Protein AF-A0A5A5TFC8-F1 (afdb_monomer)

Radius of gyration: 34.35 Å; Cα contacts (8 Å, |Δi|>4): 1616; chains: 1; bounding box: 92×72×104 Å

Solvent-accessible surface area (backbone atoms only — not comparable to full-atom values): 43126 Å² total; per-residue (Å²): 130,59,81,28,56,92,32,40,34,39,29,32,42,18,33,47,71,58,29,32,44,34,53,48,53,43,32,77,24,44,16,35,37,38,36,23,32,69,85,55,62,68,44,34,50,50,48,42,54,58,42,42,74,71,72,25,53,66,47,82,43,83,37,46,57,59,36,65,75,39,42,56,50,50,50,48,51,41,43,75,74,68,57,51,40,38,34,42,35,41,54,36,73,47,65,46,60,43,54,78,93,70,63,51,69,72,36,40,51,44,17,41,34,21,42,39,51,14,38,52,52,52,50,65,62,42,46,77,21,9,40,77,69,69,17,32,20,37,39,36,60,40,37,49,41,41,92,40,93,52,80,30,31,74,37,38,18,67,48,30,39,49,40,55,52,48,23,38,55,50,18,61,73,29,42,88,45,47,26,37,18,28,26,38,21,31,36,67,48,66,49,89,69,45,74,55,39,81,62,38,71,57,51,53,47,54,47,16,74,36,8,81,69,61,43,65,40,46,51,66,61,53,24,50,50,45,53,42,62,57,30,79,89,28,70,91,57,55,37,43,76,48,76,54,38,59,52,38,88,68,39,45,74,82,76,40,81,82,77,94,69,86,74,84,73,85,75,80,82,79,87,76,84,88,82,89,81,83,87,88,83,86,86,89,87,79,90,87,87,84,84,88,82,90,83,78,92,77,87,86,88,88,79,96,50,84,73,49,68,74,56,62,61,71,66,62,84,78,77,79,89,73,79,94,80,77,89,87,78,97,73,93,75,73,89,66,84,63,93,64,52,38,24,34,41,26,54,16,26,28,35,35,89,19,73,34,61,71,44,41,51,51,40,58,67,76,45,73,88,48,63,35,60,67,51,75,86,79,46,68,49,80,84,35,46,33,91,52,66,83,45,82,86,20,11,60,64,62,45,36,16,54,69,83,78,84,73,80,87,61,84,57,61,74,80,43,80,79,61,84,80,53,62,53,32,52,37,38,26,52,6,45,52,51,13,46,73,75,48,59,85,62,99,82,63,37,44,33,41,24,30,2,38,54,60,85,32,31,47,37,38,52,31,21,49,50,48,51,53,50,51,54,53,48,57,63,50,52,71,73,48,89,79,54,74,66,60,48,50,51,53,48,52,54,53,48,52,53,44,38,72,72,32,58,65,20,68,62,73,59,69,60,50,37,55,68,39,30,54,46,63,30,40,60,92,75,51,68,95,82,42,48,75,43,80,28,76,40,48,31,14,4,9,44,54,15,36,56,52,32,55,49,34,40,60,69,67,75,22,60,34,25,38,23,11,12,30,17,30,69,40,72,65,57,49,22,53,37,31,70,68,66,42,37,21,77,88,59,57,33,14,23,64,19,59,80,24,56,5,32,34,51,12,21,21,14,16,26,36,28,34,29,43,43,66,57,35,61,74,59,65,38,62,67,62,27,30,52,67,29,69,5,68,34,56,40,81,84,66,93,44,64,84,53,76,49,38,69,19,49,36,50,2,43,52,52,16,54,70,36,97,80,44,61,69,91,34,46,44,37,34,40,42,51,29,48,4,26,58,66,49,29,46,31,50,44,49,25,45,66,73,74,57,83,59,96,57,74,24,38,45,38,32,67,28,21,47,46,24,39,16,45,17,9,38,31,33,49,50,46,51,51,51,41,48,24,62,76,67,28,31,44,59,31,33,46,75,56,85,50,64,42,77,89,56,47,50,90,83,52,41,60,41,71,40,83,52,65,40,85,46,70,92,48,102,88,52,68,59,23,32,35,37,36,16,64,8,70,65,40,30,22,31,20,36,36,37,33,60,65,72,85,78,78,83,71,77,89,77,130

Structure (mmCIF, N/CA/C/O backbone):
data_AF-A0A5A5TFC8-F1
#
_entry.id   AF-A0A5A5TFC8-F1
#
loop_
_atom_site.group_PDB
_atom_site.id
_atom_site.type_symbol
_atom_site.label_atom_id
_atom_site.label_alt_id
_atom_site.label_comp_id
_atom_site.label_asym_id
_atom_site.label_entity_id
_atom_site.label_seq_id
_atom_site.pdbx_PDB_ins_code
_atom_site.Cartn_x
_atom_site.Cartn_y
_atom_site.Cartn_z
_atom_site.occupancy
_atom_site.B_iso_or_equiv
_atom_site.auth_seq_id
_atom_site.auth_comp_id
_atom_site.auth_asym_id
_atom_site.auth_atom_id
_atom_site.pdbx_PDB_model_num
ATOM 1 N N . MET A 1 1 ? 41.244 13.976 18.831 1.00 51.34 1 MET A N 1
ATOM 2 C CA . MET A 1 1 ? 40.818 13.430 20.137 1.00 51.34 1 MET A CA 1
ATOM 3 C C . MET A 1 1 ? 40.824 11.919 20.006 1.00 51.34 1 MET A C 1
ATOM 5 O O . MET A 1 1 ? 40.422 11.437 18.952 1.00 51.34 1 MET A O 1
ATOM 9 N N . ASN A 1 2 ? 41.313 11.197 21.012 1.00 70.25 2 ASN A N 1
ATOM 10 C CA . ASN A 1 2 ? 41.325 9.734 21.014 1.00 70.25 2 ASN A CA 1
ATOM 11 C C . ASN A 1 2 ? 39.934 9.243 21.432 1.00 70.25 2 ASN A C 1
ATOM 13 O O . ASN A 1 2 ? 39.654 9.096 22.618 1.00 70.25 2 ASN A O 1
ATOM 17 N N . ASN A 1 3 ? 39.024 9.070 20.470 1.00 80.56 3 ASN A N 1
ATOM 18 C CA . ASN A 1 3 ? 37.608 8.816 20.773 1.00 80.56 3 ASN A CA 1
ATOM 19 C C . ASN A 1 3 ? 37.347 7.454 21.446 1.00 80.56 3 ASN A C 1
ATOM 21 O O . ASN A 1 3 ? 36.228 7.210 21.890 1.00 80.56 3 ASN A O 1
ATOM 25 N N . PHE A 1 4 ? 38.348 6.569 21.502 1.00 95.38 4 PHE A N 1
ATOM 26 C CA . PHE A 1 4 ? 38.237 5.226 22.070 1.00 95.38 4 PHE A CA 1
ATOM 27 C C . PHE A 1 4 ? 39.279 4.939 23.162 1.00 95.38 4 PHE A C 1
ATOM 29 O O . PHE A 1 4 ? 39.485 3.783 23.527 1.00 95.38 4 PHE A O 1
ATOM 36 N N . GLU A 1 5 ? 39.916 5.969 23.723 1.00 94.38 5 GLU A N 1
ATOM 37 C CA . GLU A 1 5 ? 40.845 5.796 24.842 1.00 94.38 5 GLU A CA 1
ATOM 38 C C . GLU A 1 5 ? 40.134 5.160 26.052 1.00 94.38 5 GLU A C 1
ATOM 40 O O . GLU A 1 5 ? 39.084 5.625 26.498 1.00 94.38 5 GLU A O 1
ATOM 45 N N . GLY A 1 6 ? 40.670 4.041 26.552 1.00 92.06 6 GLY A N 1
ATOM 46 C CA . GLY A 1 6 ? 40.051 3.272 27.641 1.00 92.06 6 GLY A CA 1
ATOM 47 C C . GLY A 1 6 ? 38.780 2.492 27.258 1.00 92.06 6 GLY A C 1
ATOM 48 O O . GLY A 1 6 ? 38.054 2.041 28.153 1.00 92.06 6 GLY A O 1
ATOM 49 N N . LYS A 1 7 ? 38.498 2.329 25.956 1.00 96.94 7 LYS A N 1
ATOM 50 C CA . LYS A 1 7 ? 37.406 1.496 25.424 1.00 96.94 7 LYS A CA 1
ATOM 51 C C . LYS A 1 7 ? 37.911 0.123 24.976 1.00 96.94 7 LYS A C 1
ATOM 53 O O . LYS A 1 7 ? 38.944 0.022 24.313 1.00 96.94 7 LYS A O 1
ATOM 58 N N . LEU A 1 8 ? 37.143 -0.921 25.292 1.00 98.38 8 LEU A N 1
ATOM 59 C CA . LEU A 1 8 ? 37.417 -2.298 24.874 1.00 98.38 8 LEU A CA 1
ATOM 60 C C . LEU A 1 8 ? 36.581 -2.668 23.639 1.00 98.38 8 LEU A C 1
ATOM 62 O O . LEU A 1 8 ? 35.347 -2.627 23.684 1.00 98.38 8 LEU A O 1
ATOM 66 N N . VAL A 1 9 ? 37.252 -3.026 22.541 1.00 98.69 9 VAL A N 1
ATOM 67 C CA . VAL A 1 9 ? 36.648 -3.209 21.210 1.00 98.69 9 VAL A CA 1
ATOM 68 C C . VAL A 1 9 ? 36.880 -4.629 20.696 1.00 98.69 9 VAL A C 1
ATOM 70 O O . VAL A 1 9 ? 38.014 -5.014 20.420 1.00 98.69 9 VAL A O 1
ATOM 73 N N . LEU A 1 10 ? 35.810 -5.402 20.497 1.00 98.75 10 LEU A N 1
ATOM 74 C CA . LEU A 1 10 ? 35.864 -6.740 19.899 1.00 98.75 10 LEU A CA 1
ATOM 75 C C . LEU A 1 10 ? 35.620 -6.685 18.389 1.00 98.75 10 LEU A C 1
ATOM 77 O O . LEU A 1 10 ? 34.522 -6.352 17.948 1.00 98.75 10 LEU A O 1
ATOM 81 N N . VAL A 1 11 ? 36.612 -7.096 17.594 1.00 98.56 11 VAL A N 1
ATOM 82 C CA . VAL A 1 11 ? 36.490 -7.220 16.132 1.00 98.56 11 VAL A CA 1
ATOM 83 C C . VAL A 1 11 ? 36.479 -8.693 15.728 1.00 98.56 11 VAL A C 1
ATOM 85 O O . VAL A 1 11 ? 37.494 -9.394 15.798 1.00 98.56 11 VAL A O 1
ATOM 88 N N . THR A 1 12 ? 35.322 -9.172 15.269 1.00 97.94 12 THR A N 1
ATOM 89 C CA . THR A 1 12 ? 35.178 -10.544 14.757 1.00 97.94 12 THR A CA 1
ATOM 90 C C . THR A 1 12 ? 35.835 -10.696 13.385 1.00 97.94 12 THR A C 1
ATOM 92 O O . THR A 1 12 ? 35.683 -9.852 12.500 1.00 97.94 12 THR A O 1
ATOM 95 N N . GLY A 1 13 ? 36.611 -11.767 13.193 1.00 94.06 13 GLY A N 1
ATOM 96 C CA . GLY A 1 13 ? 37.383 -11.966 11.961 1.00 94.06 13 GLY A CA 1
ATOM 97 C C . GLY A 1 13 ? 38.483 -10.916 11.725 1.00 94.06 13 GLY A C 1
ATOM 98 O O . GLY A 1 13 ? 38.857 -10.680 10.578 1.00 94.06 13 GLY A O 1
ATOM 99 N N . GLY A 1 14 ? 39.010 -10.287 12.782 1.00 91.62 14 GLY A N 1
ATOM 100 C CA . GLY A 1 14 ? 39.969 -9.174 12.701 1.00 91.62 14 GLY A CA 1
ATOM 101 C C . GLY A 1 14 ? 41.377 -9.523 12.188 1.00 91.62 14 GLY A C 1
ATOM 102 O O . GLY A 1 14 ? 42.209 -8.640 12.025 1.00 91.62 14 GLY A O 1
ATOM 103 N N . ALA A 1 15 ? 41.675 -10.798 11.919 1.00 90.00 15 ALA A N 1
ATOM 104 C CA . ALA A 1 15 ? 43.030 -11.274 11.608 1.00 90.00 15 ALA A CA 1
ATOM 105 C C . ALA A 1 15 ? 43.565 -10.934 10.204 1.00 90.00 15 ALA A C 1
ATOM 107 O O . ALA A 1 15 ? 44.748 -11.148 9.945 1.00 90.00 15 ALA A O 1
ATOM 108 N N . LYS A 1 16 ? 42.712 -10.494 9.269 1.00 91.19 16 LYS A N 1
ATOM 109 C CA . LYS A 1 16 ? 43.093 -10.146 7.887 1.00 91.19 16 LYS A CA 1
ATOM 110 C C . LYS A 1 16 ? 42.018 -9.298 7.198 1.00 91.19 16 LYS A C 1
ATOM 112 O O . LYS A 1 16 ? 40.889 -9.217 7.675 1.00 91.19 16 LYS A O 1
ATOM 117 N N . GLY A 1 17 ? 42.356 -8.724 6.040 1.00 91.69 17 GLY A N 1
ATOM 118 C CA . GLY A 1 17 ? 41.412 -7.983 5.193 1.00 91.69 17 GLY A CA 1
ATOM 119 C C . GLY A 1 17 ? 40.778 -6.787 5.911 1.00 91.69 17 GLY A C 1
ATOM 120 O O . GLY A 1 17 ? 41.424 -6.147 6.736 1.00 91.69 17 GLY A O 1
ATOM 121 N N . ILE A 1 18 ? 39.502 -6.516 5.626 1.00 93.69 18 ILE A N 1
ATOM 122 C CA . ILE A 1 18 ? 38.755 -5.377 6.188 1.00 93.69 18 ILE A CA 1
ATOM 123 C C . ILE A 1 18 ? 38.768 -5.394 7.728 1.00 93.69 18 ILE A C 1
ATOM 125 O O . ILE A 1 18 ? 39.022 -4.363 8.343 1.00 93.69 18 ILE A O 1
ATOM 129 N N . GLY A 1 19 ? 38.616 -6.563 8.362 1.00 95.19 19 GLY A N 1
ATOM 130 C CA . GLY A 1 19 ? 38.656 -6.694 9.825 1.00 95.19 19 GLY A CA 1
ATOM 131 C C . GLY A 1 19 ? 39.972 -6.226 10.460 1.00 95.19 19 GLY A C 1
ATOM 132 O O . GLY A 1 19 ? 39.953 -5.623 11.531 1.00 95.19 19 GLY A O 1
ATOM 133 N N . LYS A 1 20 ? 41.107 -6.434 9.777 1.00 96.25 20 LYS A N 1
ATOM 134 C CA . LYS A 1 20 ? 42.420 -5.920 10.205 1.00 96.25 20 LYS A CA 1
ATOM 135 C C . LYS A 1 20 ? 42.483 -4.393 10.126 1.00 96.25 20 LYS A C 1
ATOM 137 O O . LYS A 1 20 ? 43.022 -3.757 11.028 1.00 96.25 20 LYS A O 1
ATOM 142 N N . ILE A 1 21 ? 41.926 -3.803 9.068 1.00 97.75 21 ILE A N 1
ATOM 143 C CA . ILE A 1 21 ? 41.912 -2.345 8.878 1.00 97.75 21 ILE A CA 1
ATOM 144 C C . ILE A 1 21 ? 40.966 -1.671 9.881 1.00 97.75 21 ILE A C 1
ATOM 146 O O . ILE A 1 21 ? 41.336 -0.661 10.471 1.00 97.75 21 ILE A O 1
ATOM 150 N N . ILE A 1 22 ? 39.813 -2.282 10.179 1.00 98.19 22 ILE A N 1
ATOM 151 C CA . ILE A 1 22 ? 38.920 -1.853 11.268 1.00 98.19 22 ILE A CA 1
ATOM 152 C C . ILE A 1 22 ? 39.651 -1.888 12.619 1.00 98.19 22 ILE A C 1
ATOM 154 O O . ILE A 1 22 ? 39.647 -0.896 13.342 1.00 98.19 22 ILE A O 1
ATOM 158 N N . ALA A 1 23 ? 40.321 -2.997 12.956 1.00 97.94 23 ALA A N 1
ATOM 159 C CA . ALA A 1 23 ? 41.092 -3.106 14.197 1.00 97.94 23 ALA A CA 1
ATOM 160 C C . ALA A 1 23 ? 42.186 -2.024 14.304 1.00 97.94 23 ALA A C 1
ATOM 162 O O . ALA A 1 23 ? 42.376 -1.443 15.371 1.00 97.94 23 ALA A O 1
ATOM 163 N N . ARG A 1 24 ? 42.857 -1.707 13.188 1.00 97.56 24 ARG A N 1
ATOM 164 C CA . ARG A 1 24 ? 43.851 -0.627 13.100 1.00 97.56 24 ARG A CA 1
ATOM 165 C C . ARG A 1 24 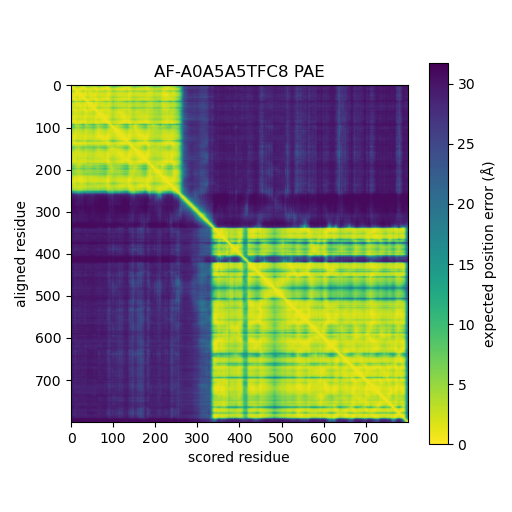? 43.248 0.761 13.309 1.00 97.56 24 ARG A C 1
ATOM 167 O O . ARG A 1 24 ? 43.850 1.568 14.008 1.00 97.56 24 ARG A O 1
ATOM 174 N N . GLU A 1 25 ? 42.080 1.033 12.740 1.00 97.62 25 GLU A N 1
ATOM 175 C CA . GLU A 1 25 ? 41.374 2.309 12.901 1.00 97.62 25 GLU A CA 1
ATOM 176 C C . GLU A 1 25 ? 41.004 2.565 14.375 1.00 97.62 25 GLU A C 1
ATOM 178 O O . GLU A 1 25 ? 41.282 3.641 14.900 1.00 97.62 25 GLU A O 1
ATOM 183 N N . PHE A 1 26 ? 40.477 1.561 15.087 1.00 97.94 26 PHE A N 1
ATOM 184 C CA . PHE A 1 26 ? 40.220 1.675 16.530 1.00 97.94 26 PHE A CA 1
ATOM 185 C C . PHE A 1 26 ? 41.510 1.808 17.357 1.00 97.94 26 PHE A C 1
ATOM 187 O O . PHE A 1 26 ? 41.560 2.621 18.281 1.00 97.94 26 PHE A O 1
ATOM 194 N N . ALA A 1 27 ? 42.562 1.059 17.011 1.00 96.50 27 ALA A N 1
ATOM 195 C CA . ALA A 1 27 ? 43.863 1.126 17.679 1.00 96.50 27 ALA A CA 1
ATOM 196 C C . ALA A 1 27 ? 44.493 2.530 17.590 1.00 96.50 27 ALA A C 1
ATOM 198 O O . ALA A 1 27 ? 44.957 3.063 18.595 1.00 96.50 27 ALA A O 1
ATOM 199 N N . VAL A 1 28 ? 44.435 3.172 16.414 1.00 95.06 28 VAL A N 1
ATOM 200 C CA . VAL A 1 28 ? 44.889 4.564 16.206 1.00 95.06 28 VAL A CA 1
ATOM 201 C C . VAL A 1 28 ? 44.112 5.563 17.072 1.00 95.06 28 VAL A C 1
ATOM 203 O O . VAL A 1 28 ? 44.663 6.589 17.462 1.00 95.06 28 VAL A O 1
ATOM 206 N N . GLN A 1 29 ? 42.852 5.269 17.404 1.00 94.88 29 GLN A N 1
ATOM 207 C CA . GLN A 1 29 ? 42.009 6.113 18.256 1.00 94.88 29 GLN A CA 1
ATOM 208 C C . GLN A 1 29 ? 42.076 5.759 19.761 1.00 94.88 29 GLN A C 1
ATOM 210 O O . GLN A 1 29 ? 41.275 6.288 20.536 1.00 94.88 29 GLN A O 1
ATOM 215 N N . GLY A 1 30 ? 43.026 4.909 20.181 1.00 95.31 30 GLY A N 1
ATOM 216 C CA . GLY A 1 30 ? 43.328 4.614 21.591 1.00 95.31 30 GLY A CA 1
ATOM 217 C C . GLY A 1 30 ? 42.619 3.394 22.198 1.00 95.31 30 GLY A C 1
ATOM 218 O O . GLY A 1 30 ? 42.683 3.205 23.412 1.00 95.31 30 GLY A O 1
ATOM 219 N N . ALA A 1 31 ? 41.943 2.574 21.389 1.00 97.31 31 ALA A N 1
ATOM 220 C CA . ALA A 1 31 ? 41.214 1.401 21.872 1.00 97.31 31 ALA A CA 1
ATOM 221 C C . ALA A 1 31 ? 42.121 0.230 22.291 1.00 97.31 31 ALA A C 1
ATOM 223 O O . ALA A 1 31 ? 43.136 -0.053 21.649 1.00 97.31 31 ALA A O 1
ATOM 224 N N . HIS A 1 32 ? 41.667 -0.546 23.279 1.00 98.25 32 HIS A N 1
ATOM 225 C CA . HIS A 1 32 ? 42.145 -1.913 23.513 1.00 98.25 32 HIS A CA 1
ATOM 226 C C . HIS A 1 32 ? 41.376 -2.858 22.585 1.00 98.25 32 HIS A C 1
ATOM 228 O O . HIS A 1 32 ? 40.147 -2.936 22.635 1.00 98.25 32 HIS A O 1
ATOM 234 N N . ILE A 1 33 ? 42.097 -3.569 21.718 1.00 98.44 33 ILE A N 1
ATOM 235 C CA . ILE A 1 33 ? 41.512 -4.448 20.704 1.00 98.44 33 ILE A CA 1
ATOM 236 C C . ILE A 1 33 ? 41.465 -5.902 21.181 1.00 98.44 33 ILE A C 1
ATOM 238 O O . ILE A 1 33 ? 42.491 -6.520 21.456 1.00 98.44 33 ILE A O 1
ATOM 242 N N . LEU A 1 34 ? 40.274 -6.491 21.155 1.00 98.56 34 LEU A N 1
ATOM 243 C CA . LEU A 1 34 ? 40.074 -7.935 21.189 1.00 98.56 34 LEU A CA 1
ATOM 244 C C . LEU A 1 34 ? 39.910 -8.432 19.751 1.00 98.56 34 LEU A C 1
ATOM 246 O O . LEU A 1 34 ? 38.904 -8.175 19.085 1.00 98.56 34 LEU A O 1
ATOM 250 N N . LEU A 1 35 ? 40.920 -9.131 19.244 1.00 97.62 35 LEU A N 1
ATOM 251 C CA . LEU A 1 35 ? 40.979 -9.583 17.860 1.00 97.62 35 LEU A CA 1
ATOM 252 C C . LEU A 1 35 ? 40.559 -11.053 17.785 1.00 97.62 35 LEU A C 1
ATOM 254 O O . LEU A 1 35 ? 41.313 -11.962 18.144 1.00 97.62 35 LEU A O 1
ATOM 258 N N . ASN A 1 36 ? 39.344 -11.298 17.289 1.00 97.81 36 ASN A N 1
ATOM 259 C CA . ASN A 1 36 ? 38.836 -12.654 17.118 1.00 97.81 36 ASN A CA 1
ATOM 260 C C . ASN A 1 36 ? 39.287 -13.286 15.785 1.00 97.81 36 ASN A C 1
ATOM 262 O O . ASN A 1 36 ? 39.248 -12.664 14.719 1.00 97.81 36 ASN A O 1
ATOM 266 N N . PHE A 1 37 ? 39.668 -14.564 15.845 1.00 95.50 37 PHE A N 1
ATOM 267 C CA . PHE A 1 37 ? 40.040 -15.389 14.694 1.00 95.50 37 PHE A CA 1
ATOM 268 C C . PHE A 1 37 ? 39.617 -16.857 14.895 1.00 95.50 37 PHE A C 1
ATOM 270 O O . PHE A 1 37 ? 39.315 -17.286 16.006 1.00 95.50 37 PHE A O 1
ATOM 277 N N . PHE A 1 38 ? 39.642 -17.664 13.826 1.00 92.00 38 PHE A N 1
ATOM 278 C CA . PHE A 1 38 ? 39.342 -19.104 13.916 1.00 92.00 38 PHE A CA 1
ATOM 279 C C . PHE A 1 38 ? 40.433 -20.000 13.302 1.00 92.00 38 PHE A C 1
ATOM 281 O O . PHE A 1 38 ? 41.042 -20.809 14.012 1.00 92.00 38 PHE A O 1
ATOM 288 N N . HIS A 1 39 ? 40.712 -19.829 12.002 1.00 83.06 39 HIS A N 1
ATOM 289 C CA . HIS A 1 39 ? 41.690 -20.641 11.260 1.00 83.06 39 HIS A CA 1
ATOM 290 C C . HIS A 1 39 ? 43.084 -19.999 11.130 1.00 83.06 39 HIS A C 1
ATOM 292 O O . HIS A 1 39 ? 44.080 -20.713 11.092 1.00 83.06 39 HIS A O 1
ATOM 298 N N . SER A 1 40 ? 43.184 -18.668 11.070 1.00 85.19 40 SER A N 1
ATOM 299 C CA . SER A 1 40 ? 44.417 -17.962 10.676 1.00 85.19 40 SER A CA 1
ATOM 300 C C . SER A 1 40 ? 45.229 -17.434 11.870 1.00 85.19 40 SER A C 1
ATOM 302 O O . SER A 1 40 ? 45.369 -16.225 12.028 1.00 85.19 40 SER A O 1
ATOM 304 N N . LEU A 1 41 ? 45.766 -18.334 12.706 1.00 91.56 41 LEU A N 1
ATOM 305 C CA . LEU A 1 41 ? 46.548 -17.963 13.901 1.00 91.56 41 LEU A CA 1
ATOM 306 C C . LEU A 1 41 ? 47.757 -17.071 13.576 1.00 91.56 41 LEU A C 1
ATOM 308 O O . LEU A 1 41 ? 47.945 -16.051 14.229 1.00 91.56 41 LEU A O 1
ATOM 312 N N . GLU A 1 42 ? 48.556 -17.414 12.563 1.00 93.69 42 GLU A N 1
ATOM 313 C CA . GLU A 1 42 ? 49.763 -16.635 12.244 1.00 93.69 42 GLU A CA 1
ATOM 314 C C . GLU A 1 42 ? 49.429 -15.235 11.705 1.00 93.69 42 GLU A C 1
ATOM 316 O O . GLU A 1 42 ? 50.075 -14.266 12.090 1.00 93.69 42 GLU A O 1
ATOM 321 N N . ALA A 1 43 ? 48.354 -15.087 10.920 1.00 93.00 43 ALA A N 1
ATOM 322 C CA . ALA A 1 43 ? 47.870 -13.770 10.491 1.00 93.00 43 ALA A CA 1
ATOM 323 C C . ALA A 1 43 ? 47.323 -12.936 11.669 1.00 93.00 43 ALA A C 1
ATOM 325 O O . ALA A 1 43 ? 47.504 -11.719 11.704 1.00 93.00 43 ALA A O 1
ATOM 326 N N . ALA A 1 44 ? 46.702 -13.588 12.662 1.00 94.94 44 ALA A N 1
ATOM 327 C CA . ALA A 1 44 ? 46.262 -12.936 13.894 1.00 94.94 44 ALA A CA 1
ATOM 328 C C . ALA A 1 44 ? 47.457 -12.460 14.738 1.00 94.94 44 ALA A C 1
ATOM 330 O O . ALA A 1 44 ? 47.469 -11.309 15.162 1.00 94.94 44 ALA A O 1
ATOM 331 N N . LYS A 1 45 ? 48.497 -13.293 14.910 1.00 96.56 45 LYS A N 1
ATOM 332 C CA . LYS A 1 45 ? 49.760 -12.908 15.568 1.00 96.56 45 LYS A CA 1
ATOM 333 C C . LYS A 1 45 ? 50.462 -11.758 14.850 1.00 96.56 45 LYS A C 1
ATOM 335 O O . LYS A 1 45 ? 50.882 -10.814 15.507 1.00 96.56 45 LYS A O 1
ATOM 340 N N . GLN A 1 46 ? 50.570 -11.822 13.521 1.00 96.62 46 GLN A N 1
ATOM 341 C CA . GLN A 1 46 ? 51.173 -10.756 12.723 1.00 96.62 46 GLN A CA 1
ATOM 342 C C . GLN A 1 46 ? 50.397 -9.446 12.897 1.00 96.62 46 GLN A C 1
ATOM 344 O O . GLN A 1 46 ? 50.991 -8.413 13.182 1.00 96.62 46 GLN A O 1
ATOM 349 N N . THR A 1 47 ? 49.066 -9.493 12.788 1.00 96.94 47 THR A N 1
ATOM 350 C CA . THR A 1 47 ? 48.219 -8.309 12.981 1.00 96.94 47 THR A CA 1
ATOM 351 C C . THR A 1 47 ? 48.342 -7.755 14.400 1.00 96.94 47 THR A C 1
ATOM 353 O O . THR A 1 47 ? 48.481 -6.548 14.556 1.00 96.94 47 THR A O 1
ATOM 356 N N . LYS A 1 48 ? 48.372 -8.614 15.428 1.00 97.75 48 LYS A N 1
ATOM 357 C CA . LYS A 1 48 ? 48.649 -8.202 16.810 1.00 97.75 48 LYS A CA 1
ATOM 358 C C . LYS A 1 48 ? 49.998 -7.478 16.917 1.00 97.75 48 LYS A C 1
ATOM 360 O O . LYS A 1 48 ? 50.017 -6.352 17.395 1.00 97.75 48 LYS A O 1
ATOM 365 N N . ALA A 1 49 ? 51.080 -8.055 16.395 1.00 97.19 49 ALA A N 1
ATOM 366 C CA . ALA A 1 49 ? 52.408 -7.442 16.447 1.00 97.19 49 ALA A CA 1
ATOM 367 C C . ALA A 1 49 ? 52.477 -6.087 15.711 1.00 97.19 49 ALA A C 1
ATOM 369 O O . ALA A 1 49 ? 53.115 -5.161 16.203 1.00 97.19 49 ALA A O 1
ATOM 370 N N . GLU A 1 50 ? 51.807 -5.944 14.563 1.00 96.94 50 GLU A N 1
ATOM 371 C CA . GLU A 1 50 ? 51.714 -4.664 13.841 1.00 96.94 50 GLU A CA 1
ATOM 372 C C . GLU A 1 50 ? 50.964 -3.588 14.649 1.00 96.94 50 GLU A C 1
ATOM 374 O O . GLU A 1 50 ? 51.371 -2.429 14.656 1.00 96.94 50 GLU A O 1
ATOM 379 N N . LEU A 1 51 ? 49.890 -3.957 15.354 1.00 97.06 51 LEU A N 1
ATOM 380 C CA . LEU A 1 51 ? 49.115 -3.034 16.191 1.00 97.06 51 LEU A CA 1
ATOM 381 C C . LEU A 1 51 ? 49.830 -2.692 17.512 1.00 97.06 51 LEU A C 1
ATOM 383 O O . LEU A 1 51 ? 49.810 -1.537 17.935 1.00 97.06 51 LEU A O 1
ATOM 387 N N . GLU A 1 52 ? 50.525 -3.652 18.127 1.00 97.12 52 GLU A N 1
ATOM 388 C CA . GLU A 1 52 ? 51.372 -3.420 19.307 1.00 97.12 52 GLU A CA 1
ATOM 389 C C . GLU A 1 52 ? 52.566 -2.508 18.978 1.00 97.12 52 GLU A C 1
ATOM 391 O O . GLU A 1 52 ? 52.914 -1.639 19.775 1.00 97.12 52 GLU A O 1
ATOM 396 N N . GLN A 1 53 ? 53.146 -2.613 17.774 1.00 95.44 53 GLN A N 1
ATOM 397 C CA . GLN A 1 53 ? 54.158 -1.663 17.280 1.00 95.44 53 GLN A CA 1
ATOM 398 C C . GLN A 1 53 ? 53.614 -0.236 17.106 1.00 95.44 53 GLN A C 1
ATOM 400 O O . GLN A 1 53 ? 54.382 0.721 17.177 1.00 95.44 53 GLN A O 1
ATOM 405 N N . MET A 1 54 ? 52.301 -0.080 16.912 1.00 92.31 54 MET A N 1
ATOM 406 C CA . MET A 1 54 ? 51.615 1.217 16.906 1.00 92.31 54 MET A CA 1
ATOM 407 C C . MET A 1 54 ? 51.238 1.704 18.321 1.00 92.31 54 MET A C 1
ATOM 409 O O . MET A 1 54 ? 50.633 2.765 18.452 1.00 92.31 54 MET A O 1
ATOM 413 N N . GLY A 1 55 ? 51.604 0.963 19.375 1.00 91.62 55 GLY A N 1
ATOM 414 C CA . GLY A 1 55 ? 51.351 1.310 20.776 1.00 91.62 55 GLY A CA 1
ATOM 415 C C . GLY A 1 55 ? 49.991 0.864 21.324 1.00 91.62 55 GLY A C 1
ATOM 416 O O . GLY A 1 55 ? 49.655 1.229 22.448 1.00 91.62 55 GLY A O 1
ATOM 417 N N . ALA A 1 56 ? 49.207 0.089 20.569 1.00 94.81 56 ALA A N 1
ATOM 418 C CA . ALA A 1 56 ? 47.897 -0.381 21.013 1.00 94.81 56 ALA A CA 1
ATOM 419 C C . ALA A 1 56 ? 47.984 -1.690 21.811 1.00 94.81 56 ALA A C 1
ATOM 421 O O . ALA A 1 56 ? 48.769 -2.583 21.491 1.00 94.81 56 ALA A O 1
ATOM 422 N N . GLN A 1 57 ? 47.119 -1.839 22.817 1.00 97.38 57 GLN A N 1
ATOM 423 C CA . GLN A 1 57 ? 46.949 -3.105 23.527 1.00 97.38 57 GLN A CA 1
ATOM 424 C C . GLN A 1 57 ? 46.048 -4.037 22.705 1.00 97.38 57 GLN A C 1
ATOM 426 O O . GLN A 1 57 ? 44.945 -3.646 22.312 1.00 97.38 57 GLN A O 1
ATOM 431 N N . VAL A 1 58 ? 46.505 -5.265 22.440 1.00 98.06 58 VAL A N 1
ATOM 432 C CA . VAL A 1 58 ? 45.772 -6.232 21.606 1.00 98.06 58 VAL A CA 1
ATOM 433 C C . VAL A 1 58 ? 45.803 -7.629 22.207 1.00 98.06 58 VAL A C 1
ATOM 435 O O . VAL A 1 58 ? 46.878 -8.170 22.448 1.00 98.06 58 VAL A O 1
ATOM 438 N N . ASP A 1 59 ? 44.645 -8.268 22.345 1.00 98.19 59 ASP A N 1
ATOM 439 C CA . ASP A 1 59 ? 44.521 -9.665 22.772 1.00 98.19 59 ASP A CA 1
ATOM 440 C C . ASP A 1 59 ? 43.834 -10.526 21.703 1.00 98.19 59 ASP A C 1
ATOM 442 O O . ASP A 1 59 ? 43.034 -10.041 20.901 1.00 98.19 59 ASP A O 1
ATOM 446 N N . LEU A 1 60 ? 44.198 -11.811 21.640 1.00 98.12 60 LEU A N 1
ATOM 447 C CA . LEU A 1 60 ? 43.778 -12.732 20.579 1.00 98.12 60 LEU A CA 1
ATOM 448 C C . LEU A 1 60 ? 42.767 -13.753 21.101 1.00 98.12 60 LEU A C 1
ATOM 450 O O . LEU A 1 60 ? 43.112 -14.584 21.935 1.00 98.12 60 LEU A O 1
ATOM 454 N N . LEU A 1 61 ? 41.563 -13.767 20.528 1.00 97.50 61 LEU A N 1
ATOM 455 C CA . LEU A 1 61 ? 40.482 -14.665 20.943 1.00 97.50 61 LEU A CA 1
ATOM 456 C C . LEU A 1 61 ? 40.143 -15.684 19.850 1.00 97.50 61 LEU A C 1
ATOM 458 O O . LEU A 1 61 ? 39.779 -15.320 18.728 1.00 97.50 61 LEU A O 1
ATOM 462 N N . ARG A 1 62 ? 40.235 -16.983 20.160 1.00 96.56 62 ARG A N 1
ATOM 463 C CA . ARG A 1 62 ? 40.022 -18.044 19.163 1.00 96.56 62 ARG A CA 1
ATOM 464 C C . ARG A 1 62 ? 38.619 -18.650 19.229 1.00 96.56 62 ARG A C 1
ATOM 466 O O . ARG A 1 62 ? 38.379 -19.574 20.001 1.00 96.56 62 ARG A O 1
ATOM 473 N N . ALA A 1 63 ? 37.727 -18.223 18.337 1.00 96.50 63 ALA A N 1
ATOM 474 C CA . ALA A 1 63 ? 36.393 -18.810 18.190 1.00 96.50 63 ALA A CA 1
ATOM 475 C C . ALA A 1 63 ? 35.837 -18.671 16.766 1.00 96.50 63 ALA A C 1
ATOM 477 O O . ALA A 1 63 ? 36.050 -17.661 16.095 1.00 96.50 63 ALA A O 1
ATOM 478 N N . SER A 1 64 ? 35.072 -19.670 16.322 1.00 96.44 64 SER A N 1
ATOM 479 C CA . SER A 1 64 ? 34.220 -19.573 15.135 1.00 96.44 64 SER A CA 1
ATOM 480 C C . SER A 1 64 ? 32.886 -18.916 15.488 1.00 96.44 64 SER A C 1
ATOM 482 O O . SER A 1 64 ? 32.126 -19.466 16.286 1.00 96.44 64 SER A O 1
ATOM 484 N N . VAL A 1 65 ? 32.557 -17.797 14.836 1.00 96.19 65 VAL A N 1
ATOM 485 C CA . VAL A 1 65 ? 31.244 -17.135 14.989 1.00 96.19 65 VAL A CA 1
ATOM 486 C C . VAL A 1 65 ? 30.069 -18.017 14.544 1.00 96.19 65 VAL A C 1
ATOM 488 O O . VAL A 1 65 ? 28.964 -17.874 15.050 1.00 96.19 65 VAL A O 1
ATOM 491 N N . ALA A 1 66 ? 30.319 -18.998 13.671 1.00 95.75 66 ALA A N 1
ATOM 492 C CA . ALA A 1 66 ? 29.321 -19.968 13.222 1.00 95.75 66 ALA A CA 1
ATOM 493 C C . ALA A 1 66 ? 29.029 -21.083 14.251 1.00 95.75 66 ALA A C 1
ATOM 495 O O . ALA A 1 66 ? 28.217 -21.968 13.983 1.00 95.75 66 ALA A O 1
ATOM 496 N N . LYS A 1 67 ? 29.692 -21.091 15.420 1.00 96.25 67 LYS A N 1
ATOM 497 C CA . LYS A 1 67 ? 29.544 -22.132 16.451 1.00 96.25 67 LYS A CA 1
ATOM 498 C C . LYS A 1 67 ? 29.242 -21.510 17.811 1.00 96.25 67 LYS A C 1
ATOM 500 O O . LYS A 1 67 ? 30.163 -21.172 18.550 1.00 96.25 67 LYS A O 1
ATOM 505 N N . LYS A 1 68 ? 27.955 -21.439 18.176 1.00 94.62 68 LYS A N 1
ATOM 506 C CA . LYS A 1 68 ? 27.469 -20.797 19.414 1.00 94.62 68 LYS A CA 1
ATOM 507 C C . LYS A 1 68 ? 28.258 -21.182 20.679 1.00 94.62 68 LYS A C 1
ATOM 509 O O . LYS A 1 68 ? 28.701 -20.296 21.394 1.00 94.62 68 LYS A O 1
ATOM 514 N N . ILE A 1 69 ? 28.557 -22.469 20.886 1.00 96.12 69 ILE A N 1
ATOM 515 C CA . ILE A 1 69 ? 29.343 -22.961 22.042 1.00 96.12 69 ILE A CA 1
ATOM 516 C C . ILE A 1 69 ? 30.761 -22.350 22.105 1.00 96.12 69 ILE A C 1
ATOM 518 O O . ILE A 1 69 ? 31.322 -22.179 23.185 1.00 96.12 69 ILE A O 1
ATOM 522 N N . GLN A 1 70 ? 31.375 -22.023 20.961 1.00 97.56 70 GLN A N 1
ATOM 523 C CA . GLN A 1 70 ? 32.678 -21.346 20.936 1.00 97.56 70 GLN A CA 1
ATOM 524 C C . GLN A 1 70 ? 32.547 -19.853 21.249 1.00 97.56 70 GLN A C 1
ATOM 526 O O . GLN A 1 70 ? 33.412 -19.312 21.933 1.00 97.56 70 GLN A O 1
ATOM 531 N N . LEU A 1 71 ? 31.463 -19.206 20.807 1.00 97.31 71 LEU A N 1
ATOM 532 C CA . LEU A 1 71 ? 31.150 -17.830 21.196 1.00 97.31 71 LEU A CA 1
ATOM 533 C C . LEU A 1 71 ? 30.861 -17.720 22.695 1.00 97.31 71 LEU A C 1
ATOM 535 O O . LEU A 1 71 ? 31.439 -16.863 23.348 1.00 97.31 71 LEU A O 1
ATOM 539 N N . GLU A 1 72 ? 30.045 -18.612 23.257 1.00 97.69 72 GLU A N 1
ATOM 540 C CA . GLU A 1 72 ? 29.734 -18.648 24.694 1.00 97.69 72 GLU A CA 1
ATOM 541 C C . GLU A 1 72 ? 31.018 -18.742 25.540 1.00 97.69 72 GLU A C 1
ATOM 543 O O . GLU A 1 72 ? 31.177 -17.995 26.502 1.00 97.69 72 GLU A O 1
ATOM 548 N N . ARG A 1 73 ? 31.988 -19.575 25.130 1.00 97.94 73 ARG A N 1
ATOM 549 C CA . ARG A 1 73 ? 33.315 -19.652 25.771 1.00 97.94 73 ARG A CA 1
ATOM 550 C C . ARG A 1 73 ? 34.133 -18.370 25.606 1.00 97.94 73 ARG A C 1
ATOM 552 O O . ARG A 1 73 ? 34.692 -17.897 26.585 1.00 97.94 73 ARG A O 1
ATOM 559 N N . MET A 1 74 ? 34.180 -17.803 24.401 1.00 98.31 74 MET A N 1
ATOM 560 C CA . MET A 1 74 ? 34.917 -16.565 24.123 1.00 98.31 74 MET A CA 1
ATOM 561 C C . MET A 1 74 ? 34.371 -15.380 24.931 1.00 98.31 74 MET A C 1
ATOM 563 O O . MET A 1 74 ? 35.137 -14.635 25.527 1.00 98.31 74 MET A O 1
ATOM 567 N N . PHE A 1 75 ? 33.052 -15.205 24.991 1.00 98.56 75 PHE A N 1
ATOM 568 C CA . PHE A 1 75 ? 32.441 -14.127 25.770 1.00 98.56 75 PHE A CA 1
ATOM 569 C C . PHE A 1 75 ? 32.551 -14.360 27.283 1.00 98.56 75 PHE A C 1
ATOM 571 O O . PHE A 1 75 ? 32.664 -13.394 28.034 1.00 98.56 75 PHE A O 1
ATOM 578 N N . GLN A 1 76 ? 32.598 -15.616 27.737 1.00 98.00 76 GLN A N 1
ATOM 579 C CA . GLN A 1 76 ? 32.931 -15.937 29.125 1.00 98.00 76 GLN A CA 1
ATOM 580 C C . GLN A 1 76 ? 34.405 -15.599 29.447 1.00 98.00 76 GLN A C 1
ATOM 582 O O . GLN A 1 76 ? 34.660 -15.000 30.483 1.00 98.00 76 GLN A O 1
ATOM 587 N N . GLU A 1 77 ? 35.355 -15.840 28.536 1.00 98.25 77 GLU A N 1
ATOM 588 C CA . GLU A 1 77 ? 36.763 -15.412 28.674 1.00 98.25 77 GLU A CA 1
ATOM 589 C C . GLU A 1 77 ? 36.910 -13.878 28.741 1.00 98.25 77 GLU A C 1
ATOM 591 O O . GLU A 1 77 ? 37.648 -13.363 29.583 1.00 98.25 77 GLU A O 1
ATOM 596 N N . ILE A 1 78 ? 36.155 -13.128 27.926 1.00 98.31 78 ILE A N 1
ATOM 597 C CA . ILE A 1 78 ? 36.092 -11.653 27.996 1.00 98.31 78 ILE A CA 1
ATOM 598 C C . ILE A 1 78 ? 35.533 -11.199 29.353 1.00 98.31 78 ILE A C 1
ATOM 600 O O . ILE A 1 78 ? 36.074 -10.297 29.995 1.00 98.31 78 ILE A O 1
ATOM 604 N N . LYS A 1 79 ? 34.452 -11.837 29.809 1.00 97.69 79 LYS A N 1
ATOM 605 C CA . LYS A 1 79 ? 33.805 -11.550 31.092 1.00 97.69 79 LYS A CA 1
ATOM 606 C C . LYS A 1 79 ? 34.713 -11.834 32.289 1.00 97.69 79 LYS A C 1
ATOM 608 O O . LYS A 1 79 ? 34.671 -11.069 33.245 1.00 97.69 79 LYS A O 1
ATOM 613 N N . ASP A 1 80 ? 35.511 -12.894 32.244 1.00 97.75 80 ASP A N 1
ATOM 614 C CA . ASP A 1 80 ? 36.388 -13.276 33.356 1.00 97.75 80 ASP A CA 1
ATOM 615 C C . ASP A 1 80 ? 37.692 -12.462 33.376 1.00 97.75 80 ASP A C 1
ATOM 617 O O . ASP A 1 80 ? 38.225 -12.188 34.450 1.00 97.75 80 ASP A O 1
ATOM 621 N N . THR A 1 81 ? 38.176 -12.027 32.207 1.00 97.75 81 THR A N 1
ATOM 622 C CA . THR A 1 81 ? 39.425 -11.255 32.068 1.00 97.75 81 THR A CA 1
ATOM 623 C C . THR A 1 81 ? 39.218 -9.748 32.240 1.00 97.75 81 THR A C 1
ATOM 625 O O . THR A 1 81 ? 40.024 -9.088 32.894 1.00 97.75 81 THR A O 1
ATOM 628 N N . TYR A 1 82 ? 38.148 -9.189 31.661 1.00 97.38 82 TYR A N 1
ATOM 629 C CA . TYR A 1 82 ? 37.896 -7.740 31.627 1.00 97.38 82 TYR A CA 1
ATOM 630 C C . TYR A 1 82 ? 36.609 -7.337 32.356 1.00 97.38 82 TYR A C 1
ATOM 632 O O . TYR A 1 82 ? 36.530 -6.242 32.903 1.00 97.38 82 TYR A O 1
ATOM 640 N N . GLY A 1 83 ? 35.586 -8.199 32.377 1.00 96.38 83 GLY A N 1
ATOM 641 C CA . GLY A 1 83 ? 34.307 -7.941 33.060 1.00 96.38 83 GLY A CA 1
ATOM 642 C C . GLY A 1 83 ? 33.289 -7.102 32.281 1.00 96.38 83 GLY A C 1
ATOM 643 O O . GLY A 1 83 ? 32.113 -7.095 32.660 1.00 96.38 83 GLY A O 1
ATOM 644 N N . TYR A 1 84 ? 33.713 -6.453 31.192 1.00 97.50 84 TYR A N 1
ATOM 645 C CA . TYR A 1 84 ? 32.911 -5.569 30.343 1.00 97.50 84 TYR A CA 1
ATOM 646 C C . TYR A 1 84 ? 33.290 -5.685 28.856 1.00 97.50 84 TYR A C 1
ATOM 648 O O . TYR A 1 84 ? 34.235 -6.383 28.499 1.00 97.50 84 TYR A O 1
ATOM 656 N N . LEU A 1 85 ? 32.544 -4.987 27.996 1.00 98.38 85 LEU A N 1
ATOM 657 C CA . LEU A 1 85 ? 32.870 -4.715 26.593 1.00 98.38 85 LEU A CA 1
ATOM 658 C C . LEU A 1 85 ? 32.234 -3.367 26.217 1.00 98.38 85 LEU A C 1
ATOM 660 O O . LEU A 1 85 ? 31.114 -3.117 26.642 1.00 98.38 85 LEU A O 1
ATOM 664 N N . ASP A 1 86 ? 32.903 -2.503 25.447 1.00 98.38 86 ASP A N 1
ATOM 665 C CA . ASP A 1 86 ? 32.313 -1.221 25.016 1.00 98.38 86 ASP A CA 1
ATOM 666 C C . ASP A 1 86 ? 31.797 -1.269 23.566 1.00 98.38 86 ASP A C 1
ATOM 668 O O . ASP A 1 86 ? 30.750 -0.696 23.260 1.00 98.38 86 ASP A O 1
ATOM 672 N N . VAL A 1 87 ? 32.518 -1.953 22.666 1.00 98.69 87 VAL A N 1
ATOM 673 C CA . VAL A 1 87 ? 32.184 -2.024 21.232 1.00 98.69 87 VAL A CA 1
ATOM 674 C C . VAL A 1 87 ? 32.289 -3.453 20.699 1.00 98.69 87 VAL A C 1
ATOM 676 O O . VAL A 1 87 ? 33.261 -4.159 20.972 1.00 98.69 87 VAL A O 1
ATOM 679 N N . LEU A 1 88 ? 31.322 -3.858 19.874 1.00 98.88 88 LEU A N 1
ATOM 680 C CA . LEU A 1 88 ? 31.348 -5.090 19.081 1.00 98.88 88 LEU A CA 1
ATOM 681 C C . LEU A 1 88 ? 31.265 -4.755 17.587 1.00 98.88 88 LEU A C 1
ATOM 683 O O . LEU A 1 88 ? 30.333 -4.081 17.152 1.00 98.88 88 LEU A O 1
ATOM 687 N N . VAL A 1 89 ? 32.181 -5.304 16.789 1.00 98.81 89 VAL A N 1
ATOM 688 C CA . VAL A 1 89 ? 32.103 -5.284 15.324 1.00 98.81 89 VAL A CA 1
ATOM 689 C C . VAL A 1 89 ? 31.880 -6.696 14.781 1.00 98.81 89 VAL A C 1
ATOM 691 O O . VAL A 1 89 ? 32.757 -7.570 14.847 1.00 98.81 89 VAL A O 1
ATOM 694 N N . ASN A 1 90 ? 30.707 -6.908 14.187 1.00 98.50 90 ASN A N 1
ATOM 695 C CA . ASN A 1 90 ? 30.319 -8.145 13.512 1.00 98.50 90 ASN A CA 1
ATOM 696 C C . ASN A 1 90 ? 30.777 -8.113 12.041 1.00 98.50 90 ASN A C 1
ATOM 698 O O . ASN A 1 90 ? 29.999 -7.860 11.120 1.00 98.50 90 ASN A O 1
ATOM 702 N N . ASN A 1 91 ? 32.081 -8.331 11.841 1.00 96.81 91 ASN A N 1
ATOM 703 C CA . ASN A 1 91 ? 32.771 -8.344 10.548 1.00 96.81 91 ASN A CA 1
ATOM 704 C C . ASN A 1 91 ? 33.044 -9.765 10.012 1.00 96.81 91 ASN A C 1
ATOM 706 O O . ASN A 1 91 ? 33.227 -9.931 8.807 1.00 96.81 91 ASN A O 1
ATOM 710 N N . ALA A 1 92 ? 33.076 -10.792 10.868 1.00 92.12 92 ALA A N 1
ATOM 711 C CA . ALA A 1 92 ? 33.356 -12.159 10.429 1.00 92.12 92 ALA A CA 1
ATOM 712 C C . ALA A 1 92 ? 32.348 -12.645 9.370 1.00 92.12 92 ALA A C 1
ATOM 714 O O . ALA A 1 92 ? 31.135 -12.590 9.564 1.00 92.12 92 ALA A O 1
ATOM 715 N N . ALA A 1 93 ? 32.871 -13.147 8.252 1.00 88.44 93 ALA A N 1
ATOM 716 C CA . ALA A 1 93 ? 32.092 -13.597 7.108 1.00 88.44 93 ALA A CA 1
ATOM 717 C C . ALA A 1 93 ? 32.783 -14.788 6.427 1.00 88.44 93 ALA A C 1
ATOM 719 O O . ALA A 1 93 ? 34.000 -14.772 6.235 1.00 88.44 93 ALA A O 1
ATOM 720 N N . ASP A 1 94 ? 32.000 -15.798 6.051 1.00 81.88 94 ASP A N 1
ATOM 721 C CA . ASP A 1 94 ? 32.388 -16.882 5.144 1.00 81.88 94 ASP A CA 1
ATOM 722 C C . ASP A 1 94 ? 31.289 -16.992 4.081 1.00 81.88 94 ASP A C 1
ATOM 724 O O . ASP A 1 94 ? 30.139 -17.271 4.415 1.00 81.88 94 ASP A O 1
ATOM 728 N N . GLY A 1 95 ? 31.608 -16.661 2.831 1.00 78.62 95 GLY A N 1
ATOM 729 C CA . GLY A 1 95 ? 30.626 -16.480 1.763 1.00 78.62 95 GLY A CA 1
ATOM 730 C C . GLY A 1 95 ? 31.175 -16.921 0.413 1.00 78.62 95 GLY A C 1
ATOM 731 O O . GLY A 1 95 ? 32.317 -16.618 0.070 1.00 78.62 95 GLY A O 1
ATOM 732 N N . ALA A 1 96 ? 30.359 -17.657 -0.338 1.00 86.25 96 ALA A N 1
ATOM 733 C CA . ALA A 1 96 ? 30.719 -18.185 -1.647 1.00 86.25 96 ALA A CA 1
ATOM 734 C C . ALA A 1 96 ? 30.427 -17.164 -2.756 1.00 86.25 96 ALA A C 1
ATOM 736 O O . ALA A 1 96 ? 29.331 -16.608 -2.810 1.00 86.25 96 ALA A O 1
ATOM 737 N N . LEU A 1 97 ? 31.397 -16.956 -3.650 1.00 89.50 97 LEU A N 1
ATOM 738 C CA . LEU A 1 97 ? 31.303 -16.026 -4.779 1.00 89.50 97 LEU A CA 1
ATOM 739 C C . LEU A 1 97 ? 31.220 -16.785 -6.110 1.00 89.50 97 LEU A C 1
ATOM 741 O O . LEU A 1 97 ? 32.073 -16.644 -6.985 1.00 89.50 97 LEU A O 1
ATOM 745 N N . PHE A 1 98 ? 30.198 -17.631 -6.250 1.00 89.12 98 PHE A N 1
ATOM 746 C CA . PHE A 1 98 ? 30.026 -18.515 -7.408 1.00 89.12 98 PHE A CA 1
ATOM 747 C C . PHE A 1 98 ? 28.800 -18.149 -8.262 1.00 89.12 98 PHE A C 1
ATOM 749 O O . PHE A 1 98 ? 27.861 -17.530 -7.750 1.00 89.12 98 PHE A O 1
ATOM 756 N N . PRO A 1 99 ? 28.781 -18.524 -9.557 1.00 88.31 99 PRO A N 1
ATOM 757 C CA . PRO A 1 99 ? 27.584 -18.453 -10.392 1.00 88.31 99 PRO A CA 1
ATOM 758 C C . PRO A 1 99 ? 26.410 -19.206 -9.760 1.00 88.31 99 PRO A C 1
ATOM 760 O O . PRO A 1 99 ? 26.612 -20.197 -9.064 1.00 88.31 99 PRO A O 1
ATOM 763 N N . THR A 1 100 ? 25.174 -18.783 -10.043 1.00 88.62 100 THR A N 1
ATOM 764 C CA . THR A 1 100 ? 23.947 -19.358 -9.454 1.00 88.62 100 THR A CA 1
ATOM 765 C C . THR A 1 100 ? 23.872 -20.886 -9.551 1.00 88.62 100 THR A C 1
ATOM 767 O O . THR A 1 100 ? 23.461 -21.531 -8.592 1.00 88.62 100 THR A O 1
ATOM 770 N N . ASN A 1 101 ? 24.315 -21.466 -10.670 1.00 92.25 101 ASN A N 1
ATOM 771 C CA . ASN A 1 101 ? 24.287 -22.915 -10.906 1.00 92.25 101 ASN A CA 1
ATOM 772 C C . ASN A 1 101 ? 25.264 -23.706 -10.011 1.00 92.25 101 ASN A C 1
ATOM 774 O O . ASN A 1 101 ? 25.078 -24.905 -9.830 1.00 92.25 101 ASN A O 1
ATOM 778 N N . ASP A 1 102 ? 26.269 -23.037 -9.440 1.00 92.19 102 ASP A N 1
ATOM 779 C CA . ASP A 1 102 ? 27.319 -23.621 -8.597 1.00 92.19 102 ASP A CA 1
ATOM 780 C C . ASP A 1 102 ? 27.079 -23.339 -7.090 1.00 92.19 102 ASP A C 1
ATOM 782 O O . ASP A 1 102 ? 27.917 -23.635 -6.229 1.00 92.19 102 ASP A O 1
ATOM 786 N N . ILE A 1 103 ? 25.932 -22.740 -6.735 1.00 93.12 103 ILE A N 1
ATOM 787 C CA . ILE A 1 103 ? 25.537 -22.483 -5.344 1.00 93.12 103 ILE A CA 1
ATOM 788 C C . ILE A 1 103 ? 24.854 -23.724 -4.753 1.00 93.12 103 ILE A C 1
ATOM 790 O O . ILE A 1 103 ? 23.668 -23.964 -4.959 1.00 93.12 103 ILE A O 1
ATOM 794 N N . ALA A 1 104 ? 25.610 -24.489 -3.965 1.00 93.75 104 ALA A N 1
ATOM 795 C CA . ALA A 1 104 ? 25.087 -25.554 -3.115 1.00 93.75 104 ALA A CA 1
ATOM 796 C C . ALA A 1 104 ? 24.503 -25.015 -1.792 1.00 93.75 104 ALA A C 1
ATOM 798 O O . ALA A 1 104 ? 24.874 -23.936 -1.323 1.00 93.75 104 ALA A O 1
ATOM 799 N N . GLU A 1 105 ? 23.652 -25.809 -1.139 1.00 93.94 105 GLU A N 1
ATOM 800 C CA . GLU A 1 105 ? 23.056 -25.505 0.174 1.00 93.94 105 GLU A CA 1
ATOM 801 C C . GLU A 1 105 ? 24.120 -25.172 1.238 1.00 93.94 105 GLU A C 1
ATOM 803 O O . GLU A 1 105 ? 24.008 -24.164 1.932 1.00 93.94 105 GLU A O 1
ATOM 808 N N . GLU A 1 106 ? 25.234 -25.915 1.267 1.00 93.38 106 GLU A N 1
ATOM 809 C CA . GLU A 1 106 ? 26.377 -25.671 2.164 1.00 93.38 106 GLU A CA 1
ATOM 810 C C . GLU A 1 106 ? 26.982 -24.257 2.039 1.00 93.38 106 GLU A C 1
ATOM 812 O O . GLU A 1 106 ? 27.625 -23.759 2.968 1.00 93.38 106 GLU A O 1
ATOM 817 N N . HIS A 1 107 ? 26.820 -23.595 0.890 1.00 93.94 107 HIS A N 1
ATOM 818 C CA . HIS A 1 107 ? 27.288 -22.223 0.678 1.00 93.94 107 HIS A CA 1
ATOM 819 C C . HIS A 1 107 ? 26.372 -21.214 1.375 1.00 93.94 107 HIS A C 1
ATOM 821 O O . HIS A 1 107 ? 26.860 -20.299 2.044 1.00 93.94 107 HIS A O 1
ATOM 827 N N . LEU A 1 108 ? 25.057 -21.420 1.263 1.00 92.94 108 LEU A N 1
ATOM 828 C CA . LEU A 1 108 ? 24.037 -20.631 1.952 1.00 92.94 108 LEU A CA 1
ATOM 829 C C . LEU A 1 108 ? 24.137 -20.838 3.465 1.00 92.94 108 LEU A C 1
ATOM 831 O O . LEU A 1 108 ? 24.163 -19.867 4.218 1.00 92.94 108 LEU A O 1
ATOM 835 N N . ASP A 1 109 ? 24.299 -22.084 3.907 1.00 94.06 109 ASP A N 1
ATOM 836 C CA . ASP A 1 109 ? 24.431 -22.435 5.318 1.00 94.06 109 ASP A CA 1
ATOM 837 C C . ASP A 1 109 ? 25.665 -21.805 5.970 1.00 94.06 109 ASP A C 1
ATOM 839 O O . ASP A 1 109 ? 25.578 -21.268 7.079 1.00 94.06 109 ASP A O 1
ATOM 843 N N . ARG A 1 110 ? 26.830 -21.819 5.310 1.00 92.44 110 ARG A N 1
ATOM 844 C CA . ARG A 1 110 ? 28.038 -21.174 5.856 1.00 92.44 110 ARG A CA 1
ATOM 845 C C . ARG A 1 110 ? 27.872 -19.664 5.987 1.00 92.44 110 ARG A C 1
ATOM 847 O O . ARG A 1 110 ? 28.216 -19.110 7.037 1.00 92.44 110 ARG A O 1
ATOM 854 N N . ALA A 1 111 ? 27.280 -19.012 4.992 1.00 93.69 111 ALA A N 1
ATOM 855 C CA . ALA A 1 111 ? 26.995 -17.584 5.046 1.00 93.69 111 ALA A CA 1
ATOM 856 C C . ALA A 1 111 ? 25.933 -17.245 6.109 1.00 93.69 111 ALA A C 1
ATOM 858 O O . ALA A 1 111 ? 26.121 -16.322 6.900 1.00 93.69 111 ALA A O 1
ATOM 859 N N . PHE A 1 112 ? 24.868 -18.039 6.227 1.00 96.00 112 PHE A N 1
ATOM 860 C CA . PHE A 1 112 ? 23.796 -17.845 7.207 1.00 96.00 112 PHE A CA 1
ATOM 861 C C . PHE A 1 112 ? 24.282 -18.046 8.647 1.00 96.00 112 PHE A C 1
ATOM 863 O O . PHE A 1 112 ? 24.010 -17.227 9.532 1.00 96.00 112 PHE A O 1
ATOM 870 N N . ASN A 1 113 ? 25.046 -19.117 8.888 1.00 95.62 113 ASN A N 1
ATOM 871 C CA . ASN A 1 113 ? 25.602 -19.419 10.202 1.00 95.62 113 ASN A CA 1
ATOM 872 C C . ASN A 1 113 ? 26.701 -18.418 10.606 1.00 95.62 113 ASN A C 1
ATOM 874 O O . ASN A 1 113 ? 26.744 -18.021 11.769 1.00 95.62 113 ASN A O 1
ATOM 878 N N . SER A 1 114 ? 27.564 -17.977 9.679 1.00 92.88 114 SER A N 1
ATOM 879 C CA . SER A 1 114 ? 28.645 -17.030 9.999 1.00 92.88 114 SER A CA 1
ATOM 880 C C . SER A 1 114 ? 28.181 -15.575 10.099 1.00 92.88 114 SER A C 1
ATOM 882 O O . SER A 1 114 ? 28.545 -14.902 11.060 1.00 92.88 114 SER A O 1
ATOM 884 N N . MET A 1 115 ? 27.368 -15.093 9.152 1.00 95.75 115 MET A N 1
ATOM 885 C CA . MET A 1 115 ? 27.011 -13.675 9.053 1.00 95.75 115 MET A CA 1
ATOM 886 C C . MET A 1 115 ? 25.761 -13.326 9.863 1.00 95.75 115 MET A C 1
ATOM 888 O O . MET A 1 115 ? 25.803 -12.373 10.636 1.00 95.75 115 MET A O 1
ATOM 892 N N . LEU A 1 116 ? 24.659 -14.077 9.734 1.00 97.12 116 LEU A N 1
ATOM 893 C CA . LEU A 1 116 ? 23.401 -13.729 10.411 1.00 97.12 116 LEU A CA 1
ATOM 894 C C . LEU A 1 116 ? 23.357 -14.256 11.849 1.00 97.12 116 LEU A C 1
ATOM 896 O O . LEU A 1 116 ? 23.295 -13.471 12.795 1.00 97.12 116 LEU A O 1
ATOM 900 N N . LYS A 1 117 ? 23.440 -15.582 12.025 1.00 97.88 117 LYS A N 1
ATOM 901 C CA . LYS A 1 117 ? 23.456 -16.213 13.358 1.00 97.88 117 LYS A CA 1
ATOM 902 C C . LYS A 1 117 ? 24.661 -15.758 14.181 1.00 97.88 117 LYS A C 1
ATOM 904 O O . LYS A 1 117 ? 24.493 -15.438 15.353 1.00 97.88 117 LYS A O 1
ATOM 909 N N . GLY A 1 118 ? 25.843 -15.668 13.565 1.00 97.62 118 GLY A N 1
ATOM 910 C CA . GLY A 1 118 ? 27.047 -15.138 14.208 1.00 97.62 118 GLY A CA 1
ATOM 911 C C . GLY A 1 118 ? 26.850 -13.722 14.754 1.00 97.62 118 GLY A C 1
ATOM 912 O O . GLY A 1 118 ? 27.118 -13.495 15.932 1.00 97.62 118 GLY A O 1
ATOM 913 N N . SER A 1 119 ? 26.298 -12.797 13.955 1.00 98.25 119 SER A N 1
ATOM 914 C CA . SER A 1 119 ? 25.997 -11.431 14.420 1.00 98.25 119 SER A CA 1
ATOM 915 C C . SER A 1 119 ? 24.986 -11.421 15.567 1.00 98.25 119 SER A C 1
ATOM 917 O O . SER A 1 119 ? 25.218 -10.754 16.576 1.00 98.25 119 SER A O 1
ATOM 919 N N . LEU A 1 120 ? 23.894 -12.188 15.457 1.00 98.44 120 LEU A N 1
ATOM 920 C CA . LEU A 1 120 ? 22.882 -12.311 16.511 1.00 98.44 120 LEU A CA 1
ATOM 921 C C . LEU A 1 120 ? 23.493 -12.820 17.826 1.00 98.44 120 LEU A C 1
ATOM 923 O O . LEU A 1 120 ? 23.332 -12.181 18.863 1.00 98.44 120 LEU A O 1
ATOM 927 N N . TRP A 1 121 ? 24.220 -13.939 17.790 1.00 98.62 121 TRP A N 1
ATOM 928 C CA . TRP A 1 121 ? 24.792 -14.558 18.988 1.00 98.62 121 TRP A CA 1
ATOM 929 C C . TRP A 1 121 ? 25.887 -13.700 19.624 1.00 98.62 121 TRP A C 1
ATOM 931 O O . TRP A 1 121 ? 25.897 -13.554 20.844 1.00 98.62 121 TRP A O 1
ATOM 941 N N . CYS A 1 122 ? 26.776 -13.093 18.830 1.00 98.62 122 CYS A N 1
ATOM 942 C CA . CYS A 1 122 ? 27.762 -12.143 19.350 1.00 98.62 122 CYS A CA 1
ATOM 943 C C . CYS A 1 122 ? 27.079 -10.952 20.032 1.00 98.62 122 CYS A C 1
ATOM 945 O O . CYS A 1 122 ? 27.490 -10.560 21.118 1.00 98.62 122 CYS A O 1
ATOM 947 N N . SER A 1 123 ? 26.013 -10.412 19.437 1.00 98.69 123 SER A N 1
ATOM 948 C CA . SER A 1 123 ? 25.288 -9.262 19.993 1.00 98.69 123 SER A CA 1
ATOM 949 C C . SER A 1 123 ? 24.549 -9.615 21.291 1.00 98.69 123 SER A C 1
ATOM 951 O O . SER A 1 123 ? 24.647 -8.879 22.268 1.00 98.69 123 SER A O 1
ATOM 953 N N . GLN A 1 124 ? 23.894 -10.782 21.346 1.00 98.50 124 GLN A N 1
ATOM 954 C CA . GLN A 1 124 ? 23.253 -11.308 22.560 1.00 98.50 124 GLN A CA 1
ATOM 955 C C . GLN A 1 124 ? 24.246 -11.555 23.707 1.00 98.50 124 GLN A C 1
ATOM 957 O O . GLN A 1 124 ? 23.914 -11.321 24.865 1.00 98.50 124 GLN A O 1
ATOM 962 N N . LEU A 1 125 ? 25.459 -12.030 23.404 1.00 98.56 125 LEU A N 1
ATOM 963 C CA . LEU A 1 125 ? 26.497 -12.288 24.409 1.00 98.56 125 LEU A CA 1
ATOM 964 C C . LEU A 1 125 ? 27.262 -11.016 24.820 1.00 98.56 125 LEU A C 1
ATOM 966 O O . LEU A 1 125 ? 27.761 -10.942 25.942 1.00 98.56 125 LEU A O 1
ATOM 970 N N . ALA A 1 126 ? 27.334 -10.012 23.942 1.00 98.56 126 ALA A N 1
ATOM 971 C CA . ALA A 1 126 ? 27.932 -8.711 24.227 1.00 98.56 126 ALA A CA 1
ATOM 972 C C . ALA A 1 126 ? 27.049 -7.830 25.121 1.00 98.56 126 ALA A C 1
ATOM 974 O O . ALA A 1 126 ? 27.580 -7.136 25.990 1.00 98.56 126 ALA A O 1
ATOM 975 N N . ALA A 1 127 ? 25.725 -7.856 24.935 1.00 98.50 127 ALA A N 1
ATOM 976 C CA . ALA A 1 127 ? 24.824 -6.910 25.593 1.00 98.50 127 ALA A CA 1
ATOM 977 C C . ALA A 1 127 ? 24.942 -6.884 27.139 1.00 98.50 127 ALA A C 1
ATOM 979 O O . ALA A 1 127 ? 25.137 -5.794 27.678 1.00 98.50 127 ALA A O 1
ATOM 980 N N . PRO A 1 128 ? 24.997 -8.022 27.868 1.00 98.06 128 PRO A N 1
ATOM 981 C CA . PRO A 1 128 ? 25.192 -8.023 29.328 1.00 98.06 128 PRO A CA 1
ATOM 982 C C . PRO A 1 128 ? 26.583 -7.555 29.803 1.00 98.06 128 PRO A C 1
ATOM 984 O O . PRO A 1 128 ? 26.806 -7.376 31.002 1.00 98.06 128 PRO A O 1
ATOM 987 N N . LEU A 1 129 ? 27.558 -7.413 28.897 1.00 98.31 129 LEU A N 1
ATOM 988 C CA . LEU A 1 129 ? 28.884 -6.851 29.191 1.00 98.31 129 LEU A CA 1
ATOM 989 C C . LEU A 1 129 ? 28.945 -5.342 28.911 1.00 98.31 129 LEU A C 1
ATOM 991 O O . LEU A 1 129 ? 29.696 -4.639 29.587 1.00 98.31 129 LEU A O 1
ATOM 995 N N . MET A 1 130 ? 28.144 -4.861 27.957 1.00 98.50 130 MET A N 1
ATOM 996 C CA . MET A 1 130 ? 27.956 -3.440 27.642 1.00 98.50 130 MET A CA 1
ATOM 997 C C . MET A 1 130 ? 27.051 -2.744 28.667 1.00 98.50 130 MET A C 1
ATOM 999 O O . MET A 1 130 ? 27.385 -1.672 29.164 1.00 98.50 130 MET A O 1
ATOM 1003 N N . GLU A 1 131 ? 25.954 -3.385 29.079 1.00 96.69 131 GLU A N 1
ATOM 1004 C CA . GLU A 1 131 ? 25.038 -2.877 30.113 1.00 96.69 131 GLU A CA 1
ATOM 1005 C C . GLU A 1 131 ? 25.785 -2.493 31.407 1.00 96.69 131 GLU A C 1
ATOM 1007 O O . GLU A 1 131 ? 25.568 -1.423 31.973 1.00 96.69 131 GLU A O 1
ATOM 1012 N N . LYS A 1 132 ? 26.771 -3.301 31.823 1.00 91.88 132 LYS A N 1
ATOM 1013 C CA . LYS A 1 132 ? 27.638 -3.029 32.987 1.00 91.88 132 LYS A CA 1
ATOM 1014 C C . LYS A 1 132 ? 28.487 -1.758 32.881 1.00 91.88 132 LYS A C 1
ATOM 1016 O O . LYS A 1 132 ? 28.976 -1.275 33.901 1.00 91.88 132 LYS A O 1
ATOM 1021 N N . ARG A 1 133 ? 28.706 -1.238 31.671 1.00 91.62 133 ARG A N 1
ATOM 1022 C CA . ARG A 1 133 ? 29.390 0.041 31.400 1.00 91.62 133 ARG A CA 1
ATOM 1023 C C . ARG A 1 133 ? 28.404 1.197 31.211 1.00 91.62 133 ARG A C 1
ATOM 1025 O O . ARG A 1 133 ? 28.835 2.308 30.920 1.00 91.62 133 ARG A O 1
ATOM 1032 N N . GLY A 1 134 ? 27.107 0.946 31.398 1.00 93.75 134 GLY A N 1
ATOM 1033 C CA . GLY A 1 134 ? 26.036 1.903 31.146 1.00 93.75 134 GLY A CA 1
ATOM 1034 C C . GLY A 1 134 ? 25.702 2.068 29.663 1.00 93.75 134 GLY A C 1
ATOM 1035 O O . GLY A 1 134 ? 25.139 3.099 29.305 1.00 93.75 134 GLY A O 1
ATOM 1036 N N . GLY A 1 135 ? 26.073 1.110 28.806 1.00 96.62 135 GLY A N 1
ATOM 1037 C CA . GLY A 1 135 ? 25.787 1.135 27.371 1.00 96.62 135 GLY A CA 1
ATOM 1038 C C . GLY A 1 135 ? 26.949 0.670 26.493 1.00 96.62 135 GLY A C 1
ATOM 1039 O O . GLY A 1 135 ? 28.019 0.297 26.974 1.00 96.62 135 GLY A O 1
ATOM 1040 N N . GLY A 1 136 ? 26.745 0.704 25.177 1.00 97.75 136 GLY A N 1
ATOM 1041 C CA . GLY A 1 136 ? 27.756 0.281 24.204 1.00 97.75 136 GLY A CA 1
ATOM 1042 C C . GLY A 1 136 ? 27.351 0.515 22.751 1.00 97.75 136 GLY A C 1
ATOM 1043 O O . GLY A 1 136 ? 26.294 1.080 22.463 1.00 97.75 136 GLY A O 1
ATOM 1044 N N . ALA A 1 137 ? 28.194 0.069 21.821 1.00 98.56 137 ALA A N 1
ATOM 1045 C CA . ALA A 1 137 ? 27.912 0.149 20.390 1.00 98.56 137 ALA A CA 1
ATOM 1046 C C . ALA A 1 137 ? 28.171 -1.179 19.667 1.00 98.56 137 ALA A C 1
ATOM 1048 O O . ALA A 1 137 ? 29.227 -1.797 19.807 1.00 98.56 137 ALA A O 1
ATOM 1049 N N . ILE A 1 138 ? 27.214 -1.595 18.842 1.00 98.88 138 ILE A N 1
ATOM 1050 C CA . ILE A 1 138 ? 27.306 -2.769 17.975 1.00 98.88 138 ILE A CA 1
ATOM 1051 C C . ILE A 1 138 ? 27.251 -2.298 16.522 1.00 98.88 138 ILE A C 1
ATOM 1053 O O . ILE A 1 138 ? 26.286 -1.654 16.105 1.00 98.88 138 ILE A O 1
ATOM 1057 N N . VAL A 1 139 ? 28.275 -2.640 15.740 1.00 98.81 139 VAL A N 1
ATOM 1058 C CA . VAL A 1 139 ? 28.330 -2.351 14.302 1.00 98.81 139 VAL A CA 1
ATOM 1059 C C . VAL A 1 139 ? 28.361 -3.658 13.517 1.00 98.81 139 VAL A C 1
ATOM 1061 O O . VAL A 1 139 ? 29.317 -4.433 13.587 1.00 98.81 139 VAL A O 1
ATOM 1064 N N . ASN A 1 140 ? 27.302 -3.900 12.753 1.00 98.69 140 ASN A N 1
ATOM 1065 C CA . ASN A 1 140 ? 27.209 -5.009 11.812 1.00 98.69 140 ASN A CA 1
ATOM 1066 C C . ASN A 1 140 ? 27.808 -4.614 10.454 1.00 98.69 140 ASN A C 1
ATOM 1068 O O . ASN A 1 140 ? 27.676 -3.467 10.026 1.00 98.69 140 ASN A O 1
ATOM 1072 N N . MET A 1 141 ? 28.442 -5.561 9.758 1.00 97.75 141 MET A N 1
ATOM 1073 C CA . MET A 1 141 ? 28.985 -5.324 8.415 1.00 97.75 141 MET A CA 1
ATOM 1074 C C . MET A 1 141 ? 28.054 -5.847 7.322 1.00 97.75 141 MET A C 1
ATOM 1076 O O . MET A 1 141 ? 27.784 -7.052 7.248 1.00 97.75 141 MET A O 1
ATOM 1080 N N . SER A 1 142 ? 27.654 -4.963 6.413 1.00 96.94 142 SER A N 1
ATOM 1081 C CA . SER A 1 142 ? 26.899 -5.280 5.199 1.00 96.94 142 SER A CA 1
ATOM 1082 C C . SER A 1 142 ? 27.630 -4.798 3.939 1.00 96.94 142 SER A C 1
ATOM 1084 O O . SER A 1 142 ? 28.789 -4.381 3.984 1.00 96.94 142 SER A O 1
ATOM 1086 N N . SER A 1 143 ? 26.969 -4.908 2.794 1.00 94.69 143 SER A N 1
ATOM 1087 C CA . SER A 1 143 ? 27.461 -4.494 1.487 1.00 94.69 143 SER A CA 1
ATOM 1088 C C . SER A 1 143 ? 26.316 -3.988 0.622 1.00 94.69 143 SER A C 1
ATOM 1090 O O . SER A 1 143 ? 25.185 -4.450 0.771 1.00 94.69 143 SER A O 1
ATOM 1092 N N . ILE A 1 144 ? 26.647 -3.205 -0.399 1.00 92.38 144 ILE A N 1
ATOM 1093 C CA . ILE A 1 144 ? 25.736 -2.771 -1.463 1.00 92.38 144 ILE A CA 1
ATOM 1094 C C . ILE A 1 144 ? 25.051 -3.934 -2.211 1.00 92.38 144 ILE A C 1
ATOM 1096 O O . ILE A 1 144 ? 24.018 -3.735 -2.837 1.00 92.38 144 ILE A O 1
ATOM 1100 N N . GLY A 1 145 ? 25.568 -5.162 -2.062 1.00 88.69 145 GLY A N 1
ATOM 1101 C CA . GLY A 1 145 ? 24.917 -6.416 -2.456 1.00 88.69 145 GLY A CA 1
ATOM 1102 C C . GLY A 1 145 ? 23.611 -6.754 -1.713 1.00 88.69 145 GLY A C 1
ATOM 1103 O O . GLY A 1 145 ? 23.012 -7.785 -2.007 1.00 88.69 145 GLY A O 1
ATOM 1104 N N . SER A 1 146 ? 23.205 -5.948 -0.722 1.00 91.50 146 SER A N 1
ATOM 1105 C CA . SER A 1 146 ? 21.893 -6.010 -0.059 1.00 91.50 146 SER A CA 1
ATOM 1106 C C . SER A 1 146 ? 20.804 -5.315 -0.904 1.00 91.50 146 SER A C 1
ATOM 1108 O O . SER A 1 146 ? 19.890 -6.009 -1.350 1.00 91.50 146 SER A O 1
ATOM 1110 N N . PRO A 1 147 ? 20.897 -3.997 -1.204 1.00 88.31 147 PRO A N 1
ATOM 1111 C CA . PRO A 1 147 ? 19.919 -3.305 -2.051 1.00 88.31 147 PRO A CA 1
ATOM 1112 C C . PRO A 1 147 ? 20.128 -3.492 -3.563 1.00 88.31 147 PRO A C 1
ATOM 1114 O O . PRO A 1 147 ? 19.199 -3.242 -4.326 1.00 88.31 147 PRO A O 1
ATOM 1117 N N . MET A 1 148 ? 21.320 -3.892 -4.026 1.00 88.00 148 MET A N 1
ATOM 1118 C CA . MET A 1 148 ? 21.624 -4.055 -5.454 1.00 88.00 148 MET A CA 1
ATOM 1119 C C . MET A 1 148 ? 22.203 -5.433 -5.777 1.00 88.00 148 MET A C 1
ATOM 1121 O O . MET A 1 148 ? 22.956 -6.018 -5.002 1.00 88.00 148 MET A O 1
ATOM 1125 N N . VAL A 1 149 ? 21.877 -5.956 -6.960 1.00 88.19 149 VAL A N 1
ATOM 1126 C CA . VAL A 1 149 ? 22.338 -7.279 -7.401 1.00 88.19 149 VAL A CA 1
ATOM 1127 C C . VAL A 1 149 ? 23.773 -7.197 -7.918 1.00 88.19 149 VAL A C 1
ATOM 1129 O O . VAL A 1 149 ? 24.065 -6.466 -8.861 1.00 88.19 149 VAL A O 1
ATOM 1132 N N . ILE A 1 150 ? 24.663 -8.006 -7.340 1.00 87.56 150 ILE A N 1
ATOM 1133 C CA . ILE A 1 150 ? 26.039 -8.193 -7.816 1.00 87.56 150 ILE A CA 1
ATOM 1134 C C . ILE A 1 150 ? 26.180 -9.626 -8.345 1.00 87.56 150 ILE A C 1
ATOM 1136 O O . ILE A 1 150 ? 25.743 -10.585 -7.700 1.00 87.56 150 ILE A O 1
ATOM 1140 N N . ALA A 1 151 ? 26.802 -9.786 -9.516 1.00 86.62 151 ALA A N 1
ATOM 1141 C CA . ALA A 1 151 ? 27.061 -11.098 -10.105 1.00 86.62 151 ALA A CA 1
ATOM 1142 C C . ALA A 1 151 ? 27.860 -11.998 -9.143 1.00 86.62 151 ALA A C 1
ATOM 1144 O O . ALA A 1 151 ? 28.756 -11.534 -8.438 1.00 86.62 151 ALA A O 1
ATOM 1145 N N . ASN A 1 152 ? 27.520 -13.288 -9.116 1.00 90.38 152 ASN A N 1
ATOM 1146 C CA . ASN A 1 152 ? 28.071 -14.302 -8.209 1.00 90.38 152 ASN A CA 1
ATOM 1147 C C . ASN A 1 152 ? 27.893 -14.023 -6.696 1.00 90.38 152 ASN A C 1
ATOM 1149 O O . ASN A 1 152 ? 28.470 -14.731 -5.877 1.00 90.38 152 ASN A O 1
ATOM 1153 N N . TYR A 1 153 ? 27.087 -13.036 -6.284 1.00 92.00 153 TYR A N 1
ATOM 1154 C CA . TYR A 1 153 ? 26.934 -12.656 -4.869 1.00 92.00 153 TYR A CA 1
ATOM 1155 C C . TYR A 1 153 ? 25.729 -13.307 -4.161 1.00 92.00 153 TYR A C 1
ATOM 1157 O O . TYR A 1 153 ? 25.383 -12.920 -3.043 1.00 92.00 153 TYR A O 1
ATOM 1165 N N . LEU A 1 154 ? 25.079 -14.297 -4.788 1.00 91.81 154 LEU A N 1
ATOM 1166 C CA . LEU A 1 154 ? 23.799 -14.868 -4.339 1.00 91.81 154 LEU A CA 1
ATOM 1167 C C . LEU A 1 154 ? 23.847 -15.467 -2.924 1.00 91.81 154 LEU A C 1
ATOM 1169 O O . LEU A 1 154 ? 22.896 -15.298 -2.167 1.00 91.81 154 LEU A O 1
ATOM 1173 N N . ALA A 1 155 ? 24.950 -16.114 -2.533 1.00 90.94 155 ALA A N 1
ATOM 1174 C CA . ALA A 1 155 ? 25.084 -16.655 -1.177 1.00 90.94 155 ALA A CA 1
ATOM 1175 C C . ALA A 1 155 ? 25.340 -15.586 -0.099 1.00 90.94 155 ALA A C 1
ATOM 1177 O O . ALA A 1 155 ? 25.270 -15.887 1.089 1.00 90.94 155 ALA A O 1
ATOM 1178 N N . CYS A 1 156 ? 25.628 -14.343 -0.491 1.00 91.75 156 CYS A N 1
ATOM 1179 C CA . CYS A 1 156 ? 25.992 -13.260 0.418 1.00 91.75 156 CYS A CA 1
ATOM 1180 C C . CYS A 1 156 ? 24.890 -12.195 0.513 1.00 91.75 156 CYS A C 1
ATOM 1182 O O . CYS A 1 156 ? 24.459 -11.867 1.617 1.00 91.75 156 CYS A O 1
ATOM 1184 N N . GLY A 1 157 ? 24.413 -11.674 -0.622 1.00 93.50 157 GLY A N 1
ATOM 1185 C CA . GLY A 1 157 ? 23.521 -10.507 -0.701 1.00 93.50 157 GLY A CA 1
ATOM 1186 C C . GLY A 1 157 ? 22.246 -10.600 0.152 1.00 93.50 157 GLY A C 1
ATOM 1187 O O . GLY A 1 157 ? 22.081 -9.791 1.067 1.00 93.50 157 GLY A O 1
ATOM 1188 N N . PRO A 1 158 ? 21.390 -11.626 -0.034 1.00 95.12 158 PRO A N 1
ATOM 1189 C CA . PRO A 1 158 ? 20.166 -11.807 0.757 1.00 95.12 158 PRO A CA 1
ATOM 1190 C C . PRO A 1 158 ? 20.423 -11.956 2.267 1.00 95.12 158 PRO A C 1
ATOM 1192 O O . PRO A 1 158 ? 19.614 -11.547 3.104 1.00 95.12 158 PRO A O 1
ATOM 1195 N N . ILE A 1 159 ? 21.575 -12.517 2.641 1.00 96.50 159 ILE A N 1
ATOM 1196 C CA . ILE A 1 159 ? 21.966 -12.711 4.041 1.00 96.50 159 ILE A CA 1
ATOM 1197 C C . ILE A 1 159 ? 22.498 -11.400 4.633 1.00 96.50 159 ILE A C 1
ATOM 1199 O O . ILE A 1 159 ? 22.218 -11.099 5.792 1.00 96.50 159 ILE A O 1
ATOM 1203 N N . LYS A 1 160 ? 23.173 -10.563 3.837 1.00 96.31 160 LYS A N 1
ATOM 1204 C CA . LYS A 1 160 ? 23.522 -9.187 4.215 1.00 96.31 160 LYS A CA 1
ATOM 1205 C C . LYS A 1 160 ? 22.280 -8.303 4.394 1.00 96.31 160 LYS A C 1
ATOM 1207 O O . LYS A 1 160 ? 22.182 -7.634 5.419 1.00 96.31 160 LYS A O 1
ATOM 1212 N N . ALA A 1 161 ? 21.279 -8.412 3.518 1.00 97.12 161 ALA A N 1
ATOM 1213 C CA . ALA A 1 161 ? 19.970 -7.777 3.716 1.00 97.12 161 ALA A CA 1
ATOM 1214 C C . ALA A 1 161 ? 19.271 -8.256 5.006 1.00 97.12 161 ALA A C 1
ATOM 1216 O O . ALA A 1 161 ? 18.691 -7.466 5.753 1.00 97.12 161 ALA A O 1
ATOM 1217 N N . SER A 1 162 ? 19.398 -9.547 5.331 1.00 97.94 162 SER A N 1
ATOM 1218 C CA . SER A 1 162 ? 18.894 -10.106 6.594 1.00 97.94 162 SER A CA 1
ATOM 1219 C C . SER A 1 162 ? 19.627 -9.549 7.826 1.00 97.94 162 SER A C 1
ATOM 1221 O O . SER A 1 162 ? 19.007 -9.359 8.871 1.00 97.94 162 SER A O 1
ATOM 1223 N N . VAL A 1 163 ? 20.927 -9.243 7.721 1.00 98.00 163 VAL A N 1
ATOM 1224 C CA . VAL A 1 163 ? 21.709 -8.581 8.785 1.00 98.00 163 VAL A CA 1
ATOM 1225 C C . VAL A 1 163 ? 21.299 -7.111 8.953 1.00 98.00 163 VAL A C 1
ATOM 1227 O O . VAL A 1 163 ? 21.162 -6.644 10.083 1.00 98.00 163 VAL A O 1
ATOM 1230 N N . GLU A 1 164 ? 21.022 -6.397 7.861 1.00 98.25 164 GLU A N 1
ATOM 1231 C CA . GLU A 1 164 ? 20.471 -5.033 7.904 1.00 98.25 164 GLU A CA 1
ATOM 1232 C C . GLU A 1 164 ? 19.084 -4.993 8.566 1.00 98.25 164 GLU A C 1
ATOM 1234 O O . GLU A 1 164 ? 18.793 -4.084 9.345 1.00 98.25 164 GLU A O 1
ATOM 1239 N N . ALA A 1 165 ? 18.240 -6.001 8.318 1.00 98.19 165 ALA A N 1
ATOM 1240 C CA . ALA A 1 165 ? 16.982 -6.174 9.041 1.00 98.19 165 ALA A CA 1
ATOM 1241 C C . ALA A 1 165 ? 17.211 -6.480 10.530 1.00 98.19 165 ALA A C 1
ATOM 1243 O O . ALA A 1 165 ? 16.619 -5.816 11.381 1.00 98.19 165 ALA A O 1
ATOM 1244 N N . LEU A 1 166 ? 18.107 -7.419 10.857 1.00 98.38 166 LEU A N 1
ATOM 1245 C CA . LEU A 1 166 ? 18.471 -7.769 12.235 1.00 98.38 166 LEU A CA 1
ATOM 1246 C C . LEU A 1 166 ? 18.939 -6.547 13.045 1.00 98.38 166 LEU A C 1
ATOM 1248 O O . LEU A 1 166 ? 18.562 -6.417 14.207 1.00 98.38 166 LEU A O 1
ATOM 1252 N N . THR A 1 167 ? 19.704 -5.629 12.441 1.00 98.62 167 THR A N 1
ATOM 1253 C CA . THR A 1 167 ? 20.119 -4.367 13.082 1.00 98.62 167 THR A CA 1
ATOM 1254 C C . THR A 1 167 ? 18.936 -3.560 13.614 1.00 98.62 167 THR A C 1
ATOM 1256 O O . THR A 1 167 ? 19.033 -3.046 14.724 1.00 98.62 167 THR A O 1
ATOM 1259 N N . ARG A 1 168 ? 17.819 -3.466 12.877 1.00 98.31 168 ARG A N 1
ATOM 1260 C CA . ARG A 1 168 ? 16.641 -2.692 13.311 1.00 98.31 168 ARG A CA 1
ATOM 1261 C C . ARG A 1 168 ? 15.979 -3.301 14.546 1.00 98.31 168 ARG A C 1
ATOM 1263 O O . ARG A 1 168 ? 15.693 -2.575 15.489 1.00 98.31 168 ARG A O 1
ATOM 1270 N N . TYR A 1 169 ? 15.810 -4.624 14.572 1.00 98.38 169 TYR A N 1
ATOM 1271 C CA . TYR A 1 169 ? 15.259 -5.321 15.738 1.00 98.38 169 TYR A CA 1
ATOM 1272 C C . TYR A 1 169 ? 16.184 -5.201 16.956 1.00 98.38 169 TYR A C 1
ATOM 1274 O O . TYR A 1 169 ? 15.745 -4.763 18.013 1.00 98.38 169 TYR A O 1
ATOM 1282 N N . LEU A 1 170 ? 17.481 -5.496 16.805 1.00 98.44 170 LEU A N 1
ATOM 1283 C CA . LEU A 1 170 ? 18.438 -5.398 17.916 1.00 98.44 170 LEU A CA 1
ATOM 1284 C C . LEU A 1 170 ? 18.604 -3.964 18.447 1.00 98.44 170 LEU A C 1
ATOM 1286 O O . LEU A 1 170 ? 18.873 -3.789 19.631 1.00 98.44 170 LEU A O 1
ATOM 1290 N N . ALA A 1 171 ? 18.432 -2.941 17.603 1.00 98.56 171 ALA A N 1
ATOM 1291 C CA . ALA A 1 171 ? 18.456 -1.546 18.036 1.00 98.56 171 ALA A CA 1
ATOM 1292 C C . ALA A 1 171 ? 17.281 -1.188 18.956 1.00 98.56 171 ALA A C 1
ATOM 1294 O O . ALA A 1 171 ? 17.474 -0.409 19.882 1.00 98.56 171 ALA A O 1
ATOM 1295 N N . VAL A 1 172 ? 16.091 -1.753 18.721 1.00 98.19 172 VAL A N 1
ATOM 1296 C CA . VAL A 1 172 ? 14.926 -1.579 19.605 1.00 98.19 172 VAL A CA 1
ATOM 1297 C C . VAL A 1 172 ? 15.111 -2.392 20.888 1.00 98.19 172 VAL A C 1
ATOM 1299 O O . VAL A 1 172 ? 15.021 -1.835 21.977 1.00 98.19 172 VAL A O 1
ATOM 1302 N N . GLU A 1 173 ? 15.447 -3.678 20.764 1.00 98.19 173 GLU A N 1
ATOM 1303 C CA . GLU A 1 173 ? 15.608 -4.605 21.898 1.00 98.19 173 GLU A CA 1
ATOM 1304 C C . GLU A 1 173 ? 16.707 -4.174 22.884 1.00 98.19 173 GLU A C 1
ATOM 1306 O O . GLU A 1 173 ? 16.573 -4.372 24.090 1.00 98.19 173 GLU A O 1
ATOM 1311 N N . PHE A 1 174 ? 17.802 -3.575 22.399 1.00 98.50 174 PHE A N 1
ATOM 1312 C CA . PHE A 1 174 ? 18.925 -3.164 23.250 1.00 98.50 174 PHE A CA 1
ATOM 1313 C C . PHE A 1 174 ? 18.973 -1.658 23.569 1.00 98.50 174 PHE A C 1
ATOM 1315 O O . PHE A 1 174 ? 19.835 -1.235 24.345 1.00 98.50 174 PHE A O 1
ATOM 1322 N N . ALA A 1 175 ? 18.028 -0.850 23.069 1.00 97.75 175 ALA A N 1
ATOM 1323 C CA . ALA A 1 175 ? 17.898 0.552 23.476 1.00 97.75 175 ALA A CA 1
ATOM 1324 C C . ALA A 1 175 ? 17.694 0.737 24.999 1.00 97.75 175 ALA A C 1
ATOM 1326 O O . ALA A 1 175 ? 18.356 1.615 25.558 1.00 97.75 175 ALA A O 1
ATOM 1327 N N . PRO A 1 176 ? 16.897 -0.090 25.718 1.00 97.94 176 PRO A N 1
ATOM 1328 C CA . PRO A 1 176 ? 16.781 -0.008 27.180 1.00 97.94 176 PRO A CA 1
ATOM 1329 C C . PRO A 1 176 ? 18.101 -0.247 27.928 1.00 97.94 176 PRO A C 1
ATOM 1331 O O . PRO A 1 176 ? 18.269 0.232 29.045 1.00 97.94 176 PRO A O 1
ATOM 1334 N N . LEU A 1 177 ? 19.052 -0.951 27.304 1.00 97.81 177 LEU A N 1
ATOM 1335 C CA . LEU A 1 177 ? 20.392 -1.218 27.841 1.00 97.81 177 LEU A CA 1
ATOM 1336 C C . LEU A 1 177 ? 21.398 -0.099 27.495 1.00 97.81 177 LEU A C 1
ATOM 1338 O O . LEU A 1 177 ? 22.592 -0.239 27.760 1.00 97.81 177 LEU A O 1
ATOM 1342 N N . ASN A 1 178 ? 20.931 0.985 26.860 1.00 97.50 178 ASN A N 1
ATOM 1343 C CA . ASN A 1 178 ? 21.732 2.058 26.264 1.00 97.50 178 ASN A CA 1
ATOM 1344 C C . ASN A 1 178 ? 22.771 1.551 25.237 1.00 97.50 178 ASN A C 1
ATOM 1346 O O . ASN A 1 178 ? 23.890 2.060 25.137 1.00 97.50 178 ASN A O 1
ATOM 1350 N N . ILE A 1 179 ? 22.417 0.516 24.468 1.00 98.50 179 ILE A N 1
ATOM 1351 C CA . ILE A 1 179 ? 23.274 -0.043 23.417 1.00 98.50 179 ILE A CA 1
ATOM 1352 C C . ILE A 1 179 ? 22.735 0.379 22.053 1.00 98.50 179 ILE A C 1
ATOM 1354 O O . ILE A 1 179 ? 21.607 0.057 21.681 1.00 98.50 179 ILE A O 1
ATOM 1358 N N . ARG A 1 180 ? 23.569 1.067 21.270 1.00 98.31 180 ARG A N 1
ATOM 1359 C CA . ARG A 1 180 ? 23.244 1.430 19.885 1.00 98.31 180 ARG A CA 1
ATOM 1360 C C . ARG A 1 180 ? 23.633 0.292 18.952 1.00 98.31 180 ARG A C 1
ATOM 1362 O O . ARG A 1 180 ? 24.735 -0.244 19.064 1.00 98.31 180 ARG A O 1
ATOM 1369 N N . VAL A 1 181 ? 22.766 -0.043 17.999 1.00 98.81 181 VAL A N 1
ATOM 1370 C CA . VAL A 1 181 ? 23.043 -1.080 16.994 1.00 98.81 181 VAL A CA 1
ATOM 1371 C C . VAL A 1 181 ? 22.868 -0.485 15.606 1.00 98.81 181 VAL A C 1
ATOM 1373 O O . VAL A 1 181 ? 21.792 -0.002 15.277 1.00 98.81 181 VAL A O 1
ATOM 1376 N N . ASN A 1 182 ? 23.913 -0.520 14.783 1.00 98.75 182 ASN A N 1
ATOM 1377 C CA . ASN A 1 182 ? 23.906 0.024 13.423 1.00 98.75 182 ASN A CA 1
ATOM 1378 C C . ASN A 1 182 ? 24.556 -0.953 12.437 1.00 98.75 182 ASN A C 1
ATOM 1380 O O . ASN A 1 182 ? 25.215 -1.914 12.836 1.00 98.75 182 ASN A O 1
ATOM 1384 N N . THR A 1 183 ? 24.392 -0.698 11.142 1.00 98.69 183 THR A N 1
ATOM 1385 C CA . THR A 1 183 ? 25.123 -1.387 10.074 1.00 98.69 183 THR A CA 1
ATOM 1386 C C . THR A 1 183 ? 25.986 -0.403 9.288 1.00 98.69 183 THR A C 1
ATOM 1388 O O . THR A 1 183 ? 25.493 0.624 8.825 1.00 98.69 183 THR A O 1
ATOM 1391 N N . ALA A 1 184 ? 27.255 -0.756 9.072 1.00 98.38 184 ALA A N 1
ATOM 1392 C CA . ALA A 1 184 ? 28.094 -0.157 8.039 1.00 98.38 184 ALA A CA 1
ATOM 1393 C C . ALA A 1 184 ? 27.990 -1.013 6.767 1.00 98.38 184 ALA A C 1
ATOM 1395 O O . ALA A 1 184 ? 28.363 -2.190 6.777 1.00 98.38 184 ALA A O 1
ATOM 1396 N N . SER A 1 185 ? 27.472 -0.443 5.679 1.00 97.06 185 SER A N 1
ATOM 1397 C CA . SER A 1 185 ? 27.307 -1.124 4.391 1.00 97.06 185 SER A CA 1
ATOM 1398 C C . SER A 1 185 ? 28.302 -0.558 3.378 1.00 97.06 185 SER A C 1
ATOM 1400 O O . SER A 1 185 ? 28.337 0.647 3.144 1.00 97.06 185 SER A O 1
ATOM 1402 N N . GLY A 1 186 ? 29.168 -1.403 2.815 1.00 94.62 186 GLY A N 1
ATOM 1403 C CA . GLY A 1 186 ? 30.208 -0.973 1.870 1.00 94.62 186 GLY A CA 1
ATOM 1404 C C . GLY A 1 186 ? 29.812 -1.138 0.402 1.00 94.62 186 GLY A C 1
ATOM 1405 O O . GLY A 1 186 ? 29.208 -2.145 0.033 1.00 94.62 186 GLY A O 1
ATOM 1406 N N . GLY A 1 187 ? 30.214 -0.191 -0.449 1.00 92.75 187 GLY A N 1
ATOM 1407 C CA . GLY A 1 187 ? 30.265 -0.376 -1.904 1.00 92.75 187 GLY A CA 1
ATOM 1408 C C . GLY A 1 187 ? 31.294 -1.432 -2.332 1.00 92.75 187 GLY A C 1
ATOM 1409 O O . GLY A 1 187 ? 31.789 -2.214 -1.517 1.00 92.75 187 GLY A O 1
ATOM 1410 N N . LEU A 1 188 ? 31.660 -1.459 -3.617 1.00 91.81 188 LEU A N 1
ATOM 1411 C CA . LEU A 1 188 ? 32.729 -2.351 -4.074 1.00 91.81 188 LEU A CA 1
ATOM 1412 C C . LEU A 1 188 ? 34.090 -1.842 -3.560 1.00 91.81 188 LEU A C 1
ATOM 1414 O O . LEU A 1 188 ? 34.554 -0.771 -3.958 1.00 91.81 188 LEU A O 1
ATOM 1418 N N . ILE A 1 189 ? 34.702 -2.610 -2.653 1.00 92.44 189 ILE A N 1
ATOM 1419 C CA . ILE A 1 189 ? 35.973 -2.269 -2.002 1.00 92.44 189 ILE A CA 1
ATOM 1420 C C . ILE A 1 189 ? 37.150 -2.919 -2.732 1.00 92.44 189 ILE A C 1
ATOM 1422 O O . ILE A 1 189 ? 37.193 -4.142 -2.901 1.00 92.44 189 ILE A O 1
ATOM 1426 N N . ASP A 1 190 ? 38.136 -2.097 -3.078 1.00 91.19 190 ASP A N 1
ATOM 1427 C CA . ASP A 1 190 ? 39.430 -2.510 -3.614 1.00 91.19 190 ASP A CA 1
ATOM 1428 C C . ASP A 1 190 ? 40.181 -3.366 -2.579 1.00 91.19 190 ASP A C 1
ATOM 1430 O O . ASP A 1 190 ? 40.625 -2.898 -1.529 1.00 91.19 190 ASP A O 1
ATOM 1434 N N . SER A 1 191 ? 40.193 -4.678 -2.803 1.00 88.19 191 SER A N 1
ATOM 1435 C CA . SER A 1 191 ? 40.700 -5.667 -1.851 1.00 88.19 191 SER A CA 1
ATOM 1436 C C . SER A 1 191 ? 40.887 -7.023 -2.538 1.00 88.19 191 SER A C 1
ATOM 1438 O O . SER A 1 191 ? 40.221 -7.282 -3.536 1.00 88.19 191 SER A O 1
ATOM 1440 N N . PRO A 1 192 ? 41.678 -7.965 -1.986 1.00 84.75 192 PRO A N 1
ATOM 1441 C CA . PRO A 1 192 ? 41.869 -9.294 -2.587 1.00 84.75 192 PRO A CA 1
ATOM 1442 C C . PRO A 1 192 ? 40.589 -10.131 -2.782 1.00 84.75 192 PRO A C 1
ATOM 1444 O O . PRO A 1 192 ? 40.617 -11.149 -3.469 1.00 84.75 192 PRO A O 1
ATOM 1447 N N . VAL A 1 193 ? 39.462 -9.733 -2.179 1.00 83.88 193 VAL A N 1
ATOM 1448 C CA . VAL A 1 193 ? 38.153 -10.363 -2.418 1.00 83.88 193 VAL A CA 1
ATOM 1449 C C . VAL A 1 193 ? 37.624 -10.022 -3.817 1.00 83.88 193 VAL A C 1
ATOM 1451 O O . VAL A 1 193 ? 36.941 -10.848 -4.414 1.00 83.88 193 VAL A O 1
ATOM 1454 N N . ILE A 1 194 ? 37.982 -8.859 -4.377 1.00 84.69 194 ILE A N 1
ATOM 1455 C CA . ILE A 1 194 ? 37.492 -8.395 -5.683 1.00 84.69 194 ILE A CA 1
ATOM 1456 C C . ILE A 1 194 ? 37.871 -9.353 -6.822 1.00 84.69 194 ILE A C 1
ATOM 1458 O O . ILE A 1 194 ? 37.075 -9.569 -7.727 1.00 84.69 194 ILE A O 1
ATOM 1462 N N . GLU A 1 195 ? 39.028 -10.015 -6.713 1.00 84.75 195 GLU A N 1
ATOM 1463 C CA . GLU A 1 195 ? 39.538 -10.999 -7.682 1.00 84.75 195 GLU A CA 1
ATOM 1464 C C . GLU A 1 195 ? 38.707 -12.289 -7.778 1.00 84.75 195 GLU A C 1
ATOM 1466 O O . GLU A 1 195 ? 38.929 -13.106 -8.667 1.00 84.75 195 GLU A O 1
ATOM 1471 N N . HIS A 1 196 ? 37.749 -12.487 -6.869 1.00 84.38 196 HIS A N 1
ATOM 1472 C CA . HIS A 1 196 ? 36.842 -13.637 -6.873 1.00 84.38 196 HIS A CA 1
ATOM 1473 C C . HIS A 1 196 ? 35.522 -13.342 -7.611 1.00 84.38 196 HIS A C 1
ATOM 1475 O O . HIS A 1 196 ? 34.690 -14.236 -7.757 1.00 84.38 196 HIS A O 1
ATOM 1481 N N . PHE A 1 197 ? 35.309 -12.105 -8.072 1.00 85.38 197 PHE A N 1
ATOM 1482 C CA . PHE A 1 197 ? 34.153 -11.742 -8.890 1.00 85.38 197 PHE A CA 1
ATOM 1483 C C . PHE A 1 197 ? 34.412 -12.014 -10.382 1.00 85.38 197 PHE A C 1
ATOM 1485 O O . PHE A 1 197 ? 35.551 -11.952 -10.847 1.00 85.38 197 PHE A O 1
ATOM 1492 N N . PRO A 1 198 ? 33.368 -12.307 -11.178 1.00 83.56 198 PRO A N 1
ATOM 1493 C CA . PRO A 1 198 ? 33.539 -12.588 -12.596 1.00 83.56 198 PRO A CA 1
ATOM 1494 C C . PRO A 1 198 ? 33.979 -11.328 -13.353 1.00 83.56 198 PRO A C 1
ATOM 1496 O O . PRO A 1 198 ? 33.396 -10.258 -13.179 1.00 83.56 198 PRO A O 1
ATOM 1499 N N . ARG A 1 199 ? 34.969 -11.480 -14.244 1.00 86.56 199 ARG A N 1
ATOM 1500 C CA . ARG A 1 199 ? 35.512 -10.403 -15.096 1.00 86.56 199 ARG A CA 1
ATOM 1501 C C . ARG A 1 199 ? 35.985 -9.187 -14.279 1.00 86.56 199 ARG A C 1
ATOM 1503 O O . ARG A 1 199 ? 35.647 -8.051 -14.597 1.00 86.56 199 ARG A O 1
ATOM 1510 N N . THR A 1 200 ? 36.792 -9.428 -13.239 1.00 86.62 200 THR A N 1
ATOM 1511 C CA . THR A 1 200 ? 37.246 -8.429 -12.251 1.00 86.62 200 THR A CA 1
ATOM 1512 C C . THR A 1 200 ? 37.620 -7.070 -12.840 1.00 86.62 200 THR A C 1
ATOM 1514 O O . THR A 1 200 ? 37.143 -6.052 -12.352 1.00 86.62 200 THR A O 1
ATOM 1517 N N . GLN A 1 201 ? 38.447 -7.024 -13.890 1.00 87.75 201 GLN A N 1
ATOM 1518 C CA . GLN A 1 201 ? 38.902 -5.758 -14.483 1.00 87.75 201 GLN A CA 1
ATOM 1519 C C . GLN A 1 201 ? 37.750 -4.952 -15.105 1.00 87.75 201 GLN A C 1
ATOM 1521 O O . GLN A 1 201 ? 37.682 -3.740 -14.908 1.00 87.75 201 GLN A O 1
ATOM 1526 N N . GLU A 1 202 ? 36.816 -5.620 -15.789 1.00 88.31 202 GLU A N 1
ATOM 1527 C CA . GLU A 1 202 ? 35.605 -4.993 -16.331 1.00 88.31 202 GLU A CA 1
ATOM 1528 C C . GLU A 1 202 ? 34.695 -4.511 -15.199 1.00 88.31 202 GLU A C 1
ATOM 1530 O O . GLU A 1 202 ? 34.266 -3.362 -15.216 1.00 88.31 202 GLU A O 1
ATOM 1535 N N . LEU A 1 203 ? 34.453 -5.344 -14.178 1.00 88.00 203 LEU A N 1
ATOM 1536 C CA . LEU A 1 203 ? 33.641 -4.975 -13.014 1.00 88.00 203 LEU A CA 1
ATOM 1537 C C . LEU A 1 203 ? 34.223 -3.756 -12.283 1.00 88.00 203 LEU A C 1
ATOM 1539 O O . LEU A 1 203 ? 33.492 -2.825 -11.952 1.00 88.00 203 LEU A O 1
ATOM 1543 N N . GLN A 1 204 ? 35.539 -3.736 -12.058 1.00 90.19 204 GLN A N 1
ATOM 1544 C CA . GLN A 1 204 ? 36.221 -2.592 -11.459 1.00 90.19 204 GLN A CA 1
ATOM 1545 C C . GLN A 1 204 ? 36.063 -1.327 -12.304 1.00 90.19 204 GLN A C 1
ATOM 1547 O O . GLN A 1 204 ? 35.867 -0.256 -11.736 1.00 90.19 204 GLN A O 1
ATOM 1552 N N . GLN A 1 205 ? 36.182 -1.429 -13.630 1.00 88.88 205 GLN A N 1
ATOM 1553 C CA . GLN A 1 205 ? 36.075 -0.277 -14.520 1.00 88.88 205 GLN A CA 1
ATOM 1554 C C . GLN A 1 205 ? 34.635 0.249 -14.576 1.00 88.88 205 GLN A C 1
ATOM 1556 O O . GLN A 1 205 ? 34.421 1.425 -14.307 1.00 88.88 205 GLN A O 1
ATOM 1561 N N . VAL A 1 206 ? 33.651 -0.632 -14.784 1.00 87.75 206 VAL A N 1
ATOM 1562 C CA . VAL A 1 206 ? 32.217 -0.297 -14.763 1.00 87.75 206 VAL A CA 1
ATOM 1563 C C . VAL A 1 206 ? 31.827 0.375 -13.449 1.00 87.75 206 VAL A C 1
ATOM 1565 O O . VAL A 1 206 ? 31.137 1.388 -13.469 1.00 87.75 206 VAL A O 1
ATOM 1568 N N . VAL A 1 207 ? 32.292 -0.132 -12.302 1.00 89.00 207 VAL A N 1
ATOM 1569 C CA . VAL A 1 207 ? 31.992 0.505 -11.013 1.00 89.00 207 VAL A CA 1
ATOM 1570 C C . VAL A 1 207 ? 32.715 1.842 -10.852 1.00 89.00 207 VAL A C 1
ATOM 1572 O O . VAL A 1 207 ? 32.095 2.778 -10.357 1.00 89.00 207 VAL A O 1
ATOM 1575 N N . LYS A 1 208 ? 33.974 1.991 -11.288 1.00 90.81 208 LYS A N 1
ATOM 1576 C CA . LYS A 1 208 ? 34.668 3.297 -11.269 1.00 90.81 208 LYS A CA 1
ATOM 1577 C C . LYS A 1 208 ? 33.925 4.334 -12.113 1.00 90.81 208 LYS A C 1
ATOM 1579 O O . LYS A 1 208 ? 33.755 5.453 -11.645 1.00 90.81 208 LYS A O 1
ATOM 1584 N N . ASP A 1 209 ? 33.448 3.946 -13.295 1.00 86.88 209 ASP A N 1
ATOM 1585 C CA . ASP A 1 209 ? 32.736 4.834 -14.221 1.00 86.88 209 ASP A CA 1
ATOM 1586 C C . ASP A 1 209 ? 31.297 5.142 -13.757 1.00 86.88 209 ASP A C 1
ATOM 1588 O O . ASP A 1 209 ? 30.803 6.245 -13.976 1.00 86.88 209 ASP A O 1
ATOM 1592 N N . ALA A 1 210 ? 30.638 4.203 -13.067 1.00 86.94 210 ALA A N 1
ATOM 1593 C CA . ALA A 1 210 ? 29.303 4.389 -12.488 1.00 86.94 210 ALA A CA 1
ATOM 1594 C C . ALA A 1 210 ? 29.289 5.073 -11.109 1.00 86.94 210 ALA A C 1
ATOM 1596 O O . ALA A 1 210 ? 28.232 5.492 -10.640 1.00 86.94 210 ALA A O 1
ATOM 1597 N N . THR A 1 211 ? 30.442 5.203 -10.450 1.00 89.50 211 THR A N 1
ATOM 1598 C CA . THR A 1 211 ? 30.564 5.887 -9.158 1.00 89.50 211 THR A CA 1
ATOM 1599 C C . THR A 1 211 ? 30.886 7.363 -9.401 1.00 89.50 211 THR A C 1
ATOM 1601 O O . THR A 1 211 ? 31.941 7.645 -9.965 1.00 89.50 211 THR A O 1
ATOM 1604 N N . PRO A 1 212 ? 30.075 8.336 -8.937 1.00 88.50 212 PRO A N 1
ATOM 1605 C CA . PRO A 1 212 ? 30.347 9.765 -9.141 1.00 88.50 212 PRO A CA 1
ATOM 1606 C C . PRO A 1 212 ? 31.735 10.249 -8.682 1.00 88.50 212 PRO A C 1
ATOM 1608 O O . PRO A 1 212 ? 32.267 11.207 -9.236 1.00 88.50 212 PRO A O 1
ATOM 1611 N N . LEU A 1 213 ? 32.348 9.582 -7.696 1.00 88.12 213 LEU A N 1
ATOM 1612 C CA . LEU A 1 213 ? 33.718 9.863 -7.238 1.00 88.12 213 LEU A CA 1
ATOM 1613 C C . LEU A 1 213 ? 34.833 9.222 -8.096 1.00 88.12 213 LEU A C 1
ATOM 1615 O O . LEU A 1 213 ? 36.008 9.351 -7.751 1.00 88.12 213 LEU A O 1
ATOM 1619 N N . GLY A 1 214 ? 34.502 8.515 -9.182 1.00 90.12 214 GLY A N 1
ATOM 1620 C CA . GLY A 1 214 ? 35.456 7.971 -10.159 1.00 90.12 214 GLY A CA 1
ATOM 1621 C C . GLY A 1 214 ? 36.391 6.870 -9.639 1.00 90.12 214 GLY A C 1
ATOM 1622 O O . GLY A 1 214 ? 37.418 6.589 -10.261 1.00 90.12 214 GLY A O 1
ATOM 1623 N N . ARG A 1 215 ? 36.098 6.278 -8.472 1.00 93.06 215 ARG A N 1
ATOM 1624 C CA . ARG A 1 215 ? 36.974 5.320 -7.779 1.00 93.06 215 ARG A CA 1
ATOM 1625 C C . ARG A 1 215 ? 36.194 4.230 -7.048 1.00 93.06 215 ARG A C 1
ATOM 1627 O O . ARG A 1 215 ? 35.057 4.439 -6.645 1.00 93.06 215 ARG A O 1
ATOM 1634 N N . LEU A 1 216 ? 36.865 3.108 -6.791 1.00 93.31 216 LEU A N 1
ATOM 1635 C CA . LEU A 1 216 ? 36.414 2.114 -5.812 1.00 93.31 216 LEU A CA 1
ATOM 1636 C C . LEU A 1 216 ? 36.592 2.647 -4.383 1.00 93.31 216 LEU A C 1
ATOM 1638 O O . LEU A 1 216 ? 37.449 3.506 -4.130 1.00 93.31 216 LEU A O 1
ATOM 1642 N N . GLY A 1 217 ? 35.826 2.097 -3.441 1.00 93.94 217 GLY A N 1
ATOM 1643 C CA . GLY A 1 217 ? 36.076 2.308 -2.017 1.00 93.94 217 GLY A CA 1
ATOM 1644 C C . GLY A 1 217 ? 37.378 1.628 -1.587 1.00 93.94 217 GLY A C 1
ATOM 1645 O O . GLY A 1 217 ? 37.740 0.580 -2.118 1.00 93.94 217 GLY A O 1
ATOM 1646 N N . GLN A 1 218 ? 38.085 2.213 -0.627 1.00 95.12 218 GLN A N 1
ATOM 1647 C CA . GLN A 1 218 ? 39.245 1.599 0.022 1.00 95.12 218 GLN A CA 1
ATOM 1648 C C . GLN A 1 218 ? 38.821 1.012 1.382 1.00 95.12 218 GLN A C 1
ATOM 1650 O O . GLN A 1 218 ? 37.856 1.504 1.977 1.00 95.12 218 GLN A O 1
ATOM 1655 N N . PRO A 1 219 ? 39.504 -0.019 1.915 1.00 94.75 219 PRO A N 1
ATOM 1656 C CA . PRO A 1 219 ? 39.172 -0.600 3.220 1.00 94.75 219 PRO A CA 1
ATOM 1657 C C . PRO A 1 219 ? 39.101 0.431 4.361 1.00 94.75 219 PRO A C 1
ATOM 1659 O O . PRO A 1 219 ? 38.265 0.312 5.256 1.00 94.75 219 PRO A O 1
ATOM 1662 N N . GLU A 1 220 ? 39.938 1.468 4.302 1.00 95.94 220 GLU A N 1
ATOM 1663 C CA . GLU A 1 220 ? 39.980 2.596 5.236 1.00 95.94 220 GLU A CA 1
ATOM 1664 C C . GLU A 1 220 ? 38.724 3.481 5.178 1.00 95.94 220 GLU A C 1
ATOM 1666 O O . GLU A 1 220 ? 38.320 4.015 6.211 1.00 95.94 220 GLU A O 1
ATOM 1671 N N . ASP A 1 221 ? 38.082 3.630 4.011 1.00 95.69 221 ASP A N 1
ATOM 1672 C CA . ASP A 1 221 ? 36.830 4.395 3.891 1.00 95.69 221 ASP A CA 1
ATOM 1673 C C . ASP A 1 221 ? 35.733 3.734 4.741 1.00 95.69 221 ASP A C 1
ATOM 1675 O O . ASP A 1 221 ? 35.063 4.392 5.537 1.00 95.69 221 ASP A O 1
ATOM 1679 N N . LEU A 1 222 ? 35.603 2.407 4.630 1.00 96.06 222 LEU A N 1
ATOM 1680 C CA . LEU A 1 222 ? 34.623 1.627 5.384 1.00 96.06 222 LEU A CA 1
ATOM 1681 C C . LEU A 1 222 ? 34.988 1.527 6.874 1.00 96.06 222 LEU A C 1
ATOM 1683 O O . LEU A 1 222 ? 34.106 1.624 7.727 1.00 96.06 222 LEU A O 1
ATOM 1687 N N . ALA A 1 223 ? 36.275 1.395 7.211 1.00 97.75 223 ALA A N 1
ATOM 1688 C CA . ALA A 1 223 ? 36.729 1.359 8.603 1.00 97.75 223 ALA A CA 1
ATOM 1689 C C . ALA A 1 223 ? 36.390 2.650 9.373 1.00 97.75 223 ALA A C 1
ATOM 1691 O O . ALA A 1 223 ? 35.970 2.575 10.529 1.00 97.75 223 ALA A O 1
ATOM 1692 N N . ARG A 1 224 ? 36.479 3.820 8.725 1.00 96.81 224 ARG A N 1
ATOM 1693 C CA . ARG A 1 224 ? 36.077 5.110 9.318 1.00 96.81 224 ARG A CA 1
ATOM 1694 C C . ARG A 1 224 ? 34.573 5.223 9.554 1.00 96.81 224 ARG A C 1
ATOM 1696 O O . ARG A 1 224 ? 34.161 5.820 10.542 1.00 96.81 224 ARG A O 1
ATOM 1703 N N . VAL A 1 225 ? 33.743 4.626 8.695 1.00 98.00 225 VAL A N 1
ATOM 1704 C CA . VAL A 1 225 ? 32.287 4.546 8.930 1.00 98.00 225 VAL A CA 1
ATOM 1705 C C . VAL A 1 225 ? 31.989 3.663 10.142 1.00 98.00 225 VAL A C 1
ATOM 1707 O O . VAL A 1 225 ? 31.156 4.022 10.973 1.00 98.00 225 VAL A O 1
ATOM 1710 N N . VAL A 1 226 ? 32.709 2.547 10.296 1.00 98.50 226 VAL A N 1
ATOM 1711 C CA . VAL A 1 226 ? 32.594 1.668 11.471 1.00 98.50 226 VAL A CA 1
ATOM 1712 C C . VAL A 1 226 ? 33.017 2.389 12.756 1.00 98.50 226 VAL A C 1
ATOM 1714 O O . VAL A 1 226 ? 32.283 2.331 13.744 1.00 98.50 226 VAL A O 1
ATOM 1717 N N . SER A 1 227 ? 34.148 3.104 12.761 1.00 97.75 227 SER A N 1
ATOM 1718 C CA . SER A 1 227 ? 34.595 3.849 13.948 1.00 97.75 227 SER A CA 1
ATOM 1719 C C . SER A 1 227 ? 33.682 5.042 14.263 1.00 97.75 227 SER A C 1
ATOM 1721 O O . SER A 1 227 ? 33.350 5.258 15.427 1.00 97.75 227 SER A O 1
ATOM 1723 N N . PHE A 1 228 ? 33.155 5.747 13.255 1.00 98.00 228 PHE A N 1
ATOM 1724 C CA . PHE A 1 228 ? 32.113 6.764 13.445 1.00 98.00 228 PHE A CA 1
ATOM 1725 C C . PHE A 1 228 ? 30.860 6.184 14.121 1.00 98.00 228 PHE A C 1
ATOM 1727 O O . PHE A 1 228 ? 30.435 6.707 15.156 1.00 98.00 228 PHE A O 1
ATOM 1734 N N . LEU A 1 229 ? 30.309 5.084 13.591 1.00 98.31 229 LEU A N 1
ATOM 1735 C CA . LEU A 1 229 ? 29.112 4.414 14.123 1.00 98.31 229 LEU A CA 1
ATOM 1736 C C . LEU A 1 229 ? 29.300 3.852 15.540 1.00 98.31 229 LEU A C 1
ATOM 1738 O O . LEU A 1 229 ? 28.346 3.813 16.318 1.00 98.31 229 LEU A O 1
ATOM 1742 N N . ALA A 1 230 ? 30.523 3.459 15.896 1.00 97.88 230 ALA A N 1
ATOM 1743 C CA . ALA A 1 230 ? 30.865 3.042 17.251 1.00 97.88 230 ALA A CA 1
ATOM 1744 C C . ALA A 1 230 ? 31.066 4.218 18.229 1.00 97.88 230 ALA A C 1
ATOM 1746 O O . ALA A 1 230 ? 30.890 4.044 19.432 1.00 97.88 230 ALA A O 1
ATOM 1747 N N . SER A 1 231 ? 31.421 5.411 17.740 1.00 96.25 231 SER A N 1
ATOM 1748 C CA . SER A 1 231 ? 31.753 6.580 18.572 1.00 96.25 231 SER A CA 1
ATOM 1749 C C . SER A 1 231 ? 30.528 7.380 19.033 1.00 96.25 231 SER A C 1
ATOM 1751 O O . SER A 1 231 ? 29.454 7.295 18.438 1.00 96.25 231 SER A O 1
ATOM 1753 N N . ASP A 1 232 ? 30.712 8.258 20.022 1.00 92.69 232 ASP A N 1
ATOM 1754 C CA . ASP A 1 232 ? 29.675 9.189 20.500 1.00 92.69 232 ASP A CA 1
ATOM 1755 C C . ASP A 1 232 ? 29.313 10.299 19.492 1.00 92.69 232 ASP A C 1
ATOM 1757 O O . ASP A 1 232 ? 28.319 11.012 19.672 1.00 92.69 232 ASP A O 1
ATOM 1761 N N . GLN A 1 233 ? 30.065 10.434 18.390 1.00 94.75 233 GLN A N 1
ATOM 1762 C CA . GLN A 1 233 ? 29.692 11.316 17.275 1.00 94.75 233 GLN A CA 1
ATOM 1763 C C . GLN A 1 233 ? 28.400 10.841 16.592 1.00 94.75 233 GLN A C 1
ATOM 1765 O O . GLN A 1 233 ? 27.644 11.654 16.069 1.00 94.75 233 GLN A O 1
ATOM 1770 N N . SER A 1 234 ? 28.111 9.537 16.655 1.00 95.12 234 SER A N 1
ATOM 1771 C CA . SER A 1 234 ? 26.887 8.919 16.139 1.00 95.12 234 SER A CA 1
ATOM 1772 C C . SER A 1 234 ? 25.877 8.585 17.247 1.00 95.12 234 SER A C 1
ATOM 1774 O O . SER A 1 234 ? 25.019 7.723 17.065 1.00 95.12 234 SER A O 1
ATOM 1776 N N . ARG A 1 235 ? 25.927 9.268 18.406 1.00 93.31 235 ARG A N 1
ATOM 1777 C CA . ARG A 1 235 ? 25.042 8.989 19.560 1.00 93.31 235 ARG A CA 1
ATOM 1778 C C . ARG A 1 235 ? 23.536 9.049 19.262 1.00 93.31 235 ARG A C 1
ATOM 1780 O O . ARG A 1 235 ? 22.766 8.430 19.980 1.00 93.31 235 ARG A O 1
ATOM 1787 N N . TRP A 1 236 ? 23.128 9.767 18.212 1.00 95.12 236 TRP A N 1
ATOM 1788 C CA . TRP A 1 236 ? 21.733 9.858 17.752 1.00 95.12 236 TRP A CA 1
ATOM 1789 C C . TRP A 1 236 ? 21.405 8.917 16.576 1.00 95.12 236 TRP A C 1
ATOM 1791 O O . TRP A 1 236 ? 20.342 9.001 15.972 1.00 95.12 236 TRP A O 1
ATOM 1801 N N . VAL A 1 237 ? 22.326 8.015 16.228 1.00 97.31 237 VAL A N 1
ATOM 1802 C CA . VAL A 1 237 ? 22.174 7.029 15.155 1.00 97.31 237 VAL A CA 1
ATOM 1803 C C . VAL A 1 237 ? 22.052 5.645 15.792 1.00 97.31 237 VAL A C 1
ATOM 1805 O O . VAL A 1 237 ? 23.001 5.144 16.403 1.00 97.31 237 VAL A O 1
ATOM 1808 N N . THR A 1 238 ? 20.877 5.030 15.661 1.00 97.75 238 THR A N 1
ATOM 1809 C CA . THR A 1 238 ? 20.608 3.633 16.032 1.00 97.75 238 THR A CA 1
ATOM 1810 C C . THR A 1 238 ? 19.575 3.031 15.071 1.00 97.75 238 THR A C 1
ATOM 1812 O O . THR A 1 238 ? 18.740 3.747 14.513 1.00 97.75 238 THR A O 1
ATOM 1815 N N . GLY A 1 239 ? 19.661 1.726 14.821 1.00 98.06 239 GLY A N 1
ATOM 1816 C CA . GLY A 1 239 ? 18.833 0.995 13.857 1.00 98.06 239 GLY A CA 1
ATOM 1817 C C . GLY A 1 239 ? 19.145 1.287 12.385 1.00 98.06 239 GLY A C 1
ATOM 1818 O O . GLY A 1 239 ? 18.477 0.737 11.510 1.00 98.06 239 GLY A O 1
ATOM 1819 N N . GLN A 1 240 ? 20.142 2.126 12.088 1.00 98.38 240 GLN A N 1
ATOM 1820 C CA . GLN A 1 240 ? 20.389 2.622 10.734 1.00 98.38 240 GLN A CA 1
ATOM 1821 C C . GLN A 1 240 ? 21.392 1.772 9.954 1.00 98.38 240 GLN A C 1
ATOM 1823 O O . GLN A 1 240 ? 22.292 1.137 10.514 1.00 98.38 240 GLN A O 1
ATOM 1828 N N . VAL A 1 241 ? 21.253 1.816 8.629 1.00 98.06 241 VAL A N 1
ATOM 1829 C CA . VAL A 1 241 ? 22.225 1.301 7.662 1.00 98.06 241 VAL A CA 1
ATOM 1830 C C . VAL A 1 241 ? 22.901 2.504 7.013 1.00 98.06 241 VAL A C 1
ATOM 1832 O O . VAL A 1 241 ? 22.248 3.267 6.308 1.00 98.06 241 VAL A O 1
ATOM 1835 N N . ILE A 1 242 ? 24.201 2.682 7.241 1.00 97.69 242 ILE A N 1
ATOM 1836 C CA . ILE A 1 242 ? 24.985 3.727 6.574 1.00 97.69 242 ILE A CA 1
ATOM 1837 C C . ILE A 1 242 ? 25.714 3.093 5.393 1.00 97.69 242 ILE A C 1
ATOM 1839 O O . ILE A 1 242 ? 26.631 2.292 5.586 1.00 97.69 242 ILE A O 1
ATOM 1843 N N . LEU A 1 243 ? 25.283 3.436 4.178 1.00 96.38 243 LEU A N 1
ATOM 1844 C CA . LEU A 1 243 ? 25.909 2.999 2.932 1.00 96.38 243 LEU A CA 1
ATOM 1845 C C . LEU A 1 243 ? 27.065 3.937 2.554 1.00 96.38 243 LEU A C 1
ATOM 1847 O O . LEU A 1 243 ? 26.895 5.151 2.488 1.00 96.38 243 LEU A O 1
ATOM 1851 N N . ALA A 1 244 ? 28.236 3.360 2.296 1.00 95.88 244 ALA A N 1
ATOM 1852 C CA . ALA A 1 244 ? 29.437 4.061 1.860 1.00 95.88 244 ALA A CA 1
ATOM 1853 C C . ALA A 1 244 ? 29.976 3.430 0.571 1.00 95.88 244 ALA A C 1
ATOM 1855 O O . ALA A 1 244 ? 30.707 2.437 0.592 1.00 95.88 244 ALA A O 1
ATOM 1856 N N . ASP A 1 245 ? 29.581 4.005 -0.562 1.00 94.69 245 ASP A N 1
ATOM 1857 C CA . ASP A 1 245 ? 29.794 3.457 -1.907 1.00 94.69 245 ASP A CA 1
ATOM 1858 C C . ASP A 1 245 ? 30.288 4.488 -2.940 1.00 94.69 245 ASP A C 1
ATOM 1860 O O . ASP A 1 245 ? 30.381 4.180 -4.124 1.00 94.69 245 ASP A O 1
ATOM 1864 N N . GLY A 1 246 ? 30.572 5.720 -2.507 1.00 92.19 246 GLY A N 1
ATOM 1865 C CA . GLY A 1 246 ? 30.972 6.824 -3.384 1.00 92.19 246 GLY A CA 1
ATOM 1866 C C . GLY A 1 246 ? 29.863 7.368 -4.296 1.00 92.19 246 GLY A C 1
ATOM 1867 O O . GLY A 1 246 ? 30.175 8.111 -5.226 1.00 92.19 246 GLY A O 1
ATOM 1868 N N . GLY A 1 247 ? 28.597 7.017 -4.045 1.00 91.50 247 GLY A N 1
ATOM 1869 C CA . GLY A 1 247 ? 27.435 7.417 -4.842 1.00 91.50 247 GLY A CA 1
ATOM 1870 C C . GLY A 1 247 ? 27.024 6.414 -5.925 1.00 91.50 247 GLY A C 1
ATOM 1871 O O . GLY A 1 247 ? 26.206 6.757 -6.773 1.00 91.50 247 GLY A O 1
ATOM 1872 N N . LEU A 1 248 ? 27.573 5.195 -5.925 1.00 90.69 248 LEU A N 1
ATOM 1873 C CA . LEU A 1 248 ? 27.240 4.140 -6.893 1.00 90.69 248 LEU A CA 1
ATOM 1874 C C . LEU A 1 248 ? 25.736 3.795 -6.906 1.00 90.69 248 LEU A C 1
ATOM 1876 O O . LEU A 1 248 ? 25.140 3.626 -7.968 1.00 90.69 248 LEU A O 1
ATOM 1880 N N . SER A 1 249 ? 25.107 3.743 -5.730 1.00 91.62 249 SER A N 1
ATOM 1881 C CA . SER A 1 249 ? 23.666 3.508 -5.540 1.00 91.62 249 SER A CA 1
ATOM 1882 C C . SER A 1 249 ? 22.753 4.622 -6.053 1.00 91.62 249 SER A C 1
ATOM 1884 O O . SER A 1 249 ? 21.554 4.391 -6.186 1.00 91.62 249 SER A O 1
ATOM 1886 N N . LEU A 1 250 ? 23.288 5.799 -6.404 1.00 89.25 250 LEU A N 1
ATOM 1887 C CA . LEU A 1 250 ? 22.502 6.856 -7.051 1.00 89.25 250 LEU A CA 1
ATOM 1888 C C . LEU A 1 250 ? 22.096 6.486 -8.484 1.00 89.25 250 LEU A C 1
ATOM 1890 O O . LEU A 1 250 ? 21.269 7.177 -9.073 1.00 89.25 250 LEU A O 1
ATOM 1894 N N . GLY A 1 251 ? 22.693 5.439 -9.070 1.00 84.94 251 GLY A N 1
ATOM 1895 C CA . GLY A 1 251 ? 22.349 4.978 -10.414 1.00 84.94 251 GLY A CA 1
ATOM 1896 C C . GLY A 1 251 ? 22.566 6.049 -11.485 1.00 84.94 251 GLY A C 1
ATOM 1897 O O . GLY A 1 251 ? 21.834 6.082 -12.468 1.00 84.94 251 GLY A O 1
ATOM 1898 N N . SER A 1 252 ? 23.546 6.942 -11.309 1.00 78.56 252 SER A N 1
ATOM 1899 C CA . SER A 1 252 ? 23.741 8.120 -12.171 1.00 78.56 252 SER A CA 1
ATOM 1900 C C . SER A 1 252 ? 23.902 7.768 -13.654 1.00 78.56 252 SER A C 1
ATOM 1902 O O . SER A 1 252 ? 23.369 8.474 -14.497 1.00 78.56 252 SER A O 1
ATOM 1904 N N . VAL A 1 253 ? 24.545 6.643 -13.983 1.00 71.56 253 VAL A N 1
ATOM 1905 C CA . VAL A 1 253 ? 24.676 6.135 -15.366 1.00 71.56 253 VAL A CA 1
ATOM 1906 C C . VAL A 1 253 ? 23.345 5.641 -15.963 1.00 71.56 253 VAL A C 1
ATOM 1908 O O . VAL A 1 253 ? 23.214 5.560 -17.180 1.00 71.56 253 VAL A O 1
ATOM 1911 N N . LEU A 1 254 ? 22.350 5.327 -15.128 1.00 69.81 254 LEU A N 1
ATOM 1912 C CA . LEU A 1 254 ? 20.993 4.953 -15.548 1.00 69.81 254 LEU A CA 1
ATOM 1913 C C . LEU A 1 254 ? 20.045 6.161 -15.611 1.00 69.81 254 LEU A C 1
ATOM 1915 O O . LEU A 1 254 ? 19.107 6.155 -16.404 1.00 69.81 254 LEU A O 1
ATOM 1919 N N . LEU A 1 255 ? 20.263 7.167 -14.756 1.00 70.81 255 LEU A N 1
ATOM 1920 C CA . LEU A 1 255 ? 19.318 8.263 -14.500 1.00 70.81 255 LEU A CA 1
ATOM 1921 C C . LEU A 1 255 ? 19.786 9.639 -15.005 1.00 70.81 255 LEU A C 1
ATOM 1923 O O . LEU A 1 255 ? 19.006 10.589 -14.989 1.00 70.81 255 LEU A O 1
ATOM 1927 N N . ALA A 1 256 ? 21.030 9.763 -15.469 1.00 62.47 256 ALA A N 1
ATOM 1928 C CA . ALA A 1 256 ? 21.569 10.972 -16.081 1.00 62.47 256 ALA A CA 1
ATOM 1929 C C . ALA A 1 256 ? 22.296 10.641 -17.399 1.00 62.47 256 ALA A C 1
ATOM 1931 O O . ALA A 1 256 ? 22.942 9.595 -17.505 1.00 62.47 256 ALA A O 1
ATOM 1932 N N . PRO A 1 257 ? 22.228 11.519 -18.419 1.00 57.59 257 PRO A N 1
ATOM 1933 C CA . PRO A 1 257 ? 23.007 11.338 -19.638 1.00 57.59 257 PRO A CA 1
ATOM 1934 C C . PRO A 1 257 ? 24.515 11.366 -19.320 1.00 57.59 257 PRO A C 1
ATOM 1936 O O . PRO A 1 257 ? 24.929 12.122 -18.435 1.00 57.59 257 PRO A O 1
ATOM 1939 N N . PRO A 1 258 ? 25.356 10.595 -20.042 1.00 56.03 258 PRO A N 1
ATOM 1940 C CA . PRO A 1 258 ? 26.796 10.574 -19.808 1.00 56.03 258 PRO A CA 1
ATOM 1941 C C . PRO A 1 258 ? 27.390 11.982 -19.853 1.00 56.03 258 PRO A C 1
ATOM 1943 O O . PRO A 1 258 ? 27.132 12.742 -20.792 1.00 56.03 258 PRO A O 1
ATOM 1946 N N . SER A 1 259 ? 28.209 12.332 -18.860 1.00 51.06 259 SER A N 1
ATOM 1947 C CA . SER A 1 259 ? 28.894 13.620 -18.855 1.00 51.06 259 SER A CA 1
ATOM 1948 C C . SER A 1 259 ? 29.789 13.736 -20.092 1.00 51.06 259 SER A C 1
ATOM 1950 O O . SER A 1 259 ? 30.637 12.878 -20.348 1.00 51.06 259 SER A O 1
ATOM 1952 N N . GLN A 1 260 ? 29.634 14.824 -20.856 1.00 47.19 260 GLN A N 1
ATOM 1953 C CA . GLN A 1 260 ? 30.534 15.177 -21.960 1.00 47.19 260 GLN A CA 1
ATOM 1954 C C . GLN A 1 260 ? 31.896 15.650 -21.423 1.00 47.19 260 GLN A C 1
ATOM 1956 O O . GLN A 1 260 ? 32.315 16.790 -21.611 1.00 47.19 260 GLN A O 1
ATOM 1961 N N . THR A 1 261 ? 32.607 14.755 -20.745 1.00 43.78 261 THR A N 1
ATOM 1962 C CA . THR A 1 261 ? 33.990 14.944 -20.314 1.00 43.78 261 THR A CA 1
ATOM 1963 C C . THR A 1 261 ? 34.884 14.128 -21.229 1.00 43.78 261 THR A C 1
ATOM 1965 O O . THR A 1 261 ? 35.081 12.928 -21.045 1.00 43.78 261 THR A O 1
ATOM 1968 N N . VAL A 1 262 ? 35.399 14.809 -22.251 1.00 45.31 262 VAL A N 1
ATOM 1969 C CA . VAL A 1 262 ? 36.352 14.272 -23.220 1.00 45.31 262 VAL A CA 1
ATOM 1970 C C . VAL A 1 262 ? 37.536 13.627 -22.492 1.00 45.31 262 VAL A C 1
ATOM 1972 O O . VAL A 1 262 ? 38.331 14.310 -21.848 1.00 45.31 262 VAL A O 1
ATOM 1975 N N . ARG A 1 263 ? 37.698 12.312 -22.654 1.00 37.22 263 ARG A N 1
ATOM 1976 C CA . ARG A 1 263 ? 39.018 11.675 -22.626 1.00 37.22 263 ARG A CA 1
ATOM 1977 C C . ARG A 1 263 ? 39.409 11.392 -24.065 1.00 37.22 263 ARG A C 1
ATOM 1979 O O . ARG A 1 263 ? 38.872 10.479 -24.685 1.00 37.22 263 ARG A O 1
ATOM 1986 N N . GLU A 1 264 ? 40.329 12.195 -24.589 1.00 36.34 264 GLU A N 1
ATOM 1987 C CA . GLU A 1 264 ? 40.950 11.930 -25.883 1.00 36.34 264 GLU A CA 1
ATOM 1988 C C . GLU A 1 264 ? 41.649 10.567 -25.824 1.00 36.34 264 GLU A C 1
ATOM 1990 O O . GLU A 1 264 ? 42.630 10.384 -25.101 1.00 36.34 264 GLU A O 1
ATOM 1995 N N . ILE A 1 265 ? 41.145 9.597 -26.587 1.00 35.09 265 ILE A N 1
ATOM 1996 C CA . ILE A 1 265 ? 41.918 8.401 -26.910 1.00 35.09 265 ILE A CA 1
ATOM 1997 C C . ILE A 1 265 ? 42.924 8.840 -27.983 1.00 35.09 265 ILE A C 1
ATOM 1999 O O . ILE A 1 265 ? 42.490 9.310 -29.038 1.00 35.09 265 ILE A O 1
ATOM 2003 N N . PRO A 1 266 ? 44.246 8.718 -27.762 1.00 34.59 266 PRO A N 1
ATOM 2004 C CA . PRO A 1 266 ? 45.232 9.150 -28.742 1.00 34.59 266 PRO A CA 1
ATOM 2005 C C . PRO A 1 266 ? 45.179 8.239 -29.973 1.00 34.59 266 PRO A C 1
ATOM 2007 O O . PRO A 1 266 ? 45.732 7.138 -29.986 1.00 34.59 266 PRO A O 1
ATOM 2010 N N . VAL A 1 267 ? 44.512 8.710 -31.028 1.00 34.84 267 VAL A N 1
ATOM 2011 C CA . VAL A 1 267 ? 44.466 8.029 -32.324 1.00 34.84 267 VAL A CA 1
ATOM 2012 C C . VAL A 1 267 ? 45.870 8.032 -32.926 1.00 34.84 267 VAL A C 1
ATOM 2014 O O . VAL A 1 267 ? 46.399 9.079 -33.304 1.00 34.84 267 VAL A O 1
ATOM 2017 N N . GLN A 1 268 ? 46.482 6.851 -33.045 1.00 33.59 268 GLN A N 1
ATOM 2018 C CA . GLN A 1 268 ? 47.712 6.696 -33.818 1.00 33.59 268 GLN A CA 1
ATOM 2019 C C . GLN A 1 268 ? 47.430 7.020 -35.288 1.00 33.59 268 GLN A C 1
ATOM 2021 O O . GLN A 1 268 ? 46.733 6.285 -35.984 1.00 33.59 268 GLN A O 1
ATOM 2026 N N . ALA A 1 269 ? 47.989 8.131 -35.763 1.00 32.56 269 ALA A N 1
ATOM 2027 C CA . ALA A 1 269 ? 47.804 8.594 -37.129 1.00 32.56 269 ALA A CA 1
ATOM 2028 C C . ALA A 1 269 ? 48.513 7.677 -38.143 1.00 32.56 269 ALA A C 1
ATOM 2030 O O . ALA A 1 269 ? 49.696 7.860 -38.444 1.00 32.56 269 ALA A O 1
ATOM 2031 N N . GLN A 1 270 ? 47.779 6.734 -38.739 1.00 32.19 270 GLN A N 1
ATOM 2032 C CA . GLN A 1 270 ? 48.182 6.147 -40.016 1.00 32.19 270 GLN A CA 1
ATOM 2033 C C . GLN A 1 270 ? 47.854 7.126 -41.147 1.00 32.19 270 GLN A C 1
ATOM 2035 O O . GLN A 1 270 ? 46.701 7.346 -41.506 1.00 32.19 270 GLN A O 1
ATOM 2040 N N . LYS A 1 271 ? 48.905 7.734 -41.704 1.00 33.78 271 LYS A N 1
ATOM 2041 C CA . LYS A 1 271 ? 48.819 8.556 -42.912 1.00 33.78 271 LYS A CA 1
ATOM 2042 C C . LYS A 1 271 ? 48.466 7.684 -44.119 1.00 33.78 271 LYS A C 1
ATOM 2044 O O . LYS A 1 271 ? 49.265 6.833 -44.500 1.00 33.78 271 LYS A O 1
ATOM 2049 N N . THR A 1 272 ? 47.384 8.019 -44.808 1.00 29.98 272 THR A N 1
ATOM 2050 C CA . THR A 1 272 ? 47.197 7.709 -46.233 1.00 29.98 272 THR A CA 1
ATOM 2051 C C . THR A 1 272 ? 46.832 8.992 -46.973 1.00 29.98 272 THR A C 1
ATOM 2053 O O . THR A 1 272 ? 46.036 9.791 -46.485 1.00 29.98 272 THR A O 1
ATOM 2056 N N . GLN A 1 273 ? 47.486 9.230 -48.111 1.00 27.67 273 GLN A N 1
ATOM 2057 C CA . GLN A 1 273 ? 47.338 10.455 -48.904 1.00 27.67 273 GLN A CA 1
ATOM 2058 C C . GLN A 1 273 ? 46.019 10.461 -49.698 1.00 27.67 273 GLN A C 1
ATOM 2060 O O . GLN A 1 273 ? 45.537 9.389 -50.068 1.00 27.67 273 GLN A O 1
ATOM 2065 N N . PRO A 1 274 ? 45.446 11.643 -49.994 1.00 28.12 274 PRO A N 1
ATOM 2066 C CA . PRO A 1 274 ? 44.271 11.753 -50.847 1.00 28.12 274 PRO A CA 1
ATOM 2067 C C . PRO A 1 274 ? 44.647 11.594 -52.327 1.00 28.12 274 PRO A C 1
ATOM 2069 O O . PRO A 1 274 ? 45.691 12.081 -52.763 1.00 28.12 274 PRO A O 1
ATOM 2072 N N . ALA A 1 275 ? 43.767 10.961 -53.101 1.00 27.77 275 ALA A N 1
ATOM 2073 C CA . ALA A 1 275 ? 43.796 11.009 -54.558 1.00 27.77 275 ALA A CA 1
ATOM 2074 C C . ALA A 1 275 ? 42.762 12.034 -55.046 1.00 27.77 275 ALA A C 1
ATOM 2076 O O . ALA A 1 275 ? 41.596 11.980 -54.655 1.00 27.77 275 ALA A O 1
ATOM 2077 N N . GLU A 1 276 ? 43.197 12.972 -55.883 1.00 27.75 276 GLU A N 1
ATOM 2078 C CA . GLU A 1 276 ? 42.331 13.959 -56.530 1.00 27.75 276 GLU A CA 1
ATOM 2079 C C . GLU A 1 276 ? 41.480 13.305 -57.628 1.00 27.75 276 GLU A C 1
ATOM 2081 O O . GLU A 1 276 ? 41.981 12.488 -58.401 1.00 27.75 276 GLU A O 1
ATOM 2086 N N . VAL A 1 277 ? 40.224 13.740 -57.769 1.00 28.55 277 VAL A N 1
ATOM 2087 C CA . VAL A 1 277 ? 39.499 13.673 -59.047 1.00 28.55 277 VAL A CA 1
ATOM 2088 C C . VAL A 1 277 ? 38.823 15.020 -59.294 1.00 28.55 277 VAL A C 1
ATOM 2090 O O . VAL A 1 277 ? 38.265 15.639 -58.389 1.00 28.55 277 VAL A O 1
ATOM 2093 N N . THR A 1 278 ? 38.949 15.488 -60.530 1.00 27.06 278 THR A N 1
ATOM 2094 C CA . THR A 1 278 ? 38.616 16.830 -61.014 1.00 27.06 278 THR A CA 1
ATOM 2095 C C . THR A 1 278 ? 37.118 17.084 -61.192 1.00 27.06 278 THR A C 1
ATOM 2097 O O . THR A 1 278 ? 36.353 16.174 -61.505 1.00 27.06 278 THR A O 1
ATOM 2100 N N . ALA A 1 279 ? 36.722 18.353 -61.075 1.00 28.92 279 ALA A N 1
ATOM 2101 C CA . ALA A 1 279 ? 35.392 18.850 -61.431 1.00 28.92 279 ALA A CA 1
ATOM 2102 C C . ALA A 1 279 ? 35.142 18.852 -62.952 1.00 28.92 279 ALA A C 1
ATOM 2104 O O . ALA A 1 279 ? 36.108 18.951 -63.706 1.00 28.92 279 ALA A O 1
ATOM 2105 N N . ASP A 1 280 ? 33.866 18.873 -63.376 1.00 26.55 280 ASP A N 1
ATOM 2106 C CA . ASP A 1 280 ? 33.332 19.972 -64.210 1.00 26.55 280 ASP A CA 1
ATOM 2107 C C . ASP A 1 280 ? 31.774 19.992 -64.288 1.00 26.55 280 ASP A C 1
ATOM 2109 O O . ASP A 1 280 ? 31.114 19.054 -63.848 1.00 26.55 280 ASP A O 1
ATOM 2113 N N . GLN A 1 281 ? 31.222 21.041 -64.920 1.00 27.16 281 GLN A N 1
ATOM 2114 C CA . GLN A 1 281 ? 29.846 21.222 -65.450 1.00 27.16 281 GLN A CA 1
ATOM 2115 C C . GLN A 1 281 ? 28.753 21.876 -64.567 1.00 27.16 281 GLN A C 1
ATOM 2117 O O . GLN A 1 281 ? 27.669 21.352 -64.345 1.00 27.16 281 GLN A O 1
ATOM 2122 N N . ALA A 1 282 ? 29.045 23.100 -64.125 1.00 25.03 282 ALA A N 1
ATOM 2123 C CA . ALA A 1 282 ? 28.493 24.345 -64.699 1.00 25.03 282 ALA A CA 1
ATOM 2124 C C . ALA A 1 282 ? 26.976 24.520 -65.056 1.00 25.03 282 ALA A C 1
ATOM 2126 O O . ALA A 1 282 ? 26.427 23.823 -65.902 1.00 25.03 282 ALA A O 1
ATOM 2127 N N . ILE A 1 283 ? 26.441 25.678 -64.602 1.00 26.23 283 ILE A N 1
ATOM 2128 C CA . ILE A 1 283 ? 25.592 26.669 -65.334 1.00 26.23 283 ILE A CA 1
ATOM 2129 C C . ILE A 1 283 ? 24.051 26.777 -65.077 1.00 26.23 283 ILE A C 1
ATOM 2131 O O . ILE A 1 283 ? 23.216 26.068 -65.623 1.00 26.23 283 ILE A O 1
ATOM 2135 N N . THR A 1 284 ? 23.728 27.846 -64.320 1.00 23.61 284 THR A N 1
ATOM 2136 C CA . THR A 1 284 ? 22.574 28.791 -64.364 1.00 23.61 284 THR A CA 1
ATOM 2137 C C . THR A 1 284 ? 21.117 28.373 -64.098 1.00 23.61 284 THR A C 1
ATOM 2139 O O . THR A 1 284 ? 20.454 27.801 -64.955 1.00 23.61 284 THR A O 1
ATOM 2142 N N . ALA A 1 285 ? 20.545 28.994 -63.054 1.00 24.23 285 ALA A N 1
ATOM 2143 C CA . ALA A 1 285 ? 19.404 29.917 -63.190 1.00 24.23 285 ALA A CA 1
ATOM 2144 C C . ALA A 1 285 ? 19.485 31.031 -62.116 1.00 24.23 285 ALA A C 1
ATOM 2146 O O . ALA A 1 285 ? 20.007 30.807 -61.024 1.00 24.23 285 ALA A O 1
ATOM 2147 N N . THR A 1 286 ? 19.018 32.243 -62.429 1.00 23.16 286 THR A N 1
ATOM 2148 C CA . THR A 1 286 ? 19.292 33.486 -61.675 1.00 23.16 286 THR A CA 1
ATOM 2149 C C . THR A 1 286 ? 18.021 34.176 -61.172 1.00 23.16 286 THR A C 1
ATOM 2151 O O . THR A 1 286 ? 17.103 34.354 -61.957 1.00 23.16 286 THR A O 1
ATOM 2154 N N . THR A 1 287 ? 18.058 34.674 -59.920 1.00 23.94 287 THR A N 1
ATOM 2155 C CA . THR A 1 287 ? 17.371 35.886 -59.374 1.00 23.94 287 THR A CA 1
ATOM 2156 C C . THR A 1 287 ? 15.854 36.080 -59.603 1.00 23.94 287 THR A C 1
ATOM 2158 O O . THR A 1 287 ? 15.379 36.000 -60.721 1.00 23.94 287 THR A O 1
ATOM 2161 N N . SER A 1 288 ? 15.016 36.557 -58.675 1.00 24.81 288 SER A N 1
ATOM 2162 C CA . SER A 1 288 ? 15.084 36.937 -57.242 1.00 24.81 288 SER A CA 1
ATOM 2163 C C . SER A 1 288 ? 13.637 37.375 -56.840 1.00 24.81 288 SER A C 1
ATOM 2165 O O . SER A 1 288 ? 12.731 37.164 -57.638 1.00 24.81 288 SER A O 1
ATOM 2167 N N . SER A 1 289 ? 13.255 37.977 -55.704 1.00 22.80 289 SER A N 1
ATOM 2168 C CA . SER A 1 289 ? 13.907 38.478 -54.477 1.00 22.80 289 SER A CA 1
ATOM 2169 C C . SER A 1 289 ? 12.840 38.619 -53.372 1.00 22.80 289 SER A C 1
ATOM 2171 O O . SER A 1 289 ? 11.687 38.844 -53.727 1.00 22.80 289 SER A O 1
ATOM 2173 N N . HIS A 1 290 ? 13.214 38.676 -52.085 1.00 24.80 290 HIS A N 1
ATOM 2174 C CA . HIS A 1 290 ? 12.868 39.832 -51.227 1.00 24.80 290 HIS A CA 1
ATOM 2175 C C . HIS A 1 290 ? 13.591 39.822 -49.860 1.00 24.80 290 HIS A C 1
ATOM 2177 O O . HIS A 1 290 ? 13.323 39.000 -48.995 1.00 24.80 290 HIS A O 1
ATOM 2183 N N . LYS A 1 291 ? 14.483 40.809 -49.692 1.00 24.20 291 LYS A N 1
ATOM 2184 C CA . LYS A 1 291 ? 14.900 41.505 -48.453 1.00 24.20 291 LYS A CA 1
ATOM 2185 C C . LYS A 1 291 ? 14.900 40.740 -47.113 1.00 24.20 291 LYS A C 1
ATOM 2187 O O . LYS A 1 291 ? 13.938 40.794 -46.354 1.00 24.20 291 LYS A O 1
ATOM 2192 N N . THR A 1 292 ? 16.084 40.270 -46.727 1.00 23.53 292 THR A N 1
ATOM 2193 C CA . THR A 1 292 ? 16.545 40.264 -45.329 1.00 23.53 292 THR A CA 1
ATOM 2194 C C . THR A 1 292 ? 17.167 41.616 -44.952 1.00 23.53 292 THR A C 1
ATOM 2196 O O . THR A 1 292 ? 17.894 42.210 -45.747 1.00 23.53 292 THR A O 1
ATOM 2199 N N . VAL A 1 293 ? 16.934 42.074 -43.718 1.00 23.84 293 VAL A N 1
ATOM 2200 C CA . VAL A 1 293 ? 17.800 43.012 -42.975 1.00 23.84 293 VAL A CA 1
ATOM 2201 C C . VAL A 1 293 ? 17.837 42.508 -41.522 1.00 23.84 293 VAL A C 1
ATOM 2203 O O . VAL A 1 293 ? 16.774 42.176 -40.998 1.00 23.84 293 VAL A O 1
ATOM 2206 N N . PRO A 1 294 ? 19.015 42.374 -40.886 1.00 28.36 294 PRO A N 1
ATOM 2207 C CA . PRO A 1 294 ? 19.138 41.784 -39.556 1.00 28.36 294 PRO A CA 1
ATOM 2208 C C . PRO A 1 294 ? 18.928 42.825 -38.451 1.00 28.36 294 PRO A C 1
ATOM 2210 O O . PRO A 1 294 ? 19.161 44.015 -38.664 1.00 28.36 294 PRO A O 1
ATOM 2213 N N . LEU A 1 295 ? 18.582 42.366 -37.246 1.00 23.41 295 LEU A N 1
ATOM 2214 C CA . LEU A 1 295 ? 18.641 43.180 -36.033 1.00 23.41 295 LEU A CA 1
ATOM 2215 C C . LEU A 1 295 ? 19.513 42.504 -34.974 1.00 23.41 295 LEU A C 1
ATOM 2217 O O . LEU A 1 295 ? 19.418 41.306 -34.718 1.00 23.41 295 LEU A O 1
ATOM 2221 N N . SER A 1 296 ? 20.427 43.307 -34.442 1.00 23.61 296 SER A N 1
ATOM 2222 C CA . SER A 1 296 ? 21.496 42.942 -33.522 1.00 23.61 296 SER A CA 1
ATOM 2223 C C . SER A 1 296 ? 21.009 42.792 -32.086 1.00 23.61 296 SER A C 1
ATOM 2225 O O . SER A 1 296 ? 20.125 43.523 -31.648 1.00 23.61 296 SER A O 1
ATOM 2227 N N . LEU A 1 297 ? 21.691 41.933 -31.328 1.00 28.80 297 LEU A N 1
ATOM 2228 C CA . LEU A 1 297 ? 21.661 41.952 -29.868 1.00 28.80 297 LEU A CA 1
ATOM 2229 C C . LEU A 1 297 ? 22.139 43.321 -29.353 1.00 28.80 297 LEU A C 1
ATOM 2231 O O . LEU A 1 297 ? 23.213 43.785 -29.738 1.00 28.80 297 LEU A O 1
ATOM 2235 N N . SER A 1 298 ? 21.355 43.938 -28.471 1.00 24.62 298 SER A N 1
ATOM 2236 C CA . SER A 1 298 ? 21.743 45.108 -27.679 1.00 24.62 298 SER A CA 1
ATOM 2237 C C . SER A 1 298 ? 21.258 44.933 -26.243 1.00 24.62 298 SER A C 1
ATOM 2239 O O . SER A 1 298 ? 20.147 44.457 -26.019 1.00 24.62 298 SER A O 1
ATOM 2241 N N . ASP A 1 299 ? 22.108 45.302 -25.292 1.00 24.89 299 ASP A N 1
ATOM 2242 C CA . ASP A 1 299 ? 21.948 45.029 -23.865 1.00 24.89 299 ASP A CA 1
ATOM 2243 C C . ASP A 1 299 ? 20.829 45.823 -23.151 1.00 24.89 299 ASP A C 1
ATOM 2245 O O . ASP A 1 299 ? 20.596 46.991 -23.456 1.00 24.89 299 ASP A O 1
ATOM 2249 N N . GLN A 1 300 ? 20.316 45.206 -22.069 1.00 23.38 300 GLN A N 1
ATOM 2250 C CA . GLN A 1 300 ? 19.696 45.814 -20.865 1.00 23.38 300 GLN A CA 1
ATOM 2251 C C . GLN A 1 300 ? 18.206 46.262 -20.920 1.00 23.38 300 GLN A C 1
ATOM 2253 O O . GLN A 1 300 ? 17.707 46.624 -21.980 1.00 23.38 300 GLN A O 1
ATOM 2258 N N . PRO A 1 301 ? 17.502 46.350 -19.761 1.00 35.03 301 PRO A N 1
ATOM 2259 C CA . PRO A 1 301 ? 17.433 45.325 -18.702 1.00 35.03 301 PRO A CA 1
ATOM 2260 C C . PRO A 1 301 ? 16.027 45.216 -18.038 1.00 35.03 301 PRO A C 1
ATOM 2262 O O . PRO A 1 301 ? 15.649 46.111 -17.285 1.00 35.03 301 PRO A O 1
ATOM 2265 N N . GLU A 1 302 ? 15.283 44.107 -18.172 1.00 29.19 302 GLU A N 1
ATOM 2266 C CA . GLU A 1 302 ? 13.995 43.957 -17.449 1.00 29.19 302 GLU A CA 1
ATOM 2267 C C . GLU A 1 302 ? 13.891 42.710 -16.538 1.00 29.19 302 GLU A C 1
ATOM 2269 O O . GLU A 1 302 ? 13.887 41.557 -16.964 1.00 29.19 302 GLU A O 1
ATOM 2274 N N . THR A 1 303 ? 13.855 43.023 -15.233 1.00 28.20 303 THR A N 1
ATOM 2275 C CA . THR A 1 303 ? 13.065 42.405 -14.144 1.00 28.20 303 THR A CA 1
ATOM 2276 C C . THR A 1 303 ? 13.155 40.894 -13.869 1.00 28.20 303 THR A C 1
ATOM 2278 O O . THR A 1 303 ? 12.206 40.118 -13.987 1.00 28.20 303 THR A O 1
ATOM 2281 N N . ARG A 1 304 ? 14.265 40.515 -13.217 1.00 29.41 304 ARG A N 1
ATOM 2282 C CA . ARG A 1 304 ? 14.298 39.395 -12.252 1.00 29.41 304 ARG A CA 1
ATOM 2283 C C . ARG A 1 304 ? 13.427 39.682 -11.006 1.00 29.41 304 ARG A C 1
ATOM 2285 O O . ARG A 1 304 ? 13.979 39.978 -9.951 1.00 29.41 304 ARG A O 1
ATOM 2292 N N . GLU A 1 305 ? 12.106 39.520 -11.085 1.00 30.50 305 GLU A N 1
ATOM 2293 C CA . GLU A 1 305 ? 11.254 39.452 -9.873 1.00 30.50 305 GLU A CA 1
ATOM 2294 C C . GLU A 1 305 ? 10.346 38.208 -9.816 1.00 30.50 305 GLU A C 1
ATOM 2296 O O . GLU A 1 305 ? 10.296 37.540 -8.781 1.00 30.50 305 GLU A O 1
ATOM 2301 N N . ASN A 1 306 ? 9.746 37.772 -10.930 1.00 35.53 306 ASN A N 1
ATOM 2302 C CA . ASN A 1 306 ? 8.749 36.685 -10.900 1.00 35.53 306 ASN A CA 1
ATOM 2303 C C . ASN A 1 306 ? 9.292 35.257 -10.663 1.00 35.53 306 ASN A C 1
ATOM 2305 O O . ASN A 1 306 ? 8.503 34.351 -10.420 1.00 35.53 306 ASN A O 1
ATOM 2309 N N . PHE A 1 307 ? 10.614 35.037 -10.662 1.00 31.16 307 PHE A N 1
ATOM 2310 C CA . PHE A 1 307 ? 11.220 33.732 -10.322 1.00 31.16 307 PHE A CA 1
ATOM 2311 C C . PHE A 1 307 ? 11.779 33.637 -8.888 1.00 31.16 307 PHE A C 1
ATOM 2313 O O . PHE A 1 307 ? 12.174 32.555 -8.450 1.00 31.16 307 PHE A O 1
ATOM 2320 N N . LYS A 1 308 ? 11.791 34.737 -8.119 1.00 30.52 308 LYS A N 1
ATOM 2321 C CA . LYS A 1 308 ? 12.184 34.704 -6.695 1.00 30.52 308 LYS A CA 1
ATOM 2322 C C . LYS A 1 308 ? 11.017 34.362 -5.769 1.00 30.52 308 LYS A C 1
ATOM 2324 O O . LYS A 1 308 ? 11.197 33.558 -4.859 1.00 30.52 308 LYS A O 1
ATOM 2329 N N . ALA A 1 309 ? 9.814 34.866 -6.051 1.00 32.00 309 ALA A N 1
ATOM 2330 C CA . ALA A 1 309 ? 8.635 34.658 -5.201 1.00 32.00 309 ALA A CA 1
ATOM 2331 C C . ALA A 1 309 ? 8.252 33.175 -4.994 1.00 32.00 309 ALA A C 1
ATOM 2333 O O . ALA A 1 309 ? 7.803 32.807 -3.909 1.00 32.00 309 ALA A O 1
ATOM 2334 N N . ALA A 1 310 ? 8.474 32.320 -6.000 1.00 31.70 310 ALA A N 1
ATOM 2335 C CA . ALA A 1 310 ? 8.216 30.877 -5.920 1.00 31.70 310 ALA A CA 1
ATOM 2336 C C . ALA A 1 310 ? 9.344 30.071 -5.243 1.00 31.70 310 ALA A C 1
ATOM 2338 O O . ALA A 1 310 ? 9.110 28.944 -4.814 1.00 31.70 310 ALA A O 1
ATOM 2339 N N . THR A 1 311 ? 10.549 30.641 -5.125 1.00 32.41 311 THR A N 1
ATOM 2340 C CA . THR A 1 311 ? 11.742 29.943 -4.605 1.00 32.41 311 THR A CA 1
ATOM 2341 C C . THR A 1 311 ? 12.106 30.383 -3.180 1.00 32.41 311 THR A C 1
ATOM 2343 O O . THR A 1 311 ? 12.715 29.621 -2.438 1.00 32.41 311 THR A O 1
ATOM 2346 N N . GLU A 1 312 ? 11.702 31.588 -2.758 1.00 31.31 312 GLU A N 1
ATOM 2347 C CA . GLU A 1 312 ? 11.947 32.101 -1.396 1.00 31.31 312 GLU A CA 1
ATOM 2348 C C . GLU A 1 312 ? 10.848 31.705 -0.384 1.00 31.31 312 GLU A C 1
ATOM 2350 O O . GLU A 1 312 ? 11.068 31.804 0.822 1.00 31.31 312 GLU A O 1
ATOM 2355 N N . ARG A 1 313 ? 9.691 31.183 -0.831 1.00 33.31 313 ARG A N 1
ATOM 2356 C CA . ARG A 1 313 ? 8.662 30.611 0.071 1.00 33.31 313 ARG A CA 1
ATOM 2357 C C . ARG A 1 313 ? 8.907 29.144 0.435 1.00 33.31 313 ARG A C 1
ATOM 2359 O O . ARG A 1 313 ? 8.540 28.725 1.527 1.00 33.31 313 ARG A O 1
ATOM 2366 N N . THR A 1 314 ? 9.600 28.384 -0.410 1.00 32.41 314 THR A N 1
ATOM 2367 C CA . THR A 1 314 ? 10.034 27.003 -0.119 1.00 32.41 314 THR A CA 1
ATOM 2368 C C . THR A 1 314 ? 11.262 26.935 0.798 1.00 32.41 314 THR A C 1
ATOM 2370 O O . THR A 1 314 ? 11.582 25.863 1.300 1.00 32.41 314 THR A O 1
ATOM 2373 N N . SER A 1 315 ? 11.931 28.064 1.069 1.00 30.52 315 SER A N 1
ATOM 2374 C CA . SER A 1 315 ? 13.126 28.140 1.924 1.00 30.52 315 SER A CA 1
ATOM 2375 C C . SER A 1 315 ? 12.893 28.707 3.333 1.00 30.52 315 SER A C 1
ATOM 2377 O O . SER A 1 315 ? 13.861 28.876 4.068 1.00 30.52 315 SER A O 1
ATOM 2379 N N . ILE A 1 316 ? 11.646 28.998 3.727 1.00 29.02 316 ILE A N 1
ATOM 2380 C CA . ILE A 1 316 ? 11.307 29.456 5.095 1.00 29.02 316 ILE A CA 1
ATOM 2381 C C . ILE A 1 316 ? 10.668 28.327 5.934 1.00 29.02 316 ILE A C 1
ATOM 2383 O O . ILE A 1 316 ? 10.776 28.331 7.155 1.00 29.02 316 ILE A O 1
ATOM 2387 N N . ALA A 1 317 ? 10.139 27.272 5.305 1.00 30.30 317 ALA A N 1
ATOM 2388 C CA . ALA A 1 317 ? 9.573 26.098 5.986 1.00 30.30 317 ALA A CA 1
ATOM 2389 C C . ALA A 1 317 ? 10.616 25.040 6.438 1.00 30.30 317 ALA A C 1
ATOM 2391 O O . ALA A 1 317 ? 10.271 23.878 6.640 1.00 30.30 317 ALA A O 1
ATOM 2392 N N . ALA A 1 318 ? 11.899 25.408 6.567 1.00 31.72 318 ALA A N 1
ATOM 2393 C CA . ALA A 1 318 ? 12.997 24.464 6.831 1.00 31.72 318 ALA A CA 1
ATOM 2394 C C . ALA A 1 318 ? 13.882 24.805 8.050 1.00 31.72 318 ALA A C 1
ATOM 2396 O O . ALA A 1 318 ? 14.794 24.038 8.363 1.00 31.72 318 ALA A O 1
ATOM 2397 N N . GLN A 1 319 ? 13.649 25.928 8.743 1.00 31.73 319 GLN A N 1
ATOM 2398 C CA . GLN A 1 319 ? 14.455 26.343 9.902 1.00 31.73 319 GLN A CA 1
ATOM 2399 C C . GLN A 1 319 ? 13.635 27.043 10.998 1.00 31.73 319 GLN A C 1
ATOM 2401 O O . GLN A 1 319 ? 13.862 28.213 11.269 1.00 31.73 319 GLN A O 1
ATOM 2406 N N . GLU A 1 320 ? 12.749 26.311 11.684 1.00 26.34 320 GLU A N 1
ATOM 2407 C CA . GLU A 1 320 ? 12.373 26.638 13.075 1.00 26.34 320 GLU A CA 1
ATOM 2408 C C . GLU A 1 320 ? 11.754 25.434 13.821 1.00 26.34 320 GLU A C 1
ATOM 2410 O O . GLU A 1 320 ? 10.579 25.403 14.174 1.00 26.34 320 GLU A O 1
ATOM 2415 N N . TYR A 1 321 ? 12.572 24.414 14.113 1.00 25.73 321 TYR A N 1
ATOM 2416 C CA . TYR A 1 321 ? 12.240 23.454 15.177 1.00 25.73 321 TYR A CA 1
ATOM 2417 C C . TYR A 1 321 ? 12.534 24.101 16.536 1.00 25.73 321 TYR A C 1
ATOM 2419 O O . TYR A 1 321 ? 13.635 23.973 17.079 1.00 25.73 321 TYR A O 1
ATOM 2427 N N . VAL A 1 322 ? 11.557 24.837 17.070 1.00 27.27 322 VAL A N 1
ATOM 2428 C CA . VAL A 1 322 ? 11.661 25.446 18.400 1.00 27.27 322 VAL A CA 1
ATOM 2429 C C . VAL A 1 322 ? 11.552 24.374 19.488 1.00 27.27 322 VAL A C 1
ATOM 2431 O O . VAL A 1 322 ? 10.717 23.474 19.461 1.00 27.27 322 VAL A O 1
ATOM 2434 N N . ASN A 1 323 ? 12.451 24.491 20.459 1.00 26.23 323 ASN A N 1
ATOM 2435 C CA . ASN A 1 323 ? 12.638 23.593 21.588 1.00 26.23 323 ASN A CA 1
ATOM 2436 C C . ASN A 1 323 ? 11.398 23.562 22.508 1.00 26.23 323 ASN A C 1
ATOM 2438 O O . ASN A 1 323 ? 11.108 24.551 23.182 1.00 26.23 323 ASN A O 1
ATOM 2442 N N . VAL A 1 324 ? 10.692 22.428 22.584 1.00 26.75 324 VAL A N 1
ATOM 2443 C CA . VAL A 1 324 ? 9.525 22.250 23.472 1.00 26.75 324 VAL A CA 1
ATOM 2444 C C . VAL A 1 324 ? 9.988 22.054 24.922 1.00 26.75 324 VAL A C 1
ATOM 2446 O O . VAL A 1 324 ? 10.023 20.936 25.429 1.00 26.75 324 VAL A O 1
ATOM 2449 N N . ASN A 1 325 ? 10.394 23.144 25.584 1.00 30.80 325 ASN A N 1
ATOM 2450 C CA . ASN A 1 325 ? 10.616 23.186 27.037 1.00 30.80 325 ASN A CA 1
ATOM 2451 C C . ASN A 1 325 ? 10.678 24.623 27.606 1.00 30.80 325 ASN A C 1
ATOM 2453 O O . ASN A 1 325 ? 11.648 25.018 28.253 1.00 30.80 325 ASN A O 1
ATOM 2457 N N . SER A 1 326 ? 9.617 25.410 27.400 1.00 28.17 326 SER A N 1
ATOM 2458 C CA . SER A 1 326 ? 9.334 26.610 28.211 1.00 28.17 326 SER A CA 1
ATOM 2459 C C . SER A 1 326 ? 7.881 27.072 28.047 1.00 28.17 326 SER A C 1
ATOM 2461 O O . SER A 1 326 ? 7.508 27.531 26.971 1.00 28.17 326 SER A O 1
ATOM 2463 N N . ALA A 1 327 ? 7.076 27.013 29.112 1.00 32.44 327 ALA A N 1
ATOM 2464 C CA . ALA A 1 327 ? 5.806 27.748 29.184 1.00 32.44 327 ALA A CA 1
ATOM 2465 C C . ALA A 1 327 ? 6.093 29.241 29.445 1.00 32.44 327 ALA A C 1
ATOM 2467 O O . ALA A 1 327 ? 7.010 29.544 30.217 1.00 32.44 327 ALA A O 1
ATOM 2468 N N . PRO A 1 328 ? 5.337 30.178 28.839 1.00 31.86 328 PRO A N 1
ATOM 2469 C CA . PRO A 1 328 ? 4.170 30.706 29.562 1.00 31.86 328 PRO A CA 1
ATOM 2470 C C . PRO A 1 328 ? 2.981 31.157 28.679 1.00 31.86 328 PRO A C 1
ATOM 2472 O O . PRO A 1 328 ? 3.163 31.677 27.584 1.00 31.86 328 PRO A O 1
ATOM 2475 N N . GLY A 1 329 ? 1.762 31.084 29.225 1.00 25.86 329 GLY A N 1
ATOM 2476 C CA . GLY A 1 329 ? 0.554 31.670 28.622 1.00 25.86 329 GLY A CA 1
ATOM 2477 C C . GLY A 1 329 ? -0.659 30.759 28.780 1.00 25.86 329 GLY A C 1
ATOM 2478 O O . GLY A 1 329 ? -0.715 29.692 28.184 1.00 25.86 329 GLY A O 1
ATOM 2479 N N . SER A 1 330 ? -1.617 31.143 29.622 1.00 37.12 330 SER A N 1
ATOM 2480 C CA . SER A 1 330 ? -2.751 30.290 29.987 1.00 37.12 330 SER A CA 1
ATOM 2481 C C . SER A 1 330 ? -3.864 30.295 28.934 1.00 37.12 330 SER A C 1
ATOM 2483 O O . SER A 1 330 ? -4.748 31.146 28.992 1.00 37.12 330 SER A O 1
ATOM 2485 N N . HIS A 1 331 ? -3.874 29.290 28.061 1.00 30.66 331 HIS A N 1
ATOM 2486 C CA . HIS A 1 331 ? -5.106 28.733 27.503 1.00 30.66 331 HIS A CA 1
ATOM 2487 C C . HIS A 1 331 ? -5.102 27.222 27.742 1.00 30.66 331 HIS A C 1
ATOM 2489 O O . HIS A 1 331 ? -4.100 26.548 27.514 1.00 30.66 331 HIS A O 1
ATOM 2495 N N . SER A 1 332 ? -6.187 26.722 28.326 1.00 33.41 332 SER A N 1
ATOM 2496 C CA . SER A 1 332 ? -6.303 25.353 28.820 1.00 33.41 332 SER A CA 1
ATOM 2497 C C . SER A 1 332 ? -7.076 24.490 27.834 1.00 33.41 332 SER A C 1
ATOM 2499 O O . SER A 1 332 ? -8.283 24.331 27.989 1.00 33.41 332 SER A O 1
ATOM 2501 N N . GLU A 1 333 ? -6.376 23.903 26.871 1.00 34.91 333 GLU A N 1
ATOM 2502 C CA . GLU A 1 333 ? -6.903 22.786 26.089 1.00 34.91 333 GLU A CA 1
ATOM 2503 C C . GLU A 1 333 ? -5.902 21.634 26.172 1.00 34.91 333 GLU A C 1
ATOM 2505 O O . GLU A 1 333 ? -4.743 21.732 25.763 1.00 34.91 333 GLU A O 1
ATOM 2510 N N . GLN A 1 334 ? -6.339 20.554 26.820 1.00 31.00 334 GLN A N 1
ATOM 2511 C CA . GLN A 1 334 ? -5.691 19.255 26.687 1.00 31.00 334 GLN A CA 1
ATOM 2512 C C . GLN A 1 334 ? -5.902 18.783 25.239 1.00 31.00 334 GLN A C 1
ATOM 2514 O O . GLN A 1 334 ? -6.891 19.189 24.631 1.00 31.00 334 GLN A O 1
ATOM 2519 N N . PRO A 1 335 ? -5.036 17.919 24.675 1.00 35.09 335 PRO A N 1
ATOM 2520 C CA . PRO A 1 335 ? -5.406 17.205 23.460 1.00 35.09 335 PRO A CA 1
ATOM 2521 C C . PRO A 1 335 ? -6.701 16.441 23.749 1.00 35.09 335 PRO A C 1
ATOM 2523 O O . PRO A 1 335 ? -6.721 15.572 24.623 1.00 35.09 335 PRO A O 1
ATOM 2526 N N . ASP A 1 336 ? -7.771 16.832 23.062 1.00 40.16 336 ASP A N 1
ATOM 2527 C CA . ASP A 1 336 ? -9.124 16.347 23.300 1.00 40.16 336 ASP A CA 1
ATOM 2528 C C . ASP A 1 336 ? -9.238 14.919 22.755 1.00 40.16 336 ASP A C 1
ATOM 2530 O O . ASP A 1 336 ? -9.647 14.685 21.615 1.00 40.16 336 ASP A O 1
ATOM 2534 N N . THR A 1 337 ? -8.814 13.946 23.569 1.00 44.12 337 THR A N 1
ATOM 2535 C CA . THR A 1 337 ? -9.122 12.522 23.387 1.00 44.12 337 THR A CA 1
ATOM 2536 C C . THR A 1 337 ? -10.589 12.289 23.750 1.00 44.12 337 THR A C 1
ATOM 2538 O O . THR A 1 337 ? -10.896 11.554 24.689 1.00 44.12 337 THR A O 1
ATOM 2541 N N . ASP A 1 338 ? -11.468 13.005 23.054 1.00 53.81 338 ASP A N 1
ATOM 2542 C CA . ASP A 1 338 ? -12.916 12.877 23.125 1.00 53.81 338 ASP A CA 1
ATOM 2543 C C . ASP A 1 338 ? -13.286 11.589 22.377 1.00 53.81 338 ASP A C 1
ATOM 2545 O O . ASP A 1 338 ? -12.891 11.421 21.217 1.00 53.81 338 ASP A O 1
ATOM 2549 N N . ASP A 1 339 ? -14.038 10.691 23.019 1.00 70.88 339 ASP A N 1
ATOM 2550 C CA . ASP A 1 339 ? -14.617 9.483 22.399 1.00 70.88 339 ASP A CA 1
ATOM 2551 C C . ASP A 1 339 ? -15.801 9.869 21.473 1.00 70.88 339 ASP A C 1
ATOM 2553 O O . ASP A 1 339 ? -16.847 9.217 21.458 1.00 70.88 339 ASP A O 1
ATOM 2557 N N . ASP A 1 340 ? -15.680 10.982 20.739 1.00 89.44 340 ASP A N 1
ATOM 2558 C CA . ASP A 1 340 ? -16.751 11.508 19.897 1.00 89.44 340 ASP A CA 1
ATOM 2559 C C . ASP A 1 340 ? -16.878 10.696 18.606 1.00 89.44 340 ASP A C 1
ATOM 2561 O O . ASP A 1 340 ? -15.905 10.433 17.893 1.00 89.44 340 ASP A O 1
ATOM 2565 N N . ASP A 1 341 ? -18.115 10.320 18.299 1.00 94.38 341 ASP A N 1
ATOM 2566 C CA . ASP A 1 341 ? -18.446 9.523 17.127 1.00 94.38 341 ASP A CA 1
ATOM 2567 C C . ASP A 1 341 ? -18.117 10.288 15.835 1.00 94.38 341 ASP A C 1
ATOM 2569 O O . ASP A 1 341 ? -18.366 11.490 15.726 1.00 94.38 341 ASP A O 1
ATOM 2573 N N . ILE A 1 342 ? -17.626 9.591 14.807 1.00 97.69 342 ILE A N 1
ATOM 2574 C CA . ILE A 1 342 ? -17.507 10.176 13.465 1.00 97.69 342 ILE A CA 1
ATOM 2575 C C . ILE A 1 342 ? -18.801 9.943 12.691 1.00 97.69 342 ILE A C 1
ATOM 2577 O O . ILE A 1 342 ? -19.347 8.841 12.671 1.00 97.69 342 ILE A O 1
ATOM 2581 N N . VAL A 1 343 ? -19.290 10.986 12.028 1.00 98.62 343 VAL A N 1
ATOM 2582 C CA . VAL A 1 343 ? -20.567 10.993 11.311 1.00 98.62 343 VAL A CA 1
ATOM 2583 C C . VAL A 1 343 ? -20.403 11.377 9.850 1.00 98.62 343 VAL A C 1
ATOM 2585 O O . VAL A 1 343 ? -19.542 12.184 9.499 1.00 98.62 343 VAL A O 1
ATOM 2588 N N . VAL A 1 344 ? -21.269 10.820 9.002 1.00 98.81 344 VAL A N 1
ATOM 2589 C CA . VAL A 1 344 ? -21.407 11.222 7.599 1.00 98.81 344 VAL A CA 1
ATOM 2590 C C . VAL A 1 344 ? -22.438 12.346 7.507 1.00 98.81 344 VAL A C 1
ATOM 2592 O O . VAL A 1 344 ? -23.604 12.140 7.845 1.00 98.81 344 VAL A O 1
ATOM 2595 N N . VAL A 1 345 ? -22.013 13.518 7.029 1.00 98.69 345 VAL A N 1
ATOM 2596 C CA . VAL A 1 345 ? -22.857 14.725 6.870 1.00 98.69 345 VAL A CA 1
ATOM 2597 C C . VAL A 1 345 ? -23.148 15.084 5.410 1.00 98.69 345 VAL A C 1
ATOM 2599 O O . VAL A 1 345 ? -23.912 16.001 5.122 1.00 98.69 345 VAL A O 1
ATOM 2602 N N . GLY A 1 346 ? -22.557 14.351 4.467 1.00 98.56 346 GLY A N 1
ATOM 2603 C CA . GLY A 1 346 ? -22.767 14.541 3.037 1.00 98.56 346 GLY A CA 1
ATOM 2604 C C . GLY A 1 346 ? -22.234 13.365 2.228 1.00 98.56 346 GLY A C 1
ATOM 2605 O O . GLY A 1 346 ? -21.299 12.685 2.656 1.00 98.56 346 GLY A O 1
ATOM 2606 N N . MET A 1 347 ? -22.833 13.106 1.066 1.00 98.56 347 MET A N 1
ATOM 2607 C CA . MET A 1 347 ? -22.441 12.022 0.164 1.00 98.56 347 MET A CA 1
ATOM 2608 C C . MET A 1 347 ? -22.733 12.358 -1.299 1.00 98.56 347 MET A C 1
ATOM 2610 O O . MET A 1 347 ? -23.683 13.073 -1.605 1.00 98.56 347 MET A O 1
ATOM 2614 N N . GLY A 1 348 ? -21.926 11.813 -2.204 1.00 98.25 348 GLY A N 1
ATOM 2615 C CA . GLY A 1 348 ? -22.077 11.975 -3.644 1.00 98.25 348 GLY A CA 1
ATOM 2616 C C . GLY A 1 348 ? -21.498 10.786 -4.397 1.00 98.25 348 GLY A C 1
ATOM 2617 O O . GLY A 1 348 ? -20.534 10.160 -3.952 1.00 98.25 348 GLY A O 1
AT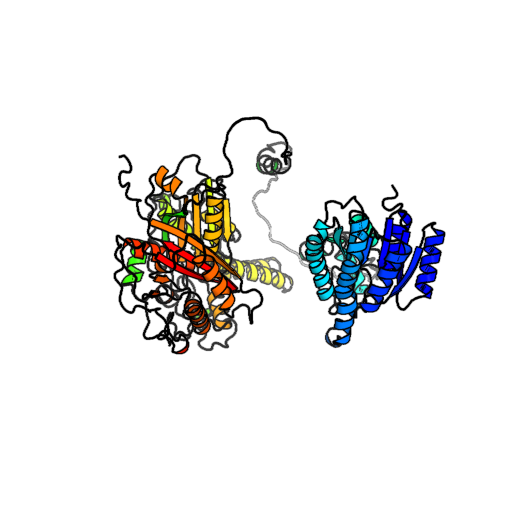OM 2618 N N . VAL A 1 349 ? -22.104 10.445 -5.532 1.00 97.81 349 VAL A N 1
ATOM 2619 C CA . VAL A 1 349 ? -21.797 9.213 -6.267 1.00 97.81 349 VAL A CA 1
ATOM 2620 C C . VAL A 1 349 ? -21.978 9.381 -7.770 1.00 97.81 349 VAL A C 1
ATOM 2622 O O . VAL A 1 349 ? -22.811 10.147 -8.255 1.00 97.81 349 VAL A O 1
ATOM 2625 N N . THR A 1 350 ? -21.177 8.654 -8.540 1.00 95.88 350 THR A N 1
ATOM 2626 C CA . THR A 1 350 ? -21.361 8.464 -9.980 1.00 95.88 350 THR A CA 1
ATOM 2627 C C . THR A 1 350 ? -20.890 7.066 -10.352 1.00 95.88 350 THR A C 1
ATOM 2629 O O . THR A 1 350 ? -19.732 6.717 -10.129 1.00 95.88 350 THR A O 1
ATOM 2632 N N . VAL A 1 351 ? -21.786 6.259 -10.910 1.00 95.50 351 VAL A N 1
ATOM 2633 C CA . VAL A 1 351 ? -21.534 4.875 -11.341 1.00 95.50 351 VAL A CA 1
ATOM 2634 C C . VAL A 1 351 ? -22.301 4.594 -12.633 1.00 95.50 351 VAL A C 1
ATOM 2636 O O . VAL A 1 351 ? -23.079 5.425 -13.109 1.00 95.50 351 VAL A O 1
ATOM 2639 N N . ALA A 1 352 ? -22.103 3.420 -13.232 1.00 90.62 352 ALA A N 1
ATOM 2640 C CA . ALA A 1 352 ? -22.936 2.991 -14.350 1.00 90.62 352 ALA A CA 1
ATOM 2641 C C . ALA A 1 352 ? -24.434 3.091 -13.982 1.00 90.62 352 ALA A C 1
ATOM 2643 O O . ALA A 1 352 ? -24.877 2.549 -12.974 1.00 90.62 352 ALA A O 1
ATOM 2644 N N . GLY A 1 353 ? -25.209 3.816 -14.793 1.00 89.44 353 GLY A N 1
ATOM 2645 C CA . GLY A 1 353 ? -26.651 3.998 -14.595 1.00 89.44 353 GLY A CA 1
ATOM 2646 C C . GLY A 1 353 ? -27.092 5.043 -13.558 1.00 89.44 353 GLY A C 1
ATOM 2647 O O . GLY A 1 353 ? -28.299 5.250 -13.455 1.00 89.44 353 GLY A O 1
ATOM 2648 N N . ALA A 1 354 ? -26.185 5.714 -12.832 1.00 93.38 354 ALA A N 1
ATOM 2649 C CA . ALA A 1 354 ? -26.559 6.702 -11.811 1.00 93.38 354 ALA A CA 1
ATOM 2650 C C . ALA A 1 354 ? -25.550 7.853 -11.635 1.00 93.38 354 ALA A C 1
ATOM 2652 O O . ALA A 1 354 ? -24.345 7.629 -11.511 1.00 93.38 354 ALA A O 1
ATOM 2653 N N . ASN A 1 355 ? -26.063 9.083 -11.545 1.00 92.75 355 ASN A N 1
ATOM 2654 C CA . ASN A 1 355 ? -25.284 10.320 -11.401 1.00 92.75 355 ASN A CA 1
ATOM 2655 C C . ASN A 1 355 ? -25.417 11.008 -10.029 1.00 92.75 355 ASN A C 1
ATOM 2657 O O . ASN A 1 355 ? -24.884 12.107 -9.867 1.00 92.75 355 ASN A O 1
ATOM 2661 N N . ASN A 1 356 ? -26.181 10.430 -9.098 1.00 95.25 356 ASN A N 1
ATOM 2662 C CA . ASN A 1 356 ? -26.457 10.943 -7.749 1.00 95.25 356 ASN A CA 1
ATOM 2663 C C . ASN A 1 356 ? -26.961 9.809 -6.823 1.00 95.25 356 ASN A C 1
ATOM 2665 O O . ASN A 1 356 ? -27.300 8.730 -7.331 1.00 95.25 356 ASN A O 1
ATOM 2669 N N . PRO A 1 357 ? -27.013 10.012 -5.488 1.00 96.88 357 PRO A N 1
ATOM 2670 C CA . PRO A 1 357 ? -27.445 8.985 -4.536 1.00 96.88 357 PRO A CA 1
ATOM 2671 C C . PRO A 1 357 ? -28.864 8.455 -4.793 1.00 96.88 357 PRO A C 1
ATOM 2673 O O . PRO A 1 357 ? -29.100 7.255 -4.669 1.00 96.88 357 PRO A O 1
ATOM 2676 N N . GLU A 1 358 ? -29.807 9.299 -5.217 1.00 95.50 358 GLU A N 1
ATOM 2677 C CA . GLU A 1 358 ? -31.194 8.898 -5.477 1.00 95.50 358 GLU A CA 1
ATOM 2678 C C . GLU A 1 358 ? -31.332 8.006 -6.719 1.00 95.50 358 GLU A C 1
ATOM 2680 O O . GLU A 1 358 ? -32.078 7.024 -6.706 1.00 95.50 358 GLU A O 1
ATOM 2685 N N . GLU A 1 359 ? -30.611 8.314 -7.799 1.00 95.44 359 GLU A N 1
ATOM 2686 C CA . GLU A 1 359 ? -30.511 7.440 -8.972 1.00 95.44 359 GLU A CA 1
ATOM 2687 C C . GLU A 1 359 ? -29.821 6.121 -8.622 1.00 95.44 359 GLU A C 1
ATOM 2689 O O . GLU A 1 359 ? -30.291 5.062 -9.042 1.00 95.44 359 GLU A O 1
ATOM 2694 N N . PHE A 1 360 ? -28.757 6.167 -7.815 1.00 96.62 360 PHE A N 1
ATOM 2695 C CA . PHE A 1 360 ? -28.037 4.970 -7.386 1.00 96.62 360 PHE A CA 1
ATOM 2696 C C . PHE A 1 360 ? -28.931 4.059 -6.537 1.00 96.62 360 PHE A C 1
ATOM 2698 O O . PHE A 1 360 ? -28.990 2.856 -6.788 1.00 96.62 360 PHE A O 1
ATOM 2705 N N . TRP A 1 361 ? -29.726 4.622 -5.624 1.00 97.12 361 TRP A N 1
ATOM 2706 C CA . TRP A 1 361 ? -30.719 3.856 -4.872 1.00 97.12 361 TRP A CA 1
ATOM 2707 C C . TRP A 1 361 ? -31.752 3.172 -5.778 1.00 97.12 361 TRP A C 1
ATOM 2709 O O . TRP A 1 361 ? -32.048 1.988 -5.619 1.00 97.12 361 TRP A O 1
ATOM 2719 N N . ARG A 1 362 ? -32.279 3.893 -6.777 1.00 94.69 362 ARG A N 1
ATOM 2720 C CA . ARG A 1 362 ? -33.239 3.330 -7.743 1.00 94.69 362 ARG A CA 1
ATOM 2721 C C . ARG A 1 362 ? -32.635 2.191 -8.564 1.00 94.69 362 ARG A C 1
ATOM 2723 O O . ARG A 1 362 ? -33.344 1.233 -8.864 1.00 94.69 362 ARG A O 1
ATOM 2730 N N . VAL A 1 363 ? -31.348 2.283 -8.902 1.00 93.88 363 VAL A N 1
ATOM 2731 C CA . VAL A 1 363 ? -30.590 1.180 -9.505 1.00 93.88 363 VAL A CA 1
ATOM 2732 C C . VAL A 1 363 ? -30.507 -0.002 -8.535 1.00 93.88 363 VAL A C 1
ATOM 2734 O O . VAL A 1 363 ? -30.848 -1.111 -8.924 1.00 93.88 363 VAL A O 1
ATOM 2737 N N . MET A 1 364 ? -30.132 0.210 -7.273 1.00 94.19 364 MET A N 1
ATOM 2738 C CA . MET A 1 364 ? -29.956 -0.880 -6.303 1.00 94.19 364 MET A CA 1
ATOM 2739 C C . MET A 1 364 ? -31.233 -1.678 -5.988 1.00 94.19 364 MET A C 1
ATOM 2741 O O . MET A 1 364 ? -31.133 -2.867 -5.687 1.00 94.19 364 MET A O 1
ATOM 2745 N N . VAL A 1 365 ? -32.418 -1.062 -6.065 1.00 91.44 365 VAL A N 1
ATOM 2746 C CA . VAL A 1 365 ? -33.697 -1.745 -5.781 1.00 91.44 365 VAL A CA 1
ATOM 2747 C C . VAL A 1 365 ? -34.295 -2.424 -7.021 1.00 91.44 365 VAL A C 1
ATOM 2749 O O . VAL A 1 365 ? -34.603 -3.612 -6.963 1.00 91.44 365 VAL A O 1
ATOM 2752 N N . ASP A 1 366 ? -34.440 -1.694 -8.135 1.00 84.50 366 ASP A N 1
ATOM 2753 C CA . ASP A 1 366 ? -35.185 -2.128 -9.337 1.00 84.50 366 ASP A CA 1
ATOM 2754 C C . ASP A 1 366 ? -34.383 -1.928 -10.649 1.00 84.50 366 ASP A C 1
ATOM 2756 O O . ASP A 1 366 ? -34.948 -1.803 -11.742 1.00 84.50 366 ASP A O 1
ATOM 2760 N N . GLY A 1 367 ? -33.054 -1.836 -10.561 1.00 81.94 367 GLY A N 1
ATOM 2761 C CA . GLY A 1 367 ? -32.184 -1.493 -11.685 1.00 81.94 367 GLY A CA 1
ATOM 2762 C C . GLY A 1 367 ? -32.129 -2.541 -12.809 1.00 81.94 367 GLY A C 1
ATOM 2763 O O . GLY A 1 367 ? -32.231 -3.747 -12.565 1.00 81.94 367 GLY A O 1
ATOM 2764 N N . PRO A 1 368 ? -31.928 -2.102 -14.067 1.00 84.12 368 PRO A N 1
ATOM 2765 C CA . PRO A 1 368 ? -31.683 -3.004 -15.188 1.00 84.12 368 PRO A CA 1
ATOM 2766 C C . PRO A 1 368 ? -30.282 -3.634 -15.106 1.00 84.12 368 PRO A C 1
ATOM 2768 O O . PRO A 1 368 ? -29.426 -3.193 -14.346 1.00 84.12 368 PRO A O 1
ATOM 2771 N N . GLU A 1 369 ? -30.010 -4.627 -15.956 1.00 83.31 369 GLU A N 1
ATOM 2772 C CA . GLU A 1 369 ? -28.632 -5.074 -16.192 1.00 83.31 369 GLU A CA 1
ATOM 2773 C C . GLU A 1 369 ? -27.798 -3.930 -16.796 1.00 83.31 369 GLU A C 1
ATOM 2775 O O . GLU A 1 369 ? -28.125 -3.412 -17.865 1.00 83.31 369 GLU A O 1
ATOM 2780 N N . LEU A 1 370 ? -26.719 -3.549 -16.105 1.00 88.31 370 LEU A N 1
ATOM 2781 C CA . LEU A 1 370 ? -25.820 -2.459 -16.502 1.00 88.31 370 LEU A CA 1
ATOM 2782 C C . LEU A 1 370 ? -24.596 -2.937 -17.295 1.00 88.31 370 LEU A C 1
ATOM 2784 O O . LEU A 1 370 ? -23.926 -2.129 -17.944 1.00 88.31 370 LEU A O 1
ATOM 2788 N N . PHE A 1 371 ? -24.304 -4.240 -17.268 1.00 88.50 371 PHE A N 1
ATOM 2789 C CA . PHE A 1 371 ? -23.233 -4.814 -18.071 1.00 88.50 371 PHE A CA 1
ATOM 2790 C C . PHE A 1 371 ? -23.605 -4.801 -19.549 1.00 88.50 371 PHE A C 1
ATOM 2792 O O . PHE A 1 371 ? -24.622 -5.343 -19.979 1.00 88.50 371 PHE A O 1
ATOM 2799 N N . SER A 1 372 ? -22.741 -4.183 -20.340 1.00 82.12 372 SER A N 1
ATOM 2800 C CA . SER A 1 372 ? -22.897 -4.022 -21.777 1.00 82.12 372 SER A CA 1
ATOM 2801 C C . SER A 1 372 ? -21.574 -4.303 -22.482 1.00 82.12 372 SER A C 1
ATOM 2803 O O . SER A 1 372 ? -20.518 -4.393 -21.851 1.00 82.12 372 SER A O 1
ATOM 2805 N N . LYS A 1 373 ? -21.627 -4.460 -23.807 1.00 79.25 373 LYS A N 1
ATOM 2806 C CA . LYS A 1 373 ? -20.405 -4.534 -24.610 1.00 79.25 373 LYS A CA 1
ATOM 2807 C C . LYS A 1 373 ? -19.625 -3.233 -24.514 1.00 79.25 373 LYS A C 1
ATOM 2809 O O . LYS A 1 373 ? -20.220 -2.170 -24.347 1.00 79.25 373 LYS A O 1
ATOM 2814 N N . ALA A 1 374 ? -18.305 -3.322 -24.674 1.00 67.38 374 ALA A N 1
ATOM 2815 C CA . ALA A 1 374 ? -17.459 -2.144 -24.819 1.00 67.38 374 ALA A CA 1
ATOM 2816 C C . ALA A 1 374 ? -18.039 -1.211 -25.886 1.00 67.38 374 ALA A C 1
ATOM 2818 O O . ALA A 1 374 ? -18.087 -1.542 -27.071 1.00 67.38 374 ALA A O 1
ATOM 2819 N N . ALA A 1 375 ? -18.528 -0.054 -25.448 1.00 63.31 375 ALA A N 1
ATOM 2820 C CA . ALA A 1 375 ? -19.055 0.937 -26.358 1.00 63.31 375 ALA A CA 1
ATOM 2821 C C . ALA A 1 375 ? -17.884 1.525 -27.159 1.00 63.31 375 ALA A C 1
ATOM 2823 O O . ALA A 1 375 ? -16.862 1.905 -26.587 1.00 63.31 375 ALA A O 1
ATOM 2824 N N . ASN A 1 376 ? -18.042 1.633 -28.483 1.00 58.06 376 ASN A N 1
ATOM 2825 C CA . ASN A 1 376 ? -16.981 2.076 -29.404 1.00 58.06 376 ASN A CA 1
ATOM 2826 C C . ASN A 1 376 ? -16.404 3.474 -29.082 1.00 58.06 376 ASN A C 1
ATOM 2828 O O . ASN A 1 376 ? -15.392 3.869 -29.655 1.00 58.06 376 ASN A O 1
ATOM 2832 N N . ASN A 1 377 ? -17.052 4.248 -28.204 1.00 61.94 377 ASN A N 1
ATOM 2833 C CA . ASN A 1 377 ? -16.572 5.536 -27.705 1.00 61.94 377 ASN A CA 1
ATOM 2834 C C . ASN A 1 377 ? -15.596 5.426 -26.515 1.00 61.94 377 ASN A C 1
ATOM 2836 O O . ASN A 1 377 ? -14.915 6.411 -26.236 1.00 61.94 377 ASN A O 1
ATOM 2840 N N . ARG A 1 378 ? -15.498 4.279 -25.829 1.00 79.88 378 ARG A N 1
ATOM 2841 C CA . ARG A 1 378 ? -14.467 4.028 -24.809 1.00 79.88 378 ARG A CA 1
ATOM 2842 C C . ARG A 1 378 ? -13.225 3.429 -25.445 1.00 79.88 378 ARG A C 1
ATOM 2844 O O . ARG A 1 378 ? -12.198 4.097 -25.466 1.00 79.88 378 ARG A O 1
ATOM 2851 N N . TRP A 1 379 ? -13.321 2.238 -26.027 1.00 83.25 379 TRP A N 1
ATOM 2852 C CA . TRP A 1 379 ? -12.273 1.663 -26.874 1.00 83.25 379 TRP A CA 1
ATOM 2853 C C . TRP A 1 379 ? -12.861 0.617 -27.825 1.00 83.25 379 TRP A C 1
ATOM 2855 O O . TRP A 1 379 ? -13.928 0.058 -27.576 1.00 83.25 379 TRP A O 1
ATOM 2865 N N . ASP A 1 380 ? -12.143 0.314 -28.906 1.00 85.38 380 ASP A N 1
ATOM 2866 C CA . ASP A 1 380 ? -12.457 -0.830 -29.764 1.00 85.38 380 ASP A CA 1
ATOM 2867 C C . ASP A 1 380 ? -11.954 -2.123 -29.101 1.00 85.38 380 ASP A C 1
ATOM 2869 O O . ASP A 1 380 ? -10.765 -2.450 -29.137 1.00 85.38 380 ASP A O 1
ATOM 2873 N N . ASN A 1 381 ? -12.864 -2.857 -28.455 1.00 88.06 381 ASN A N 1
ATOM 2874 C CA . ASN A 1 381 ? -12.521 -4.090 -27.746 1.00 88.06 381 ASN A CA 1
ATOM 2875 C C . ASN A 1 381 ? -12.131 -5.235 -28.688 1.00 88.06 381 ASN A C 1
ATOM 2877 O O . ASN A 1 381 ? -11.443 -6.149 -28.247 1.00 88.06 381 ASN A O 1
ATOM 2881 N N . SER A 1 382 ? -12.454 -5.181 -29.988 1.00 88.44 382 SER A N 1
ATOM 2882 C CA . SER A 1 382 ? -12.041 -6.226 -30.941 1.00 88.44 382 SER A CA 1
ATOM 2883 C C . SER A 1 382 ? -10.513 -6.337 -31.073 1.00 88.44 382 SER A C 1
ATOM 2885 O O . SER A 1 382 ? -9.977 -7.402 -31.377 1.00 88.44 382 SER A O 1
ATOM 2887 N N . LEU A 1 383 ? -9.797 -5.254 -30.755 1.00 88.75 383 LEU A N 1
ATOM 2888 C CA . LEU A 1 383 ? -8.337 -5.188 -30.718 1.00 88.75 383 LEU A CA 1
ATOM 2889 C C . LEU A 1 383 ? -7.727 -5.937 -29.530 1.00 88.75 383 LEU A C 1
ATOM 2891 O O . LEU A 1 383 ? -6.574 -6.367 -29.606 1.00 88.75 383 LEU A O 1
ATOM 2895 N N . PHE A 1 384 ? -8.484 -6.096 -28.447 1.00 91.38 384 PHE A N 1
ATOM 2896 C CA . PHE A 1 384 ? -8.025 -6.644 -27.169 1.00 91.38 384 PHE A CA 1
ATOM 2897 C C . PHE A 1 384 ? -8.736 -7.951 -26.798 1.00 91.38 384 PHE A C 1
ATOM 2899 O O . PHE A 1 384 ? -8.253 -8.677 -25.938 1.00 91.38 384 PHE A O 1
ATOM 2906 N N . TYR A 1 385 ? -9.837 -8.287 -27.466 1.00 93.50 385 TYR A N 1
ATOM 2907 C CA . TYR A 1 385 ? -10.633 -9.479 -27.211 1.00 93.50 385 TYR A CA 1
ATOM 2908 C C . TYR A 1 385 ? -10.046 -10.747 -27.856 1.00 93.50 385 TYR A C 1
ATOM 2910 O O . TYR A 1 385 ? -9.556 -10.730 -28.988 1.00 93.50 385 TYR A O 1
ATOM 2918 N N . SER A 1 386 ? -10.158 -11.872 -27.151 1.00 94.62 386 SER A N 1
ATOM 2919 C CA . SER A 1 386 ? -10.010 -13.231 -27.674 1.00 94.62 386 SER A CA 1
ATOM 2920 C C . SER A 1 386 ? -10.860 -14.196 -26.854 1.00 94.62 386 SER A C 1
ATOM 2922 O O . SER A 1 386 ? -10.742 -14.240 -25.635 1.00 94.62 386 SER A O 1
ATOM 2924 N N . ALA A 1 387 ? -11.652 -15.036 -27.522 1.00 91.38 387 ALA A N 1
ATOM 2925 C CA . ALA A 1 387 ? -12.379 -16.121 -26.859 1.00 91.38 387 ALA A CA 1
ATOM 2926 C C . ALA A 1 387 ? -11.454 -17.244 -26.338 1.00 91.38 387 ALA A C 1
ATOM 2928 O O . ALA A 1 387 ? -11.888 -18.053 -25.525 1.00 91.38 387 ALA A O 1
ATOM 2929 N N . ASP A 1 388 ? -10.197 -17.304 -26.796 1.00 93.25 388 ASP A N 1
ATOM 2930 C CA . ASP A 1 388 ? -9.151 -18.150 -26.212 1.00 93.25 388 ASP A CA 1
ATOM 2931 C C . ASP A 1 388 ? -8.478 -17.418 -25.031 1.00 93.25 388 ASP A C 1
ATOM 2933 O O . ASP A 1 388 ? -7.785 -16.418 -25.272 1.00 93.25 388 ASP A O 1
ATOM 2937 N N . PRO A 1 389 ? -8.621 -17.900 -23.776 1.00 88.44 389 PRO A N 1
ATOM 2938 C CA . PRO A 1 389 ? -7.985 -17.295 -22.606 1.00 88.44 389 PRO A CA 1
ATOM 2939 C C . PRO A 1 389 ? -6.451 -17.344 -22.639 1.00 88.44 389 PRO A C 1
ATOM 2941 O O . PRO A 1 389 ? -5.808 -16.518 -21.985 1.00 88.44 389 PRO A O 1
ATOM 2944 N N . ALA A 1 390 ? -5.858 -18.280 -23.391 1.00 91.56 390 ALA A N 1
ATOM 2945 C CA . ALA A 1 390 ? -4.410 -18.431 -23.517 1.00 91.56 390 ALA A CA 1
ATOM 2946 C C . ALA A 1 390 ? -3.772 -17.422 -24.489 1.00 91.56 390 ALA A C 1
ATOM 2948 O O . ALA A 1 390 ? -2.553 -17.255 -24.467 1.00 91.56 390 ALA A O 1
ATOM 2949 N N . ALA A 1 391 ? -4.565 -16.715 -25.304 1.00 94.31 391 ALA A N 1
ATOM 2950 C CA . ALA A 1 391 ? -4.054 -15.725 -26.248 1.00 94.31 391 ALA A CA 1
ATOM 2951 C C . ALA A 1 391 ? -3.309 -14.583 -25.526 1.00 94.31 391 ALA A C 1
ATOM 2953 O O . ALA A 1 391 ? -3.870 -13.910 -24.654 1.00 94.31 391 ALA A O 1
ATOM 2954 N N . GLU A 1 392 ? -2.042 -14.370 -25.881 1.00 94.38 392 GLU A N 1
ATOM 2955 C CA . GLU A 1 392 ? -1.165 -13.354 -25.283 1.00 94.38 392 GLU A CA 1
ATOM 2956 C C . GLU A 1 392 ? -1.747 -11.940 -25.441 1.00 94.38 392 GLU A C 1
ATOM 2958 O O . GLU A 1 392 ? -2.298 -11.602 -26.488 1.00 94.38 392 GLU A O 1
ATOM 2963 N N . ASP A 1 393 ? -1.671 -11.133 -24.379 1.00 92.44 393 ASP A N 1
ATOM 2964 C CA . ASP A 1 393 ? -2.182 -9.754 -24.315 1.00 92.44 393 ASP A CA 1
ATOM 2965 C C . ASP A 1 393 ? -3.654 -9.556 -24.741 1.00 92.44 393 ASP A C 1
ATOM 2967 O O . ASP A 1 393 ? -4.055 -8.477 -25.188 1.00 92.44 393 ASP A O 1
ATOM 2971 N N . LYS A 1 394 ? -4.494 -10.589 -24.567 1.00 95.56 394 LYS A N 1
ATOM 2972 C CA . LYS A 1 394 ? -5.945 -10.524 -24.812 1.00 95.56 394 LYS A CA 1
ATOM 2973 C C . LYS A 1 394 ? -6.793 -10.736 -23.566 1.00 95.56 394 LYS A C 1
ATOM 2975 O O . LYS A 1 394 ? -6.524 -11.630 -22.764 1.00 95.56 394 LYS A O 1
ATOM 2980 N N . THR A 1 395 ? -7.881 -9.981 -23.466 1.00 94.88 395 THR A N 1
ATOM 2981 C CA . THR A 1 395 ? -8.991 -10.278 -22.560 1.00 94.88 395 THR A CA 1
ATOM 2982 C C . THR A 1 395 ? -9.974 -11.250 -23.210 1.00 94.88 395 THR A C 1
ATOM 2984 O O . THR A 1 395 ? -10.222 -11.170 -24.410 1.00 94.88 395 THR A O 1
ATOM 2987 N N . TYR A 1 396 ? -10.564 -12.151 -22.424 1.00 93.44 396 TYR A N 1
ATOM 2988 C CA . TYR A 1 396 ? -11.744 -12.919 -22.844 1.00 93.44 396 TYR A CA 1
ATOM 2989 C C . TYR A 1 396 ? -13.059 -12.217 -22.482 1.00 93.44 396 TYR A C 1
ATOM 2991 O O . TYR A 1 396 ? -14.132 -12.762 -22.733 1.00 93.44 396 TYR A O 1
ATOM 2999 N N . GLN A 1 397 ? -12.987 -11.011 -21.905 1.00 92.06 397 GLN A N 1
ATOM 3000 C CA . GLN A 1 397 ? -14.155 -10.254 -21.484 1.00 92.06 397 GLN A CA 1
ATOM 3001 C C . GLN A 1 397 ? -14.642 -9.274 -22.554 1.00 92.06 397 GLN A C 1
ATOM 3003 O O . GLN A 1 397 ? -13.867 -8.529 -23.158 1.00 92.06 397 GLN A O 1
ATOM 3008 N N . ASP A 1 398 ? -15.959 -9.247 -22.729 1.00 88.81 398 ASP A N 1
ATOM 3009 C CA . ASP A 1 398 ? -16.675 -8.290 -23.574 1.00 88.81 398 ASP A CA 1
ATOM 3010 C C . ASP A 1 398 ? -17.926 -7.729 -22.872 1.00 88.81 398 ASP A C 1
ATOM 3012 O O . ASP A 1 398 ? -18.804 -7.187 -23.529 1.00 88.81 398 ASP A O 1
ATOM 3016 N N . ALA A 1 399 ? -18.026 -7.873 -21.546 1.00 89.69 399 ALA A N 1
ATOM 3017 C CA . ALA A 1 399 ? -19.068 -7.301 -20.698 1.00 89.69 399 ALA A CA 1
ATOM 3018 C C . ALA A 1 399 ? -18.449 -6.396 -19.620 1.00 89.69 399 ALA A C 1
ATOM 3020 O O . ALA A 1 399 ? -17.594 -6.826 -18.844 1.00 89.69 399 ALA A O 1
ATOM 3021 N N . PHE A 1 400 ? -18.890 -5.139 -19.573 1.00 89.06 400 PHE A N 1
ATOM 3022 C CA . PHE A 1 400 ? -18.378 -4.089 -18.688 1.00 89.06 400 PHE A CA 1
ATOM 3023 C C . PHE A 1 400 ? -19.507 -3.120 -18.307 1.00 89.06 400 PHE A C 1
ATOM 3025 O O . PHE A 1 400 ? -20.481 -2.988 -19.050 1.00 89.06 400 PHE A O 1
ATOM 3032 N N . ALA A 1 401 ? -19.375 -2.408 -17.187 1.00 90.56 401 ALA A N 1
ATOM 3033 C CA . ALA A 1 401 ? -20.321 -1.362 -16.793 1.00 90.56 401 ALA A CA 1
ATOM 3034 C C . ALA A 1 401 ? -19.632 0.016 -16.819 1.00 90.56 401 ALA A C 1
ATOM 3036 O O . ALA A 1 401 ? -18.688 0.264 -16.071 1.00 90.56 401 ALA A O 1
ATOM 3037 N N . PHE A 1 402 ? -20.088 0.911 -17.699 1.00 90.44 402 PHE A N 1
ATOM 3038 C CA . PHE A 1 402 ? -19.474 2.229 -17.901 1.00 90.44 402 PHE A CA 1
ATOM 3039 C C . PHE A 1 402 ? -20.384 3.377 -17.472 1.00 90.44 402 PHE A C 1
ATOM 3041 O O . PHE A 1 402 ? -21.605 3.325 -17.653 1.00 90.44 402 PHE A O 1
ATOM 3048 N N . ILE A 1 403 ? -19.776 4.478 -17.031 1.00 89.56 403 ILE A N 1
ATOM 3049 C CA . ILE A 1 403 ? -20.454 5.776 -16.966 1.00 89.56 403 ILE A CA 1
ATOM 3050 C C . ILE A 1 403 ? -20.541 6.323 -18.399 1.00 89.56 403 ILE A C 1
ATOM 3052 O O . ILE A 1 403 ? -19.526 6.621 -19.030 1.00 89.56 403 ILE A O 1
ATOM 3056 N N . THR A 1 404 ? -21.763 6.416 -18.935 1.00 77.44 404 THR A N 1
ATOM 3057 C CA . THR A 1 404 ? -22.024 6.811 -20.337 1.00 77.44 404 THR A CA 1
ATOM 3058 C C . THR A 1 404 ? -22.779 8.129 -20.493 1.00 77.44 404 THR A C 1
ATOM 3060 O O . THR A 1 404 ? -22.645 8.769 -21.531 1.00 77.44 404 THR A O 1
ATOM 3063 N N . ASN A 1 405 ? -23.547 8.546 -19.481 1.00 70.56 405 ASN A N 1
ATOM 3064 C CA . ASN A 1 405 ? -24.431 9.715 -19.524 1.00 70.56 405 ASN A CA 1
ATOM 3065 C C . ASN A 1 405 ? -24.253 10.568 -18.256 1.00 70.56 405 ASN A C 1
ATOM 3067 O O . ASN A 1 405 ? -25.154 10.626 -17.418 1.00 70.56 405 ASN A O 1
ATOM 3071 N N . LEU A 1 406 ? -23.082 11.197 -18.104 1.00 74.69 406 LEU A N 1
ATOM 3072 C CA . LEU A 1 406 ? -22.829 12.137 -17.010 1.00 74.69 406 LEU A CA 1
ATOM 3073 C C . LEU A 1 406 ? -23.650 13.415 -17.223 1.00 74.69 406 LEU A C 1
ATOM 3075 O O . LEU A 1 406 ? -23.306 14.240 -18.067 1.00 74.69 406 LEU A O 1
ATOM 3079 N N . SER A 1 407 ? -24.723 13.590 -16.455 1.00 62.62 407 SER A N 1
ATOM 3080 C CA . SER A 1 407 ? -25.487 14.839 -16.415 1.00 62.62 407 SER A CA 1
ATOM 3081 C C . SER A 1 407 ? -24.994 15.709 -15.259 1.00 62.62 407 SER A C 1
ATOM 3083 O O . SER A 1 407 ? -25.484 15.585 -14.132 1.00 62.62 407 SER A O 1
ATOM 3085 N N . SER A 1 408 ? -24.012 16.576 -15.522 1.00 55.53 408 SER A N 1
ATOM 3086 C CA . SER A 1 408 ? -23.580 17.576 -14.539 1.00 55.53 408 SER A CA 1
ATOM 3087 C C . SER A 1 408 ? -24.713 18.579 -14.274 1.00 55.53 408 SER A C 1
ATOM 3089 O O . SER A 1 408 ? -25.502 18.910 -15.160 1.00 55.53 408 SER A O 1
ATOM 3091 N N . ARG A 1 409 ? -24.818 19.054 -13.028 1.00 50.00 409 ARG A N 1
ATOM 3092 C CA . ARG A 1 409 ? -25.769 20.111 -12.631 1.00 50.00 409 ARG A CA 1
ATOM 3093 C C . ARG A 1 409 ? -25.158 21.516 -12.659 1.00 50.00 409 ARG A C 1
ATOM 3095 O O . ARG A 1 409 ? -25.849 22.479 -12.332 1.00 50.00 409 ARG A O 1
ATOM 3102 N N . SER A 1 410 ? -23.868 21.659 -12.969 1.00 46.66 410 SER A N 1
ATOM 3103 C CA . SER A 1 410 ? -23.155 22.900 -12.660 1.00 46.66 410 SER A CA 1
ATOM 3104 C C . SER A 1 410 ? -23.383 23.994 -13.711 1.00 46.66 410 SER A C 1
ATOM 3106 O O . SER A 1 410 ? -23.143 23.809 -14.901 1.00 46.66 410 SER A O 1
ATOM 3108 N N . ALA A 1 411 ? -23.746 25.198 -13.259 1.00 38.84 411 ALA A N 1
ATOM 3109 C CA . ALA A 1 411 ? -23.773 26.396 -14.107 1.00 38.84 411 ALA A CA 1
ATOM 3110 C C . ALA A 1 411 ? -22.370 26.813 -14.621 1.00 38.84 411 ALA A C 1
ATOM 3112 O O . ALA A 1 411 ? -22.254 27.688 -15.476 1.00 38.84 411 ALA A O 1
ATOM 3113 N N . LEU A 1 412 ? -21.311 26.169 -14.114 1.00 40.91 412 LEU A N 1
ATOM 3114 C CA . LEU A 1 412 ? -19.906 26.380 -14.472 1.00 40.91 412 LEU A CA 1
ATOM 3115 C C . LEU A 1 412 ? -19.476 25.650 -15.759 1.00 40.91 412 LEU A C 1
ATOM 3117 O O . LEU A 1 412 ? -18.346 25.841 -16.212 1.00 40.91 412 LEU A O 1
ATOM 3121 N N . GLU A 1 413 ? -20.371 24.896 -16.410 1.00 44.81 413 GLU A N 1
ATOM 3122 C CA . GLU A 1 413 ? -20.160 24.399 -17.784 1.00 44.81 413 GLU A CA 1
ATOM 3123 C C . GLU A 1 413 ? -19.879 25.530 -18.796 1.00 44.81 413 GLU A C 1
ATOM 3125 O O . GLU A 1 413 ? -19.248 25.303 -19.828 1.00 44.81 413 GLU A O 1
ATOM 3130 N N . GLN A 1 414 ? -20.284 26.772 -18.495 1.00 41.41 414 GLN A N 1
ATOM 3131 C CA . GLN A 1 414 ? -19.998 27.934 -19.347 1.00 41.41 414 GLN A CA 1
ATOM 3132 C C . GLN A 1 414 ? -18.543 28.431 -19.251 1.00 41.41 414 GLN A C 1
ATOM 3134 O O . GLN A 1 414 ? -17.998 28.841 -20.272 1.00 41.41 414 GLN A O 1
ATOM 3139 N N . ASP A 1 415 ? -17.886 28.324 -18.089 1.00 39.53 415 ASP A N 1
ATOM 3140 C CA . ASP A 1 415 ? -16.450 28.644 -17.937 1.00 39.53 415 ASP A CA 1
ATOM 3141 C C . ASP A 1 415 ? -15.543 27.469 -18.348 1.00 39.53 415 ASP A C 1
ATOM 3143 O O . ASP A 1 415 ? -14.361 27.645 -18.642 1.00 39.53 415 ASP A O 1
ATOM 3147 N N . THR A 1 416 ? -16.089 26.250 -18.411 1.00 44.31 416 THR A N 1
ATOM 3148 C CA . THR A 1 416 ? -15.341 25.028 -18.751 1.00 44.31 416 THR A CA 1
ATOM 3149 C C . THR A 1 416 ? -15.434 24.620 -20.224 1.00 44.31 416 THR A C 1
ATOM 3151 O O . THR A 1 416 ? -15.004 23.526 -20.583 1.00 44.31 416 THR A O 1
ATOM 3154 N N . GLN A 1 417 ? -15.812 25.534 -21.128 1.00 40.12 417 GLN A N 1
ATOM 3155 C CA . GLN A 1 417 ? -15.675 25.351 -22.590 1.00 40.12 417 GLN A CA 1
ATOM 3156 C C . GLN A 1 417 ? -14.206 25.287 -23.097 1.00 40.12 417 GLN A C 1
ATOM 3158 O O . GLN A 1 417 ? -13.958 25.300 -24.301 1.00 40.12 417 GLN A O 1
ATOM 3163 N N . GLN A 1 418 ? -13.228 25.184 -22.188 1.00 43.75 418 GLN A N 1
ATOM 3164 C CA . GLN A 1 418 ? -11.823 24.821 -22.444 1.00 43.75 418 GLN A CA 1
ATOM 3165 C C . GLN A 1 418 ? -11.361 23.566 -21.660 1.00 43.75 418 GLN A C 1
ATOM 3167 O O . GLN A 1 418 ? -10.162 23.299 -21.560 1.00 43.75 418 GLN A O 1
ATOM 3172 N N . SER A 1 419 ? -12.273 22.802 -21.049 1.00 44.97 419 SER A N 1
ATOM 3173 C CA . SER A 1 419 ? -11.922 21.701 -20.143 1.00 44.97 419 SER A CA 1
ATOM 3174 C C . SER A 1 419 ? -11.591 20.394 -20.867 1.00 44.97 419 SER A C 1
ATOM 3176 O O . SER A 1 419 ? -12.481 19.695 -21.334 1.00 44.97 419 SER A O 1
ATOM 3178 N N . ASN A 1 420 ? -10.310 20.012 -20.841 1.00 52.19 420 ASN A N 1
ATOM 3179 C CA . ASN A 1 420 ? -9.822 18.685 -21.235 1.00 52.19 420 ASN A CA 1
ATOM 3180 C C . ASN A 1 420 ? -10.410 17.545 -20.358 1.00 52.19 420 ASN A C 1
ATOM 3182 O O . ASN A 1 420 ? -9.847 17.249 -19.297 1.00 52.19 420 ASN A O 1
ATOM 3186 N N . ASP A 1 421 ? -11.535 16.972 -20.799 1.00 63.31 421 ASP A N 1
ATOM 3187 C CA . ASP A 1 421 ? -12.009 15.562 -20.872 1.00 63.31 421 ASP A CA 1
ATOM 3188 C C . ASP A 1 421 ? -11.599 14.451 -19.862 1.00 63.31 421 ASP A C 1
ATOM 3190 O O . ASP A 1 421 ? -12.066 13.318 -19.992 1.00 63.31 421 ASP A O 1
ATOM 3194 N N . GLU A 1 422 ? -10.790 14.704 -18.832 1.00 84.12 422 GLU A N 1
ATOM 3195 C CA . GLU A 1 422 ? -10.305 13.647 -17.929 1.00 84.12 422 GLU A CA 1
ATOM 3196 C C . GLU A 1 422 ? -11.424 13.075 -17.031 1.00 84.12 422 GLU A C 1
ATOM 3198 O O . GLU A 1 422 ? -11.844 13.691 -16.048 1.00 84.12 422 GLU A O 1
ATOM 3203 N N . LEU A 1 423 ? -11.881 11.866 -17.372 1.00 87.50 423 LEU A N 1
ATOM 3204 C CA . LEU A 1 423 ? -13.038 11.187 -16.781 1.00 87.50 423 LEU A CA 1
ATOM 3205 C C . LEU A 1 423 ? -13.025 11.124 -15.248 1.00 87.50 423 LEU A C 1
ATOM 3207 O O . LEU A 1 423 ? -14.026 11.459 -14.619 1.00 87.50 423 LEU A O 1
ATOM 3211 N N . THR A 1 424 ? -11.924 10.689 -14.632 1.00 92.06 424 THR A N 1
ATOM 3212 C CA . THR A 1 424 ? -11.913 10.416 -13.185 1.00 92.06 424 THR A CA 1
ATOM 3213 C C . THR A 1 424 ? -11.922 11.694 -12.354 1.00 92.06 424 THR A C 1
ATOM 3215 O O . THR A 1 424 ? -12.658 11.759 -11.374 1.00 92.06 424 THR A O 1
ATOM 3218 N N . THR A 1 425 ? -11.214 12.740 -12.792 1.00 92.50 425 THR A N 1
ATOM 3219 C CA . THR A 1 425 ? -11.305 14.103 -12.253 1.00 92.50 425 THR A CA 1
ATOM 3220 C C . THR A 1 425 ? -12.740 14.609 -12.350 1.00 92.50 425 THR A C 1
ATOM 3222 O O . THR A 1 425 ? -13.260 15.130 -11.367 1.00 92.50 425 THR A O 1
ATOM 3225 N N . LEU A 1 426 ? -13.400 14.446 -13.504 1.00 90.88 426 LEU A N 1
ATOM 3226 C CA . LEU A 1 426 ? -14.776 14.912 -13.710 1.00 90.88 426 LEU A CA 1
ATOM 3227 C C . LEU A 1 426 ? -15.772 14.194 -12.788 1.00 90.88 426 LEU A C 1
ATOM 3229 O O . LEU A 1 426 ? -16.575 14.856 -12.133 1.00 90.88 426 LEU A O 1
ATOM 3233 N N . TRP A 1 427 ? -15.705 12.864 -12.684 1.00 93.81 427 TRP A N 1
ATOM 3234 C CA . TRP A 1 427 ? -16.597 12.091 -11.810 1.00 93.81 427 TRP A CA 1
ATOM 3235 C C . TRP A 1 427 ? -16.326 12.350 -10.326 1.00 93.81 427 TRP A C 1
ATOM 3237 O O . TRP A 1 427 ? -17.268 12.534 -9.559 1.00 93.81 427 TRP A O 1
ATOM 3247 N N . LEU A 1 428 ? -15.054 12.421 -9.921 1.00 95.12 428 LEU A N 1
ATOM 3248 C CA . LEU A 1 428 ? -14.666 12.724 -8.544 1.00 95.12 428 LEU A CA 1
ATOM 3249 C C . LEU A 1 428 ? -15.083 14.147 -8.147 1.00 95.12 428 LEU A C 1
ATOM 3251 O O . LEU A 1 428 ? -15.586 14.347 -7.045 1.00 95.12 428 LEU A O 1
ATOM 3255 N N . ARG A 1 429 ? -14.943 15.122 -9.055 1.00 94.81 429 ARG A N 1
ATOM 3256 C CA . ARG A 1 429 ? -15.408 16.502 -8.861 1.00 94.81 429 ARG A CA 1
ATOM 3257 C C . ARG A 1 429 ? -16.929 16.591 -8.761 1.00 94.81 429 ARG A C 1
ATOM 3259 O O . ARG A 1 429 ? -17.430 17.281 -7.882 1.00 94.81 429 ARG A O 1
ATOM 3266 N N . HIS A 1 430 ? -17.663 15.889 -9.624 1.00 94.25 430 HIS A N 1
ATOM 3267 C CA . HIS A 1 430 ? -19.131 15.852 -9.594 1.00 94.25 430 HIS A CA 1
ATOM 3268 C C . HIS A 1 430 ? -19.649 15.194 -8.304 1.00 94.25 430 HIS A C 1
ATOM 3270 O O . HIS A 1 430 ? -20.519 15.754 -7.640 1.00 94.25 430 HIS A O 1
ATOM 3276 N N . ALA A 1 431 ? -19.054 14.073 -7.879 1.00 96.81 431 ALA A N 1
ATOM 3277 C CA . ALA A 1 431 ? -19.354 13.440 -6.592 1.00 96.81 431 ALA A CA 1
ATOM 3278 C C . ALA A 1 431 ? -18.995 14.343 -5.394 1.00 96.81 431 ALA A C 1
ATOM 3280 O O . ALA A 1 431 ? -19.765 14.430 -4.441 1.00 96.81 431 ALA A O 1
ATOM 3281 N N . LEU A 1 432 ? -17.871 15.066 -5.451 1.00 97.75 432 LEU A N 1
ATOM 3282 C CA . LEU A 1 432 ? -17.481 16.046 -4.433 1.00 97.75 432 LEU A CA 1
ATOM 3283 C C . LEU A 1 432 ? -18.490 17.201 -4.321 1.00 97.75 432 LEU A C 1
ATOM 3285 O O . LEU A 1 432 ? -18.854 17.583 -3.213 1.00 97.75 432 LEU A O 1
ATOM 3289 N N . GLN A 1 433 ? -18.961 17.741 -5.450 1.00 96.00 433 GLN A N 1
ATOM 3290 C CA . GLN A 1 433 ? -19.960 18.815 -5.459 1.00 96.00 433 GLN A CA 1
ATOM 3291 C C . GLN A 1 433 ? -21.275 18.364 -4.817 1.00 96.00 433 GLN A C 1
ATOM 3293 O O . GLN A 1 433 ? -21.762 19.053 -3.925 1.00 96.00 433 GLN A O 1
ATOM 3298 N N . GLN A 1 434 ? -21.792 17.189 -5.199 1.00 96.06 434 GLN A N 1
ATOM 3299 C CA . GLN A 1 434 ? -22.971 16.577 -4.567 1.00 96.06 434 GLN A CA 1
ATOM 3300 C C . GLN A 1 434 ? -22.793 16.432 -3.050 1.00 96.06 434 GLN A C 1
ATOM 3302 O O . GLN A 1 434 ? -23.652 16.849 -2.277 1.00 96.06 434 GLN A O 1
ATOM 3307 N N . ALA A 1 435 ? -21.650 15.879 -2.626 1.00 97.94 435 ALA A N 1
ATOM 3308 C CA . ALA A 1 435 ? -21.372 15.598 -1.223 1.00 97.94 435 ALA A CA 1
ATOM 3309 C C . ALA A 1 435 ? -21.303 16.860 -0.348 1.00 97.94 435 ALA A C 1
ATOM 3311 O O . ALA A 1 435 ? -21.469 16.757 0.863 1.00 97.94 435 ALA A O 1
ATOM 3312 N N . LEU A 1 436 ? -21.091 18.037 -0.946 1.00 97.19 436 LEU A N 1
ATOM 3313 C CA . LEU A 1 436 ? -21.031 19.326 -0.256 1.00 97.19 436 LEU A CA 1
ATOM 3314 C C . LEU A 1 436 ? -22.330 20.148 -0.345 1.00 97.19 436 LEU A C 1
ATOM 3316 O O . LEU A 1 436 ? -22.435 21.127 0.387 1.00 97.19 436 LEU A O 1
ATOM 3320 N N . GLU A 1 437 ? -23.323 19.780 -1.175 1.00 92.44 437 GLU A N 1
ATOM 3321 C CA . GLU A 1 437 ? -24.502 20.630 -1.473 1.00 92.44 437 GLU A CA 1
ATOM 3322 C C . GLU A 1 437 ? -25.245 21.138 -0.220 1.00 92.44 437 GLU A C 1
ATOM 3324 O O . GLU A 1 437 ? -25.796 22.239 -0.236 1.00 92.44 437 GLU A O 1
ATOM 3329 N N . ASN A 1 438 ? -25.262 20.353 0.864 1.00 89.31 438 ASN A N 1
ATOM 3330 C CA . ASN A 1 438 ? -25.977 20.683 2.101 1.00 89.31 438 ASN A CA 1
ATOM 3331 C C . ASN A 1 438 ? -25.098 20.761 3.360 1.00 89.31 438 ASN A C 1
ATOM 3333 O O . ASN A 1 438 ? -25.625 21.134 4.416 1.00 89.31 438 ASN A O 1
ATOM 3337 N N . VAL A 1 439 ? -23.797 20.470 3.250 1.00 97.12 439 VAL A N 1
ATOM 3338 C CA . VAL A 1 439 ? -22.854 20.491 4.378 1.00 97.12 439 VAL A CA 1
ATOM 3339 C C . VAL A 1 439 ? -22.671 21.922 4.876 1.00 97.12 439 VAL A C 1
ATOM 3341 O O . VAL A 1 439 ? -22.476 22.856 4.097 1.00 97.12 439 VAL A O 1
ATOM 3344 N N . LYS A 1 440 ? -22.756 22.105 6.189 1.00 97.12 440 LYS A N 1
ATOM 3345 C CA . LYS A 1 440 ? -22.519 23.376 6.873 1.00 97.12 440 LYS A CA 1
ATOM 3346 C C . LYS A 1 440 ? -21.024 23.548 7.108 1.00 97.12 440 LYS A C 1
ATOM 3348 O O . LYS A 1 440 ? -20.338 22.583 7.427 1.00 97.12 440 LYS A O 1
ATOM 3353 N N . THR A 1 441 ? -20.501 24.754 6.931 1.00 94.75 441 THR A N 1
ATOM 3354 C CA . THR A 1 441 ? -19.065 25.025 7.070 1.00 94.75 441 THR A CA 1
ATOM 3355 C C . THR A 1 441 ? -18.839 26.395 7.694 1.00 94.75 441 THR A C 1
ATOM 3357 O O . THR A 1 441 ? -19.638 27.318 7.512 1.00 94.75 441 THR A O 1
ATOM 3360 N N . GLN A 1 442 ? -17.748 26.525 8.442 1.00 93.12 442 GLN A N 1
ATOM 3361 C CA . GLN A 1 442 ? -17.266 27.780 9.010 1.00 93.12 442 GLN A CA 1
ATOM 3362 C C . GLN A 1 442 ? -16.036 28.275 8.233 1.00 93.12 442 GLN A C 1
ATOM 3364 O O . GLN A 1 442 ? -15.318 27.494 7.613 1.00 93.12 442 GLN A O 1
ATOM 3369 N N . GLU A 1 443 ? -15.770 29.584 8.277 1.00 88.75 443 GLU A N 1
ATOM 3370 C CA . GLU A 1 443 ? -14.663 30.219 7.534 1.00 88.75 443 GLU A CA 1
ATOM 3371 C C . GLU A 1 443 ? -13.272 29.708 7.958 1.00 88.75 443 GLU A C 1
ATOM 3373 O O . GLU A 1 443 ? -12.343 29.724 7.156 1.00 88.75 443 GLU A O 1
ATOM 3378 N N . ASN A 1 444 ? -13.150 29.215 9.195 1.00 92.50 444 ASN A N 1
ATOM 3379 C CA . ASN A 1 444 ? -11.909 28.689 9.767 1.00 92.50 444 ASN A CA 1
ATOM 3380 C C . ASN A 1 444 ? -11.824 27.149 9.757 1.00 92.50 444 ASN A C 1
ATOM 3382 O O . ASN A 1 444 ? -10.886 26.614 10.342 1.00 92.50 444 ASN A O 1
ATOM 3386 N N . ASP A 1 445 ? -12.791 26.438 9.159 1.00 96.44 445 ASP A N 1
ATOM 3387 C CA . ASP A 1 445 ? -12.763 24.970 9.121 1.00 96.44 445 ASP A CA 1
ATOM 3388 C C . ASP A 1 445 ? -11.542 24.472 8.335 1.00 96.44 445 ASP A C 1
ATOM 3390 O O . ASP A 1 445 ? -11.281 24.908 7.212 1.00 96.44 445 ASP A O 1
ATOM 3394 N N . THR A 1 446 ? -10.820 23.511 8.904 1.00 97.69 446 THR A N 1
ATOM 3395 C CA . THR A 1 446 ? -9.667 22.863 8.272 1.00 97.69 446 THR A CA 1
ATOM 3396 C C . THR A 1 446 ? -10.064 21.548 7.595 1.00 97.69 446 THR A C 1
ATOM 3398 O O . THR A 1 446 ? -10.837 20.752 8.137 1.00 97.69 446 THR A O 1
ATOM 3401 N N . TYR A 1 447 ? -9.534 21.309 6.390 1.00 98.50 447 TYR A N 1
ATOM 3402 C CA . TYR A 1 447 ? -9.983 20.233 5.498 1.00 98.50 447 TYR A CA 1
ATOM 3403 C C . TYR A 1 447 ? -8.882 19.221 5.180 1.00 98.50 447 TYR A C 1
ATOM 3405 O O . TYR A 1 447 ? -7.725 19.576 4.946 1.00 98.50 447 TYR A O 1
ATOM 3413 N N . SER A 1 448 ? -9.278 17.954 5.060 1.00 98.69 448 SER A N 1
ATOM 3414 C CA . SER A 1 448 ? -8.511 16.921 4.354 1.00 98.69 448 SER A CA 1
ATOM 3415 C C . SER A 1 448 ? -9.328 16.359 3.193 1.00 98.69 448 SER A C 1
ATOM 3417 O O . SER A 1 448 ? -10.550 16.235 3.282 1.00 98.69 448 SER A O 1
ATOM 3419 N N . PHE A 1 449 ? -8.649 16.011 2.102 1.00 98.75 449 PHE A N 1
ATOM 3420 C CA . PHE A 1 449 ? -9.216 15.343 0.936 1.00 98.75 449 PHE A CA 1
ATOM 3421 C C . PHE A 1 449 ? -8.433 14.054 0.687 1.00 98.75 449 PHE A C 1
ATOM 3423 O O . PHE A 1 449 ? -7.340 14.065 0.116 1.00 98.75 449 PHE A O 1
ATOM 3430 N N . VAL A 1 450 ? -8.976 12.937 1.174 1.00 98.75 450 VAL A N 1
ATOM 3431 C CA . VAL A 1 450 ? -8.302 11.634 1.187 1.00 98.75 450 VAL A CA 1
ATOM 3432 C C . VAL A 1 450 ? -9.025 10.692 0.232 1.00 98.75 450 VAL A C 1
ATOM 3434 O O . VAL A 1 450 ? -10.158 10.284 0.484 1.00 98.75 450 VAL A O 1
ATOM 3437 N N . ILE A 1 451 ? -8.390 10.350 -0.889 1.00 98.56 451 ILE A N 1
ATOM 3438 C CA . ILE A 1 451 ? -9.051 9.657 -2.001 1.00 98.56 451 ILE A CA 1
ATOM 3439 C C . ILE A 1 451 ? -8.341 8.349 -2.354 1.00 98.56 451 ILE A C 1
ATOM 3441 O O . ILE A 1 451 ? -7.148 8.319 -2.657 1.00 98.56 451 ILE A O 1
ATOM 3445 N N . GLY A 1 452 ? -9.114 7.263 -2.369 1.00 98.19 452 GLY A N 1
ATOM 3446 C CA . GLY A 1 452 ? -8.703 5.966 -2.888 1.00 98.19 452 GLY A CA 1
ATOM 3447 C C . GLY A 1 452 ? -8.571 5.994 -4.409 1.00 98.19 452 GLY A C 1
ATOM 3448 O O . GLY A 1 452 ? -9.572 6.121 -5.115 1.00 98.19 452 GLY A O 1
ATOM 3449 N N . TYR A 1 453 ? -7.347 5.896 -4.924 1.00 96.81 453 TYR A N 1
ATOM 3450 C CA . TYR A 1 453 ? -7.072 6.054 -6.353 1.00 96.81 453 TYR A CA 1
ATOM 3451 C C . TYR A 1 453 ? -5.716 5.456 -6.752 1.00 96.81 453 TYR A C 1
ATOM 3453 O O . TYR A 1 453 ? -4.787 5.422 -5.947 1.00 96.81 453 TYR A O 1
ATOM 3461 N N . THR A 1 454 ? -5.576 5.044 -8.015 1.00 93.44 454 THR A N 1
ATOM 3462 C CA . THR A 1 454 ? -4.311 4.550 -8.584 1.00 93.44 454 THR A CA 1
ATOM 3463 C C . THR A 1 454 ? -4.069 5.083 -9.996 1.00 93.44 454 THR A C 1
ATOM 3465 O O . THR A 1 454 ? -5.003 5.455 -10.704 1.00 93.44 454 THR A O 1
ATOM 3468 N N . ALA A 1 455 ? -2.808 5.077 -10.432 1.00 88.44 455 ALA A N 1
ATOM 3469 C CA . ALA A 1 455 ? -2.419 5.461 -11.790 1.00 88.44 455 ALA A CA 1
ATOM 3470 C C . ALA A 1 455 ? -3.039 4.541 -12.860 1.00 88.44 455 ALA A C 1
ATOM 3472 O O . ALA A 1 455 ? -3.489 5.021 -13.899 1.00 88.44 455 ALA A O 1
ATOM 3473 N N . ASP A 1 456 ? -3.130 3.238 -12.579 1.00 83.12 456 ASP A N 1
ATOM 3474 C CA . ASP A 1 456 ? -3.686 2.239 -13.503 1.00 83.12 456 ASP A CA 1
ATOM 3475 C C . ASP A 1 456 ? -5.220 2.339 -13.658 1.00 83.12 456 ASP A C 1
ATOM 3477 O O . ASP A 1 456 ? -5.803 1.701 -14.531 1.00 83.12 456 ASP A O 1
ATOM 3481 N N . GLY A 1 457 ? -5.893 3.153 -12.838 1.00 84.44 457 GLY A N 1
ATOM 3482 C CA . GLY A 1 457 ? -7.341 3.372 -12.842 1.00 84.44 457 GLY A CA 1
ATOM 3483 C C . GLY A 1 457 ? -7.777 4.538 -13.726 1.00 84.44 457 GLY A C 1
ATOM 3484 O O . GLY A 1 457 ? -8.823 5.130 -13.466 1.00 84.44 457 GLY A O 1
ATOM 3485 N N . ASN A 1 458 ? -6.964 4.918 -14.715 1.00 91.12 458 ASN A N 1
ATOM 3486 C CA . ASN A 1 458 ? -7.176 6.109 -15.526 1.00 91.12 458 ASN A CA 1
ATOM 3487 C C . ASN A 1 458 ? -6.930 5.850 -17.017 1.00 91.12 458 ASN A C 1
ATOM 3489 O O . ASN A 1 458 ? -5.789 5.702 -17.450 1.00 91.12 458 ASN A O 1
ATOM 3493 N N . GLN A 1 459 ? -7.994 5.875 -17.828 1.00 88.19 459 GLN A N 1
ATOM 3494 C CA . GLN A 1 459 ? -7.887 5.644 -19.274 1.00 88.19 459 GLN A CA 1
ATOM 3495 C C . GLN A 1 459 ? -7.000 6.679 -19.995 1.00 88.19 459 GLN A C 1
ATOM 3497 O O . GLN A 1 459 ? -6.305 6.324 -20.946 1.00 88.19 459 GLN A O 1
ATOM 3502 N N . HIS A 1 460 ? -6.989 7.934 -19.541 1.00 90.38 460 HIS A N 1
ATOM 3503 C CA . HIS A 1 460 ? -6.195 8.995 -20.159 1.00 90.38 460 HIS A CA 1
ATOM 3504 C C . HIS A 1 460 ? -4.693 8.801 -19.901 1.00 90.38 460 HIS A C 1
ATOM 3506 O O . HIS A 1 460 ? -3.897 8.871 -20.838 1.00 90.38 460 HIS A O 1
ATOM 3512 N N . LEU A 1 461 ? -4.298 8.480 -18.661 1.00 90.62 461 LEU A N 1
ATOM 3513 C CA . LEU A 1 461 ? -2.911 8.143 -18.319 1.00 90.62 461 LEU A CA 1
ATOM 3514 C C . LEU A 1 461 ? -2.448 6.875 -19.041 1.00 90.62 461 LEU A C 1
ATOM 3516 O O . LEU A 1 461 ? -1.302 6.814 -19.490 1.00 90.62 461 LEU A O 1
ATOM 3520 N N . ASP A 1 462 ? -3.329 5.883 -19.178 1.00 89.75 462 ASP A N 1
ATOM 3521 C CA . ASP A 1 462 ? -3.022 4.628 -19.861 1.00 89.75 462 ASP A CA 1
ATOM 3522 C C . ASP A 1 462 ? -2.708 4.860 -21.349 1.00 89.75 462 ASP A C 1
ATOM 3524 O O . ASP A 1 462 ? -1.656 4.451 -21.849 1.00 89.75 462 ASP A O 1
ATOM 3528 N N . GLU A 1 463 ? -3.580 5.594 -22.044 1.00 89.75 463 GLU A N 1
ATOM 3529 C CA . GLU A 1 463 ? -3.407 5.963 -23.452 1.00 89.75 463 GLU A CA 1
ATOM 3530 C C . GLU A 1 463 ? -2.199 6.888 -23.666 1.00 89.75 463 GLU A C 1
ATOM 3532 O O . GLU A 1 463 ? -1.381 6.640 -24.557 1.00 89.75 463 GLU A O 1
ATOM 3537 N N . ALA A 1 464 ? -2.013 7.894 -22.806 1.00 89.44 464 ALA A N 1
ATOM 3538 C CA . ALA A 1 464 ? -0.849 8.779 -22.838 1.00 89.44 464 ALA A CA 1
ATOM 3539 C C . ALA A 1 464 ? 0.468 8.007 -22.642 1.00 89.44 464 ALA A C 1
ATOM 3541 O O . ALA A 1 464 ? 1.456 8.263 -23.333 1.00 89.44 464 ALA A O 1
ATOM 3542 N N . SER A 1 465 ? 0.479 7.012 -21.748 1.00 88.88 465 SER A N 1
ATOM 3543 C CA . SER A 1 465 ? 1.638 6.143 -21.509 1.00 88.88 465 SER A CA 1
ATOM 3544 C C . SER A 1 465 ? 1.965 5.265 -22.720 1.00 88.88 465 SER A C 1
ATOM 3546 O O . SER A 1 465 ? 3.142 5.041 -23.016 1.00 88.88 465 SER A O 1
ATOM 3548 N N . VAL A 1 466 ? 0.950 4.799 -23.459 1.00 88.88 466 VAL A N 1
ATOM 3549 C CA . VAL A 1 466 ? 1.145 4.069 -24.723 1.00 88.88 466 VAL A CA 1
ATOM 3550 C C . VAL A 1 466 ? 1.751 4.981 -25.792 1.00 88.88 466 VAL A C 1
ATOM 3552 O O . VAL A 1 466 ? 2.739 4.588 -26.415 1.00 88.88 466 VAL A O 1
ATOM 3555 N N . ILE A 1 467 ? 1.233 6.204 -25.975 1.00 90.00 467 ILE A N 1
ATOM 3556 C CA . ILE A 1 467 ? 1.790 7.178 -26.932 1.00 90.00 467 ILE A CA 1
ATOM 3557 C C . ILE A 1 467 ? 3.241 7.518 -26.565 1.00 90.00 467 ILE A C 1
ATOM 3559 O O . ILE A 1 467 ? 4.129 7.420 -27.415 1.00 90.00 467 ILE A O 1
ATOM 3563 N N . ALA A 1 468 ? 3.512 7.864 -25.303 1.00 88.81 468 ALA A N 1
ATOM 3564 C CA . ALA A 1 468 ? 4.849 8.215 -24.827 1.00 88.81 468 ALA A CA 1
ATOM 3565 C C . ALA A 1 468 ? 5.847 7.054 -24.992 1.00 88.81 468 ALA A C 1
ATOM 3567 O O . ALA A 1 468 ? 6.942 7.238 -25.524 1.00 88.81 468 ALA A O 1
ATOM 3568 N N . GLY A 1 469 ? 5.461 5.833 -24.609 1.00 90.44 469 GLY A N 1
ATOM 3569 C CA . GLY A 1 469 ? 6.305 4.646 -24.754 1.00 90.44 469 GLY A CA 1
ATOM 3570 C C . GLY A 1 469 ? 6.574 4.266 -26.215 1.00 90.44 469 GLY A C 1
ATOM 3571 O O . GLY A 1 469 ? 7.702 3.900 -26.561 1.00 90.44 469 GLY A O 1
ATOM 3572 N N . ALA A 1 470 ? 5.567 4.372 -27.086 1.00 91.38 470 ALA A N 1
ATOM 3573 C CA . ALA A 1 470 ? 5.700 4.078 -28.511 1.00 91.38 470 ALA A CA 1
ATOM 3574 C C . ALA A 1 470 ? 6.562 5.122 -29.237 1.00 91.38 470 ALA A C 1
ATOM 3576 O O . ALA A 1 470 ? 7.485 4.750 -29.962 1.00 91.38 470 ALA A O 1
ATOM 3577 N N . THR A 1 471 ? 6.317 6.415 -29.003 1.00 91.12 471 THR A N 1
ATOM 3578 C CA . THR A 1 471 ? 7.096 7.512 -29.604 1.00 91.12 471 THR A CA 1
ATOM 3579 C C . THR A 1 471 ? 8.547 7.518 -29.119 1.00 91.12 471 THR A C 1
ATOM 3581 O O . THR A 1 471 ? 9.452 7.654 -29.940 1.00 91.12 471 THR A O 1
ATOM 3584 N N . TYR A 1 472 ? 8.807 7.257 -27.832 1.00 91.62 472 TYR A N 1
ATOM 3585 C CA . TYR A 1 472 ? 10.170 7.090 -27.313 1.00 91.62 472 TYR A CA 1
ATOM 3586 C C . TYR A 1 472 ? 10.930 5.967 -28.042 1.00 91.62 472 TYR A C 1
ATOM 3588 O O . TYR A 1 472 ? 12.020 6.186 -28.576 1.00 91.62 472 TYR A O 1
ATOM 3596 N N . ARG A 1 473 ? 10.329 4.771 -28.143 1.00 93.50 473 ARG A N 1
ATOM 3597 C CA . ARG A 1 473 ? 10.933 3.628 -28.856 1.00 93.50 473 ARG A CA 1
ATOM 3598 C C . ARG A 1 473 ? 11.134 3.922 -30.344 1.00 93.50 473 ARG A C 1
ATOM 3600 O O . ARG A 1 473 ? 12.175 3.568 -30.893 1.00 93.50 473 ARG A O 1
ATOM 3607 N N . LEU A 1 474 ? 10.171 4.583 -30.988 1.00 91.88 474 LEU A N 1
ATOM 3608 C CA . LEU A 1 474 ? 10.261 4.998 -32.388 1.00 91.88 474 LEU A CA 1
ATOM 3609 C C . LEU A 1 474 ? 11.436 5.959 -32.619 1.00 91.88 474 LEU A C 1
ATOM 3611 O O . LEU A 1 474 ? 12.192 5.772 -33.571 1.00 91.88 474 LEU A O 1
ATOM 3615 N N . GLY A 1 475 ? 11.630 6.939 -31.731 1.00 90.50 475 GLY A N 1
ATOM 3616 C CA . GLY A 1 475 ? 12.753 7.877 -31.788 1.00 90.50 475 GLY A CA 1
ATOM 3617 C C . GLY A 1 475 ? 14.116 7.179 -31.749 1.00 90.50 475 GLY A C 1
ATOM 3618 O O . GLY A 1 475 ? 14.997 7.508 -32.544 1.00 90.50 475 GLY A O 1
ATOM 3619 N N . GLU A 1 476 ? 14.283 6.161 -30.898 1.00 91.88 476 GLU A N 1
ATOM 3620 C CA . GLU A 1 476 ? 15.514 5.357 -30.861 1.00 91.88 476 GLU A CA 1
ATOM 3621 C C . GLU A 1 476 ? 15.724 4.512 -32.130 1.00 91.88 476 GLU A C 1
ATOM 3623 O O . GLU A 1 476 ? 16.853 4.398 -32.612 1.00 91.88 476 GLU A O 1
ATOM 3628 N N . GLN A 1 477 ? 14.658 3.959 -32.718 1.00 91.31 477 GLN A N 1
ATOM 3629 C CA . GLN A 1 477 ? 14.747 3.168 -33.954 1.00 91.31 477 GLN A CA 1
ATOM 3630 C C . GLN A 1 477 ? 15.040 4.037 -35.191 1.00 91.31 477 GLN A C 1
ATOM 3632 O O . GLN A 1 477 ? 15.876 3.678 -36.022 1.00 91.31 477 GLN A O 1
ATOM 3637 N N . LEU A 1 478 ? 14.433 5.224 -35.300 1.00 90.81 478 LEU A N 1
ATOM 3638 C CA . LEU A 1 478 ? 14.662 6.155 -36.415 1.00 90.81 478 LEU A CA 1
ATOM 3639 C C . LEU A 1 478 ? 16.115 6.645 -36.497 1.00 90.81 478 LEU A C 1
ATOM 3641 O O . LEU A 1 478 ? 16.610 6.916 -37.594 1.00 90.81 478 LEU A O 1
ATOM 3645 N N . LYS A 1 479 ? 16.845 6.707 -35.375 1.00 88.88 479 LYS A N 1
ATOM 3646 C CA . LYS A 1 479 ? 18.293 6.984 -35.386 1.00 88.88 479 LYS A CA 1
ATOM 3647 C C . LYS A 1 479 ? 19.064 5.948 -36.214 1.00 88.88 479 LYS A C 1
ATOM 3649 O O . LYS A 1 479 ? 19.980 6.334 -36.936 1.00 88.88 479 LYS A O 1
ATOM 3654 N N . GLN A 1 480 ? 18.661 4.677 -36.154 1.00 89.69 480 GLN A N 1
ATOM 3655 C CA . GLN A 1 480 ? 19.35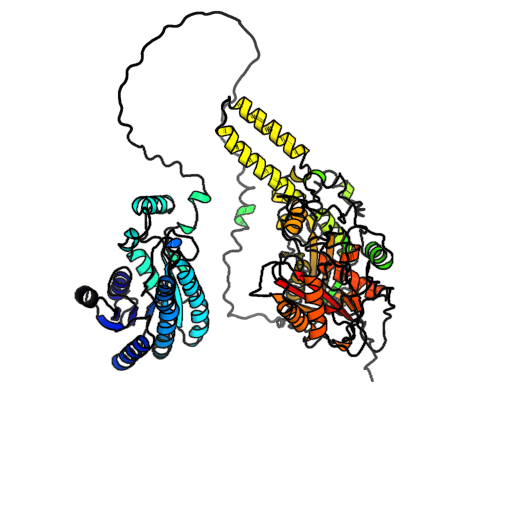3 3.540 -36.777 1.00 89.69 480 GLN A CA 1
ATOM 3656 C C . GLN A 1 480 ? 18.967 3.310 -38.247 1.00 89.69 480 GLN A C 1
ATOM 3658 O O . GLN A 1 480 ? 19.753 2.742 -39.004 1.00 89.69 480 GLN A O 1
ATOM 3663 N N . LEU A 1 481 ? 17.782 3.758 -38.673 1.00 88.31 481 LEU A N 1
ATOM 3664 C CA . LEU A 1 481 ? 17.328 3.617 -40.061 1.00 88.31 481 LEU A CA 1
ATOM 3665 C C . LEU A 1 481 ? 18.163 4.470 -41.045 1.00 88.31 481 LEU A C 1
ATOM 3667 O O . LEU A 1 481 ? 18.650 5.539 -40.671 1.00 88.31 481 LEU A O 1
ATOM 3671 N N . PRO A 1 482 ? 18.325 4.054 -42.314 1.00 86.00 482 PRO A N 1
ATOM 3672 C CA . PRO A 1 482 ? 18.862 4.919 -43.366 1.00 86.00 482 PRO A CA 1
ATOM 3673 C C . PRO A 1 482 ? 17.859 6.031 -43.737 1.00 86.00 482 PRO A C 1
ATOM 3675 O O . PRO A 1 482 ? 16.666 5.910 -43.471 1.00 86.00 482 PRO A O 1
ATOM 3678 N N . GLY A 1 483 ? 18.343 7.107 -44.364 1.00 87.94 483 GLY A N 1
ATOM 3679 C CA . GLY A 1 483 ? 17.531 8.259 -44.790 1.00 87.94 483 GLY A CA 1
ATOM 3680 C C . GLY A 1 483 ? 17.979 9.583 -44.166 1.00 87.94 483 GLY A C 1
ATOM 3681 O O . GLY A 1 483 ? 18.771 9.607 -43.219 1.00 87.94 483 GLY A O 1
ATOM 3682 N N . SER A 1 484 ? 17.492 10.696 -44.712 1.00 92.31 484 SER A N 1
ATOM 3683 C CA . SER A 1 484 ? 17.777 12.044 -44.211 1.00 92.31 484 SER A CA 1
ATOM 3684 C C . SER A 1 484 ? 17.036 12.346 -42.905 1.00 92.31 484 SER A C 1
ATOM 3686 O O . SER A 1 484 ? 15.999 11.759 -42.594 1.00 92.31 484 SER A O 1
ATOM 3688 N N . SER A 1 485 ? 17.533 13.320 -42.138 1.00 89.88 485 SER A N 1
ATOM 3689 C CA . SER A 1 485 ? 16.872 13.768 -40.904 1.00 89.88 485 SER A CA 1
ATOM 3690 C C . SER A 1 485 ? 15.455 14.305 -41.144 1.00 89.88 485 SER A C 1
ATOM 3692 O O . SER A 1 485 ? 14.602 14.161 -40.275 1.00 89.88 485 SER A O 1
ATOM 3694 N N . ALA A 1 486 ? 15.188 14.889 -42.319 1.00 91.31 486 ALA A N 1
ATOM 3695 C CA . ALA A 1 486 ? 13.868 15.406 -42.678 1.00 91.31 486 ALA A CA 1
ATOM 3696 C C . ALA A 1 486 ? 12.858 14.276 -42.938 1.00 91.31 486 ALA A C 1
ATOM 3698 O O . ALA A 1 486 ? 11.748 14.320 -42.414 1.00 91.31 486 ALA A O 1
ATOM 3699 N N . GLU A 1 487 ? 13.254 13.233 -43.677 1.00 91.50 487 GLU A N 1
ATOM 3700 C CA . GLU A 1 487 ? 12.417 12.043 -43.903 1.00 91.50 487 GLU A CA 1
ATOM 3701 C C . GLU A 1 487 ? 12.116 11.321 -42.582 1.00 91.50 487 GLU A C 1
ATOM 3703 O O . GLU A 1 487 ? 10.971 10.962 -42.315 1.00 91.50 487 GLU A O 1
ATOM 3708 N N . LYS A 1 488 ? 13.125 11.183 -41.711 1.00 92.62 488 LYS A N 1
ATOM 3709 C CA . LYS A 1 488 ? 12.969 10.588 -40.375 1.00 92.62 488 LYS A CA 1
ATOM 3710 C C . LYS A 1 488 ? 12.020 11.384 -39.479 1.00 92.62 488 LYS A C 1
ATOM 3712 O O . LYS A 1 488 ? 11.196 10.773 -38.805 1.00 92.62 488 LYS A O 1
ATOM 3717 N N . GLN A 1 489 ? 12.110 12.717 -39.479 1.00 92.25 489 GLN A N 1
ATOM 3718 C CA . GLN A 1 489 ? 11.183 13.558 -38.714 1.00 92.25 489 GLN A CA 1
ATOM 3719 C C . GLN A 1 489 ? 9.761 13.470 -39.278 1.00 92.25 489 GLN A C 1
ATOM 3721 O O . GLN A 1 489 ? 8.818 13.332 -38.510 1.00 92.25 489 GLN A O 1
ATOM 3726 N N . SER A 1 490 ? 9.599 13.487 -40.606 1.00 93.44 490 SER A N 1
ATOM 3727 C CA . SER A 1 490 ? 8.284 13.338 -41.241 1.00 93.44 490 SER A CA 1
ATOM 3728 C C . SER A 1 490 ? 7.617 12.016 -40.851 1.00 93.44 490 SER A C 1
ATOM 3730 O O . SER A 1 490 ? 6.448 12.010 -40.479 1.00 93.44 490 SER A O 1
ATOM 3732 N N . LEU A 1 491 ? 8.373 10.913 -40.871 1.00 91.94 491 LEU A N 1
ATOM 3733 C CA . LEU A 1 491 ? 7.884 9.594 -40.466 1.00 91.94 491 LEU A CA 1
ATOM 3734 C C . LEU A 1 491 ? 7.573 9.519 -38.960 1.00 91.94 491 LEU A C 1
ATOM 3736 O O . LEU A 1 491 ? 6.621 8.848 -38.563 1.00 91.94 491 LEU A O 1
ATOM 3740 N N . PHE A 1 492 ? 8.342 10.218 -38.117 1.00 94.38 492 PHE A N 1
ATOM 3741 C CA . PHE A 1 492 ? 8.043 10.339 -36.688 1.00 94.38 492 PHE A CA 1
ATOM 3742 C C . PHE A 1 492 ? 6.695 11.027 -36.448 1.00 94.38 492 PHE A C 1
ATOM 3744 O O . PHE A 1 492 ? 5.856 10.471 -35.741 1.00 94.38 492 PHE A O 1
ATOM 3751 N N . GLU A 1 493 ? 6.473 12.200 -37.050 1.00 94.25 493 GLU A N 1
ATOM 3752 C CA . GLU A 1 493 ? 5.223 12.950 -36.872 1.00 94.25 493 GLU A CA 1
ATOM 3753 C C . GLU A 1 493 ? 4.017 12.209 -37.475 1.00 94.25 493 GLU A C 1
ATOM 3755 O O . GLU A 1 493 ? 2.950 12.211 -36.873 1.00 94.25 493 GLU A O 1
ATOM 3760 N N . GLU A 1 494 ? 4.172 11.517 -38.611 1.00 94.38 494 GLU A N 1
ATOM 3761 C CA . GLU A 1 494 ? 3.096 10.719 -39.223 1.00 94.38 494 GLU A CA 1
ATOM 3762 C C . GLU A 1 494 ? 2.655 9.551 -38.322 1.00 94.38 494 GLU A C 1
ATOM 3764 O O . GLU A 1 494 ? 1.459 9.353 -38.078 1.00 94.38 494 GLU A O 1
ATOM 3769 N N . ILE A 1 495 ? 3.611 8.797 -37.763 1.00 92.25 495 ILE A N 1
ATOM 3770 C CA . ILE A 1 495 ? 3.304 7.699 -36.835 1.00 92.25 495 ILE A CA 1
ATOM 3771 C C . ILE A 1 495 ? 2.743 8.248 -35.519 1.00 92.25 495 ILE A C 1
ATOM 3773 O O . ILE A 1 495 ? 1.775 7.695 -34.995 1.00 92.25 495 ILE A O 1
ATOM 3777 N N . LYS A 1 496 ? 3.303 9.342 -34.992 1.00 91.94 496 LYS A N 1
ATOM 3778 C CA . LYS A 1 496 ? 2.804 10.002 -33.781 1.00 91.94 496 LYS A CA 1
ATOM 3779 C C . LYS A 1 496 ? 1.359 10.479 -33.959 1.00 91.94 496 LYS A C 1
ATOM 3781 O O . LYS A 1 496 ? 0.521 10.114 -33.142 1.00 91.94 496 LYS A O 1
ATOM 3786 N N . ALA A 1 497 ? 1.044 11.185 -35.044 1.00 91.31 497 ALA A N 1
ATOM 3787 C CA . ALA A 1 497 ? -0.316 11.632 -35.347 1.00 91.31 497 ALA A CA 1
ATOM 3788 C C . ALA A 1 497 ? -1.291 10.448 -35.502 1.00 91.31 497 ALA A C 1
ATOM 3790 O O . ALA A 1 497 ? -2.425 10.509 -35.032 1.00 91.31 497 ALA A O 1
ATOM 3791 N N . THR A 1 498 ? -0.838 9.337 -36.095 1.00 92.31 498 THR A N 1
ATOM 3792 C CA . THR A 1 498 ? -1.626 8.095 -36.195 1.00 92.31 498 THR A CA 1
ATOM 3793 C C . THR A 1 498 ? -1.901 7.470 -34.819 1.00 92.31 498 THR A C 1
ATOM 3795 O O . THR A 1 498 ? -2.999 6.966 -34.573 1.00 92.31 498 THR A O 1
ATOM 3798 N N . LEU A 1 499 ? -0.922 7.498 -33.907 1.00 90.19 499 LEU A N 1
ATOM 3799 C CA . LEU A 1 499 ? -1.085 7.034 -32.525 1.00 90.19 499 LEU A CA 1
ATOM 3800 C C . LEU A 1 499 ? -2.032 7.944 -31.737 1.00 90.19 499 LEU A C 1
ATOM 3802 O O . LEU A 1 499 ? -2.941 7.433 -31.094 1.00 90.19 499 LEU A O 1
ATOM 3806 N N . GLU A 1 500 ? -1.868 9.263 -31.830 1.00 87.75 500 GLU A N 1
ATOM 3807 C CA . GLU A 1 500 ? -2.723 10.265 -31.180 1.00 87.75 500 GLU A CA 1
ATOM 3808 C C . GLU A 1 500 ? -4.179 10.172 -31.667 1.00 87.75 500 GLU A C 1
ATOM 3810 O O . GLU A 1 500 ? -5.099 10.156 -30.855 1.00 87.75 500 GLU A O 1
ATOM 3815 N N . GLN A 1 501 ? -4.408 9.980 -32.973 1.00 87.12 501 GLN A N 1
ATOM 3816 C CA . GLN A 1 501 ? -5.750 9.758 -33.525 1.00 87.12 501 GLN A CA 1
ATOM 3817 C C . GLN A 1 501 ? -6.417 8.477 -32.982 1.00 87.12 501 GLN A C 1
ATOM 3819 O O . GLN A 1 501 ? -7.643 8.419 -32.863 1.00 87.12 501 GLN A O 1
ATOM 3824 N N . ARG A 1 502 ? -5.629 7.438 -32.676 1.00 85.81 502 ARG A N 1
ATOM 3825 C CA . ARG A 1 502 ? -6.120 6.145 -32.168 1.00 85.81 502 ARG A CA 1
ATOM 3826 C C . ARG A 1 502 ? -6.315 6.138 -30.650 1.00 85.81 502 ARG A C 1
ATOM 3828 O O . ARG A 1 502 ? -7.258 5.515 -30.172 1.00 85.81 502 ARG A O 1
ATOM 3835 N N . TYR A 1 503 ? -5.436 6.817 -29.922 1.00 87.00 503 TYR A N 1
ATOM 3836 C CA . TYR A 1 503 ? -5.387 6.907 -28.462 1.00 87.00 503 TYR A CA 1
ATOM 3837 C C . TYR A 1 503 ? -5.746 8.329 -28.013 1.00 87.00 503 TYR A C 1
ATOM 3839 O O . TYR A 1 503 ? -4.967 9.035 -27.370 1.00 87.00 503 TYR A O 1
ATOM 3847 N N . ARG A 1 504 ? -6.939 8.769 -28.425 1.00 82.81 504 ARG A N 1
ATOM 3848 C CA . ARG A 1 504 ? -7.398 10.161 -28.319 1.00 82.81 504 ARG A CA 1
ATOM 3849 C C . ARG A 1 504 ? -7.422 10.715 -26.892 1.00 82.81 504 ARG A C 1
ATOM 3851 O O . ARG A 1 504 ? -7.259 11.917 -26.715 1.00 82.81 504 ARG A O 1
ATOM 3858 N N . HIS A 1 505 ? -7.601 9.866 -25.879 1.00 83.25 505 HIS A N 1
ATOM 3859 C CA . HIS A 1 505 ? -7.619 10.296 -24.479 1.00 83.25 505 HIS A CA 1
ATOM 3860 C C . HIS A 1 505 ? -6.193 10.591 -23.970 1.00 83.25 505 HIS A C 1
ATOM 3862 O O . HIS A 1 505 ? -6.006 11.316 -22.998 1.00 83.25 505 HIS A O 1
ATOM 3868 N N . GLY A 1 506 ? -5.164 10.089 -24.659 1.00 82.50 506 GLY A N 1
ATOM 3869 C CA . GLY A 1 506 ? -3.759 10.348 -24.349 1.00 82.50 506 GLY A CA 1
ATOM 3870 C C . GLY A 1 506 ? -3.171 11.631 -24.954 1.00 82.50 506 GLY A C 1
ATOM 3871 O O . GLY A 1 506 ? -1.976 11.862 -24.799 1.00 82.50 506 GLY A O 1
ATOM 3872 N N . MET A 1 507 ? -3.963 12.449 -25.662 1.00 71.81 507 MET A N 1
ATOM 3873 C CA . MET A 1 507 ? -3.464 13.586 -26.459 1.00 71.81 507 MET A CA 1
ATOM 3874 C C . MET A 1 507 ? -3.063 14.839 -25.657 1.00 71.81 507 MET A C 1
ATOM 3876 O O . MET A 1 507 ? -2.459 15.749 -26.226 1.00 71.81 507 MET A O 1
ATOM 3880 N N . THR A 1 508 ? -3.403 14.936 -24.367 1.00 69.31 508 THR A N 1
ATOM 3881 C CA . THR A 1 508 ? -3.059 16.109 -23.538 1.00 69.31 508 THR A CA 1
ATOM 3882 C C . THR A 1 508 ? -1.820 15.870 -22.672 1.00 69.31 508 THR A C 1
ATOM 3884 O O . THR A 1 508 ? -1.210 14.805 -22.708 1.00 69.31 508 THR A O 1
ATOM 3887 N N . GLU A 1 509 ? -1.420 16.862 -21.871 1.00 77.00 509 GLU A N 1
ATOM 3888 C CA . GLU A 1 509 ? -0.231 16.747 -21.023 1.00 77.00 509 GLU A CA 1
ATOM 3889 C C . GLU A 1 509 ? -0.344 15.589 -20.011 1.00 77.00 509 GLU A C 1
ATOM 3891 O O . GLU A 1 509 ? -1.185 15.611 -19.114 1.00 77.00 509 GLU A O 1
ATOM 3896 N N . VAL A 1 510 ? 0.556 14.604 -20.127 1.00 79.81 510 VAL A N 1
ATOM 3897 C CA . VAL A 1 510 ? 0.577 13.370 -19.316 1.00 79.81 510 VAL A CA 1
ATOM 3898 C C . VAL A 1 510 ? 0.563 13.644 -17.808 1.00 79.81 510 VAL A C 1
ATOM 3900 O O . VAL A 1 510 ? -0.052 12.902 -17.043 1.00 79.81 510 VAL A O 1
ATOM 3903 N N . THR A 1 511 ? 1.236 14.711 -17.362 1.00 83.75 511 THR A N 1
ATOM 3904 C CA . THR A 1 511 ? 1.389 15.030 -15.933 1.00 83.75 511 THR A CA 1
ATOM 3905 C C . THR A 1 511 ? 0.042 15.304 -15.257 1.00 83.75 511 THR A C 1
ATOM 3907 O O . THR A 1 511 ? -0.134 14.944 -14.093 1.00 83.75 511 THR A O 1
ATOM 3910 N N . ARG A 1 512 ? -0.937 15.859 -15.990 1.00 82.62 512 ARG A N 1
ATOM 3911 C CA . ARG A 1 512 ? -2.294 16.169 -15.509 1.00 82.62 512 ARG A CA 1
ATOM 3912 C C . ARG A 1 512 ? -3.030 14.933 -14.989 1.00 82.62 512 ARG A C 1
ATOM 3914 O O . ARG A 1 512 ? -3.885 15.065 -14.120 1.00 82.62 512 ARG A O 1
ATOM 3921 N N . PHE A 1 513 ? -2.683 13.754 -15.503 1.00 85.62 513 PHE A N 1
ATOM 3922 C CA . PHE A 1 513 ? -3.328 12.481 -15.182 1.00 85.62 513 PHE A CA 1
ATOM 3923 C C . PHE A 1 513 ? -2.646 11.714 -14.043 1.00 85.62 513 PHE A C 1
ATOM 3925 O O . PHE A 1 513 ? -3.120 10.652 -13.639 1.00 85.62 513 PHE A O 1
ATOM 3932 N N . LEU A 1 514 ? -1.530 12.227 -13.512 1.00 90.38 514 LEU A N 1
ATOM 3933 C CA . LEU A 1 514 ? -0.877 11.628 -12.352 1.00 90.38 514 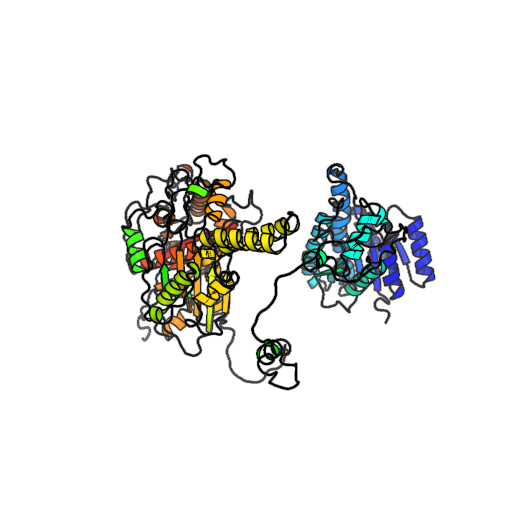LEU A CA 1
ATOM 3934 C C . LEU A 1 514 ? -1.818 11.681 -11.134 1.00 90.38 514 LEU A C 1
ATOM 3936 O O . LEU A 1 514 ? -2.497 12.692 -10.949 1.00 90.38 514 LEU A O 1
ATOM 3940 N N . PRO A 1 515 ? -1.828 10.655 -10.260 1.00 93.31 515 PRO A N 1
ATOM 3941 C CA . PRO A 1 515 ? -2.783 10.539 -9.153 1.00 93.31 515 PRO A CA 1
ATOM 3942 C C . PRO A 1 515 ? -2.989 11.800 -8.299 1.00 93.31 515 PRO A C 1
ATOM 3944 O O . PRO A 1 515 ? -4.122 12.175 -8.008 1.00 93.31 515 PRO A O 1
ATOM 3947 N N . HIS A 1 516 ? -1.905 12.495 -7.941 1.00 91.94 516 HIS A N 1
ATOM 3948 C CA . HIS A 1 516 ? -1.976 13.734 -7.162 1.00 91.94 516 HIS A CA 1
ATOM 3949 C C . HIS A 1 516 ? -2.629 14.888 -7.940 1.00 91.94 516 HIS A C 1
ATOM 3951 O O . HIS A 1 516 ? -3.361 15.677 -7.354 1.00 91.94 516 HIS A O 1
ATOM 3957 N N . ASN A 1 517 ? -2.417 14.974 -9.255 1.00 92.62 517 ASN A N 1
ATOM 3958 C CA . ASN A 1 517 ? -3.032 16.004 -10.088 1.00 92.62 517 ASN A CA 1
ATOM 3959 C C . ASN A 1 517 ? -4.514 15.717 -10.344 1.00 92.62 517 ASN A C 1
ATOM 3961 O O . ASN A 1 517 ? -5.297 16.658 -10.363 1.00 92.62 517 ASN A O 1
ATOM 3965 N N . VAL A 1 518 ? -4.930 14.451 -10.451 1.00 92.62 518 VAL A N 1
ATOM 3966 C CA . VAL A 1 518 ? -6.359 14.083 -10.498 1.00 92.62 518 VAL A CA 1
ATOM 3967 C C . VAL A 1 518 ? -7.072 14.527 -9.215 1.00 92.62 518 VAL A C 1
ATOM 3969 O O . VAL A 1 518 ? -8.076 15.235 -9.285 1.00 92.62 518 VAL A O 1
ATOM 3972 N N . GLY A 1 519 ? -6.510 14.210 -8.041 1.00 94.50 519 GLY A N 1
ATOM 3973 C CA . GLY A 1 519 ? -7.043 14.680 -6.756 1.00 94.50 519 GLY A CA 1
ATOM 3974 C C . GLY A 1 519 ? -7.072 16.209 -6.642 1.00 94.50 519 GLY A C 1
ATOM 3975 O O . GLY A 1 519 ? -8.112 16.788 -6.331 1.00 94.50 519 GLY A O 1
ATOM 3976 N N . TYR A 1 520 ? -5.961 16.878 -6.965 1.00 94.69 520 TYR A N 1
ATOM 3977 C CA . TYR A 1 520 ? -5.863 18.339 -6.934 1.00 94.69 520 TYR A CA 1
ATOM 3978 C C . TYR A 1 520 ? -6.890 19.005 -7.860 1.00 94.69 520 TYR A C 1
ATOM 3980 O O . TYR A 1 520 ? -7.662 19.849 -7.412 1.00 94.69 520 TYR A O 1
ATOM 3988 N N . ASN A 1 521 ? -6.962 18.589 -9.127 1.00 92.62 521 ASN A N 1
ATOM 3989 C CA . ASN A 1 521 ? -7.898 19.140 -10.108 1.00 92.62 521 ASN A CA 1
ATOM 3990 C C . ASN A 1 521 ? -9.362 18.888 -9.714 1.00 92.62 521 ASN A C 1
ATOM 3992 O O . ASN A 1 521 ? -10.217 19.737 -9.971 1.00 92.62 521 ASN A O 1
ATOM 3996 N N . ALA A 1 522 ? -9.660 17.757 -9.064 1.00 93.75 522 ALA A N 1
ATOM 3997 C CA . ALA A 1 522 ? -11.004 17.466 -8.583 1.00 93.75 522 ALA A CA 1
ATOM 3998 C C . ALA A 1 522 ? -11.436 18.440 -7.476 1.00 93.75 522 ALA A C 1
ATOM 4000 O O . ALA A 1 522 ? -12.531 18.994 -7.575 1.00 93.75 522 ALA A O 1
ATOM 4001 N N . MET A 1 523 ? -10.579 18.723 -6.486 1.00 95.25 523 MET A N 1
ATOM 4002 C CA . MET A 1 523 ? -10.903 19.641 -5.379 1.00 95.25 523 MET A CA 1
ATOM 4003 C C . MET A 1 523 ? -10.702 21.134 -5.687 1.00 95.25 523 MET A C 1
ATOM 4005 O O . MET A 1 523 ? -11.290 21.981 -5.013 1.00 95.25 523 MET A O 1
ATOM 4009 N N . HIS A 1 524 ? -9.885 21.481 -6.687 1.00 93.25 524 HIS A N 1
ATOM 4010 C CA . HIS A 1 524 ? -9.464 22.859 -6.949 1.00 93.25 524 HIS A CA 1
ATOM 4011 C C . HIS A 1 524 ? -10.654 23.803 -7.197 1.00 93.25 524 HIS A C 1
ATOM 4013 O O . HIS A 1 524 ? -11.481 23.577 -8.088 1.00 93.25 524 HIS A O 1
ATOM 4019 N N . GLY A 1 525 ? -10.745 24.880 -6.414 1.00 90.31 525 GLY A N 1
ATOM 4020 C CA . GLY A 1 525 ? -11.856 25.836 -6.480 1.00 90.31 525 GLY A CA 1
ATOM 4021 C C . GLY A 1 525 ? -13.197 25.298 -5.960 1.00 90.31 525 GLY A C 1
ATOM 4022 O O . GLY A 1 525 ? -14.230 25.878 -6.276 1.00 90.31 525 GLY A O 1
ATOM 4023 N N . ILE A 1 526 ? -13.189 24.189 -5.211 1.00 94.25 526 ILE A N 1
ATOM 4024 C CA . ILE A 1 526 ? -14.328 23.697 -4.417 1.00 94.25 526 ILE A CA 1
ATOM 4025 C C . ILE A 1 526 ? -13.949 23.678 -2.934 1.00 94.25 526 ILE A C 1
ATOM 4027 O O . ILE A 1 526 ? -14.679 24.230 -2.118 1.00 94.25 526 ILE A O 1
ATOM 4031 N N . LEU A 1 527 ? -12.809 23.067 -2.596 1.00 96.19 527 LEU A N 1
ATOM 4032 C CA . LEU A 1 527 ? -12.260 23.067 -1.238 1.00 96.19 527 LEU A CA 1
ATOM 4033 C C . LEU A 1 527 ? -11.247 24.216 -1.048 1.00 96.19 527 LEU A C 1
ATOM 4035 O O . LEU A 1 527 ? -10.705 24.714 -2.045 1.00 96.19 527 LEU A O 1
ATOM 4039 N N . PRO A 1 528 ? -10.962 24.637 0.203 1.00 95.50 528 PRO A N 1
ATOM 4040 C CA . PRO A 1 528 ? -9.921 25.621 0.504 1.00 95.50 528 PRO A CA 1
ATOM 4041 C C . PRO A 1 528 ? -8.545 25.239 -0.056 1.00 95.50 528 PRO A C 1
ATOM 4043 O O . PRO A 1 528 ? -8.197 24.061 -0.167 1.00 95.50 528 PRO A O 1
ATOM 4046 N N . ALA A 1 529 ? -7.744 26.242 -0.420 1.00 92.94 529 ALA A N 1
ATOM 4047 C CA . ALA A 1 529 ? -6.471 26.044 -1.123 1.00 92.94 529 ALA A CA 1
ATOM 4048 C C . ALA A 1 529 ? -5.372 25.368 -0.274 1.00 92.94 529 ALA A C 1
ATOM 4050 O O . ALA A 1 529 ? -4.375 24.902 -0.821 1.00 92.94 529 ALA A O 1
ATOM 4051 N N . ASP A 1 530 ? -5.557 25.331 1.042 1.00 94.50 530 ASP A N 1
ATOM 4052 C CA . ASP A 1 530 ? -4.713 24.718 2.068 1.00 94.50 530 ASP A CA 1
ATOM 4053 C C . ASP A 1 530 ? -5.192 23.321 2.515 1.00 94.50 530 ASP A C 1
ATOM 4055 O O . ASP A 1 530 ? -4.581 22.722 3.397 1.00 94.50 530 ASP A O 1
ATOM 4059 N N . THR A 1 531 ? -6.231 22.769 1.873 1.00 97.88 531 THR A N 1
ATOM 4060 C CA . THR A 1 531 ? -6.718 21.395 2.101 1.00 97.88 531 THR A CA 1
ATOM 4061 C C . THR A 1 531 ? -5.593 20.359 1.977 1.00 97.88 531 THR A C 1
ATOM 4063 O O . THR A 1 531 ? -4.913 20.290 0.948 1.00 97.88 531 THR A O 1
ATOM 4066 N N . GLU A 1 532 ? -5.440 19.484 2.979 1.00 97.19 532 GLU A N 1
ATOM 4067 C CA . GLU A 1 532 ? -4.486 18.367 2.924 1.00 97.19 532 GLU A CA 1
ATOM 4068 C C . GLU A 1 532 ? -4.972 17.304 1.923 1.00 97.19 532 GLU A C 1
ATOM 4070 O O . GLU A 1 532 ? -5.899 16.546 2.207 1.00 97.19 532 GLU A O 1
ATOM 4075 N N . LEU A 1 533 ? -4.347 17.236 0.744 1.00 98.00 533 LEU A N 1
ATOM 4076 C CA . LEU A 1 533 ? -4.612 16.204 -0.263 1.00 98.00 533 LEU A CA 1
ATOM 4077 C C . LEU A 1 533 ? -3.761 14.954 -0.011 1.00 98.00 533 LEU A C 1
ATOM 4079 O O . LEU A 1 533 ? -2.531 15.015 -0.062 1.00 98.00 533 LEU A O 1
ATOM 4083 N N . GLN A 1 534 ? -4.411 13.796 0.111 1.00 98.38 534 GLN A N 1
ATOM 4084 C CA . GLN A 1 534 ? -3.743 12.497 0.121 1.00 98.38 534 GLN A CA 1
ATOM 4085 C C . GLN A 1 534 ? -4.406 11.512 -0.850 1.00 98.38 534 GLN A C 1
ATOM 4087 O O . GLN A 1 534 ? -5.620 11.319 -0.851 1.00 98.38 534 GLN A O 1
ATOM 4092 N N . ILE A 1 535 ? -3.579 10.833 -1.649 1.00 97.94 535 ILE A N 1
ATOM 4093 C CA . ILE A 1 535 ? -4.002 9.707 -2.485 1.00 97.94 535 ILE A CA 1
ATOM 4094 C C . ILE A 1 535 ? -3.604 8.391 -1.817 1.00 97.94 535 ILE A C 1
ATOM 4096 O O . ILE A 1 535 ? -2.487 8.259 -1.310 1.00 97.94 535 ILE A O 1
ATOM 4100 N N . VAL A 1 536 ? -4.519 7.423 -1.824 1.00 98.00 536 VAL A N 1
ATOM 4101 C CA . VAL A 1 536 ? -4.379 6.130 -1.150 1.00 98.00 536 VAL A CA 1
ATOM 4102 C C . VAL A 1 536 ? -4.520 4.997 -2.162 1.00 98.00 536 VAL A C 1
ATOM 4104 O O . VAL A 1 536 ? -5.552 4.882 -2.822 1.00 98.00 536 VAL A O 1
ATOM 4107 N N . ASP A 1 537 ? -3.500 4.142 -2.249 1.00 97.31 537 ASP A N 1
ATOM 4108 C CA . ASP A 1 537 ? -3.530 2.920 -3.054 1.00 97.31 537 ASP A CA 1
ATOM 4109 C C . ASP A 1 537 ? -3.299 1.681 -2.172 1.00 97.31 537 ASP A C 1
ATOM 4111 O O . ASP A 1 537 ? -2.180 1.356 -1.774 1.00 97.31 537 ASP A O 1
ATOM 4115 N N . THR A 1 538 ? -4.399 0.999 -1.864 1.00 96.06 538 THR A N 1
ATOM 4116 C CA . THR A 1 538 ? -4.465 -0.346 -1.281 1.00 96.06 538 THR A CA 1
ATOM 4117 C C . THR A 1 538 ? -5.362 -1.241 -2.152 1.00 96.06 538 THR A C 1
ATOM 4119 O O . THR A 1 538 ? -6.166 -2.041 -1.668 1.00 96.06 538 THR A O 1
ATOM 4122 N N . ALA A 1 539 ? -5.278 -1.077 -3.477 1.00 95.31 539 ALA A N 1
ATOM 4123 C CA . ALA A 1 539 ? -6.165 -1.734 -4.432 1.00 95.31 539 ALA A CA 1
ATOM 4124 C C . ALA A 1 539 ? -7.662 -1.528 -4.098 1.00 95.31 539 ALA A C 1
ATOM 4126 O O . ALA A 1 539 ? -8.106 -0.426 -3.766 1.00 95.31 539 ALA A O 1
ATOM 4127 N N . CYS A 1 540 ? -8.455 -2.597 -4.157 1.00 95.88 540 CYS A N 1
ATOM 4128 C CA . CYS A 1 540 ? -9.907 -2.600 -3.968 1.00 95.88 540 CYS A CA 1
ATOM 4129 C C . CYS A 1 540 ? -10.384 -2.166 -2.562 1.00 95.88 540 CYS A C 1
ATOM 4131 O O . CYS A 1 540 ? -11.586 -1.994 -2.370 1.00 95.88 540 CYS A O 1
ATOM 4133 N N . SER A 1 541 ? -9.482 -2.002 -1.581 1.00 97.50 541 SER A N 1
ATOM 4134 C CA . SER A 1 541 ? -9.800 -1.500 -0.231 1.00 97.50 541 SER A CA 1
ATOM 4135 C C . SER A 1 541 ? -9.565 0.010 -0.048 1.00 97.50 541 SER A C 1
ATOM 4137 O O . SER A 1 541 ? -9.914 0.560 1.000 1.00 97.50 541 SER A O 1
ATOM 4139 N N . SER A 1 542 ? -9.033 0.695 -1.069 1.00 98.25 542 SER A N 1
ATOM 4140 C CA . SER A 1 542 ? -8.494 2.061 -0.961 1.00 98.25 542 SER A CA 1
ATOM 4141 C C . SER A 1 542 ? -9.447 3.095 -0.377 1.00 98.25 542 SER A C 1
ATOM 4143 O O . SER A 1 542 ? -9.035 3.855 0.493 1.00 98.25 542 SER A O 1
ATOM 4145 N N . SER A 1 543 ? -10.716 3.134 -0.793 1.00 98.56 543 SER A N 1
ATOM 4146 C CA . SER A 1 543 ? -11.658 4.130 -0.266 1.00 98.56 543 SER A CA 1
ATOM 4147 C C . SER A 1 543 ? -11.977 3.950 1.224 1.00 98.56 543 SER A C 1
ATOM 4149 O O . SER A 1 543 ? -12.268 4.934 1.894 1.00 98.56 543 SER A O 1
ATOM 4151 N N . LEU A 1 544 ? -11.912 2.723 1.768 1.00 98.62 544 LEU A N 1
ATOM 4152 C CA . LEU A 1 544 ? -12.067 2.513 3.216 1.00 98.62 544 LEU A CA 1
ATOM 4153 C C . LEU A 1 544 ? -10.776 2.860 3.968 1.00 98.62 544 LEU A C 1
ATOM 4155 O O . LEU A 1 544 ? -10.843 3.449 5.038 1.00 98.62 544 LEU A O 1
ATOM 4159 N N . TYR A 1 545 ? -9.598 2.584 3.401 1.00 98.56 545 TYR A N 1
ATOM 4160 C CA . TYR A 1 545 ? -8.334 3.077 3.969 1.00 98.56 545 TYR A CA 1
ATOM 4161 C C . TYR A 1 545 ? -8.243 4.610 3.952 1.00 98.56 545 TYR A C 1
ATOM 4163 O O . TYR A 1 545 ? -7.713 5.209 4.885 1.00 98.56 545 TYR A O 1
ATOM 4171 N N . ALA A 1 546 ? -8.805 5.256 2.931 1.00 98.62 546 ALA A N 1
ATOM 4172 C CA . ALA A 1 546 ? -8.938 6.704 2.870 1.00 98.62 546 ALA A CA 1
ATOM 4173 C C . ALA A 1 546 ? -9.842 7.248 3.994 1.00 98.62 546 ALA A C 1
ATOM 4175 O O . ALA A 1 546 ? -9.472 8.214 4.659 1.00 98.62 546 ALA A O 1
ATOM 4176 N N . MET A 1 547 ? -10.969 6.580 4.276 1.00 98.50 547 MET A N 1
ATOM 4177 C CA . MET A 1 547 ? -11.806 6.890 5.445 1.00 98.50 547 MET A CA 1
ATOM 4178 C C . MET A 1 547 ? -11.075 6.649 6.767 1.00 98.50 547 MET A C 1
ATOM 4180 O O . MET A 1 547 ? -11.158 7.497 7.642 1.00 98.50 547 MET A O 1
ATOM 4184 N N . ASP A 1 548 ? -10.333 5.547 6.920 1.00 97.94 548 ASP A N 1
ATOM 4185 C CA . ASP A 1 548 ? -9.546 5.245 8.129 1.00 97.94 548 ASP A CA 1
ATOM 4186 C C . ASP A 1 548 ? -8.560 6.382 8.458 1.00 97.94 548 ASP A C 1
ATOM 4188 O O . ASP A 1 548 ? -8.435 6.816 9.603 1.00 97.94 548 ASP A O 1
ATOM 4192 N N . ILE A 1 549 ? -7.899 6.920 7.429 1.00 98.50 549 ILE A N 1
ATOM 4193 C CA . ILE A 1 549 ? -7.001 8.075 7.540 1.00 98.50 549 ILE A CA 1
ATOM 4194 C C . ILE A 1 549 ? -7.776 9.353 7.904 1.00 98.50 549 ILE A C 1
ATOM 4196 O O . ILE A 1 549 ? -7.371 10.047 8.835 1.00 98.50 549 ILE A O 1
ATOM 4200 N N . GLY A 1 550 ? -8.893 9.647 7.228 1.00 98.12 550 GLY A N 1
ATOM 4201 C CA . GLY A 1 550 ? -9.718 10.830 7.507 1.00 98.12 550 GLY A CA 1
ATOM 4202 C C . GLY A 1 550 ? -10.335 10.825 8.911 1.00 98.12 550 GLY A C 1
ATOM 4203 O O . GLY A 1 550 ? -10.225 11.811 9.635 1.00 98.12 550 GLY A O 1
ATOM 4204 N N . ILE A 1 551 ? -10.892 9.687 9.340 1.00 97.31 551 ILE A N 1
ATOM 4205 C CA . ILE A 1 551 ? -11.386 9.425 10.704 1.00 97.31 551 ILE A CA 1
ATOM 4206 C C . ILE A 1 551 ? -10.292 9.736 11.730 1.00 97.31 551 ILE A C 1
ATOM 4208 O O . ILE A 1 551 ? -10.531 10.459 12.695 1.00 97.31 551 ILE A O 1
ATOM 4212 N N . LYS A 1 552 ? -9.065 9.248 11.507 1.00 95.88 552 LYS A N 1
ATOM 4213 C CA . LYS A 1 552 ? -7.926 9.523 12.394 1.00 95.88 552 LYS A CA 1
ATOM 4214 C C . LYS A 1 552 ? -7.517 10.998 12.378 1.00 95.88 552 LYS A C 1
ATOM 4216 O O . LYS A 1 552 ? -7.194 11.523 13.438 1.00 95.88 552 LYS A O 1
ATOM 4221 N N . GLY A 1 553 ? -7.567 11.677 11.230 1.00 97.06 553 GLY A N 1
ATOM 4222 C CA . GLY A 1 553 ? -7.336 13.124 11.122 1.00 97.06 553 GLY A CA 1
ATOM 4223 C C . GLY A 1 553 ? -8.312 13.942 11.975 1.00 97.06 553 GLY A C 1
ATOM 4224 O O . GLY A 1 553 ? -7.875 14.760 12.788 1.00 97.06 553 GLY A O 1
ATOM 4225 N N . LEU A 1 554 ? -9.611 13.634 11.867 1.00 97.19 554 LEU A N 1
ATOM 4226 C CA . LEU A 1 554 ? -10.677 14.229 12.682 1.00 97.19 554 LEU A CA 1
ATOM 4227 C C . LEU A 1 554 ? -10.469 13.960 14.177 1.00 97.19 554 LEU A C 1
ATOM 4229 O O . LEU A 1 554 ? -10.421 14.893 14.974 1.00 97.19 554 LEU A O 1
ATOM 4233 N N . LEU A 1 555 ? -10.310 12.692 14.577 1.00 94.81 555 LEU A N 1
ATOM 4234 C CA . LEU A 1 555 ? -10.143 12.313 15.986 1.00 94.81 555 LEU A CA 1
ATOM 4235 C C . LEU A 1 555 ? -8.907 12.970 16.619 1.00 94.81 555 LEU A C 1
ATOM 4237 O O . LEU A 1 555 ? -8.982 13.439 17.751 1.00 94.81 555 LEU A O 1
ATOM 4241 N N . MET A 1 556 ? -7.803 13.082 15.872 1.00 94.69 556 MET A N 1
ATOM 4242 C CA . MET A 1 556 ? -6.580 13.770 16.306 1.00 94.69 556 MET A CA 1
ATOM 4243 C C . MET A 1 556 ? -6.689 15.307 16.335 1.00 94.69 556 MET A C 1
ATOM 4245 O O . MET A 1 556 ? -5.717 15.952 16.727 1.00 94.69 556 MET A O 1
ATOM 4249 N N . GLY A 1 557 ? -7.806 15.900 15.896 1.00 94.56 557 GLY A N 1
ATOM 4250 C CA . GLY A 1 557 ? -7.972 17.356 15.814 1.00 94.56 557 GLY A CA 1
ATOM 4251 C C . GLY A 1 557 ? -7.044 18.025 14.794 1.00 94.56 557 GLY A C 1
ATOM 4252 O O . GLY A 1 557 ? -6.680 19.184 14.962 1.00 94.56 557 GLY A O 1
ATOM 4253 N N . LYS A 1 558 ? -6.607 17.289 13.761 1.00 95.12 558 LYS A N 1
ATOM 4254 C CA . LYS A 1 558 ? -5.816 17.851 12.651 1.00 95.12 558 LYS A CA 1
ATOM 4255 C C . LYS A 1 558 ? -6.678 18.568 11.618 1.00 95.12 558 LYS A C 1
ATOM 4257 O O . LYS A 1 558 ? -6.184 19.454 10.928 1.00 95.12 558 LYS A O 1
ATOM 4262 N N . GLN A 1 559 ? -7.911 18.097 11.466 1.00 96.69 559 GLN A N 1
ATOM 4263 C CA . GLN A 1 559 ? -8.906 18.623 10.550 1.00 96.69 559 GLN A CA 1
ATOM 4264 C C . GLN A 1 559 ? -10.266 18.663 11.235 1.00 96.69 559 GLN A C 1
ATOM 4266 O O . GLN A 1 559 ? -10.588 17.773 12.024 1.00 96.69 559 GLN A O 1
ATOM 4271 N N . ASP A 1 560 ? -11.075 19.651 10.877 1.00 97.69 560 ASP A N 1
ATOM 4272 C CA . ASP A 1 560 ? -12.468 19.767 11.311 1.00 97.69 560 ASP A CA 1
ATOM 4273 C C . ASP A 1 560 ? -13.415 19.011 10.366 1.00 97.69 560 ASP A C 1
ATOM 4275 O O . ASP A 1 560 ? -14.485 18.549 10.775 1.00 97.69 560 ASP A O 1
ATOM 4279 N N . ILE A 1 561 ? -13.014 18.876 9.095 1.00 98.69 561 ILE A N 1
ATOM 4280 C CA . ILE A 1 561 ? -13.763 18.205 8.029 1.00 98.69 561 ILE A CA 1
ATOM 4281 C C . ILE A 1 561 ? -12.832 17.267 7.249 1.00 98.69 561 ILE A C 1
ATOM 4283 O O . ILE A 1 561 ? -11.780 17.672 6.749 1.00 98.69 561 ILE A O 1
ATOM 4287 N N . ALA A 1 562 ? -13.236 16.005 7.092 1.00 98.81 562 ALA A N 1
ATOM 4288 C CA . ALA A 1 562 ? -12.526 15.040 6.256 1.00 98.81 562 ALA A CA 1
ATOM 4289 C C . ALA A 1 562 ? -13.410 14.589 5.095 1.00 98.81 562 ALA A C 1
ATOM 4291 O O . ALA A 1 562 ? -14.454 13.967 5.276 1.00 98.81 562 ALA A O 1
ATOM 4292 N N . VAL A 1 563 ? -12.974 14.887 3.878 1.00 98.88 563 VAL A N 1
ATOM 4293 C CA . VAL A 1 563 ? -13.654 14.506 2.645 1.00 98.88 563 VAL A CA 1
ATOM 4294 C C . VAL A 1 563 ? -12.978 13.246 2.112 1.00 98.88 563 VAL A C 1
ATOM 4296 O O . VAL A 1 563 ? -11.829 13.282 1.672 1.00 98.88 563 VAL A O 1
ATOM 4299 N N . CYS A 1 564 ? -13.678 12.117 2.194 1.00 98.88 564 CYS A N 1
ATOM 4300 C CA . CYS A 1 564 ? -13.122 10.788 1.937 1.00 98.88 564 CYS A CA 1
ATOM 4301 C C . CYS A 1 564 ? -13.839 10.103 0.774 1.00 98.88 564 CYS A C 1
ATOM 4303 O O . CYS A 1 564 ? -15.053 10.226 0.628 1.00 98.88 564 CYS A O 1
ATOM 4305 N N . GLY A 1 565 ? -13.125 9.344 -0.054 1.00 98.44 565 GLY A N 1
ATOM 4306 C CA . GLY A 1 565 ? -13.751 8.747 -1.233 1.00 98.44 565 GLY A CA 1
ATOM 4307 C C . GLY A 1 565 ? -12.837 7.876 -2.076 1.00 98.44 565 GLY A C 1
ATOM 4308 O O . GLY A 1 565 ? -11.832 7.352 -1.599 1.00 98.44 565 GLY A O 1
ATOM 4309 N N . GLY A 1 566 ? -13.193 7.719 -3.346 1.00 98.25 566 GLY A N 1
ATOM 4310 C CA . GLY A 1 566 ? -12.383 7.019 -4.336 1.00 98.25 566 GLY A CA 1
ATOM 4311 C C . GLY A 1 566 ? -12.909 7.193 -5.757 1.00 98.25 566 GLY A C 1
ATOM 4312 O O . GLY A 1 566 ? -14.078 7.531 -5.949 1.00 98.25 566 GLY A O 1
ATOM 4313 N N . ALA A 1 567 ? -12.053 6.946 -6.749 1.00 97.81 567 ALA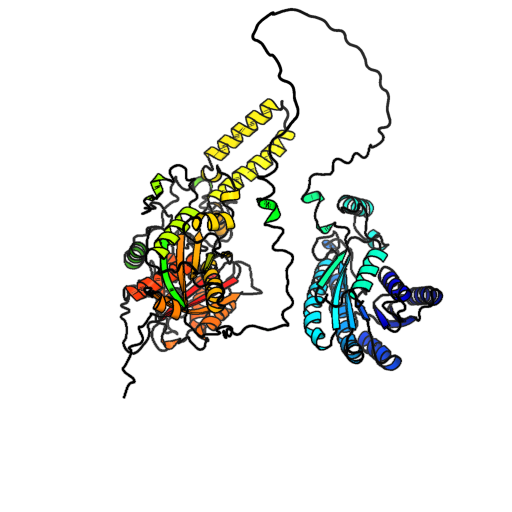 A N 1
ATOM 4314 C CA . ALA A 1 567 ? -12.430 6.943 -8.163 1.00 97.81 567 ALA A CA 1
ATOM 4315 C C . ALA A 1 567 ? -11.650 5.886 -8.962 1.00 97.81 567 ALA A C 1
ATOM 4317 O O . ALA A 1 567 ? -10.521 5.537 -8.621 1.00 97.81 567 ALA A O 1
ATOM 4318 N N . PHE A 1 568 ? -12.262 5.373 -10.029 1.00 96.25 568 PHE A N 1
ATOM 4319 C CA . PHE A 1 568 ? -11.669 4.396 -10.941 1.00 96.25 568 PHE A CA 1
ATOM 4320 C C . PHE A 1 568 ? -12.361 4.450 -12.312 1.00 96.25 568 PHE A C 1
ATOM 4322 O O . PHE A 1 568 ? -13.590 4.411 -12.393 1.00 96.25 568 PHE A O 1
ATOM 4329 N N . ALA A 1 569 ? -11.575 4.503 -13.387 1.00 93.00 569 ALA A N 1
ATOM 4330 C CA . ALA A 1 569 ? -12.015 4.286 -14.762 1.00 93.00 569 ALA A CA 1
ATOM 4331 C C . ALA A 1 569 ? -11.442 2.969 -15.289 1.00 93.00 569 ALA A C 1
ATOM 4333 O O . ALA A 1 569 ? -10.236 2.723 -15.205 1.00 93.00 569 ALA A O 1
ATOM 4334 N N . LEU A 1 570 ? -12.293 2.139 -15.891 1.00 90.69 570 LEU A N 1
ATOM 4335 C CA . LEU A 1 570 ? -11.843 0.894 -16.500 1.00 90.69 570 LEU A CA 1
ATOM 4336 C C . LEU A 1 570 ? -11.081 1.163 -17.809 1.00 90.69 570 LEU A C 1
ATOM 4338 O O . LEU A 1 570 ? -11.473 2.015 -18.612 1.00 90.69 570 LEU A O 1
ATOM 4342 N N . THR A 1 571 ? -10.020 0.385 -18.039 1.00 90.44 571 THR A N 1
ATOM 4343 C CA . THR A 1 571 ? -9.146 0.469 -19.219 1.00 90.44 571 THR A CA 1
ATOM 4344 C C . THR A 1 571 ? -8.913 -0.912 -19.858 1.00 90.44 571 THR A C 1
ATOM 4346 O O . THR A 1 571 ? -9.067 -1.941 -19.183 1.00 90.44 571 THR A O 1
ATOM 4349 N N . PRO A 1 572 ? -8.474 -0.980 -21.135 1.00 89.81 572 PRO A N 1
ATOM 4350 C CA . PRO A 1 572 ? -8.084 -2.239 -21.773 1.00 89.81 572 PRO A CA 1
ATOM 4351 C C . PRO A 1 572 ? -6.989 -2.994 -21.011 1.00 89.81 572 PRO A C 1
ATOM 4353 O O . PRO A 1 572 ? -7.070 -4.218 -20.901 1.00 89.81 572 PRO A O 1
ATOM 4356 N N . ARG A 1 573 ? -5.998 -2.283 -20.443 1.00 90.75 573 ARG A N 1
ATOM 4357 C CA . ARG A 1 573 ? -4.894 -2.885 -19.676 1.00 90.75 573 ARG A CA 1
ATOM 4358 C C . ARG A 1 573 ? -5.431 -3.714 -18.516 1.00 90.75 573 ARG A C 1
ATOM 4360 O O . ARG A 1 573 ? -5.077 -4.883 -18.395 1.00 90.75 573 ARG A O 1
ATOM 4367 N N . ASN A 1 574 ? -6.309 -3.131 -17.702 1.00 90.19 574 ASN A N 1
ATOM 4368 C CA . ASN A 1 574 ? -6.917 -3.813 -16.561 1.00 90.19 574 ASN A CA 1
ATOM 4369 C C . ASN A 1 574 ? -7.660 -5.084 -16.997 1.00 90.19 574 ASN A C 1
ATOM 4371 O O . ASN A 1 574 ? -7.451 -6.154 -16.427 1.00 90.19 574 ASN A O 1
ATOM 4375 N N . SER A 1 575 ? -8.464 -4.993 -18.061 1.00 91.38 575 SER A N 1
ATOM 4376 C CA . SER A 1 575 ? -9.189 -6.147 -18.610 1.00 91.38 575 SER A CA 1
ATOM 4377 C C . SER A 1 575 ? -8.242 -7.269 -19.069 1.00 91.38 575 SER A C 1
ATOM 4379 O O . SER A 1 575 ? -8.467 -8.439 -18.767 1.00 91.38 575 SER A O 1
ATOM 4381 N N . ILE A 1 576 ? -7.136 -6.934 -19.742 1.00 93.94 576 ILE A N 1
ATOM 4382 C CA . ILE A 1 576 ? -6.131 -7.916 -20.183 1.00 93.94 576 ILE A CA 1
ATOM 4383 C C . ILE A 1 576 ? -5.415 -8.554 -18.984 1.00 93.94 576 ILE A C 1
ATOM 4385 O O . ILE A 1 576 ? -5.316 -9.781 -18.915 1.00 93.94 576 ILE A O 1
ATOM 4389 N N . LEU A 1 577 ? -4.950 -7.749 -18.022 1.00 92.12 577 LEU A N 1
ATOM 4390 C CA . LEU A 1 577 ? -4.224 -8.229 -16.841 1.00 92.12 577 LEU A CA 1
ATOM 4391 C C . LEU A 1 577 ? -5.077 -9.194 -16.008 1.00 92.12 577 LEU A C 1
ATOM 4393 O O . LEU A 1 577 ? -4.636 -10.305 -15.712 1.00 92.12 577 LEU A O 1
ATOM 4397 N N . PHE A 1 578 ? -6.320 -8.825 -15.687 1.00 91.62 578 PHE A N 1
ATOM 4398 C CA . PHE A 1 578 ? -7.208 -9.697 -14.914 1.00 91.62 578 PHE A CA 1
ATOM 4399 C C . PHE A 1 578 ? -7.678 -10.931 -15.699 1.00 91.62 578 PHE A C 1
ATOM 4401 O O . PHE A 1 578 ? -7.916 -11.973 -15.085 1.00 91.62 578 PHE A O 1
ATOM 4408 N N . ALA A 1 579 ? -7.728 -10.879 -17.035 1.00 93.56 579 ALA A N 1
ATOM 4409 C CA . ALA A 1 579 ? -7.917 -12.075 -17.854 1.00 93.56 579 ALA A CA 1
ATOM 4410 C C . ALA A 1 579 ? -6.709 -13.029 -17.778 1.00 93.56 579 ALA A C 1
ATOM 4412 O O . ALA A 1 579 ? -6.901 -14.237 -17.651 1.00 93.56 579 ALA A O 1
ATOM 4413 N N . LYS A 1 580 ? -5.464 -12.522 -17.803 1.00 93.81 580 LYS A N 1
ATOM 4414 C CA . LYS A 1 580 ? -4.258 -13.362 -17.623 1.00 93.81 580 LYS A CA 1
ATOM 4415 C C . LYS A 1 580 ? -4.123 -13.919 -16.199 1.00 93.81 580 LYS A C 1
ATOM 4417 O O . LYS A 1 580 ? -3.536 -14.980 -16.019 1.00 93.81 580 LYS A O 1
ATOM 4422 N N . LEU A 1 581 ? -4.692 -13.243 -15.200 1.00 90.19 581 LEU A N 1
ATOM 4423 C CA . LEU A 1 581 ? -4.820 -13.755 -13.829 1.00 90.19 581 LEU A CA 1
ATOM 4424 C C . LEU A 1 581 ? -5.998 -14.733 -13.645 1.00 90.19 581 LEU A C 1
ATOM 4426 O O . LEU A 1 581 ? -6.195 -15.224 -12.536 1.00 90.19 581 LEU A O 1
ATOM 4430 N N . HIS A 1 582 ? -6.780 -15.010 -14.698 1.00 88.94 582 HIS A N 1
ATOM 4431 C CA . HIS A 1 582 ? -8.008 -15.817 -14.652 1.00 88.94 582 HIS A CA 1
ATOM 4432 C C . HIS A 1 582 ? -9.031 -15.329 -13.605 1.00 88.94 582 HIS A C 1
ATOM 4434 O O . HIS A 1 582 ? -9.756 -16.124 -13.011 1.00 88.94 582 HIS A O 1
ATOM 4440 N N . GLY A 1 583 ? -9.070 -14.015 -13.359 1.00 88.81 583 GLY A N 1
ATOM 4441 C CA . GLY A 1 583 ? -9.937 -13.399 -12.353 1.00 88.81 583 GLY A CA 1
ATOM 4442 C C . GLY A 1 583 ? -11.289 -12.917 -12.881 1.00 88.81 583 GLY A C 1
ATOM 4443 O O . GLY A 1 583 ? -12.201 -12.721 -12.081 1.00 88.81 583 GLY A O 1
ATOM 4444 N N . LEU A 1 584 ? -11.436 -12.701 -14.195 1.00 94.12 584 LEU A N 1
ATOM 4445 C CA . LEU A 1 584 ? -12.674 -12.179 -14.795 1.00 94.12 584 LEU A CA 1
ATOM 4446 C C . LEU A 1 584 ? -13.733 -13.270 -14.999 1.00 94.12 584 LEU A C 1
ATOM 4448 O O . LEU A 1 584 ? -13.376 -14.404 -15.317 1.00 94.12 584 LEU A O 1
ATOM 4452 N N . SER A 1 585 ? -15.017 -12.903 -14.912 1.00 94.62 585 SER A N 1
ATOM 4453 C CA . SER A 1 585 ? -16.146 -13.806 -15.205 1.00 94.62 585 SER A CA 1
ATOM 4454 C C . SER A 1 585 ? -16.040 -14.391 -16.616 1.00 94.62 585 SER A C 1
ATOM 4456 O O . SER A 1 585 ? -15.887 -13.653 -17.591 1.00 94.62 585 SER A O 1
ATOM 4458 N N . VAL A 1 586 ? -16.147 -15.713 -16.748 1.00 91.06 586 VAL A N 1
ATOM 4459 C CA . VAL A 1 586 ? -16.089 -16.407 -18.046 1.00 91.06 586 VAL A CA 1
ATOM 4460 C C . VAL A 1 586 ? -17.432 -16.311 -18.777 1.00 91.06 586 VAL A C 1
ATOM 4462 O O . VAL A 1 586 ? -17.468 -16.134 -19.992 1.00 91.06 586 VAL A O 1
ATOM 4465 N N . GLY A 1 587 ? -18.544 -16.373 -18.041 1.00 85.94 587 GLY A N 1
ATOM 4466 C CA . GLY A 1 587 ? -19.905 -16.211 -18.551 1.00 85.94 587 GLY A CA 1
ATOM 4467 C C . GLY A 1 587 ? -20.312 -14.763 -18.846 1.00 85.94 587 GLY A C 1
ATOM 4468 O O . GLY A 1 587 ? -21.399 -14.547 -19.384 1.00 85.94 587 GLY A O 1
ATOM 4469 N N . GLY A 1 588 ? -19.475 -13.779 -18.497 1.00 86.06 588 GLY A N 1
ATOM 4470 C CA . GLY A 1 588 ? -19.745 -12.357 -18.726 1.00 86.06 588 GLY A CA 1
ATOM 4471 C C . GLY A 1 588 ? -20.887 -11.806 -17.867 1.00 86.06 588 GLY A C 1
ATOM 4472 O O . GLY A 1 588 ? -21.611 -10.922 -18.319 1.00 86.06 588 GLY A O 1
ATOM 4473 N N . GLN A 1 589 ? -21.089 -12.339 -16.654 1.00 86.69 589 GLN A N 1
ATOM 4474 C CA . GLN A 1 589 ? -22.148 -11.900 -15.735 1.00 86.69 589 GLN A CA 1
ATOM 4475 C C . GLN A 1 589 ? -21.630 -11.784 -14.299 1.00 86.69 589 GLN A C 1
ATOM 4477 O O . GLN A 1 589 ? -21.065 -12.732 -13.763 1.00 86.69 589 GLN A O 1
ATOM 4482 N N . GLY A 1 590 ? -21.900 -10.655 -13.638 1.00 89.00 590 GLY A N 1
ATOM 4483 C CA . GLY A 1 590 ? -21.646 -10.503 -12.206 1.00 89.00 590 GLY A CA 1
ATOM 4484 C C . GLY A 1 590 ? -22.589 -11.395 -11.394 1.00 89.00 590 GLY A C 1
ATOM 4485 O O . GLY A 1 590 ? -23.807 -11.244 -11.474 1.00 89.00 590 GLY A O 1
ATOM 4486 N N . ARG A 1 591 ? -22.038 -12.342 -10.626 1.00 94.81 591 ARG A N 1
ATOM 4487 C CA . ARG A 1 591 ? -22.807 -13.323 -9.832 1.00 94.81 591 ARG A CA 1
ATOM 4488 C C . ARG A 1 591 ? -22.258 -13.493 -8.410 1.00 94.81 591 ARG A C 1
ATOM 4490 O O . ARG A 1 591 ? -22.071 -14.614 -7.948 1.00 94.81 591 ARG A O 1
ATOM 4497 N N . SER A 1 592 ? -21.975 -12.382 -7.730 1.00 96.31 592 SER A N 1
ATOM 4498 C CA . SER A 1 592 ? -21.527 -12.360 -6.328 1.00 96.31 592 SER A CA 1
ATOM 4499 C C . SER A 1 592 ? -22.369 -13.273 -5.430 1.00 96.31 592 SER A C 1
ATOM 4501 O O . SER A 1 592 ? -23.597 -13.257 -5.510 1.00 96.31 592 SER A O 1
ATOM 4503 N N . LEU A 1 593 ? -21.700 -14.045 -4.569 1.00 97.38 593 LEU A N 1
ATOM 4504 C CA . LEU A 1 593 ? -22.269 -14.990 -3.594 1.00 97.38 593 LEU A CA 1
ATOM 4505 C C . LEU A 1 593 ? -23.066 -16.180 -4.176 1.00 97.38 593 LEU A C 1
ATOM 4507 O O . LEU A 1 593 ? -23.472 -17.063 -3.422 1.00 97.38 593 LEU A O 1
ATOM 4511 N N . ASP A 1 594 ? -23.288 -16.249 -5.491 1.00 97.56 594 ASP A N 1
ATOM 4512 C CA . ASP A 1 594 ? -24.044 -17.325 -6.141 1.00 97.56 594 ASP A CA 1
ATOM 4513 C C . ASP A 1 594 ? -23.174 -18.565 -6.409 1.00 97.56 594 ASP A C 1
ATOM 4515 O O . ASP A 1 594 ? -21.974 -18.477 -6.680 1.00 97.56 594 ASP A O 1
ATOM 4519 N N . LYS A 1 595 ? -23.793 -19.749 -6.426 1.00 96.31 595 LYS A N 1
ATOM 4520 C CA . LYS A 1 595 ? -23.126 -21.021 -6.758 1.00 96.31 595 LYS A CA 1
ATOM 4521 C C . LYS A 1 595 ? -22.544 -21.098 -8.172 1.00 96.31 595 LYS A C 1
ATOM 4523 O O . LYS A 1 595 ? -21.764 -22.003 -8.445 1.00 96.31 595 LYS A O 1
ATOM 4528 N N . ASN A 1 596 ? -22.936 -20.186 -9.063 1.00 95.56 596 ASN A N 1
ATOM 4529 C CA . ASN A 1 596 ? -22.398 -20.066 -10.418 1.00 95.56 596 ASN A CA 1
ATOM 4530 C C . ASN A 1 596 ? -21.465 -18.841 -10.561 1.00 95.56 596 ASN A C 1
ATOM 4532 O O . ASN A 1 596 ? -21.308 -18.325 -11.665 1.00 95.56 596 ASN A O 1
ATOM 4536 N N . SER A 1 597 ? -20.893 -18.345 -9.457 1.00 95.12 597 SER A N 1
ATOM 4537 C CA . SER A 1 597 ? -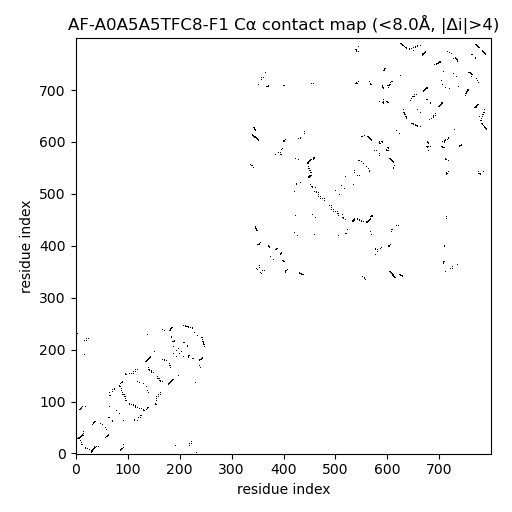19.848 -17.312 -9.449 1.00 95.12 597 SER A CA 1
ATOM 4538 C C . SER A 1 597 ? -18.571 -17.822 -10.129 1.00 95.12 597 SER A C 1
ATOM 4540 O O . SER A 1 597 ? -18.001 -18.837 -9.720 1.00 95.12 597 SER A O 1
ATOM 4542 N N . ASP A 1 598 ? -18.130 -17.135 -11.184 1.00 94.69 598 ASP A N 1
ATOM 4543 C CA . ASP A 1 598 ? -17.037 -17.572 -12.064 1.00 94.69 598 ASP A CA 1
ATOM 4544 C C . ASP A 1 598 ? -15.974 -16.491 -12.349 1.00 94.69 598 ASP A C 1
ATOM 4546 O O . ASP A 1 598 ? -15.080 -16.708 -13.165 1.00 94.69 598 ASP A O 1
ATOM 4550 N N . GLY A 1 599 ? -16.048 -15.343 -11.671 1.00 94.62 599 GLY A N 1
ATOM 4551 C CA . GLY A 1 599 ? -15.079 -14.252 -11.742 1.00 94.62 599 GLY A CA 1
ATOM 4552 C C . GLY A 1 599 ? -15.704 -12.859 -11.600 1.00 94.62 599 GLY A C 1
ATOM 4553 O O . GLY A 1 599 ? -16.921 -12.697 -11.524 1.00 94.62 599 GLY A O 1
ATOM 4554 N N . VAL A 1 600 ? -14.854 -11.830 -11.573 1.00 94.88 600 VAL A N 1
ATOM 4555 C CA . VAL A 1 600 ? -15.266 -10.423 -11.438 1.00 94.88 600 VAL A CA 1
ATOM 4556 C C . VAL A 1 600 ? -15.616 -9.784 -12.786 1.00 94.88 600 VAL A C 1
ATOM 4558 O O . VAL A 1 600 ? -15.056 -10.136 -13.827 1.00 94.88 600 VAL A O 1
ATOM 4561 N N . LEU A 1 601 ? -16.506 -8.792 -12.760 1.00 94.38 601 LEU A N 1
ATOM 4562 C CA . LEU A 1 601 ? -16.657 -7.790 -13.816 1.00 94.38 601 LEU A CA 1
ATOM 4563 C C . LEU A 1 601 ? -16.322 -6.414 -13.243 1.00 94.38 601 LEU A C 1
ATOM 4565 O O . LEU A 1 601 ? -16.823 -6.054 -12.179 1.00 94.38 601 LEU A O 1
ATOM 4569 N N . PHE A 1 602 ? -15.489 -5.646 -13.940 1.00 94.19 602 PHE A N 1
ATOM 4570 C CA . PHE A 1 602 ? -15.124 -4.291 -13.524 1.00 94.19 602 PHE A CA 1
ATOM 4571 C C . PHE A 1 602 ? -16.082 -3.237 -14.084 1.00 94.19 602 PHE A C 1
ATOM 4573 O O . PHE A 1 602 ? -16.732 -3.439 -15.115 1.00 94.19 602 PHE A O 1
ATOM 4580 N N . ALA A 1 603 ? -16.121 -2.099 -13.398 1.00 93.88 603 ALA A N 1
ATOM 4581 C CA . ALA A 1 603 ? -16.940 -0.950 -13.739 1.00 93.88 603 ALA A CA 1
ATOM 4582 C C . ALA A 1 603 ? -16.196 0.361 -13.500 1.00 93.88 603 ALA A C 1
ATOM 4584 O O . ALA A 1 603 ? -15.277 0.402 -12.685 1.00 93.88 603 ALA A O 1
ATOM 4585 N N . ASP A 1 604 ? -16.631 1.437 -14.150 1.00 94.75 604 ASP A N 1
ATOM 4586 C CA . ASP A 1 604 ? -16.264 2.784 -13.709 1.00 94.75 604 ASP A CA 1
ATOM 4587 C C . ASP A 1 604 ? -17.015 3.164 -12.425 1.00 94.75 604 ASP A C 1
ATOM 4589 O O . ASP A 1 604 ? -18.179 2.795 -12.241 1.00 94.75 604 ASP A O 1
ATOM 4593 N N . GLY A 1 605 ? -16.404 3.996 -11.584 1.00 96.00 605 GLY A N 1
ATOM 4594 C CA . GLY A 1 605 ? -17.119 4.641 -10.488 1.00 96.00 605 GLY A CA 1
ATOM 4595 C C . GLY A 1 605 ? -16.316 5.724 -9.782 1.00 96.00 605 GLY A C 1
ATOM 4596 O O . GLY A 1 605 ? -15.089 5.662 -9.717 1.00 96.00 605 GLY A O 1
ATOM 4597 N N . ALA A 1 606 ? -17.023 6.692 -9.207 1.00 98.12 606 ALA A N 1
ATOM 4598 C CA . ALA A 1 606 ? -16.500 7.634 -8.228 1.00 98.12 606 ALA A CA 1
ATOM 4599 C C . ALA A 1 606 ? -17.511 7.824 -7.091 1.00 98.12 606 ALA A C 1
ATOM 4601 O O . ALA A 1 606 ? -18.723 7.819 -7.314 1.00 98.12 606 ALA A O 1
ATOM 4602 N N . GLY A 1 607 ? -17.014 7.999 -5.870 1.00 98.44 607 GLY A N 1
ATOM 4603 C CA . GLY A 1 607 ? -17.838 8.258 -4.694 1.00 98.44 607 GLY A CA 1
ATOM 4604 C C . GLY A 1 607 ? -17.085 9.082 -3.661 1.00 98.44 607 GLY A C 1
ATOM 4605 O O . GLY A 1 607 ? -15.871 8.933 -3.511 1.00 98.44 607 GLY A O 1
ATOM 4606 N N . VAL A 1 608 ? -17.807 9.954 -2.963 1.00 98.81 608 VAL A N 1
ATOM 4607 C CA . VAL A 1 608 ? -17.286 10.848 -1.923 1.00 98.81 608 VAL A CA 1
ATOM 4608 C C . VAL A 1 608 ? -18.280 10.893 -0.766 1.00 98.81 608 VAL A C 1
ATOM 4610 O O . VAL A 1 608 ? -19.488 10.940 -0.984 1.00 98.81 608 VAL A O 1
ATOM 4613 N N . VAL A 1 609 ? -17.768 10.917 0.461 1.00 98.88 609 VAL A N 1
ATOM 4614 C CA . VAL A 1 609 ? -18.505 11.262 1.679 1.00 98.88 609 VAL A CA 1
ATOM 4615 C C . VAL A 1 609 ? -17.778 12.373 2.429 1.00 98.88 609 VAL A C 1
ATOM 4617 O O . VAL A 1 609 ? -16.551 12.481 2.368 1.00 98.88 609 VAL A O 1
ATOM 4620 N N . VAL A 1 610 ? -18.535 13.189 3.154 1.00 98.88 610 VAL A N 1
ATOM 4621 C CA . VAL A 1 610 ? -18.004 14.223 4.045 1.00 98.88 610 VAL A CA 1
ATOM 4622 C C . VAL A 1 610 ? -18.197 13.770 5.483 1.00 98.88 610 VAL A C 1
ATOM 4624 O O . VAL A 1 610 ? -19.315 13.455 5.897 1.00 98.88 610 VAL A O 1
ATOM 4627 N N . LEU A 1 611 ? -17.092 13.713 6.220 1.00 98.88 611 LEU A N 1
ATOM 4628 C CA . LEU A 1 611 ? -17.012 13.235 7.592 1.00 98.88 611 LEU A CA 1
ATOM 4629 C C . LEU A 1 611 ? -16.730 14.394 8.551 1.00 98.88 611 LEU A C 1
ATOM 4631 O O . LEU A 1 611 ? -15.907 15.266 8.257 1.00 98.88 611 LEU A O 1
ATOM 4635 N N . LYS A 1 612 ? -17.367 14.348 9.721 1.00 98.62 612 LYS A N 1
ATOM 4636 C CA . LYS A 1 612 ? -17.126 15.249 10.856 1.00 98.62 612 LYS A CA 1
ATOM 4637 C C . LYS A 1 612 ? -17.159 14.481 12.175 1.00 98.62 612 LYS A C 1
ATOM 4639 O O . LYS A 1 612 ? -17.725 13.393 12.247 1.00 98.62 612 LYS A O 1
ATOM 4644 N N . LYS A 1 613 ? -16.618 15.089 13.232 1.00 98.00 613 LYS A N 1
ATOM 4645 C CA . LYS A 1 613 ? -16.982 14.764 14.620 1.00 98.00 613 LYS A CA 1
ATOM 4646 C C . LYS A 1 613 ? -18.485 15.029 14.841 1.00 98.00 613 LYS A C 1
ATOM 4648 O O . LYS A 1 613 ? -18.979 16.073 14.403 1.00 98.00 613 LYS A O 1
ATOM 4653 N N . LYS A 1 614 ? -19.217 14.116 15.495 1.00 97.38 614 LYS A N 1
ATOM 4654 C CA . LYS A 1 614 ? -20.669 14.203 15.774 1.00 97.38 614 LYS A CA 1
ATOM 4655 C C . LYS A 1 614 ? -21.014 15.514 16.473 1.00 97.38 614 LYS A C 1
ATOM 4657 O O . LYS A 1 614 ? -21.953 16.188 16.059 1.00 97.38 614 LYS A O 1
ATOM 4662 N N . LYS A 1 615 ? -20.228 15.913 17.471 1.00 95.94 615 LYS A N 1
ATOM 4663 C CA . LYS A 1 615 ? -20.371 17.189 18.183 1.00 95.94 615 LYS A CA 1
ATOM 4664 C C . LYS A 1 615 ? -20.328 18.390 17.233 1.00 95.94 615 LYS A C 1
ATOM 4666 O O . LYS A 1 615 ? -21.268 19.179 17.230 1.00 95.94 615 LYS A O 1
ATOM 4671 N N . LYS A 1 616 ? -19.316 18.473 16.358 1.00 96.31 616 LYS A N 1
ATOM 4672 C CA . LYS A 1 616 ? -19.203 19.550 15.356 1.00 96.31 616 LYS A CA 1
ATOM 4673 C C . LYS A 1 616 ? -20.379 19.543 14.374 1.00 96.31 616 LYS A C 1
ATOM 4675 O O . LYS A 1 616 ? -20.927 20.599 14.086 1.00 96.31 616 LYS A O 1
ATOM 4680 N N . ALA A 1 617 ? -20.797 18.374 13.885 1.00 97.81 617 ALA A N 1
ATOM 4681 C CA . ALA A 1 617 ? -21.951 18.268 12.987 1.00 97.81 617 ALA A CA 1
ATOM 4682 C C . ALA A 1 617 ? -23.245 18.812 13.630 1.00 97.81 617 ALA A C 1
ATOM 4684 O O . ALA A 1 617 ? -24.026 19.500 12.976 1.00 97.81 617 ALA A O 1
ATOM 4685 N N . LEU A 1 618 ? -23.450 18.554 14.927 1.00 96.75 618 LEU A N 1
ATOM 4686 C CA . LEU A 1 618 ? -24.583 19.087 15.690 1.00 96.75 618 LEU A CA 1
ATOM 4687 C C . LEU A 1 618 ? -24.465 20.596 15.957 1.00 96.75 618 LEU A C 1
ATOM 4689 O O . LEU A 1 618 ? -25.469 21.301 15.887 1.00 96.75 618 LEU A O 1
ATOM 4693 N N . GLU A 1 619 ? -23.259 21.095 16.238 1.00 95.69 619 GLU A N 1
ATOM 4694 C CA . GLU A 1 619 ? -22.978 22.527 16.429 1.00 95.69 619 GLU A CA 1
ATOM 4695 C C . GLU A 1 619 ? -23.169 23.336 15.135 1.00 95.69 619 GLU A C 1
ATOM 4697 O O . GLU A 1 619 ? -23.759 24.417 15.166 1.00 95.69 619 GLU A O 1
ATOM 4702 N N . ASP A 1 620 ? -22.729 22.797 13.995 1.00 96.50 620 ASP A N 1
ATOM 4703 C CA . ASP A 1 620 ? -22.885 23.414 12.674 1.00 96.50 620 ASP A CA 1
ATOM 4704 C C . ASP A 1 620 ? -24.325 23.296 12.125 1.00 96.50 620 ASP A C 1
ATOM 4706 O O . ASP A 1 620 ? -24.712 24.051 11.228 1.00 96.50 620 ASP A O 1
ATOM 4710 N N . GLY A 1 621 ? -25.136 22.373 12.658 1.00 96.38 621 GLY A N 1
ATOM 4711 C CA . GLY A 1 621 ? -26.503 22.107 12.197 1.00 96.38 621 GLY A CA 1
ATOM 4712 C C . GLY A 1 621 ? -26.571 21.283 10.906 1.00 96.38 621 GLY A C 1
ATOM 4713 O O . GLY A 1 621 ? -27.439 21.522 10.059 1.00 96.38 621 GLY A O 1
ATOM 4714 N N . ASP A 1 622 ? -25.643 20.342 10.729 1.00 97.81 622 ASP A N 1
ATOM 4715 C CA . ASP A 1 622 ? -25.661 19.373 9.635 1.00 97.81 622 ASP A CA 1
ATOM 4716 C C . ASP A 1 622 ? -26.784 18.341 9.787 1.00 97.81 622 ASP A C 1
ATOM 4718 O O . ASP A 1 622 ? -27.186 17.963 10.888 1.00 97.81 622 ASP A O 1
ATOM 4722 N N . HIS A 1 623 ? -27.234 17.801 8.653 1.00 97.00 623 HIS A N 1
ATOM 4723 C CA . HIS A 1 623 ? -27.985 16.554 8.660 1.00 97.00 623 HIS A CA 1
ATOM 4724 C C . HIS A 1 623 ? -27.008 15.378 8.772 1.00 97.00 623 HIS A C 1
ATOM 4726 O O . HIS A 1 623 ? -26.149 15.195 7.911 1.00 97.00 623 HIS A O 1
ATOM 4732 N N . ILE A 1 624 ? -27.146 14.577 9.828 1.00 98.19 624 ILE A N 1
ATOM 4733 C CA . ILE A 1 624 ? -26.348 13.367 10.020 1.00 98.19 624 ILE A CA 1
ATOM 4734 C C . ILE A 1 624 ? -27.056 12.190 9.345 1.00 98.19 624 ILE A C 1
ATOM 4736 O O . ILE A 1 624 ? -28.135 11.780 9.772 1.00 98.19 624 ILE A O 1
ATOM 4740 N N . PHE A 1 625 ? -26.415 11.622 8.325 1.00 97.94 625 PHE A N 1
ATOM 4741 C CA . PHE A 1 625 ? -26.931 10.479 7.574 1.00 97.94 625 PHE A CA 1
ATOM 4742 C C . PHE A 1 625 ? -26.651 9.133 8.267 1.00 97.94 625 PHE A C 1
ATOM 4744 O O . PHE A 1 625 ? -27.498 8.243 8.260 1.00 97.94 625 PHE A O 1
ATOM 4751 N N . ALA A 1 626 ? -25.458 8.969 8.849 1.00 98.19 626 ALA A N 1
ATOM 4752 C CA . ALA A 1 626 ? -25.036 7.748 9.542 1.00 98.19 626 ALA A CA 1
ATOM 4753 C C . ALA A 1 626 ? -23.849 8.004 10.483 1.00 98.19 626 ALA A C 1
ATOM 4755 O O . ALA A 1 626 ? -23.140 9.008 10.350 1.00 98.19 626 ALA A O 1
ATOM 4756 N N . VAL A 1 627 ? -23.608 7.060 11.393 1.00 98.00 627 VAL A N 1
ATOM 4757 C CA . VAL A 1 627 ? -22.490 7.051 12.344 1.00 98.00 627 VAL A CA 1
ATOM 4758 C C . VAL A 1 627 ? -21.488 5.958 11.960 1.00 98.00 627 VAL A C 1
ATOM 4760 O O . VAL A 1 627 ? -21.868 4.810 11.738 1.00 98.00 627 VAL A O 1
ATOM 4763 N N . LEU A 1 628 ? -20.200 6.293 11.885 1.00 97.62 628 LEU A N 1
ATOM 4764 C CA . LEU A 1 628 ? -19.110 5.359 11.592 1.00 97.62 628 LEU A CA 1
ATOM 4765 C C . LEU A 1 628 ? -18.480 4.888 12.909 1.00 97.62 628 LEU A C 1
ATOM 4767 O O . LEU A 1 628 ? -17.589 5.540 13.447 1.00 97.62 628 LEU A O 1
ATOM 4771 N N . LYS A 1 629 ? -18.958 3.759 13.445 1.00 95.06 629 LYS A N 1
ATOM 4772 C CA . LYS A 1 629 ? -18.612 3.306 14.805 1.00 95.06 629 LYS A CA 1
ATOM 4773 C C . LYS A 1 629 ? -17.203 2.753 14.931 1.00 95.06 629 LYS A C 1
ATOM 4775 O O . LYS A 1 629 ? -16.546 2.989 15.940 1.00 95.06 629 LYS A O 1
ATOM 4780 N N . ALA A 1 630 ? -16.747 1.991 13.941 1.00 95.25 630 ALA A N 1
ATOM 4781 C CA . ALA A 1 630 ? -15.428 1.371 13.955 1.00 95.25 630 ALA A CA 1
ATOM 4782 C C . ALA A 1 630 ? -14.969 1.003 12.549 1.00 95.25 630 ALA A C 1
ATOM 4784 O O . ALA A 1 630 ? -15.753 0.501 11.744 1.00 95.25 630 ALA A O 1
ATOM 4785 N N . LEU A 1 631 ? -13.672 1.155 12.289 1.00 96.75 631 LEU A N 1
ATOM 4786 C CA . LEU A 1 631 ? -13.023 0.618 11.100 1.00 96.75 631 LEU A CA 1
ATOM 4787 C C . LEU A 1 631 ? -11.855 -0.274 11.526 1.00 96.75 631 LEU A C 1
ATOM 4789 O O . LEU A 1 631 ? -10.927 0.162 12.207 1.00 96.75 631 LEU A O 1
ATOM 4793 N N . GLY A 1 632 ? -11.914 -1.542 11.129 1.00 97.38 632 GLY A N 1
ATOM 4794 C CA . GLY A 1 632 ? -10.838 -2.506 11.300 1.00 97.38 632 GLY A CA 1
ATOM 4795 C C . GLY A 1 632 ? -10.079 -2.696 9.993 1.00 97.38 632 GLY A C 1
ATOM 4796 O O . GLY A 1 632 ? -10.646 -3.149 9.001 1.00 97.38 632 GLY A O 1
ATOM 4797 N N . SER A 1 633 ? -8.790 -2.356 9.984 1.00 96.88 633 SER A N 1
ATOM 4798 C CA . SER A 1 633 ? -7.894 -2.532 8.834 1.00 96.88 633 SER A CA 1
ATOM 4799 C C . SER A 1 633 ? -6.813 -3.587 9.115 1.00 96.88 633 SER A C 1
ATOM 4801 O O . SER A 1 633 ? -6.370 -3.754 10.257 1.00 96.88 633 SER A O 1
ATOM 4803 N N . SER A 1 634 ? -6.389 -4.352 8.103 1.00 96.56 634 SER A N 1
ATOM 4804 C CA . SER A 1 634 ? -5.416 -5.450 8.246 1.00 96.56 634 SER A CA 1
ATOM 4805 C C . SER A 1 634 ? -4.602 -5.712 6.968 1.00 96.56 634 SER A C 1
ATOM 4807 O O . SER A 1 634 ? -4.923 -5.224 5.887 1.00 96.56 634 SER A O 1
ATOM 4809 N N . SER A 1 635 ? -3.554 -6.534 7.079 1.00 92.12 635 SER A N 1
ATOM 4810 C CA . SER A 1 635 ? -2.872 -7.105 5.915 1.00 92.12 635 SER A CA 1
ATOM 4811 C C . SER A 1 635 ? -2.600 -8.595 6.109 1.00 92.12 635 SER A C 1
ATOM 4813 O O . SER A 1 635 ? -2.303 -9.038 7.220 1.00 92.12 635 SER A O 1
ATOM 4815 N N . ASP A 1 636 ? -2.670 -9.352 5.015 1.00 88.88 636 ASP A N 1
ATOM 4816 C CA . ASP A 1 636 ? -2.511 -10.812 4.967 1.00 88.88 636 ASP A CA 1
ATOM 4817 C C . ASP A 1 636 ? -1.097 -11.294 5.337 1.00 88.88 636 ASP A C 1
ATOM 4819 O O . ASP A 1 636 ? -0.896 -12.470 5.657 1.00 88.88 636 ASP A O 1
ATOM 4823 N N . GLY A 1 637 ? -0.095 -10.413 5.262 1.00 86.12 637 GLY A N 1
ATOM 4824 C CA . GLY A 1 637 ? 1.301 -10.745 5.532 1.00 86.12 637 GLY A CA 1
ATOM 4825 C C . GLY A 1 637 ? 1.878 -11.742 4.519 1.00 86.12 637 GLY A C 1
ATOM 4826 O O . GLY A 1 637 ? 2.099 -11.410 3.357 1.00 86.12 637 GLY A O 1
ATOM 4827 N N . LYS A 1 638 ? 2.188 -12.969 4.959 1.00 82.94 638 LYS A N 1
ATOM 4828 C CA . LYS A 1 638 ? 2.735 -14.026 4.087 1.00 82.94 638 LYS A CA 1
ATOM 4829 C C . LYS A 1 638 ? 1.610 -14.915 3.548 1.00 82.94 638 LYS A C 1
ATOM 4831 O O . LYS A 1 638 ? 1.144 -15.805 4.254 1.00 82.94 638 LYS A O 1
ATOM 4836 N N . GLY A 1 639 ? 1.226 -14.700 2.290 1.00 75.44 639 GLY A N 1
ATOM 4837 C CA . GLY A 1 639 ? 0.231 -15.503 1.568 1.00 75.44 639 GLY A CA 1
ATOM 4838 C C . GLY A 1 639 ? 0.821 -16.562 0.623 1.00 75.44 639 GLY A C 1
ATOM 4839 O O . GLY A 1 639 ? 2.036 -16.699 0.485 1.00 75.44 639 GLY A O 1
ATOM 4840 N N . LYS A 1 640 ? -0.063 -17.306 -0.061 1.00 78.94 640 LYS A N 1
ATOM 4841 C CA . LYS A 1 640 ? 0.304 -18.303 -1.093 1.00 78.94 640 LYS A CA 1
ATOM 4842 C C . LYS A 1 640 ? 0.715 -17.660 -2.425 1.00 78.94 640 LYS A C 1
ATOM 4844 O O . LYS A 1 640 ? 1.595 -18.174 -3.105 1.00 78.94 640 LYS A O 1
ATOM 4849 N N . ALA A 1 641 ? 0.051 -16.566 -2.794 1.00 83.25 641 ALA A N 1
ATOM 4850 C CA . ALA A 1 641 ? 0.304 -15.742 -3.974 1.00 83.25 641 ALA A CA 1
ATOM 4851 C C . ALA A 1 641 ? -0.334 -14.359 -3.756 1.00 83.25 641 ALA A C 1
ATOM 4853 O O . ALA A 1 641 ? -1.240 -14.236 -2.938 1.00 83.25 641 ALA A O 1
ATOM 4854 N N . ILE A 1 642 ? 0.091 -13.342 -4.512 1.00 81.88 642 ILE A N 1
ATOM 4855 C CA . ILE A 1 642 ? -0.412 -11.956 -4.395 1.00 81.88 642 ILE A CA 1
ATOM 4856 C C . ILE A 1 642 ? -1.922 -11.812 -4.682 1.00 81.88 642 ILE A C 1
ATOM 4858 O O . ILE A 1 642 ? -2.579 -10.933 -4.135 1.00 81.88 642 ILE A O 1
ATOM 4862 N N . TYR A 1 643 ? -2.473 -12.694 -5.519 1.00 81.12 643 TYR A N 1
ATOM 4863 C CA . TYR A 1 643 ? -3.889 -12.719 -5.903 1.00 81.12 643 TYR A CA 1
ATOM 4864 C C . TYR A 1 643 ? -4.735 -13.700 -5.074 1.00 81.12 643 TYR A C 1
ATOM 4866 O O . TYR A 1 643 ? -5.944 -13.782 -5.273 1.00 81.12 643 TYR A O 1
ATOM 4874 N N . ALA A 1 644 ? -4.115 -14.506 -4.205 1.00 85.06 644 ALA A N 1
ATOM 4875 C CA . ALA A 1 644 ? -4.819 -15.543 -3.460 1.00 85.06 644 ALA A CA 1
ATOM 4876 C C . ALA A 1 644 ? -5.397 -14.950 -2.162 1.00 85.06 644 ALA A C 1
ATOM 4878 O O . ALA A 1 644 ? -4.606 -14.504 -1.329 1.00 85.06 644 ALA A O 1
ATOM 4879 N N . PRO A 1 645 ? -6.728 -14.968 -1.953 1.00 82.94 645 PRO A N 1
ATOM 4880 C CA . PRO A 1 645 ? -7.337 -14.404 -0.751 1.00 82.94 645 PRO A CA 1
ATOM 4881 C C . PRO A 1 645 ? -6.921 -15.180 0.505 1.00 82.94 645 PRO A C 1
ATOM 4883 O O . PRO A 1 645 ? -6.702 -16.397 0.459 1.00 82.94 645 PRO A O 1
ATOM 4886 N N . ASN A 1 646 ? -6.842 -14.482 1.638 1.00 87.44 646 ASN A N 1
ATOM 4887 C CA . ASN A 1 646 ? -6.480 -15.060 2.928 1.00 87.44 646 ASN A CA 1
ATOM 4888 C C . ASN A 1 646 ? -7.532 -14.732 3.999 1.00 87.44 646 ASN A C 1
ATOM 4890 O O . ASN A 1 646 ? -7.537 -13.644 4.578 1.00 87.44 646 ASN A O 1
ATOM 4894 N N . SER A 1 647 ? -8.378 -15.713 4.324 1.00 89.75 647 SER A N 1
ATOM 4895 C CA . SER A 1 647 ? -9.418 -15.584 5.353 1.00 89.75 647 SER A CA 1
ATOM 4896 C C . SER A 1 647 ? -8.888 -15.151 6.725 1.00 89.75 647 SER A C 1
ATOM 4898 O O . SER A 1 647 ? -9.636 -14.533 7.472 1.00 89.75 647 SER A O 1
ATOM 4900 N N . ALA A 1 648 ? -7.613 -15.403 7.061 1.00 91.38 648 ALA A N 1
ATOM 4901 C CA . ALA A 1 648 ? -7.023 -14.945 8.325 1.00 91.38 648 ALA A CA 1
ATOM 4902 C C . ALA A 1 648 ? -6.761 -13.426 8.350 1.00 91.38 648 ALA A C 1
ATOM 4904 O O . ALA A 1 648 ? -6.904 -12.788 9.391 1.00 91.38 648 ALA A O 1
ATOM 4905 N N . GLY A 1 649 ? -6.401 -12.830 7.207 1.00 92.81 649 GLY A N 1
ATOM 4906 C CA . GLY A 1 649 ? -6.271 -11.377 7.084 1.00 92.81 649 GLY A CA 1
ATOM 4907 C C . GLY A 1 649 ? -7.640 -10.700 7.099 1.00 92.81 649 GLY A C 1
ATOM 4908 O O . GLY A 1 649 ? -7.841 -9.731 7.833 1.00 92.81 649 GLY A O 1
ATOM 4909 N N . GLN A 1 650 ? -8.605 -11.264 6.371 1.00 95.38 650 GLN A N 1
ATOM 4910 C CA . GLN A 1 650 ? -10.001 -10.820 6.401 1.00 95.38 650 GLN A CA 1
ATOM 4911 C C . GLN A 1 650 ? -10.577 -10.905 7.825 1.00 95.38 650 GLN A C 1
ATOM 4913 O O . GLN A 1 650 ? -11.113 -9.913 8.312 1.00 95.38 650 GLN A O 1
ATOM 4918 N N . ALA A 1 651 ? -10.374 -12.026 8.532 1.00 96.31 651 ALA A N 1
ATOM 4919 C CA . ALA A 1 651 ? -10.799 -12.207 9.924 1.00 96.31 651 ALA A CA 1
ATOM 4920 C C . ALA A 1 651 ? -10.233 -11.111 10.822 1.00 96.31 651 ALA A C 1
ATOM 4922 O O . ALA A 1 651 ? -10.994 -10.435 11.503 1.00 96.31 651 ALA A O 1
ATOM 4923 N N . LEU A 1 652 ? -8.927 -10.847 10.731 1.00 96.69 652 LEU A N 1
ATOM 4924 C CA . LEU A 1 652 ? -8.271 -9.808 11.520 1.00 96.69 652 LEU A CA 1
ATOM 4925 C C . LEU A 1 652 ? -8.825 -8.397 11.246 1.00 96.69 652 LEU A C 1
ATOM 4927 O O . LEU A 1 652 ? -8.826 -7.570 12.153 1.00 96.69 652 LEU A O 1
ATOM 4931 N N . ALA A 1 653 ? -9.286 -8.091 10.027 1.00 97.50 653 ALA A N 1
ATOM 4932 C CA . ALA A 1 653 ? -9.950 -6.815 9.743 1.00 97.50 653 ALA A CA 1
ATOM 4933 C C . ALA A 1 653 ? -11.345 -6.752 10.381 1.00 97.50 653 ALA A C 1
ATOM 4935 O O . ALA A 1 653 ? -11.662 -5.765 11.040 1.00 97.50 653 ALA A O 1
ATOM 4936 N N . ILE A 1 654 ? -12.142 -7.818 10.254 1.00 97.50 654 ILE A N 1
ATOM 4937 C CA . ILE A 1 654 ? -13.478 -7.895 10.861 1.00 97.50 654 ILE A CA 1
ATOM 4938 C C . ILE A 1 654 ? -13.375 -7.838 12.389 1.00 97.50 654 ILE A C 1
ATOM 4940 O O . ILE A 1 654 ? -13.971 -6.958 13.000 1.00 97.50 654 ILE A O 1
ATOM 4944 N N . GLU A 1 655 ? -12.548 -8.685 13.004 1.00 96.81 655 GLU A N 1
ATOM 4945 C CA . GLU A 1 655 ? -12.287 -8.718 14.449 1.00 96.81 655 GLU A CA 1
ATOM 4946 C C . GLU A 1 655 ? -11.829 -7.361 14.998 1.00 96.81 655 GLU A C 1
ATOM 4948 O O . GLU A 1 655 ? -12.245 -6.970 16.087 1.00 96.81 655 GLU A O 1
ATOM 4953 N N . ARG A 1 656 ? -10.995 -6.616 14.259 1.00 96.69 656 ARG A N 1
ATOM 4954 C CA . ARG A 1 656 ? -10.561 -5.263 14.651 1.00 96.69 656 ARG A CA 1
ATOM 4955 C C . ARG A 1 656 ? -11.667 -4.220 14.586 1.00 96.69 656 ARG A C 1
ATOM 4957 O O . ARG A 1 656 ? -11.517 -3.182 15.221 1.00 96.69 656 ARG A O 1
ATOM 4964 N N . ALA A 1 657 ? -12.720 -4.455 13.811 1.00 96.31 657 ALA A N 1
ATOM 4965 C CA . ALA A 1 657 ? -13.880 -3.580 13.750 1.00 96.31 657 ALA A CA 1
ATOM 4966 C C . ALA A 1 657 ? -14.901 -3.958 14.834 1.00 96.31 657 ALA A C 1
ATOM 4968 O O . ALA A 1 657 ? -15.316 -3.095 15.594 1.00 96.31 657 ALA A O 1
ATOM 4969 N N . ILE A 1 658 ? -15.256 -5.244 14.941 1.00 94.69 658 ILE A N 1
ATOM 4970 C CA . ILE A 1 658 ? -16.373 -5.715 15.778 1.00 94.69 658 ILE A CA 1
ATOM 4971 C C . ILE A 1 658 ? -16.045 -5.891 17.268 1.00 94.69 658 ILE A C 1
ATOM 4973 O O . ILE A 1 658 ? -16.960 -5.975 18.079 1.00 94.69 658 ILE A O 1
ATOM 4977 N N . ASN A 1 659 ? -14.762 -5.968 17.641 1.00 93.38 659 ASN A N 1
ATOM 4978 C CA . ASN A 1 659 ? -14.336 -6.065 19.045 1.00 93.38 659 ASN A CA 1
ATOM 4979 C C . ASN A 1 659 ? -13.955 -4.701 19.653 1.00 93.38 659 ASN A C 1
ATOM 4981 O O . ASN A 1 659 ? -13.262 -4.663 20.674 1.00 93.38 659 ASN A O 1
ATOM 4985 N N . GLN A 1 660 ? -14.334 -3.578 19.031 1.00 90.88 660 GLN A N 1
ATOM 4986 C CA . GLN A 1 660 ? -14.111 -2.264 19.640 1.00 90.88 660 GLN A CA 1
ATOM 4987 C C . GLN A 1 660 ? -15.157 -2.014 20.748 1.00 90.88 660 GLN A C 1
ATOM 4989 O O . GLN A 1 660 ? -16.286 -2.490 20.632 1.00 90.88 660 GLN A O 1
ATOM 4994 N N . PRO A 1 661 ? -14.826 -1.297 21.842 1.00 86.19 661 PRO A N 1
ATOM 4995 C CA . PRO A 1 661 ? -15.740 -1.135 22.981 1.00 86.19 661 PRO A CA 1
ATOM 4996 C C . PRO A 1 661 ? -17.104 -0.515 22.642 1.00 86.19 661 PRO A C 1
ATOM 4998 O O . PRO A 1 661 ? -18.070 -0.743 23.363 1.00 86.19 661 PRO A O 1
ATOM 5001 N N . GLN A 1 662 ? -17.166 0.269 21.565 1.00 83.75 662 GLN A N 1
ATOM 5002 C CA . GLN A 1 662 ? -18.338 0.997 21.084 1.00 83.75 662 GLN A CA 1
ATOM 5003 C C . GLN A 1 662 ? -19.122 0.282 19.966 1.00 83.75 662 GLN A C 1
ATOM 5005 O O . GLN A 1 662 ? -20.014 0.895 19.380 1.00 83.75 662 GLN A O 1
ATOM 5010 N N . THR A 1 663 ? -18.788 -0.973 19.632 1.00 89.00 663 THR A N 1
ATOM 5011 C CA . THR A 1 663 ? -19.493 -1.759 18.602 1.00 89.00 663 THR A CA 1
ATOM 5012 C C . THR A 1 663 ? -20.301 -2.909 19.184 1.00 89.00 663 THR A C 1
ATOM 5014 O O . THR A 1 663 ? -19.782 -3.720 19.947 1.00 89.00 663 THR A O 1
ATOM 5017 N N . HIS A 1 664 ? -21.550 -3.017 18.734 1.00 89.19 664 HIS A N 1
ATOM 5018 C CA . HIS A 1 664 ? -22.519 -4.020 19.164 1.00 89.19 664 HIS A CA 1
ATOM 5019 C C . HIS A 1 664 ? -22.839 -4.975 18.008 1.00 89.19 664 HIS A C 1
ATOM 5021 O O . HIS A 1 664 ? -23.589 -4.636 17.093 1.00 89.19 664 HIS A O 1
ATOM 5027 N N . VAL A 1 665 ? -22.260 -6.178 18.027 1.00 86.75 665 VAL A N 1
ATOM 5028 C CA . VAL A 1 665 ? -22.451 -7.194 16.970 1.00 86.75 665 VAL A CA 1
ATOM 5029 C C . VAL A 1 665 ? -23.910 -7.647 16.891 1.00 86.75 665 VAL A C 1
ATOM 5031 O O . VAL A 1 665 ? -24.425 -7.920 15.811 1.00 86.75 665 VAL A O 1
ATOM 5034 N N . GLU A 1 666 ? -24.600 -7.643 18.028 1.00 88.56 666 GLU A N 1
ATOM 5035 C CA . GLU A 1 666 ? -26.030 -7.900 18.182 1.00 88.56 666 GLU A CA 1
ATOM 5036 C C . GLU A 1 666 ? -26.943 -6.892 17.449 1.00 88.56 666 GLU A C 1
ATOM 5038 O O . GLU A 1 666 ? -28.124 -7.179 17.234 1.00 88.56 666 GLU A O 1
ATOM 5043 N N . ASN A 1 667 ? -26.417 -5.738 17.022 1.00 91.38 667 ASN A N 1
ATOM 5044 C CA . ASN A 1 667 ? -27.149 -4.722 16.255 1.00 91.38 667 ASN A CA 1
ATOM 5045 C C . ASN A 1 667 ? -26.948 -4.836 14.732 1.00 91.38 667 ASN A C 1
ATOM 5047 O O . ASN A 1 667 ? -27.650 -4.163 13.979 1.00 91.38 667 ASN A O 1
ATOM 5051 N N . ILE A 1 668 ? -25.997 -5.655 14.262 1.00 96.00 668 ILE A N 1
ATOM 5052 C CA . ILE A 1 668 ? -25.697 -5.785 12.829 1.00 96.00 668 ILE A CA 1
ATOM 5053 C C . ILE A 1 668 ? -26.826 -6.561 12.148 1.00 96.00 668 ILE A C 1
ATOM 5055 O O . ILE A 1 668 ? -26.954 -7.757 12.349 1.00 96.00 668 ILE A O 1
ATOM 5059 N N . ASP A 1 669 ? -27.605 -5.896 11.299 1.00 97.44 669 ASP A N 1
ATOM 5060 C CA . ASP A 1 669 ? -28.685 -6.507 10.513 1.00 97.44 669 ASP A CA 1
ATOM 5061 C C . ASP A 1 669 ? -28.248 -6.865 9.083 1.00 97.44 669 ASP A C 1
ATOM 5063 O O . ASP A 1 669 ? -28.831 -7.747 8.444 1.00 97.44 669 ASP A O 1
ATOM 5067 N N . TRP A 1 670 ? -27.233 -6.171 8.558 1.00 98.62 670 TRP A N 1
ATOM 5068 C CA . TRP A 1 670 ? -26.844 -6.234 7.148 1.00 98.62 670 TRP A CA 1
ATOM 5069 C C . TRP A 1 670 ? -25.327 -6.130 6.946 1.00 98.62 670 TRP A C 1
ATOM 5071 O O . TRP A 1 670 ? -24.647 -5.324 7.572 1.00 98.62 670 TRP A O 1
ATOM 5081 N N . ILE A 1 671 ? -24.786 -6.942 6.043 1.00 98.69 671 ILE A N 1
ATOM 5082 C CA . ILE A 1 671 ? -23.379 -6.963 5.647 1.00 98.69 671 ILE A CA 1
ATOM 5083 C C . ILE A 1 671 ? -23.3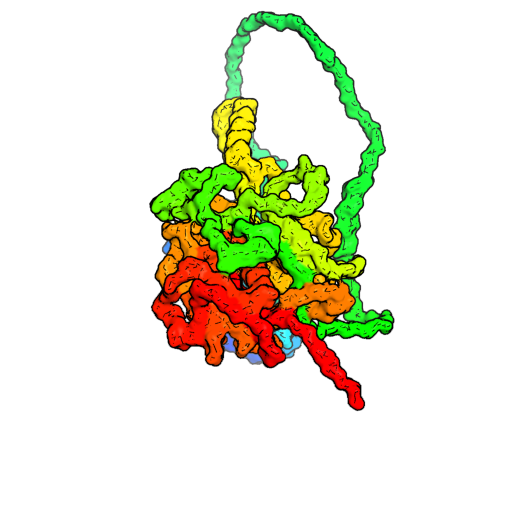07 -6.765 4.132 1.00 98.69 671 ILE A C 1
ATOM 5085 O O . ILE A 1 671 ? -23.710 -7.643 3.364 1.00 98.69 671 ILE A O 1
ATOM 5089 N N . VAL A 1 672 ? -22.746 -5.639 3.690 1.00 98.75 672 VAL A N 1
ATOM 5090 C CA . VAL A 1 672 ? -22.342 -5.445 2.294 1.00 98.75 672 VAL A CA 1
ATOM 5091 C C . VAL A 1 672 ? -20.940 -6.024 2.126 1.00 98.75 672 VAL A C 1
ATOM 5093 O O . VAL A 1 672 ? -19.920 -5.408 2.452 1.00 98.75 672 VAL A O 1
ATOM 5096 N N . ALA A 1 673 ? -20.909 -7.263 1.649 1.00 98.44 673 ALA A N 1
ATOM 5097 C CA . ALA A 1 673 ? -19.708 -8.044 1.414 1.00 98.44 673 ALA A CA 1
ATOM 5098 C C . ALA A 1 673 ? -18.846 -7.446 0.290 1.00 98.44 673 ALA A C 1
ATOM 5100 O O . ALA A 1 673 ? -19.327 -6.784 -0.644 1.00 98.44 673 ALA A O 1
ATOM 5101 N N . HIS A 1 674 ? -17.547 -7.739 0.323 1.00 98.12 674 HIS A N 1
ATOM 5102 C CA . HIS A 1 674 ? -16.680 -7.399 -0.791 1.00 98.12 674 HIS A CA 1
ATOM 5103 C C . HIS A 1 674 ? -17.057 -8.217 -2.034 1.00 98.12 674 HIS A C 1
ATOM 5105 O O . HIS A 1 674 ? -17.158 -7.629 -3.105 1.00 98.12 674 HIS A O 1
ATOM 5111 N N . ALA A 1 675 ? -17.316 -9.519 -1.877 1.00 97.19 675 ALA A N 1
ATOM 5112 C CA . ALA A 1 675 ? -17.864 -10.500 -2.818 1.00 97.19 675 ALA A CA 1
ATOM 5113 C C . ALA A 1 675 ? -17.935 -10.019 -4.275 1.00 97.19 675 ALA A C 1
ATOM 5115 O O . ALA A 1 675 ? -18.922 -9.423 -4.732 1.00 97.19 675 ALA A O 1
ATOM 5116 N N . THR A 1 676 ? -16.852 -10.261 -5.006 1.00 96.19 676 THR A N 1
ATOM 5117 C CA . THR A 1 676 ? -16.646 -9.807 -6.386 1.00 96.19 676 THR A CA 1
ATOM 5118 C C . THR A 1 676 ? -17.241 -10.752 -7.427 1.00 96.19 676 THR A C 1
ATOM 5120 O O . THR A 1 676 ? -17.192 -10.431 -8.612 1.00 96.19 676 THR A O 1
ATOM 5123 N N . GLY A 1 677 ? -17.797 -11.897 -7.015 1.00 95.25 677 GLY A N 1
ATOM 5124 C CA . GLY A 1 677 ? -18.197 -12.975 -7.921 1.00 95.25 677 GLY A CA 1
ATOM 5125 C C . GLY A 1 677 ? -17.051 -13.929 -8.245 1.00 95.25 677 GLY A C 1
ATOM 5126 O O . GLY A 1 677 ? -17.178 -14.754 -9.146 1.00 95.25 677 GLY A O 1
ATOM 5127 N N . THR A 1 678 ? -15.929 -13.846 -7.523 1.00 94.69 678 THR A N 1
ATOM 5128 C CA . THR A 1 678 ? -14.805 -14.776 -7.686 1.00 94.69 678 THR A CA 1
ATOM 5129 C C . THR A 1 678 ? -14.999 -15.969 -6.757 1.00 94.69 678 THR A C 1
ATOM 5131 O O . THR A 1 678 ? -15.088 -15.807 -5.543 1.00 94.69 678 THR A O 1
ATOM 5134 N N . THR A 1 679 ? -15.011 -17.193 -7.293 1.00 93.50 679 THR A N 1
ATOM 5135 C CA . THR A 1 679 ? -15.343 -18.404 -6.513 1.00 93.50 679 THR A CA 1
ATOM 5136 C C . THR A 1 679 ? -14.463 -18.576 -5.266 1.00 93.50 679 THR A C 1
ATOM 5138 O O . THR A 1 679 ? -14.931 -19.029 -4.225 1.00 93.50 679 THR A O 1
ATOM 5141 N N . ALA A 1 680 ? -13.180 -18.206 -5.358 1.00 92.12 680 ALA A N 1
ATOM 5142 C CA . ALA A 1 680 ? -12.239 -18.276 -4.242 1.00 92.12 680 ALA A CA 1
ATOM 5143 C C . ALA A 1 680 ? -12.352 -17.087 -3.270 1.00 92.12 680 ALA A C 1
ATOM 5145 O O . ALA A 1 680 ? -12.168 -17.282 -2.071 1.00 92.12 680 ALA A O 1
ATOM 5146 N N . GLY A 1 681 ? -12.637 -15.877 -3.766 1.00 93.75 681 GLY A N 1
ATOM 5147 C CA . GLY A 1 681 ? -12.766 -14.672 -2.941 1.00 93.75 681 GLY A CA 1
ATOM 5148 C C . GLY A 1 681 ? -14.051 -14.686 -2.123 1.00 93.75 681 GLY A C 1
ATOM 5149 O O . GLY A 1 681 ? -13.996 -14.563 -0.903 1.00 93.75 681 GLY A O 1
ATOM 5150 N N . ASP A 1 682 ? -15.180 -14.944 -2.783 1.00 96.50 682 ASP A N 1
ATOM 5151 C CA . ASP A 1 682 ? -16.498 -15.032 -2.155 1.00 96.50 682 ASP A CA 1
ATOM 5152 C C . ASP A 1 682 ? -16.541 -16.177 -1.113 1.00 96.50 682 ASP A C 1
ATOM 5154 O O . ASP A 1 682 ? -17.102 -16.009 -0.033 1.00 96.50 682 ASP A O 1
ATOM 5158 N N . LEU A 1 683 ? -15.878 -17.318 -1.374 1.00 95.69 683 LEU A N 1
ATOM 5159 C CA . LEU A 1 683 ? -15.733 -18.409 -0.395 1.00 95.69 683 LEU A CA 1
ATOM 5160 C C . LEU A 1 683 ? -14.834 -18.039 0.791 1.00 95.69 683 LEU A C 1
ATOM 5162 O O . LEU A 1 683 ? -15.149 -18.417 1.921 1.00 95.69 683 LEU A O 1
ATOM 5166 N N . ALA A 1 684 ? -13.715 -17.350 0.549 1.00 94.69 684 ALA A N 1
ATOM 5167 C CA . ALA A 1 684 ? -12.812 -16.918 1.613 1.00 94.69 684 ALA A CA 1
ATOM 5168 C C . ALA A 1 684 ? -13.512 -15.930 2.555 1.00 94.69 684 ALA A C 1
ATOM 5170 O O . ALA A 1 684 ? -13.452 -16.121 3.769 1.00 94.69 684 ALA A O 1
ATOM 5171 N N . GLU A 1 685 ? -14.247 -14.965 1.994 1.00 96.94 685 GLU A N 1
ATOM 5172 C CA . GLU A 1 685 ? -15.030 -13.993 2.754 1.00 96.94 685 GLU A CA 1
ATOM 5173 C C . GLU A 1 685 ? -16.174 -14.659 3.519 1.00 96.94 685 GLU A C 1
ATOM 5175 O O . GLU A 1 685 ? -16.300 -14.443 4.721 1.00 96.94 685 GLU A O 1
ATOM 5180 N N . PHE A 1 686 ? -16.979 -15.516 2.881 1.00 96.12 686 PHE A N 1
ATOM 5181 C CA . PHE A 1 686 ? -18.092 -16.167 3.580 1.00 96.12 686 PHE A CA 1
ATOM 5182 C C . PHE A 1 686 ? -17.611 -17.114 4.692 1.00 96.12 686 PHE A C 1
ATOM 5184 O O . PHE A 1 686 ? -18.229 -17.200 5.752 1.00 96.12 686 PHE A O 1
ATOM 5191 N N . THR A 1 687 ? -16.476 -17.790 4.481 1.00 95.12 687 THR A N 1
ATOM 5192 C CA . THR A 1 687 ? -15.789 -18.582 5.517 1.00 95.12 687 THR A CA 1
ATOM 5193 C C . THR A 1 687 ? -15.411 -17.705 6.706 1.00 95.12 687 THR A C 1
ATOM 5195 O O . THR A 1 687 ? -15.734 -18.056 7.837 1.00 95.12 687 THR A O 1
ATOM 5198 N N . THR A 1 688 ? -14.804 -16.543 6.450 1.00 96.19 688 THR A N 1
ATOM 5199 C CA . THR A 1 688 ? -14.470 -15.570 7.492 1.00 96.19 688 THR A CA 1
ATOM 5200 C C . THR A 1 688 ? -15.716 -15.082 8.231 1.00 96.19 688 THR A C 1
ATOM 5202 O O . THR A 1 688 ? -15.741 -15.151 9.454 1.00 96.19 688 THR A O 1
ATOM 5205 N N . LEU A 1 689 ? -16.761 -14.642 7.519 1.00 96.31 689 LEU A N 1
ATOM 5206 C CA . LEU A 1 689 ? -18.002 -14.138 8.122 1.00 96.31 689 LEU A CA 1
ATOM 5207 C C . LEU A 1 689 ? -18.657 -15.176 9.042 1.00 96.31 689 LEU A C 1
ATOM 5209 O O . LEU A 1 689 ? -19.053 -14.839 10.152 1.00 96.31 689 LEU A O 1
ATOM 5213 N N . ARG A 1 690 ? -18.711 -16.445 8.616 1.00 94.00 690 ARG A N 1
ATOM 5214 C CA . ARG A 1 690 ? -19.209 -17.573 9.422 1.00 94.00 690 ARG A CA 1
ATOM 5215 C C . ARG A 1 690 ? -18.407 -17.798 10.710 1.00 94.00 690 ARG A C 1
ATOM 5217 O O . ARG A 1 690 ? -18.956 -18.316 11.679 1.00 94.00 690 ARG A O 1
ATOM 5224 N N . GLU A 1 691 ? -17.113 -17.495 10.695 1.00 93.94 691 GLU A N 1
ATOM 5225 C CA . GLU A 1 691 ? -16.187 -17.775 11.797 1.00 93.94 691 GLU A CA 1
ATOM 5226 C C . GLU A 1 691 ? -16.052 -16.597 12.775 1.00 93.94 691 GLU A C 1
ATOM 5228 O O . GLU A 1 691 ? -15.829 -16.834 13.961 1.00 93.94 691 GLU A O 1
ATOM 5233 N N . THR A 1 692 ? -16.237 -15.351 12.318 1.00 93.62 692 THR A N 1
ATOM 5234 C CA . THR A 1 692 ? -16.106 -14.139 13.151 1.00 93.62 692 THR A CA 1
ATOM 5235 C C . THR A 1 692 ? -17.435 -13.512 13.578 1.00 93.62 692 THR A C 1
ATOM 5237 O O . THR A 1 692 ? -17.495 -12.919 14.653 1.00 93.62 692 THR A O 1
ATOM 5240 N N . ILE A 1 693 ? -18.503 -13.637 12.783 1.00 90.94 693 ILE A N 1
ATOM 5241 C CA . ILE A 1 693 ? -19.826 -13.068 13.076 1.00 90.94 693 ILE A CA 1
ATOM 5242 C C . ILE A 1 693 ? -20.794 -14.227 13.332 1.00 90.94 693 ILE A C 1
ATOM 5244 O O . ILE A 1 693 ? -21.249 -14.909 12.413 1.00 90.94 693 ILE A O 1
ATOM 5248 N N . ILE A 1 694 ? -21.108 -14.449 14.611 1.00 87.62 694 ILE A N 1
ATOM 5249 C CA . ILE A 1 694 ? -21.992 -15.524 15.086 1.00 87.62 694 ILE A CA 1
ATOM 5250 C C . ILE A 1 694 ? -23.228 -14.879 15.737 1.00 87.62 694 ILE A C 1
ATOM 5252 O O . ILE A 1 694 ? 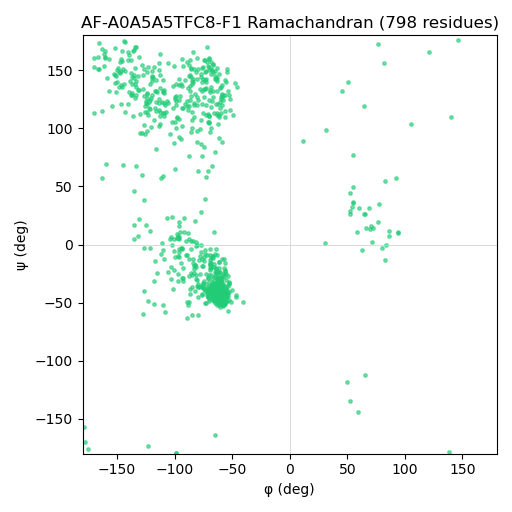-23.252 -14.708 16.956 1.00 87.62 694 ILE A O 1
ATOM 5256 N N . PRO A 1 695 ? -24.240 -14.468 14.952 1.00 83.12 695 PRO A N 1
ATOM 5257 C CA . PRO A 1 695 ? -25.390 -13.755 15.480 1.00 83.12 695 PRO A CA 1
ATOM 5258 C C . PRO A 1 695 ? -26.470 -14.736 15.949 1.00 83.12 695 PRO A C 1
ATOM 5260 O O . PRO A 1 695 ? -26.572 -15.870 15.472 1.00 83.12 695 PRO A O 1
ATOM 5263 N N . ASP A 1 696 ? -27.300 -14.292 16.887 1.00 87.19 696 ASP A N 1
ATOM 5264 C CA . ASP A 1 696 ? -28.466 -15.028 17.383 1.00 87.19 696 ASP A CA 1
ATOM 5265 C C . ASP A 1 696 ? -29.704 -14.860 16.476 1.00 87.19 696 ASP A C 1
ATOM 5267 O O . ASP A 1 696 ? -30.555 -15.752 16.393 1.00 87.19 696 ASP A O 1
ATOM 5271 N N . HIS A 1 697 ? -29.761 -13.767 15.718 1.00 91.75 697 HIS A N 1
ATOM 5272 C CA . HIS A 1 697 ? -30.815 -13.402 14.772 1.00 91.75 697 HIS A CA 1
ATOM 5273 C C . HIS A 1 697 ? -30.315 -13.426 13.309 1.00 91.75 697 HIS A C 1
ATOM 5275 O O . HIS A 1 697 ? -29.106 -13.459 13.071 1.00 91.75 697 HIS A O 1
ATOM 5281 N N . PRO A 1 698 ? -31.215 -13.434 12.304 1.00 94.69 698 PRO A N 1
ATOM 5282 C CA . PRO A 1 698 ? -30.813 -13.431 10.900 1.00 94.69 698 PRO A CA 1
ATOM 5283 C C . PRO A 1 698 ? -30.129 -12.126 10.472 1.00 94.69 698 PRO A C 1
ATOM 5285 O O . PRO A 1 698 ? -30.732 -11.065 10.603 1.00 94.69 698 PRO A O 1
ATOM 5288 N N . ILE A 1 699 ? -28.937 -12.228 9.879 1.00 97.44 699 ILE A N 1
ATOM 5289 C CA . ILE A 1 699 ? -28.219 -11.106 9.251 1.00 97.44 699 ILE A CA 1
ATOM 5290 C C . ILE A 1 699 ? -28.234 -11.286 7.734 1.00 97.44 699 ILE A C 1
ATOM 5292 O O . ILE A 1 699 ? -27.930 -12.371 7.227 1.00 97.44 699 ILE A O 1
ATOM 5296 N N . TYR A 1 700 ? -28.558 -10.229 6.995 1.00 98.44 700 TYR A N 1
ATOM 5297 C CA . TYR A 1 700 ? -28.559 -10.241 5.534 1.00 98.44 700 TYR A CA 1
ATOM 5298 C C . TYR A 1 700 ? -27.165 -9.957 4.965 1.00 98.44 700 TYR A C 1
ATOM 5300 O O . TYR A 1 700 ? -26.446 -9.104 5.470 1.00 98.44 700 TYR A O 1
ATOM 5308 N N . VAL A 1 701 ? -26.778 -10.646 3.893 1.00 98.50 701 VAL A N 1
ATOM 5309 C CA . VAL A 1 701 ? -25.486 -10.475 3.212 1.00 98.50 701 VAL A CA 1
ATOM 5310 C C . VAL A 1 701 ? -25.733 -10.175 1.735 1.00 98.50 701 VAL A C 1
ATOM 5312 O O . VAL A 1 701 ? -26.394 -10.962 1.054 1.00 98.50 701 VAL A O 1
ATOM 5315 N N . THR A 1 702 ? -25.206 -9.054 1.237 1.00 98.44 702 THR A N 1
ATOM 5316 C CA . THR A 1 702 ? -25.334 -8.628 -0.170 1.00 98.44 702 THR A CA 1
ATOM 5317 C C . THR A 1 702 ? -24.001 -8.145 -0.760 1.00 98.44 702 THR A C 1
ATOM 5319 O O . THR A 1 702 ? -23.013 -7.980 -0.052 1.00 98.44 702 THR A O 1
ATOM 5322 N N . SER A 1 703 ? -23.954 -7.924 -2.077 1.00 98.12 703 SER A N 1
ATOM 5323 C CA . SER A 1 703 ? -22.897 -7.200 -2.789 1.00 98.12 703 SER A CA 1
ATOM 5324 C C . SER A 1 703 ? -23.430 -6.592 -4.092 1.00 98.12 703 SER A C 1
ATOM 5326 O O . SER A 1 703 ? -23.825 -7.305 -5.030 1.00 98.12 703 SER A O 1
ATOM 5328 N N . ASN A 1 704 ? -23.351 -5.261 -4.169 1.00 96.25 704 ASN A N 1
ATOM 5329 C CA . ASN A 1 704 ? -23.687 -4.430 -5.331 1.00 96.25 704 ASN A CA 1
ATOM 5330 C C . ASN A 1 704 ? -22.916 -4.768 -6.623 1.00 96.25 704 ASN A C 1
ATOM 5332 O O . ASN A 1 704 ? -23.382 -4.464 -7.721 1.00 96.25 704 ASN A O 1
ATOM 5336 N N . LYS A 1 705 ? -21.767 -5.449 -6.533 1.00 96.31 705 LYS A N 1
ATOM 5337 C CA . LYS A 1 705 ? -20.859 -5.704 -7.674 1.00 96.31 705 LYS A CA 1
ATOM 5338 C C . LYS A 1 705 ? -21.455 -6.666 -8.702 1.00 96.31 705 LYS A C 1
ATOM 5340 O O . LYS A 1 705 ? -21.059 -6.651 -9.862 1.00 96.31 705 LYS A O 1
ATOM 5345 N N . SER A 1 706 ? -22.448 -7.451 -8.293 1.00 93.44 706 SER A N 1
ATOM 5346 C CA . SER A 1 706 ? -23.290 -8.257 -9.184 1.00 93.44 706 SER A CA 1
ATOM 5347 C C . SER A 1 706 ? -24.162 -7.426 -10.138 1.00 93.44 706 SER A C 1
ATOM 5349 O O . SER A 1 706 ? -24.538 -7.936 -11.188 1.00 93.44 706 SER A O 1
ATOM 5351 N N . LEU A 1 707 ? -24.466 -6.168 -9.791 1.00 93.12 707 LEU A N 1
ATOM 5352 C CA . LEU A 1 707 ? -25.351 -5.261 -10.528 1.00 93.12 707 LEU A CA 1
ATOM 5353 C C . LEU A 1 707 ? -24.579 -4.129 -11.217 1.00 93.12 707 LEU A C 1
ATOM 5355 O O . LEU A 1 707 ? -24.662 -3.981 -12.434 1.00 93.12 707 LEU A O 1
ATOM 5359 N N . ILE A 1 708 ? -23.828 -3.339 -10.442 1.00 93.31 708 ILE A N 1
ATOM 5360 C CA . ILE A 1 708 ? -23.081 -2.171 -10.945 1.00 93.31 708 ILE A CA 1
ATOM 5361 C C . ILE A 1 708 ? -21.656 -2.511 -11.401 1.00 93.31 708 ILE A C 1
ATOM 5363 O O . ILE A 1 708 ? -20.991 -1.660 -11.981 1.00 93.31 708 ILE A O 1
ATOM 5367 N N . GLY A 1 709 ? -21.182 -3.735 -11.144 1.00 94.56 709 GLY A N 1
ATOM 5368 C CA . GLY A 1 709 ? -19.788 -4.136 -11.342 1.00 94.56 709 GLY A CA 1
ATOM 5369 C C . GLY A 1 709 ? -18.838 -3.631 -10.257 1.00 94.56 709 GLY A C 1
ATOM 5370 O O . GLY A 1 709 ? -19.198 -2.881 -9.352 1.00 94.56 709 GLY A O 1
ATOM 5371 N N . HIS A 1 710 ? -17.592 -4.090 -10.313 1.00 96.94 710 HIS A N 1
ATOM 5372 C CA . HIS A 1 710 ? -16.571 -3.705 -9.351 1.00 96.94 710 HIS A CA 1
ATOM 5373 C C . HIS A 1 710 ? -15.901 -2.385 -9.756 1.00 96.94 710 HIS A C 1
ATOM 5375 O O . HIS A 1 710 ? -15.060 -2.348 -10.653 1.00 96.94 710 HIS A O 1
ATOM 5381 N N . THR A 1 711 ? -16.228 -1.316 -9.030 1.00 96.69 711 THR A N 1
ATOM 5382 C CA . THR A 1 711 ? -15.709 0.056 -9.200 1.00 96.69 711 THR A CA 1
ATOM 5383 C C . THR A 1 711 ? -14.286 0.269 -8.649 1.00 96.69 711 THR A C 1
ATOM 5385 O O . THR A 1 711 ? -13.926 1.364 -8.215 1.00 96.69 711 THR A O 1
ATOM 5388 N N . GLY A 1 712 ? -13.465 -0.789 -8.625 1.00 95.62 712 GLY A N 1
ATOM 5389 C CA . GLY A 1 712 ? -12.059 -0.747 -8.216 1.00 95.62 712 GLY A CA 1
ATOM 5390 C C . GLY A 1 712 ? -11.826 -0.046 -6.872 1.00 95.62 712 GLY A C 1
ATOM 5391 O O . GLY A 1 712 ? -12.331 -0.473 -5.833 1.00 95.62 712 GLY A O 1
ATOM 5392 N N . TRP A 1 713 ? -11.065 1.049 -6.911 1.00 97.38 713 TRP A N 1
ATOM 5393 C CA . TRP A 1 713 ? -10.625 1.832 -5.755 1.00 97.38 713 TRP A CA 1
ATOM 5394 C C . TRP A 1 713 ? -11.755 2.609 -5.058 1.00 97.38 713 TRP A C 1
ATOM 5396 O O . TRP A 1 713 ? -11.592 2.997 -3.902 1.00 97.38 713 TRP A O 1
ATOM 5406 N N . ALA A 1 714 ? -12.909 2.785 -5.716 1.00 98.19 714 ALA A N 1
ATOM 5407 C CA . ALA A 1 714 ? -14.105 3.404 -5.141 1.00 98.19 714 ALA A CA 1
ATOM 5408 C C . ALA A 1 714 ? -15.044 2.402 -4.431 1.00 98.19 714 ALA A C 1
ATOM 5410 O O . ALA A 1 714 ? -16.005 2.812 -3.783 1.00 98.19 714 ALA A O 1
ATOM 5411 N N . ALA A 1 715 ? -14.813 1.088 -4.541 1.00 98.12 715 ALA A N 1
ATOM 5412 C CA . ALA A 1 715 ? -15.818 0.075 -4.193 1.00 98.12 715 ALA A CA 1
ATOM 5413 C C . ALA A 1 715 ? -16.343 0.135 -2.745 1.00 98.12 715 ALA A C 1
ATOM 5415 O O . ALA A 1 715 ? -17.524 -0.140 -2.508 1.00 98.12 715 ALA A O 1
ATOM 5416 N N . GLY A 1 716 ? -15.496 0.515 -1.785 1.00 98.56 716 GLY A N 1
ATOM 5417 C CA . GLY A 1 716 ? -15.889 0.643 -0.383 1.00 98.56 716 GLY A CA 1
ATOM 5418 C C . GLY A 1 716 ? -16.792 1.848 -0.111 1.00 98.56 716 GLY A C 1
ATOM 5419 O O . GLY A 1 716 ? -17.781 1.707 0.599 1.00 98.56 716 GLY A O 1
ATOM 5420 N N . VAL A 1 717 ? -16.513 3.012 -0.714 1.00 98.88 717 VAL A N 1
ATOM 5421 C CA . VAL A 1 717 ? -17.357 4.210 -0.544 1.00 98.88 717 VAL A CA 1
ATOM 5422 C C . VAL A 1 717 ? -18.704 4.056 -1.244 1.00 98.88 717 VAL A C 1
ATOM 5424 O O . VAL A 1 717 ? -19.719 4.449 -0.681 1.00 98.88 717 VAL A O 1
ATOM 5427 N N . ILE A 1 718 ? -18.750 3.390 -2.402 1.00 98.75 718 ILE A N 1
ATOM 5428 C CA . ILE A 1 718 ? -20.019 3.052 -3.066 1.00 98.75 718 ILE A CA 1
ATOM 5429 C C . ILE A 1 718 ? -20.879 2.135 -2.180 1.00 98.75 718 ILE A C 1
ATOM 5431 O O . ILE A 1 718 ? -22.075 2.368 -2.030 1.00 98.75 718 ILE A O 1
ATOM 5435 N N . SER A 1 719 ? -20.260 1.141 -1.537 1.00 98.81 719 SER A N 1
ATOM 5436 C CA . SER A 1 719 ? -20.949 0.229 -0.613 1.00 98.81 719 SER A CA 1
ATOM 5437 C C . SER A 1 719 ? -21.383 0.917 0.693 1.00 98.81 719 SER A C 1
ATOM 5439 O O . SER A 1 719 ? -22.434 0.590 1.231 1.00 98.81 719 SER A O 1
ATOM 5441 N N . LEU A 1 720 ? -20.635 1.914 1.186 1.00 98.88 720 LEU A N 1
ATOM 5442 C CA . LEU A 1 720 ? -21.080 2.756 2.305 1.00 98.88 720 LEU A CA 1
ATOM 5443 C C . LEU A 1 720 ? -22.295 3.615 1.922 1.00 98.88 720 LEU A C 1
ATOM 5445 O O . LEU A 1 720 ? -23.251 3.689 2.686 1.00 98.88 720 LEU A O 1
ATOM 5449 N N . ILE A 1 721 ? -22.282 4.236 0.740 1.00 98.88 721 ILE A N 1
ATOM 5450 C CA . ILE A 1 721 ? -23.409 5.043 0.247 1.00 98.88 721 ILE A CA 1
ATOM 5451 C C . ILE A 1 721 ? -24.666 4.170 0.077 1.00 98.88 721 ILE A C 1
ATOM 5453 O O . ILE A 1 721 ? -25.755 4.600 0.445 1.00 98.88 721 ILE A O 1
ATOM 5457 N N . GLU A 1 722 ? -24.526 2.924 -0.389 1.00 98.69 722 GLU A N 1
ATOM 5458 C CA . GLU A 1 722 ? -25.617 1.935 -0.428 1.00 98.69 722 GLU A CA 1
ATOM 5459 C C . GLU A 1 722 ? -26.213 1.670 0.968 1.00 98.69 722 GLU A C 1
ATOM 5461 O O . GLU A 1 722 ? -27.434 1.707 1.124 1.00 98.69 722 GLU A O 1
ATOM 5466 N N . VAL A 1 723 ? -25.367 1.464 1.988 1.00 98.81 723 VAL A N 1
ATOM 5467 C CA . VAL A 1 723 ? -25.803 1.268 3.384 1.00 98.81 723 VAL A CA 1
ATOM 5468 C C . VAL A 1 723 ? -26.546 2.489 3.925 1.00 98.81 723 VAL A C 1
ATOM 5470 O O . VAL A 1 723 ? -27.618 2.344 4.511 1.00 98.81 723 VAL A O 1
ATOM 5473 N N . ILE A 1 724 ? -26.008 3.690 3.702 1.00 98.75 724 ILE A N 1
ATOM 5474 C CA . ILE A 1 724 ? -26.619 4.951 4.143 1.00 98.75 724 ILE A CA 1
ATOM 5475 C C . ILE A 1 724 ? -28.003 5.138 3.510 1.00 98.75 724 ILE A C 1
ATOM 5477 O O . ILE A 1 724 ? -28.964 5.476 4.200 1.00 98.75 724 ILE A O 1
ATOM 5481 N N . LEU A 1 725 ? -28.132 4.866 2.211 1.00 98.62 725 LEU A N 1
ATOM 5482 C CA . LEU A 1 725 ? -29.417 4.932 1.518 1.00 98.62 725 LEU A CA 1
ATOM 5483 C C . LEU A 1 725 ? -30.389 3.857 2.033 1.00 98.62 725 LEU A C 1
ATOM 5485 O O . LEU A 1 725 ? -31.565 4.152 2.218 1.00 98.62 725 LEU A O 1
ATOM 5489 N N . GLY A 1 726 ? -29.923 2.647 2.353 1.00 98.44 726 GLY A N 1
ATOM 5490 C CA . GLY A 1 726 ? -30.767 1.616 2.969 1.00 98.44 726 GLY A CA 1
ATOM 5491 C C . GLY A 1 726 ? -31.280 1.987 4.365 1.00 98.44 726 GLY A C 1
ATOM 5492 O O . GLY A 1 726 ? -32.433 1.699 4.695 1.00 98.44 726 GLY A O 1
ATOM 5493 N N . LEU A 1 727 ? -30.472 2.698 5.159 1.00 98.00 727 LEU A N 1
ATOM 5494 C CA . LEU A 1 727 ? -30.893 3.283 6.437 1.00 98.00 727 LEU A CA 1
ATOM 5495 C C . LEU A 1 727 ? -31.970 4.361 6.239 1.00 98.00 727 LEU A C 1
ATOM 5497 O O . LEU A 1 727 ? -33.008 4.319 6.906 1.00 98.00 727 LEU A O 1
ATOM 5501 N N . GLU A 1 728 ? -31.748 5.288 5.303 1.00 96.75 728 GLU A N 1
ATOM 5502 C CA . GLU A 1 728 ? -32.649 6.411 5.001 1.00 96.75 728 GLU A CA 1
ATOM 5503 C C . GLU A 1 728 ? -33.989 5.955 4.394 1.00 96.75 728 GLU A C 1
ATOM 5505 O O . GLU A 1 728 ? -35.035 6.543 4.665 1.00 96.75 728 GLU A O 1
ATOM 5510 N N . LYS A 1 729 ? -33.974 4.902 3.566 1.00 97.50 729 LYS A N 1
ATOM 5511 C CA . LYS A 1 729 ? -35.165 4.349 2.893 1.00 97.50 729 LYS A CA 1
ATOM 5512 C C . LYS A 1 729 ? -35.775 3.142 3.615 1.00 97.50 729 LYS A C 1
ATOM 5514 O O . LYS A 1 729 ? -36.708 2.541 3.085 1.00 97.50 729 LYS A O 1
ATOM 5519 N N . GLU A 1 730 ? -35.262 2.803 4.798 1.00 97.38 730 GLU A N 1
ATOM 5520 C CA . GLU A 1 730 ? -35.728 1.701 5.652 1.00 97.38 730 GLU A CA 1
ATOM 5521 C C . GLU A 1 730 ? -35.828 0.343 4.928 1.00 97.38 730 GLU A C 1
ATOM 5523 O O . GLU A 1 730 ? -36.815 -0.389 5.055 1.00 97.38 730 GLU A O 1
ATOM 5528 N N . LEU A 1 731 ? -34.812 -0.000 4.132 1.00 98.19 731 LEU A N 1
ATOM 5529 C CA . LEU A 1 731 ? -34.847 -1.159 3.241 1.00 98.19 731 LEU A CA 1
ATOM 5530 C C . LEU A 1 731 ? -33.444 -1.727 2.983 1.00 98.19 731 LEU A C 1
ATOM 5532 O O . LEU A 1 731 ? -32.508 -0.984 2.707 1.00 98.19 731 LEU A O 1
ATOM 5536 N N . ILE A 1 732 ? -33.324 -3.053 2.977 1.00 98.44 732 ILE A N 1
ATOM 5537 C CA . ILE A 1 732 ? -32.150 -3.774 2.470 1.00 98.44 732 ILE A CA 1
ATOM 5538 C C . ILE A 1 732 ? -32.480 -4.266 1.045 1.00 98.44 732 ILE A C 1
ATOM 5540 O O . ILE A 1 732 ? -33.505 -4.940 0.867 1.00 98.44 732 ILE A O 1
ATOM 5544 N N . PRO A 1 733 ? -31.673 -3.941 0.016 1.00 97.25 733 PRO A N 1
ATOM 5545 C CA . PRO A 1 733 ? -31.930 -4.355 -1.363 1.00 97.25 733 PRO A CA 1
ATOM 5546 C C . PRO A 1 733 ? -31.775 -5.879 -1.556 1.00 97.25 733 PRO A C 1
ATOM 5548 O O . PRO A 1 733 ? -31.081 -6.547 -0.785 1.00 97.25 733 PRO A O 1
ATOM 5551 N N . PRO A 1 734 ? -32.409 -6.465 -2.590 1.00 96.25 734 PRO A N 1
ATOM 5552 C CA . PRO A 1 734 ? -32.194 -7.864 -2.944 1.00 96.25 734 PRO A CA 1
ATOM 5553 C C . PRO A 1 734 ? -30.775 -8.085 -3.486 1.00 96.25 734 PRO A C 1
ATOM 5555 O O . PRO A 1 734 ? -30.209 -7.229 -4.165 1.00 96.25 734 PRO A O 1
ATOM 5558 N N . GLN A 1 735 ? -30.227 -9.284 -3.291 1.00 96.75 735 GLN A N 1
ATOM 5559 C CA . GLN A 1 735 ? -29.023 -9.699 -3.995 1.00 96.75 735 GLN A CA 1
ATOM 5560 C C . GLN A 1 735 ? -29.335 -9.922 -5.478 1.00 96.75 735 GLN A C 1
ATOM 5562 O O . GLN A 1 735 ? -29.990 -10.893 -5.871 1.00 96.75 735 GLN A O 1
ATOM 5567 N N . TYR A 1 736 ? -28.807 -9.040 -6.321 1.00 94.25 736 TYR A N 1
ATOM 5568 C CA . TYR A 1 736 ? -28.957 -9.146 -7.764 1.00 94.25 736 TYR A CA 1
ATOM 5569 C C . TYR A 1 736 ? -28.263 -10.406 -8.322 1.00 94.25 736 TYR A C 1
ATOM 5571 O O . TYR A 1 736 ? -27.201 -10.827 -7.858 1.00 94.25 736 TYR A O 1
ATOM 5579 N N . LYS A 1 737 ? -28.903 -11.035 -9.320 1.00 91.56 737 LYS A N 1
ATOM 5580 C CA . LYS A 1 737 ? -28.457 -12.263 -10.018 1.00 91.56 737 LYS A CA 1
ATOM 5581 C C . LYS A 1 737 ? -28.093 -13.477 -9.145 1.00 91.56 737 LYS A C 1
ATOM 5583 O O . LYS A 1 737 ? -27.382 -14.380 -9.592 1.00 91.56 737 LYS A O 1
ATOM 5588 N N . PHE A 1 738 ? -28.670 -13.574 -7.952 1.00 95.50 738 PHE A N 1
ATOM 5589 C CA . PHE A 1 738 ? -28.514 -14.726 -7.067 1.00 95.50 738 PHE A CA 1
ATOM 5590 C C . PHE A 1 738 ? -29.595 -15.797 -7.279 1.00 95.50 738 PHE A C 1
ATOM 5592 O O . PHE A 1 738 ? -30.757 -15.502 -7.547 1.00 95.50 738 PHE A O 1
ATOM 5599 N N . THR A 1 739 ? -29.203 -17.069 -7.193 1.00 95.56 739 THR A N 1
ATOM 5600 C CA . THR A 1 739 ? -30.085 -18.243 -7.306 1.00 95.56 739 THR A CA 1
ATOM 5601 C C . THR A 1 739 ? -29.994 -19.123 -6.064 1.00 95.56 739 THR A C 1
ATOM 5603 O O . THR A 1 739 ? -31.021 -19.541 -5.536 1.00 95.56 739 THR A O 1
ATOM 5606 N N . ALA A 1 740 ? -28.775 -19.445 -5.627 1.00 96.50 740 ALA A N 1
ATOM 5607 C CA . ALA A 1 740 ? -28.497 -20.202 -4.407 1.00 96.50 740 ALA A CA 1
ATOM 5608 C C . ALA A 1 740 ? -27.008 -20.063 -4.046 1.00 96.50 740 ALA A C 1
ATOM 5610 O O . ALA A 1 740 ? -26.189 -19.946 -4.962 1.00 96.50 740 ALA A O 1
ATOM 5611 N N . PRO A 1 741 ? -26.626 -20.137 -2.761 1.00 96.75 741 PRO A N 1
ATOM 5612 C CA . PRO A 1 741 ? -25.225 -20.085 -2.366 1.00 96.75 741 PRO A CA 1
ATOM 5613 C C . PRO A 1 741 ? -24.509 -21.414 -2.683 1.00 96.75 741 PRO A C 1
ATOM 5615 O O . PRO A 1 741 ? -25.170 -22.448 -2.825 1.00 96.75 741 PRO A O 1
ATOM 5618 N N . PRO A 1 742 ? -23.169 -21.428 -2.795 1.00 95.94 742 PRO A N 1
ATOM 5619 C CA . PRO A 1 742 ? -22.389 -22.663 -2.856 1.00 95.94 742 PRO A CA 1
ATOM 5620 C C . PRO A 1 742 ? -22.520 -23.500 -1.572 1.00 95.94 742 PRO A C 1
ATOM 5622 O O . PRO A 1 742 ? -22.426 -22.959 -0.471 1.00 95.94 742 PRO A O 1
ATOM 5625 N N . ASP A 1 743 ? -22.596 -24.831 -1.686 1.00 96.00 743 ASP A N 1
ATOM 5626 C CA . ASP A 1 743 ? -22.622 -25.744 -0.524 1.00 96.00 743 ASP A CA 1
ATOM 5627 C C . ASP A 1 743 ? -21.410 -25.547 0.415 1.00 96.00 743 ASP A C 1
ATOM 5629 O O . ASP A 1 743 ? -21.508 -25.714 1.632 1.00 96.00 743 ASP A O 1
ATOM 5633 N N . SER A 1 744 ? -20.261 -25.141 -0.139 1.00 95.75 744 SER A N 1
ATOM 5634 C CA . SER A 1 744 ? -19.021 -24.863 0.598 1.00 95.75 744 SER A CA 1
ATOM 5635 C C . SER A 1 744 ? -19.123 -23.690 1.581 1.00 95.75 744 SER A C 1
ATOM 5637 O O . SER A 1 744 ? -18.348 -23.646 2.541 1.00 95.75 744 SER A O 1
ATOM 5639 N N . PHE A 1 745 ? -20.088 -22.781 1.399 1.00 95.94 745 PHE A N 1
ATOM 5640 C CA . PHE A 1 745 ? -20.375 -21.708 2.357 1.00 95.94 745 PHE A CA 1
ATOM 5641 C C . PHE A 1 745 ? -20.934 -22.270 3.671 1.00 95.94 745 PHE A C 1
ATOM 5643 O O . PHE A 1 745 ? -20.693 -21.700 4.735 1.00 95.94 745 PHE A O 1
ATOM 5650 N N . GLN A 1 746 ? -21.636 -23.411 3.613 1.00 95.50 746 GLN A N 1
ATOM 5651 C CA . GLN A 1 746 ? -22.334 -24.025 4.750 1.00 95.50 746 GLN A CA 1
ATOM 5652 C C . GLN A 1 746 ? -23.329 -23.055 5.417 1.00 95.50 746 GLN A C 1
ATOM 5654 O O . GLN A 1 746 ? -23.493 -23.061 6.630 1.00 95.50 746 GLN A O 1
ATOM 5659 N N . ILE A 1 747 ? -24.007 -22.213 4.624 1.00 95.12 747 ILE A N 1
ATOM 5660 C CA . ILE A 1 747 ? -24.901 -21.145 5.116 1.00 95.12 747 ILE A CA 1
ATOM 5661 C C . ILE A 1 747 ? -25.970 -21.641 6.106 1.00 95.12 747 ILE A C 1
ATOM 5663 O O . ILE A 1 747 ? -26.293 -20.938 7.059 1.00 95.12 747 ILE A O 1
ATOM 5667 N N . GLU A 1 748 ? -26.453 -22.874 5.933 1.00 94.06 748 GLU A N 1
ATOM 5668 C CA . GLU A 1 748 ? -27.457 -23.521 6.792 1.00 94.06 748 GLU A CA 1
ATOM 5669 C C . GLU A 1 748 ? -26.959 -23.791 8.225 1.00 94.06 748 GLU A C 1
ATOM 5671 O O . GLU A 1 748 ? -27.762 -24.017 9.127 1.00 94.06 748 GLU A O 1
ATOM 5676 N N . THR A 1 749 ? -25.642 -23.751 8.472 1.00 94.31 749 THR A N 1
ATOM 5677 C CA . THR A 1 749 ? -25.065 -23.824 9.828 1.00 94.31 749 THR A CA 1
ATOM 5678 C C . THR A 1 749 ? -24.931 -22.445 10.480 1.00 94.31 749 THR A C 1
ATOM 5680 O O . THR A 1 749 ? -24.253 -22.314 11.497 1.00 94.31 749 THR A O 1
ATOM 5683 N N . THR A 1 750 ? -25.507 -21.404 9.875 1.00 95.12 750 THR A N 1
ATOM 5684 C CA . THR A 1 750 ? -25.344 -20.002 10.274 1.00 95.12 750 THR A CA 1
ATOM 5685 C C . THR A 1 750 ? -26.690 -19.287 10.325 1.00 95.12 750 THR A C 1
ATOM 5687 O O . THR A 1 750 ? -27.705 -19.773 9.821 1.00 95.12 750 THR A O 1
ATOM 5690 N N . GLN A 1 751 ? -26.687 -18.078 10.875 1.00 95.75 751 GLN A N 1
ATOM 5691 C CA . GLN A 1 751 ? -27.809 -17.146 10.793 1.00 95.75 751 GLN A CA 1
ATOM 5692 C C . GLN A 1 751 ? -27.644 -16.118 9.649 1.00 95.75 751 GLN A C 1
ATOM 5694 O O . GLN A 1 751 ? -28.486 -15.241 9.483 1.00 95.75 751 GLN A O 1
ATOM 5699 N N . LEU A 1 752 ? -26.618 -16.253 8.798 1.00 97.12 752 LEU A N 1
ATOM 5700 C CA . LEU A 1 752 ? -26.440 -15.415 7.608 1.00 97.12 752 LEU A CA 1
ATOM 5701 C C . LEU A 1 752 ? -27.463 -15.792 6.522 1.00 97.12 752 LEU A C 1
ATOM 5703 O O . LEU A 1 752 ? -27.745 -16.974 6.302 1.00 97.12 752 LEU A O 1
ATOM 5707 N N . ARG A 1 753 ? -28.031 -14.806 5.826 1.00 97.31 753 ARG A N 1
ATOM 5708 C CA . ARG A 1 753 ? -29.043 -14.980 4.769 1.00 97.31 753 ARG A CA 1
ATOM 5709 C C . ARG A 1 753 ? -28.712 -14.097 3.573 1.00 97.31 753 ARG A C 1
ATOM 5711 O O . ARG A 1 753 ? -28.278 -12.970 3.749 1.00 97.31 753 ARG A O 1
ATOM 5718 N N . ILE A 1 754 ? -28.962 -14.568 2.355 1.00 98.00 754 ILE A N 1
ATOM 5719 C CA . ILE A 1 754 ? -28.803 -13.755 1.139 1.00 98.00 754 ILE A CA 1
ATOM 5720 C C . ILE A 1 754 ? -30.212 -13.461 0.598 1.00 98.00 754 ILE A C 1
ATOM 5722 O O . ILE A 1 754 ? -30.914 -14.408 0.230 1.00 98.00 754 ILE A O 1
ATOM 5726 N N . PRO A 1 755 ? -30.679 -12.197 0.607 1.00 97.12 755 PRO A N 1
ATOM 5727 C CA . PRO A 1 755 ? -32.055 -11.865 0.246 1.00 97.12 755 PRO A CA 1
ATOM 5728 C C . PRO A 1 755 ? -32.276 -11.958 -1.271 1.00 97.12 755 PRO A C 1
ATOM 5730 O O . PRO A 1 755 ? -31.498 -11.422 -2.049 1.00 97.12 755 PRO A O 1
ATOM 5733 N N . THR A 1 756 ? -33.363 -12.594 -1.713 1.00 95.50 756 THR A N 1
ATOM 5734 C CA . THR A 1 756 ? -33.796 -12.611 -3.132 1.00 95.50 756 THR A CA 1
ATOM 5735 C C . THR A 1 756 ? -34.870 -11.569 -3.452 1.00 95.50 756 THR A C 1
ATOM 5737 O O . THR A 1 756 ? -35.184 -11.333 -4.616 1.00 95.50 756 THR A O 1
ATOM 5740 N N . THR A 1 757 ? -35.428 -10.934 -2.424 1.00 95.19 757 THR A N 1
ATOM 5741 C CA . THR A 1 757 ? -36.391 -9.828 -2.489 1.00 95.19 757 THR A CA 1
ATOM 5742 C C . THR A 1 757 ? -35.960 -8.761 -1.493 1.00 95.19 757 THR A C 1
ATOM 5744 O O . THR A 1 757 ? -35.361 -9.109 -0.476 1.00 95.19 757 THR A O 1
ATOM 5747 N N . ALA A 1 758 ? -36.285 -7.492 -1.746 1.00 96.44 758 ALA A N 1
ATOM 5748 C CA . ALA A 1 758 ? -35.996 -6.419 -0.798 1.00 96.44 758 ALA A CA 1
ATOM 5749 C C . ALA A 1 758 ? -36.602 -6.717 0.588 1.00 96.44 758 ALA A C 1
ATOM 5751 O O . ALA A 1 758 ? -37.724 -7.226 0.685 1.00 96.44 758 ALA A O 1
ATOM 5752 N N . VAL A 1 759 ? -35.860 -6.408 1.650 1.00 97.81 759 VAL A N 1
ATOM 5753 C CA . VAL A 1 759 ? -36.252 -6.679 3.039 1.00 97.81 759 VAL A CA 1
ATOM 5754 C C . VAL A 1 759 ? -36.542 -5.353 3.746 1.00 97.81 759 VAL A C 1
ATOM 5756 O O . VAL A 1 759 ? -35.652 -4.505 3.797 1.00 97.81 759 VAL A O 1
ATOM 5759 N N . PRO A 1 760 ? -37.750 -5.149 4.308 1.00 97.62 760 PRO A N 1
ATOM 5760 C CA . PRO A 1 760 ? -38.043 -3.982 5.135 1.00 97.62 760 PRO A CA 1
ATOM 5761 C C . PRO A 1 760 ? -37.106 -3.904 6.343 1.00 97.62 760 PRO A C 1
ATOM 5763 O O . PRO A 1 760 ? -36.980 -4.870 7.096 1.00 97.62 760 PRO A O 1
ATOM 5766 N N . TRP A 1 761 ? -36.501 -2.738 6.547 1.00 96.94 761 TRP A N 1
ATOM 5767 C CA . TRP A 1 761 ? -35.554 -2.455 7.624 1.00 96.94 761 TRP A CA 1
ATOM 5768 C C . TRP A 1 761 ? -35.962 -1.178 8.392 1.00 96.94 761 TRP A C 1
ATOM 5770 O O . TRP A 1 761 ? -35.222 -0.191 8.393 1.00 96.94 761 TRP A O 1
ATOM 5780 N N . PRO A 1 762 ? -37.168 -1.158 9.004 1.00 92.38 762 PRO A N 1
ATOM 5781 C CA . PRO A 1 762 ? -37.711 0.012 9.696 1.00 92.38 762 PRO A CA 1
ATOM 5782 C C . PRO A 1 762 ? -36.964 0.319 10.994 1.00 92.38 762 PRO A C 1
ATOM 5784 O O . PRO A 1 762 ? -36.498 -0.600 11.675 1.00 92.38 762 PRO A O 1
ATOM 5787 N N . ALA A 1 763 ? -36.906 1.595 11.379 1.00 89.38 763 ALA A N 1
ATOM 5788 C CA . ALA A 1 763 ? -36.336 2.001 12.660 1.00 89.38 763 ALA A CA 1
ATOM 5789 C C . ALA A 1 763 ? -37.074 1.359 13.859 1.00 89.38 763 ALA A C 1
ATOM 5791 O O . ALA A 1 763 ? -38.307 1.323 13.918 1.00 89.38 763 ALA A O 1
ATOM 5792 N N . GLN A 1 764 ? -36.316 0.862 14.844 1.00 86.88 764 GLN A N 1
ATOM 5793 C CA . GLN A 1 764 ? -36.839 0.156 16.026 1.00 86.88 764 GLN A CA 1
ATOM 5794 C C . GLN A 1 764 ? -36.590 0.966 17.303 1.00 86.88 764 GLN A C 1
ATOM 5796 O O . GLN A 1 764 ? -35.452 1.308 17.604 1.00 86.88 764 GLN A O 1
ATOM 5801 N N . ALA A 1 765 ? -37.621 1.267 18.096 1.00 84.00 765 ALA A N 1
ATOM 5802 C CA . ALA A 1 765 ? -37.486 2.173 19.247 1.00 84.00 765 ALA A CA 1
ATOM 5803 C C . ALA A 1 765 ? -36.416 1.747 20.281 1.00 84.00 765 ALA A C 1
ATOM 5805 O O . ALA A 1 765 ? -35.833 2.599 20.947 1.00 84.00 765 ALA A O 1
ATOM 5806 N N . ASP A 1 766 ? -36.146 0.447 20.393 1.00 85.75 766 ASP A N 1
ATOM 5807 C CA . ASP A 1 766 ? -35.315 -0.204 21.408 1.00 85.75 766 ASP A CA 1
ATOM 5808 C C . ASP A 1 766 ? -33.962 -0.748 20.906 1.00 85.75 766 ASP A C 1
ATOM 5810 O O . ASP A 1 766 ? -33.101 -1.043 21.733 1.00 85.75 766 ASP A O 1
ATOM 5814 N N . ARG A 1 767 ? -33.735 -0.834 19.586 1.00 88.06 767 ARG A N 1
ATOM 5815 C CA . ARG A 1 767 ? -32.498 -1.375 18.986 1.00 88.06 767 ARG A CA 1
ATOM 5816 C C . ARG A 1 767 ? -32.025 -0.539 17.799 1.00 88.06 767 ARG A C 1
ATOM 5818 O O . ARG A 1 767 ? -32.817 -0.257 16.905 1.00 88.06 767 ARG A O 1
ATOM 5825 N N . VAL A 1 768 ? -30.751 -0.146 17.805 1.00 92.50 768 VAL A N 1
ATOM 5826 C CA . VAL A 1 768 ? -30.089 0.597 16.715 1.00 92.50 768 VAL A CA 1
ATOM 5827 C C . VAL A 1 768 ? -29.926 -0.318 15.503 1.00 92.50 768 VAL A C 1
ATOM 5829 O O . VAL A 1 768 ? -29.438 -1.435 15.647 1.00 92.50 768 VAL A O 1
ATOM 5832 N N . ARG A 1 769 ? -30.313 0.156 14.316 1.00 95.38 769 ARG A N 1
ATOM 5833 C CA . ARG A 1 769 ? -30.004 -0.505 13.042 1.00 95.38 769 ARG A CA 1
ATOM 5834 C C . ARG A 1 769 ? -28.521 -0.323 12.729 1.00 95.38 769 ARG A C 1
ATOM 5836 O O . ARG A 1 769 ? -28.070 0.816 12.583 1.00 95.38 769 ARG A O 1
ATOM 5843 N N . ALA A 1 770 ? -27.781 -1.422 12.595 1.00 96.94 770 ALA A N 1
ATOM 5844 C CA . ALA A 1 770 ? -26.383 -1.396 12.177 1.00 96.94 770 ALA A CA 1
ATOM 5845 C C . ALA A 1 770 ? -26.141 -2.253 10.931 1.00 96.94 770 ALA A C 1
ATOM 5847 O O . ALA A 1 770 ? -26.823 -3.248 10.679 1.00 96.94 770 ALA A O 1
ATOM 5848 N N . ALA A 1 771 ? -25.130 -1.880 10.159 1.00 98.50 771 ALA A N 1
ATOM 5849 C CA . ALA A 1 771 ? -24.646 -2.642 9.023 1.00 98.50 771 ALA A CA 1
ATOM 5850 C C . ALA A 1 771 ? -23.118 -2.598 8.946 1.00 98.50 771 ALA A C 1
ATOM 5852 O O . ALA A 1 771 ? -22.472 -1.765 9.586 1.00 98.50 771 ALA A O 1
ATOM 5853 N N . THR A 1 772 ? -22.522 -3.478 8.145 1.00 98.62 772 THR A N 1
ATOM 5854 C CA . THR A 1 772 ? -21.081 -3.447 7.885 1.00 98.62 772 THR A CA 1
ATOM 5855 C C . THR A 1 772 ? -20.737 -3.462 6.403 1.00 98.62 772 THR A C 1
ATOM 5857 O O . THR A 1 772 ? -21.503 -3.937 5.566 1.00 98.62 772 THR A O 1
ATOM 5860 N N . VAL A 1 773 ? -19.564 -2.918 6.075 1.00 98.81 773 VAL A N 1
ATOM 5861 C CA . VAL A 1 773 ? -19.030 -2.848 4.712 1.00 98.81 773 VAL A CA 1
ATOM 5862 C C . VAL A 1 773 ? -17.638 -3.471 4.679 1.00 98.81 773 VAL A C 1
ATOM 5864 O O . VAL A 1 773 ? -16.715 -2.979 5.330 1.00 98.81 773 VAL A O 1
ATOM 5867 N N . SER A 1 774 ? -17.470 -4.528 3.885 1.00 98.56 774 SER A N 1
ATOM 5868 C CA . SER A 1 774 ? -16.173 -5.166 3.625 1.00 98.56 774 SER A CA 1
ATOM 5869 C C . SER A 1 774 ? -15.524 -4.624 2.351 1.00 98.56 774 SER A C 1
ATOM 5871 O O . SER A 1 774 ? -16.162 -4.487 1.304 1.00 98.56 774 SER A O 1
ATOM 5873 N N . SER A 1 775 ? -14.214 -4.378 2.381 1.00 97.44 775 SER A N 1
ATOM 5874 C CA . SER A 1 775 ? -13.417 -4.214 1.160 1.00 97.44 775 SER A CA 1
ATOM 5875 C C . SER A 1 775 ? -12.045 -4.866 1.272 1.00 97.44 775 SER A C 1
ATOM 5877 O O . SER A 1 775 ? -11.243 -4.515 2.137 1.00 97.44 775 SER A O 1
ATOM 5879 N N . PHE A 1 776 ? -11.771 -5.807 0.367 1.00 96.12 776 PHE A N 1
ATOM 5880 C CA . PHE A 1 776 ? -10.571 -6.640 0.380 1.00 96.12 776 PHE A CA 1
ATOM 5881 C C . PHE A 1 776 ? -9.754 -6.395 -0.890 1.00 96.12 776 PHE A C 1
ATOM 5883 O O . PHE A 1 776 ? -10.144 -6.761 -1.994 1.00 96.12 776 PHE A O 1
ATOM 5890 N N . GLY A 1 777 ? -8.629 -5.706 -0.728 1.00 91.62 777 GLY A N 1
ATOM 5891 C CA . GLY A 1 777 ? -7.723 -5.320 -1.796 1.00 91.62 777 GLY A CA 1
ATOM 5892 C C . GLY A 1 777 ? -6.865 -6.480 -2.287 1.00 91.62 777 GLY A C 1
ATOM 5893 O O . GLY A 1 777 ? -6.322 -7.260 -1.498 1.00 91.62 777 GLY A O 1
ATOM 5894 N N . PHE A 1 778 ? -6.680 -6.540 -3.606 1.00 88.19 778 PHE A N 1
ATOM 5895 C CA . PHE A 1 778 ? -5.62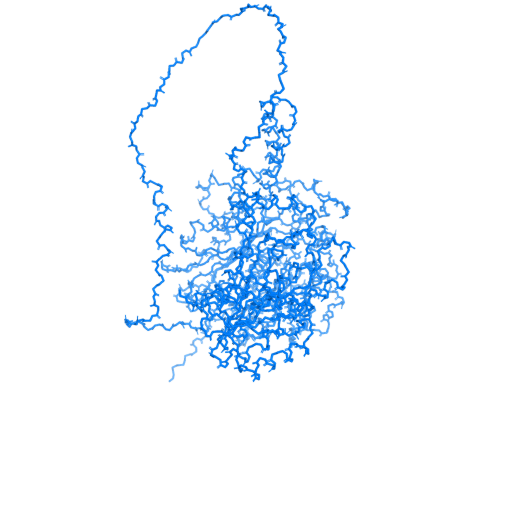2 -7.327 -4.237 1.00 88.19 778 PHE A CA 1
ATOM 5896 C C . PHE A 1 778 ? -4.268 -7.073 -3.548 1.00 88.19 778 PHE A C 1
ATOM 5898 O O . PHE A 1 778 ? -3.954 -5.941 -3.182 1.00 88.19 778 PHE A O 1
ATOM 5905 N N . GLY A 1 779 ? -3.467 -8.121 -3.345 1.00 84.81 779 GLY A N 1
ATOM 5906 C CA . GLY A 1 779 ? -2.238 -8.042 -2.549 1.00 84.81 779 GLY A CA 1
ATOM 5907 C C . GLY A 1 779 ? -2.433 -8.175 -1.034 1.00 84.81 779 GLY A C 1
ATOM 5908 O O . GLY A 1 779 ? -1.440 -8.167 -0.310 1.00 84.81 779 GLY A O 1
ATOM 5909 N N . GLY A 1 780 ? -3.668 -8.347 -0.550 1.00 89.44 780 GLY A N 1
ATOM 5910 C CA . GLY A 1 780 ? -3.941 -8.696 0.846 1.00 89.44 780 GLY A CA 1
ATOM 5911 C C . GLY A 1 780 ? -3.933 -7.495 1.787 1.00 89.44 780 GLY A C 1
ATOM 5912 O O . GLY A 1 780 ? -3.189 -7.473 2.772 1.00 89.44 780 GLY A O 1
ATOM 5913 N N . THR A 1 781 ? -4.745 -6.484 1.467 1.00 94.88 781 THR A N 1
ATOM 5914 C CA . THR A 1 781 ? -5.044 -5.330 2.334 1.00 94.88 781 THR A CA 1
ATOM 5915 C C . THR A 1 781 ? -6.548 -5.265 2.571 1.00 94.88 781 THR A C 1
ATOM 5917 O O . THR A 1 781 ? -7.325 -5.124 1.630 1.00 94.88 781 THR A O 1
ATOM 5920 N N . ASN A 1 782 ? -6.984 -5.401 3.818 1.00 97.19 782 ASN A N 1
ATOM 5921 C CA . ASN A 1 782 ? -8.392 -5.620 4.140 1.00 97.19 782 ASN A CA 1
ATOM 5922 C C . ASN A 1 782 ? -8.917 -4.496 5.025 1.00 97.19 782 ASN A C 1
ATOM 5924 O O . ASN A 1 782 ? -8.228 -4.069 5.950 1.00 97.19 782 ASN A O 1
ATOM 5928 N N . ALA A 1 783 ? -10.149 -4.067 4.779 1.00 98.19 783 ALA A N 1
ATOM 5929 C CA . ALA A 1 783 ? -10.872 -3.133 5.624 1.00 98.19 783 ALA A CA 1
ATOM 5930 C C . ALA A 1 783 ? -12.303 -3.632 5.863 1.00 98.19 783 ALA A C 1
ATOM 5932 O O . ALA A 1 783 ? -12.945 -4.158 4.950 1.00 98.19 783 ALA A O 1
ATOM 5933 N N . HIS A 1 784 ? -12.792 -3.450 7.086 1.00 98.62 784 HIS A N 1
ATOM 5934 C CA . HIS A 1 784 ? -14.174 -3.697 7.478 1.00 98.62 784 HIS A CA 1
ATOM 5935 C C . HIS A 1 784 ? -14.667 -2.512 8.314 1.00 98.62 784 HIS A C 1
ATOM 5937 O O . HIS A 1 784 ? -14.007 -2.119 9.276 1.00 98.62 784 HIS A O 1
ATOM 5943 N N . LEU A 1 785 ? -15.792 -1.922 7.921 1.00 98.62 785 LEU A N 1
ATOM 5944 C CA . LEU A 1 785 ? -16.380 -0.727 8.531 1.00 98.62 785 LEU A CA 1
ATOM 5945 C C . LEU A 1 785 ? -17.727 -1.087 9.164 1.00 98.62 785 LEU A C 1
ATOM 5947 O O . LEU A 1 785 ? -18.551 -1.703 8.495 1.00 98.62 785 LEU A O 1
ATOM 5951 N N . VAL A 1 786 ? -17.952 -0.680 10.414 1.00 98.31 786 VAL A N 1
ATOM 5952 C CA . VAL A 1 786 ? -19.241 -0.770 11.120 1.00 98.31 786 VAL A CA 1
ATOM 5953 C C . VAL A 1 786 ? -19.947 0.584 11.045 1.00 98.31 786 VAL A C 1
ATOM 5955 O O . VAL A 1 786 ? -19.362 1.615 11.386 1.00 98.31 786 VAL A O 1
ATOM 5958 N N . VAL A 1 787 ? -21.199 0.565 10.595 1.00 98.31 787 VAL A N 1
ATOM 5959 C CA . VAL A 1 787 ? -22.049 1.734 10.343 1.00 98.31 787 VAL A CA 1
ATOM 5960 C C . VAL A 1 787 ? -23.332 1.585 11.157 1.00 98.31 787 VAL A C 1
ATOM 5962 O O . VAL A 1 787 ? -23.986 0.549 11.079 1.00 98.31 787 VAL A O 1
ATOM 5965 N N . GLU A 1 788 ? -23.715 2.612 11.906 1.00 97.38 788 GLU A N 1
ATOM 5966 C CA . GLU A 1 788 ? -24.979 2.665 12.651 1.00 97.38 788 GLU A CA 1
ATOM 5967 C C . GLU A 1 788 ? -25.865 3.809 12.147 1.00 97.38 788 GLU A C 1
ATOM 5969 O O . GLU A 1 788 ? -25.381 4.831 11.650 1.00 97.38 788 GLU A O 1
ATOM 5974 N N . GLU A 1 789 ? -27.181 3.651 12.289 1.00 95.88 789 GLU A N 1
ATOM 5975 C CA . GLU A 1 789 ? -28.109 4.761 12.088 1.00 95.88 789 GLU A CA 1
ATOM 5976 C C . GLU A 1 789 ? -27.873 5.865 13.127 1.00 95.88 789 GLU A C 1
ATOM 5978 O O . GLU A 1 789 ? -27.616 5.600 14.304 1.00 95.88 789 GLU A O 1
ATOM 5983 N N . TYR A 1 790 ? -28.018 7.123 12.717 1.00 94.62 790 TYR A N 1
ATOM 5984 C CA . TYR A 1 790 ? -28.029 8.213 13.680 1.00 94.62 790 TYR A CA 1
ATOM 5985 C C . TYR A 1 790 ? -29.381 8.302 14.391 1.00 94.62 790 TYR A C 1
ATOM 5987 O O . TYR A 1 790 ? -30.441 8.279 13.766 1.00 94.62 790 TYR A O 1
ATOM 5995 N N . ARG A 1 791 ? -29.331 8.448 15.716 1.00 87.94 791 ARG A N 1
ATOM 5996 C CA . ARG A 1 791 ? -30.490 8.753 16.554 1.00 87.94 791 ARG A CA 1
ATOM 5997 C C . ARG A 1 791 ? -30.237 10.058 17.280 1.00 87.94 791 ARG A C 1
ATOM 5999 O O . ARG A 1 791 ? -29.251 10.178 18.007 1.00 87.94 791 ARG A O 1
ATOM 6006 N N . GLU A 1 792 ? -31.163 11.001 17.141 1.00 76.44 792 GLU A N 1
ATOM 6007 C CA . GLU A 1 792 ? -31.253 12.104 18.090 1.00 76.44 792 GLU A CA 1
ATOM 6008 C C . GLU A 1 792 ? -31.491 11.510 19.481 1.00 76.44 792 GLU A C 1
ATOM 6010 O O . GLU A 1 792 ? -32.475 10.800 19.716 1.00 76.44 792 GLU A O 1
ATOM 6015 N N . GLU A 1 793 ? -30.578 11.777 20.413 1.00 64.25 793 GLU A N 1
ATOM 6016 C CA . GLU A 1 793 ? -30.789 11.425 21.809 1.00 64.25 793 GLU A CA 1
ATOM 6017 C C . GLU A 1 793 ? -32.022 12.176 22.301 1.00 64.25 793 GLU A C 1
ATOM 6019 O O . GLU A 1 793 ? -32.006 13.397 22.467 1.00 64.25 793 GLU A O 1
ATOM 6024 N N . ALA A 1 794 ? -33.109 11.441 22.544 1.00 41.88 794 ALA A N 1
ATOM 6025 C CA . ALA A 1 794 ? -34.299 12.018 23.136 1.00 41.88 794 ALA A CA 1
ATOM 6026 C C . ALA A 1 794 ? -33.900 12.678 24.462 1.00 41.88 794 ALA A C 1
ATOM 6028 O O . ALA A 1 794 ? -33.597 11.987 25.438 1.00 41.88 794 ALA A O 1
ATOM 6029 N N . HIS A 1 795 ? -33.918 14.016 24.501 1.00 33.69 795 HIS A N 1
ATOM 6030 C CA . HIS A 1 795 ? -33.712 14.828 25.701 1.00 33.69 795 HIS A CA 1
ATOM 6031 C C . HIS A 1 795 ? -34.883 14.630 26.684 1.00 33.69 795 HIS A C 1
ATOM 6033 O O . HIS A 1 795 ? -35.681 15.526 26.972 1.00 33.69 795 HIS A O 1
ATOM 6039 N N . ALA A 1 796 ? -34.975 13.418 27.232 1.00 31.20 796 ALA A N 1
ATOM 6040 C CA . ALA A 1 796 ? -35.851 13.052 28.321 1.00 31.20 796 ALA A CA 1
ATOM 6041 C C . ALA A 1 796 ? -35.450 13.893 29.532 1.00 31.20 796 ALA A C 1
ATOM 6043 O O . ALA A 1 796 ? -34.356 13.759 30.083 1.00 31.20 796 ALA A O 1
ATOM 6044 N N . SER A 1 797 ? -36.343 14.805 29.904 1.00 36.19 797 SER A N 1
ATOM 6045 C CA . SER A 1 797 ? -36.095 15.912 30.818 1.00 36.19 797 SER A CA 1
ATOM 6046 C C . SER A 1 797 ? -35.622 15.457 32.206 1.00 36.19 797 SER A C 1
ATOM 6048 O O . SER A 1 797 ? -36.413 15.341 33.140 1.00 36.19 797 SER A O 1
ATOM 6050 N N . ARG A 1 798 ? -34.308 15.282 32.393 1.00 34.59 798 ARG A N 1
ATOM 6051 C CA . ARG A 1 798 ? -33.678 15.157 33.719 1.00 34.59 798 ARG A CA 1
ATOM 6052 C C . ARG A 1 798 ? -33.486 16.534 34.362 1.00 34.59 798 ARG A C 1
ATOM 6054 O O . ARG A 1 798 ? -32.375 16.973 34.639 1.00 34.59 798 ARG A O 1
ATOM 6061 N N . LYS A 1 799 ? -34.615 17.198 34.615 1.00 34.75 799 LYS A N 1
ATOM 6062 C CA . LYS A 1 799 ? -34.767 18.225 35.650 1.00 34.75 799 LYS A CA 1
ATOM 6063 C C . LYS A 1 799 ? -36.002 17.875 36.474 1.00 34.75 799 LYS A C 1
ATOM 6065 O O . LYS A 1 799 ? -37.121 18.198 36.081 1.00 34.75 799 LYS A O 1
ATOM 6070 N N . ALA A 1 800 ? -35.752 17.200 37.589 1.00 33.16 800 ALA A N 1
ATOM 6071 C CA . ALA A 1 800 ? -36.644 17.073 38.735 1.00 33.16 800 ALA A CA 1
ATOM 6072 C C . ALA A 1 800 ? -35.932 17.721 39.930 1.00 33.16 800 ALA A C 1
ATOM 6074 O O . ALA A 1 800 ? -34.699 17.516 40.021 1.00 33.16 800 ALA A O 1
#

Sequence (800 aa):
MNNFEGKLVLVTGGAKGIGKIIAREFAVQGAHILLNFFHSLEAAKQTKAELEQMGAQVDLLRASVAKKIQLERMFQEIKDTYGYLDVLVNNAADGALFPTNDIAEEHLDRAFNSMLKGSLWCSQLAAPLMEKRGGGAIVNMSSIGSPMVIANYLACGPIKASVEALTRYLAVEFAPLNIRVNTASGGLIDSPVIEHFPRTQELQQVVKDATPLGRLGQPEDLARVVSFLASDQSRWVTGQVILADGGLSLGSVLLAPPSQTVREIPVQAQKTQPAEVTADQAITATTSSHKTVPLSLSDQPETRENFKAATERTSIAAQEYVNVNSAPGSHSEQPDTDDDDIVVVGMGVTVAGANNPEEFWRVMVDGPELFSKAANNRWDNSLFYSADPAAEDKTYQDAFAFITNLSSRSALEQDTQQSNDELTTLWLRHALQQALENVKTQENDTYSFVIGYTADGNQHLDEASVIAGATYRLGEQLKQLPGSSAEKQSLFEEIKATLEQRYRHGMTEVTRFLPHNVGYNAMHGILPADTELQIVDTACSSSLYAMDIGIKGLLMGKQDIAVCGGAFALTPRNSILFAKLHGLSVGGQGRSLDKNSDGVLFADGAGVVVLKKKKKALEDGDHIFAVLKALGSSSDGKGKAIYAPNSAGQALAIERAINQPQTHVENIDWIVAHATGTTAGDLAEFTTLRETIIPDHPIYVTSNKSLIGHTGWAAGVISLIEVILGLEKELIPPQYKFTAPPDSFQIETTQLRIPTTAVPWPAQADRVRAATVSSFGFGGTNAHLVVEEYREEAHASRKA

Nearest PDB structures (foldseek):
  3oid-assembly1_C  TM=9.658E-01  e=2.855E-27  Bacillus subtilis
  4jro-assembly1_C  TM=9.492E-01  e=2.562E-25  Listeria monocytogenes EGD-e
  4jro-assembly1_D  TM=9.554E-01  e=3.401E-24  Listeria monocytogenes EGD-e
  4jro-assembly1_B  TM=9.588E-01  e=1.837E-23  Listeria monocytogenes EGD-e
  3sj7-assembly1_B-2  TM=9.449E-01  e=1.110E-22  Staphylococcus aureus subsp. aureus NCTC 8325

Mean predicted aligned error: 18.02 Å

Organism: NCBI:txid2014874

Foldseek 3Di:
DLQAAVAEEEQAQLLDDLSLLLQLLNLLSHYAYEYEDEPCPVSNVVSCVVSVVVVHHYDYQYAQLLDLVSLLVRLVVCCVPPVAHAEYELPWADAWQAAPVPDDPVRLSRRLSRQPSSLVSNLVSRLVRQLVVQEHEYEHEAEPLQVDPAGSRVSHRVSSVNVLVVQLVSLVVSVVSNYAGEYEYEYAEDTPVLVSHPPSVVVQQVLLQLQPVSHFHYSNQSSVVSVCRRGCVCSVDGSYYDYDGNCSVVRCVPVDPRPPDDDDPPDDDDDDDDDDDDDDDDDDDDDDDDDDDDDDDDDDDDDPDPVVVVVVVVVVVPDDPDDPDDDDDDDDDDQPLDPFFKFFQFKAKDFQQDGGLVRLLCCLFPNDFQWDFDDVVLHDLVVADDCDLPDPNHFVAGIAGERDDHDAPDPCVVVCPVPQDWVFLVSQLSGVCRRPVFAFDDPPFAEAEQAQEDLQQGLQLVLLCVLVVVLVVLVVVLVVDDDDPVVSVVVSVVVSVVSCVNSVSNVDDNVCSHQQNSSCSSCPPPDDPNHHYHYAYLKQCGQVVSVVVQVVCQSSVVGQKYKTFYWGHDYSNVSSVCSNVQAAASVNAFEFQAPNLRHAHAIGMIMITMMGRPVSCVVSVGDGLWTFQFKFKFFPPDDPDLQQDDLVRQLNRLCRGQVDPRHDLQQAQEEAEQGRSHPRRSLSRLVSCQVRRAYPAAHEYEYCCRRRTRNMSRRQRSSVSLVSVCLVVQKDHAHPNHDDGHVSSVCVVGSYDHGRHIDGRDDDPPGWHKHKYWTARRRGIIMMIIMTGDDDDPPPPPDD

InterPro domains:
  IPR002347 Short-chain dehydrogenase/reductase SDR [PF13561] (15-249)
  IPR002347 Short-chain dehydrogenase/reductase SDR [PR00081] (8-25)
  IPR002347 Short-chain dehydrogenase/reductase SDR [PR00081] (83-94)
  IPR002347 Short-chain dehydrogenase/reductase SDR [PR00081] (130-146)
  IPR002347 Short-chain dehydrogenase/reductase SDR [PR00081] (156-175)
  IPR002347 Short-chain dehydrogenase/reductase SDR [PR00081] (177-194)
  IPR002347 Short-chain dehydrogenase/reductase SDR [PR00081] (212-232)
  IPR014030 Beta-ketoacyl synthase-like, N-terminal domain [PF00109] (340-617)
  IPR014031 Beta-ketoacyl synthase, C-terminal domain [PF02801] (626-738)
  IPR016039 Thiolase-like [G3DSA:3.40.47.10] (336-800)
  IPR016039 Thiolase-like [SSF53901] (340-624)
  IPR016039 Thiolase-like [SSF53901] (585-790)
  IPR020841 Polyketide synthase, beta-ketoacyl synthase domain [PS52004] (339-789)
  IPR020841 Polyketide synthase, beta-ketoacyl synthase domain [SM00825] (342-792)
  IPR032821 Polyketide synthase, C-terminal extension [PF16197] (747-797)
  IPR036291 NAD(P)-binding domain superfamily [SSF51735] (5-250)
  IPR050091 Polyketide and Nonribosomal Peptide Biosynthesis Enzymes [PTHR43775] (536-796)

Secondary structure (DSSP, 8-state):
--TTTT-EEEETTTTSHHHHHHHHHHHHTTPEEEEEESS-HHHHHHHHHHHHHTT--EEEEE--TT-HHHHHHHHHHHHHHTS--SEEEE---------GGG--HHHHHHHIIIIIIHHHHHHHHHHHHHGGGT-EEEEEEEETTTTS--TT-TTTHHHHHHHHHHHHHHHHHHGGGTEEEEEEEE-SB-STTGGGSTTHHHHHHHHHHHSTTSSPBPHHHHHHHHHHHHSGGGTT--S-EEEESTTGGG-HHHHSPPP-------------PPPP---------------------------TTTTTTTTSSTTTTTS----S---------------PPEEEEEEEEEETTBSSHHHHHHHHHHPPP--B---TTT--GGGTB-SSTTSTT-B----BB---------GGGGTTTT----HHHHHHHHHHHHHHTT----TT--EEEEEE--GGG-HHHHHHHHHHHHHHHHHHHHHHSSS-HHHHHHHHHHHHHHHHHHSGGGSS-GGGGSHHHHHHHHHBTTB-TT-EEEEE-BTBTHHHHHHHHHHHHHHTTS-SEEEEEEEE---HHHHHHHHHTT-B-SSS---TTSTT---B-BB-EEEEEEEEEHHHHHHHT----EEEEEEEEEE--S-SSTTS--HHHHHHHHHHHHTSTT--GGGEEEEE----S-HHHHHHHHHHHHHH---SS-EEEE-THHHH-B-GGGHHHHHHHHHHHHHHTTEEPP-TT-S---GGG-GGGSSEE--SS-EE---BTTB--EEEEEEEETTTEEEEEEEE------------

pLDDT: mean 85.52, std 21.02, range [22.8, 98.88]